Protein 8ZQE (pdb70)

Sequence (1131 aa):
CTLSAEDKAAVERSKMIDRNLREDGEKAAREVKLLLLGAGESGKNTIVKQMKTGIVETHFTFKDLHFKMFDVGAQRSERKKWIHCFEGVTAIIFCVALSDYDLMNRMHESMKLFDSICNNKWFTDTSIILFLNKKDLFEEKIKKSPLTICYPEYAGSNTYEEAAAYIQCQFEDLNKRKDTKEIYTHFTCSTDTKNVQFVFDAVTDVLIKNNLKDCGLFELDQLRQEAEQLKNQIRDARKACADATLSQITNNIDPVGRIQMRTRRTLRGHLAKIYAMHWGTDSRLLVSASQDGKLIIWDSYTTNKVHAIPLRSSWVMTCAYAPSGNYVACGGLDNICSIYNLKTREGNVRVSRELAGHTGYLSCCRFLDDNQIVTSSGDTTCALWDIETGQQTTTFTGHTGDVMSLSLAPDTRLFVSGACDASAKLWDVREGMCRQTFTGHESDINAICFFPNGNAFATGSDDATCRLFDLRADQELMTYSHDNIICGITSVSFSKSGRLLLAGYDDFNCNVWDALKADRAGVLAGHDNRVSCLGVTDDGMAVATGSWDSFLKIWNASIAQARKLVEQLKMEANIDRIKVSKAAADLMAYCEAHAKEDPLLTPVPASENPFREVQLVESGGGLVQPGGSRKLSCSASGFAFSSFGMHWVRQAPEKGLEWVAYISSGSGTIYYADTVKGRFTISRDDPKNTLFLQMTSLRSEDTAMYYCVRSIYYYGSSPFDFWGQGTTLTVSSSDIVMTQATSSVPVTPGESVSISCRSSKSLLHSNGNTYLYWFLQRPGQSPQLLIYRMSNLASGVPDRFSGSGSGTAFTLTISRLEAEDVGVYYCMQHLEYPLTFGAGTKLELFLPVFYTAVFLTGVLGNLVLMGALHFKPGSRRLIDIFIINLAASDFIFLVTLPLWVDKEASLGLWRTGSFLCKGSSYMISVNMHCSVLLLTCMSVDRYLAIVWPVVSRKFRRTDCAYVVCASIWFISCLLGLPTLLSRELTLIDDKPYCAEKKATPIKLIWSLVALIFTFFVPLLSIVTCYCCIARKLCAHYQQSGKHNKKLKKSIKIIFIVVAAFLVSWLPFNTFKFLAIVSGLRQSAILQLGMEVSGPLAFANSCVNPFIYYIFDSYIRRAIVHWVVPGALPQV

Foldseek 3Di:
DPDDPVVVVVVVVVVVVVVVVVVVVVVVVQAAEEEEAEQPPQCRVQVCVLQPVAWDWGWDDDPHHIYIYTYDDVPPDDCVVCVLVCQPHQEYEYEHELLQLPPVGSLVSSLVVLLPQQVDPRCQQHAYAYEHEDLVSNLVCLVVDPSCVSPVPDPDHSDSVVVVVVSVVSSQVSHPRCPSYHYNYDYYYHPDNCVVVSVVVVSVVSVVVVVCVVVVND/DVVVVVVVVVVVVVVLVVVQVVVDDDFLAVVLVVDDAPAADAWDFPDKQFDFDFFWQEKEAEQVRFWMWTAGLAQWIWIAGNVDNDTPAIDGDPDSAWRYKEAAHVRQWMWIWFAVQKIWIWGCDDPVNHIDTQQIAHDGPATKAAKYHLHPFWIWIFGQPQKIFIAGRVPGDSPAIQHDGDGGWAYKEAFPVSAKIKTFGQSQKIFIAGPVVNYGPAIAHDGPGGWQEKYAQNNRFKIWIWGQQQWIWIGGNVRHYTREIQHDPVGRGTWQYWEAALNRQWIWTFTQPQWIWIARRSHNDTNYIGDGHPGGFNYKYAHNNRPWIWTGGRHRIITIID/DCVVVVVVVVVVVVVVVPDDDDDPVVVVVVVVVVCVVCVVVDCPVPPDDPVPDPPDD/DAFAKDWADEDEAQDKTKIKTQDDDDQLLQWKKWKWWAAPPWDIFTAWIAHRPGDDTGGAPVAPPFQGWDDDRVRRMTITIGGRHAQVPFTFMKTFIAHDDPPDQGRADIHQTDGHGYPHVDKEKAWDDLEDEDDAQDKDKTKMFIDFFQQDPVGWRQKWKWFAFVSGDTHTAARTAFRGDPPDDPQWGWHDDGGMIMIMRHRHHPRRFGWMWMWGPRPPRIYIYGTYGYDD/DLLVVLVVLLVLLQVLLVLLLCLLVVDDDDNDQLVLLVNLLSVLLNLLSVLRVQQSVCVVVVNFHDDDFVSLLPNQLSNQLSLLLNLVSLLVSLVVVLCCQVVVDPCVVVGDNVVSVVSSVVSSVVSNVVSVVRNVQWTFDQDPNTTHRDGPPDDLVRLVVVLVCLCVRHVVSLVRNVVSLVVNLVVLVVVCVVPDPDSPVSVLVNVLSVVLNVLQCQQPVQLSVLSNVVSVCVNPPPPVSVVSNVVNVSSNSRSSSCVSVSCCPSHDPSVVSSVD/DDDDDPDPDD

Secondary structure (DSSP, 8-state):
----HHHHHHHHHHHHHHHHHHHHHHHHHHSEEEEEEESSSSSHHHHHHHH----EEEEEESSS-EEEEEE--S--S-GGGTGGGGTT-SEEEEEEESTTS----HHHHHHHHHHHHHT-SSSSSSEEEEEEE-HHHHHHHHHHS-STTT-SS----S-HHHHHHHHHHHHHHT-S-TTT--B---B--TT-TTHHHHHHHHHHHHHHHHHHHHTT--/-HHHHHHHHHHHHHHHHHHHHHH--S-HHHHHTSSPP-------EEEEEE---S-EEEEEE-TTSSEEEEEESSSEEEEEETTSS-EEEEEE-S-S-EEEEEE-TTSSEEEEEETTSEEEEEE-S-TTSS-EE---EE--SS-EEEEEESSSSEEEEEETTSEEEEEESTT----EEEE--SS-EEEEEE-TTSSEEEEEETTTEEEEEETTT-SEEEEE---SS-EEEEEE-TTSSEEEEEETTSEEEEEESSSSS--EEEE-TT--SPEEEEEE-SSS-EEEEEESSSSEEEEESSSSSEEEEPPP-SS-EEEEEE-TT-S-EEEEESSSEEEEE-/-HHHHHHHHHHHHHHHHTS----HHHHHHHHHHHHHHSTTT-TTTTT--TTT-SS--/----SSS---/-HHHHHHHHHHHHHHHHHHHHHHHHH--S---HHHHHHHHHHHHHHHHHHTHHHHHHHHHTTS---S-HHHHHHHHHHHHHHHHHHHHHHHHHHHHHHHHHHSTTTSSTT--HHHHHHHHHHHHHHHHHHHHHHHHH---EEETTEEE-------HHHHHHHHHHHIIIIIHHHHHHHHHHHHHHHHHHHHHHH-SSS-TTHHHHHHHHHHHHHHHHHHHHHHHHHHHHHHHHHH---HHHHHHHHHHTGGGGHHHHHHHHHHHHS-SHHHHHHH-/-EEEEE--EEE-TT-EEEEEEEEESS-GGGSEEEEEEE-SSS-EEEEEEE-TTS----B-GGGTTSS-EEEETTTTEEEEEEES--GGG-EEEEEEEE--STT--TT--B---EEEEE------EEES-SEE---TT---EEEEEESS--B-TTS-B-EEEEEE-TTS-EEEEESSSS-B-SSS-TT-EEEESSSEEEEE-SS--GGG-SEEEEEE-SSSS------EEE--

Structure (mmCIF, N/CA/C/O backbone):
data_8ZQE
#
_entry.id   8ZQE
#
_cell.length_a   1.00
_cell.length_b   1.00
_cell.length_c   1.00
_cell.angle_alpha   90.00
_cell.angle_beta   90.00
_cell.angle_gamma   90.00
#
_symmetry.space_group_name_H-M   'P 1'
#
loop_
_entity.id
_entity.type
_entity.pdbx_description
1 polymer 'Guanine nucleotide-binding protein G(i) subunit alpha-1'
2 polymer 'Guanine nucleotide-binding protein G(I)/G(S)/G(T) subunit beta-1'
3 polymer 'Guanine nucleotide-binding protein G(I)/G(S)/G(O) subunit gamma-2'
4 polymer scFv16
5 polymer GPR15
6 polymer 'Protein GPR15LG'
#
loop_
_atom_site.group_PDB
_atom_site.id
_atom_site.type_symbol
_atom_site.label_atom_id
_atom_site.label_alt_id
_atom_site.label_comp_id
_atom_site.label_asym_id
_atom_site.label_entity_id
_atom_site.label_seq_id
_atom_site.pdbx_PDB_ins_code
_atom_site.Cartn_x
_atom_site.Cartn_y
_atom_site.Cartn_z
_atom_site.occupancy
_atom_site.B_iso_or_equiv
_atom_site.auth_seq_id
_atom_site.auth_comp_id
_atom_site.auth_asym_id
_atom_site.auth_atom_id
_atom_site.pdbx_PDB_model_num
ATOM 1 N N . CYS A 1 3 ? 110.765 131.420 92.603 1.00 82.82 3 CYS A N 1
ATOM 2 C CA . CYS A 1 3 ? 110.620 129.970 92.595 1.00 82.82 3 CYS A CA 1
ATOM 3 C C . CYS A 1 3 ? 111.536 129.340 91.554 1.00 82.82 3 CYS A C 1
ATOM 4 O O . CYS A 1 3 ? 111.436 128.142 91.279 1.00 82.82 3 CYS A O 1
ATOM 7 N N . THR A 1 4 ? 112.413 130.167 90.975 1.00 77.84 4 THR A N 1
ATOM 8 C CA . THR A 1 4 ? 113.400 129.806 89.956 1.00 77.84 4 THR A CA 1
ATOM 9 C C . THR A 1 4 ? 112.848 128.822 88.928 1.00 77.84 4 THR A C 1
ATOM 10 O O . THR A 1 4 ? 113.575 127.955 88.429 1.00 77.84 4 THR A O 1
ATOM 14 N N . LEU A 1 5 ? 111.574 128.973 88.576 1.00 67.98 5 LEU A N 1
ATOM 15 C CA . LEU A 1 5 ? 110.915 128.107 87.614 1.00 67.98 5 LEU A CA 1
ATOM 16 C C . LEU A 1 5 ? 110.138 128.952 86.619 1.00 67.98 5 LEU A C 1
ATOM 17 O O . LEU A 1 5 ? 109.615 130.019 86.959 1.00 67.98 5 LEU A O 1
ATOM 22 N N . SER A 1 6 ? 110.070 128.469 85.383 1.00 60.35 6 SER A N 1
ATOM 23 C CA . SER A 1 6 ? 109.347 129.172 84.339 1.00 60.35 6 SER A CA 1
ATOM 24 C C . SER A 1 6 ? 107.858 128.854 84.425 1.00 60.35 6 SER A C 1
ATOM 25 O O . SER A 1 6 ? 107.411 128.038 85.233 1.00 60.35 6 SER A O 1
ATOM 28 N N . ALA A 1 7 ? 107.075 129.522 83.579 1.00 58.76 7 ALA A N 1
ATOM 29 C CA . ALA A 1 7 ? 105.639 129.272 83.537 1.00 58.76 7 ALA A CA 1
ATOM 30 C C . ALA A 1 7 ? 105.343 127.846 83.095 1.00 58.76 7 ALA A C 1
ATOM 31 O O . ALA A 1 7 ? 104.495 127.158 83.683 1.00 58.76 7 ALA A O 1
ATOM 33 N N . GLU A 1 8 ? 106.044 127.380 82.058 1.00 57.78 8 GLU A N 1
ATOM 34 C CA . GLU A 1 8 ? 105.815 126.035 81.546 1.00 57.78 8 GLU A CA 1
ATOM 35 C C . GLU A 1 8 ? 106.115 124.981 82.601 1.00 57.78 8 GLU A C 1
ATOM 36 O O . GLU A 1 8 ? 105.336 124.044 82.790 1.00 57.78 8 GLU A O 1
ATOM 42 N N . ASP A 1 9 ? 107.232 125.128 83.317 1.00 56.37 9 ASP A N 1
ATOM 43 C CA . ASP A 1 9 ? 107.596 124.106 84.289 1.00 56.37 9 ASP A CA 1
ATOM 44 C C . ASP A 1 9 ? 106.707 124.177 85.525 1.00 56.37 9 ASP A C 1
ATOM 45 O O . ASP A 1 9 ? 106.418 123.150 86.146 1.00 56.37 9 ASP A O 1
ATOM 50 N N . LYS A 1 10 ? 106.253 125.377 85.893 1.00 53.32 10 LYS A N 1
ATOM 51 C CA . LYS A 1 10 ? 105.305 125.493 86.997 1.00 53.32 10 LYS A CA 1
ATOM 52 C C . LYS A 1 10 ? 103.988 124.807 86.663 1.00 53.32 10 LYS A C 1
ATOM 53 O O . LYS A 1 10 ? 103.418 124.086 87.493 1.00 53.32 10 LYS A O 1
ATOM 59 N N . ALA A 1 11 ? 103.489 125.008 85.442 1.00 48.49 11 ALA A N 1
ATOM 60 C CA . ALA A 1 11 ? 102.265 124.321 85.051 1.00 48.49 11 ALA A CA 1
ATOM 61 C C . ALA A 1 11 ? 102.488 122.820 84.895 1.00 48.49 11 ALA A C 1
ATOM 62 O O . ALA A 1 11 ? 101.567 122.031 85.129 1.00 48.49 11 ALA A O 1
ATOM 64 N N . ALA A 1 12 ? 103.703 122.408 84.527 1.00 47.18 12 ALA A N 1
ATOM 65 C CA . ALA A 1 12 ? 104.027 120.985 84.522 1.00 47.18 12 ALA A CA 1
ATOM 66 C C . ALA A 1 12 ? 103.975 120.404 85.929 1.00 47.18 12 ALA A C 1
ATOM 67 O O . ALA A 1 12 ? 103.493 119.285 86.131 1.00 47.18 12 ALA A O 1
ATOM 69 N N . VAL A 1 13 ? 104.480 121.152 86.910 1.00 45.43 13 VAL A N 1
ATOM 70 C CA . VAL A 1 13 ? 104.404 120.717 88.302 1.00 45.43 13 VAL A CA 1
ATOM 71 C C . VAL A 1 13 ? 102.952 120.600 88.741 1.00 45.43 13 VAL A C 1
ATOM 72 O O . VAL A 1 13 ? 102.570 119.646 89.429 1.00 45.43 13 VAL A O 1
ATOM 76 N N . GLU A 1 14 ? 102.121 121.570 88.357 1.00 47.30 14 GLU A N 1
ATOM 77 C CA . GLU A 1 14 ? 100.699 121.494 88.690 1.00 47.30 14 GLU A CA 1
ATOM 78 C C . GLU A 1 14 ? 100.046 120.269 88.056 1.00 47.30 14 GLU A C 1
ATOM 79 O O . GLU A 1 14 ? 99.235 119.584 88.696 1.00 47.30 14 GLU A O 1
ATOM 85 N N . ARG A 1 15 ? 100.381 119.984 86.796 1.00 44.45 15 ARG A N 1
ATOM 86 C CA . ARG A 1 15 ? 99.855 118.797 86.128 1.00 44.45 15 ARG A CA 1
ATOM 87 C C . ARG A 1 15 ? 100.284 117.524 86.845 1.00 44.45 15 ARG A C 1
ATOM 88 O O . ARG A 1 15 ? 99.479 116.603 87.037 1.00 44.45 15 ARG A O 1
ATOM 96 N N . SER A 1 16 ? 101.553 117.455 87.249 1.00 45.78 16 SER A N 1
ATOM 97 C CA . SER A 1 16 ? 102.042 116.285 87.969 1.00 45.78 16 SER A CA 1
ATOM 98 C C . SER A 1 16 ? 101.344 116.133 89.315 1.00 45.78 16 SER A C 1
ATOM 99 O O . SER A 1 16 ? 101.073 115.014 89.754 1.00 45.78 16 SER A O 1
ATOM 102 N N . LYS A 1 17 ? 101.055 117.248 89.992 1.00 49.13 17 LYS A N 1
ATOM 103 C CA . LYS A 1 17 ? 100.334 117.164 91.261 1.00 49.13 17 LYS A CA 1
ATOM 104 C C . LYS A 1 17 ? 98.899 116.684 91.060 1.00 49.13 17 LYS A C 1
ATOM 105 O O . LYS A 1 17 ? 98.384 115.901 91.868 1.00 49.13 17 LYS A O 1
ATOM 111 N N . MET A 1 18 ? 98.238 117.141 89.992 1.00 52.24 18 MET A N 1
ATOM 112 C CA . MET A 1 18 ? 96.906 116.627 89.688 1.00 52.24 18 MET A CA 1
ATOM 113 C C . MET A 1 18 ? 96.952 115.130 89.416 1.00 52.24 18 MET A C 1
ATOM 114 O O . MET A 1 18 ? 96.091 114.368 89.883 1.00 52.24 18 MET A O 1
ATOM 119 N N . ILE A 1 19 ? 97.951 114.701 88.642 1.00 48.56 19 ILE A N 1
ATOM 120 C CA . ILE A 1 19 ? 98.118 113.285 88.338 1.00 48.56 19 ILE A CA 1
ATOM 121 C C . ILE A 1 19 ? 98.357 112.499 89.618 1.00 48.56 19 ILE A C 1
ATOM 122 O O . ILE A 1 19 ? 97.808 111.414 89.806 1.00 48.56 19 ILE A O 1
ATOM 127 N N . ASP A 1 20 ? 99.170 113.047 90.524 1.00 51.83 20 ASP A N 1
ATOM 128 C CA . ASP A 1 20 ? 99.425 112.380 91.794 1.00 51.83 20 ASP A CA 1
ATOM 129 C C . ASP A 1 20 ? 98.149 112.238 92.611 1.00 51.83 20 ASP A C 1
ATOM 130 O O . ASP A 1 20 ? 97.898 111.183 93.202 1.00 51.83 20 ASP A O 1
ATOM 135 N N . ARG A 1 21 ? 97.326 113.288 92.662 1.00 54.71 21 ARG A N 1
ATOM 136 C CA . ARG A 1 21 ? 96.100 113.210 93.453 1.00 54.71 21 ARG A CA 1
ATOM 137 C C . ARG A 1 21 ? 95.138 112.172 92.888 1.00 54.71 21 ARG A C 1
ATOM 138 O O . ARG A 1 21 ? 94.615 111.325 93.625 1.00 54.71 21 ARG A O 1
ATOM 146 N N . ASN A 1 22 ? 94.890 112.209 91.575 1.00 55.99 22 ASN A N 1
ATOM 147 C CA . ASN A 1 22 ? 93.951 111.235 91.023 1.00 55.99 22 ASN A CA 1
ATOM 148 C C . ASN A 1 22 ? 94.530 109.822 91.057 1.00 55.99 22 ASN A C 1
ATOM 149 O O . ASN A 1 22 ? 93.788 108.845 91.224 1.00 55.99 22 ASN A O 1
ATOM 154 N N . LEU A 1 23 ? 95.852 109.702 90.947 1.00 54.88 23 LEU A N 1
ATOM 155 C CA . LEU A 1 23 ? 96.523 108.415 91.054 1.00 54.88 23 LEU A CA 1
ATOM 156 C C . LEU A 1 23 ? 96.375 107.831 92.451 1.00 54.88 23 LEU A C 1
ATOM 157 O O . LEU A 1 23 ? 96.113 106.634 92.609 1.00 54.88 23 LEU A O 1
ATOM 162 N N . ARG A 1 24 ? 96.546 108.662 93.479 1.00 58.94 24 ARG A N 1
ATOM 163 C CA . ARG A 1 24 ? 96.343 108.199 94.846 1.00 58.94 24 ARG A CA 1
ATOM 164 C C . ARG A 1 24 ? 94.885 107.849 95.100 1.00 58.94 24 ARG A C 1
ATOM 165 O O . ARG A 1 24 ? 94.599 106.901 95.838 1.00 58.94 24 ARG A O 1
ATOM 173 N N . GLU A 1 25 ? 93.953 108.585 94.492 1.00 61.99 25 GLU A N 1
ATOM 174 C CA . GLU A 1 25 ? 92.542 108.224 94.606 1.00 61.99 25 GLU A CA 1
ATOM 175 C C . GLU A 1 25 ? 92.281 106.841 94.015 1.00 61.99 25 GLU A C 1
ATOM 176 O O . GLU A 1 25 ? 91.603 106.007 94.628 1.00 61.99 25 GLU A O 1
ATOM 182 N N . ASP A 1 26 ? 92.819 106.579 92.819 1.00 64.30 26 ASP A N 1
ATOM 183 C CA . ASP A 1 26 ? 92.653 105.261 92.210 1.00 64.30 26 ASP A CA 1
ATOM 184 C C . ASP A 1 26 ? 93.325 104.176 93.041 1.00 64.30 26 ASP A C 1
ATOM 185 O O . ASP A 1 26 ? 92.788 103.071 93.182 1.00 64.30 26 ASP A O 1
ATOM 190 N N . GLY A 1 27 ? 94.499 104.466 93.597 1.00 61.53 27 GLY A N 1
ATOM 191 C CA . GLY A 1 27 ? 95.163 103.489 94.444 1.00 61.53 27 GLY A CA 1
ATOM 192 C C . GLY A 1 27 ? 94.370 103.167 95.696 1.00 61.53 27 GLY A C 1
ATOM 193 O O . GLY A 1 27 ? 94.287 102.009 96.109 1.00 61.53 27 GLY A O 1
ATOM 194 N N . GLU A 1 28 ? 93.781 104.189 96.319 1.00 64.38 28 GLU A N 1
ATOM 195 C CA . GLU A 1 28 ? 92.947 103.957 97.493 1.00 64.38 28 GLU A CA 1
ATOM 196 C C . GLU A 1 28 ? 91.707 103.149 97.138 1.00 64.38 28 GLU A C 1
ATOM 197 O O . GLU A 1 28 ? 91.318 102.242 97.882 1.00 64.38 28 GLU A O 1
ATOM 203 N N . LYS A 1 29 ? 91.071 103.458 96.005 1.00 65.25 29 LYS A N 1
ATOM 204 C CA . LYS A 1 29 ? 89.892 102.691 95.615 1.00 65.25 29 LYS A CA 1
ATOM 205 C C . LYS A 1 29 ? 90.253 101.254 95.257 1.00 65.25 29 LYS A C 1
ATOM 206 O O . LYS A 1 29 ? 89.431 100.347 95.434 1.00 65.25 29 LYS A O 1
ATOM 212 N N . ALA A 1 30 ? 91.470 101.021 94.757 1.00 65.85 30 ALA A N 1
ATOM 213 C CA . ALA A 1 30 ? 91.901 99.664 94.450 1.00 65.85 30 ALA A CA 1
ATOM 214 C C . ALA A 1 30 ? 92.263 98.891 95.712 1.00 65.85 30 ALA A C 1
ATOM 215 O O . ALA A 1 30 ? 92.020 97.682 95.795 1.00 65.85 30 ALA A O 1
ATOM 217 N N . ALA A 1 31 ? 92.858 99.566 96.696 1.00 66.30 31 ALA A N 1
ATOM 218 C CA . ALA A 1 31 ? 93.176 98.902 97.954 1.00 66.30 31 ALA A CA 1
ATOM 219 C C . ALA A 1 31 ? 91.928 98.669 98.793 1.00 66.30 31 ALA A C 1
ATOM 220 O O . ALA A 1 31 ? 91.913 97.778 99.648 1.00 66.30 31 ALA A O 1
ATOM 222 N N . ARG A 1 32 ? 90.877 99.461 98.568 1.00 69.51 32 ARG A N 1
ATOM 223 C CA . ARG A 1 32 ? 89.646 99.284 99.329 1.00 69.51 32 ARG A CA 1
ATOM 224 C C . ARG A 1 32 ? 88.942 97.987 98.951 1.00 69.51 32 ARG A C 1
ATOM 225 O O . ARG A 1 32 ? 88.333 97.334 99.805 1.00 69.51 32 ARG A O 1
ATOM 233 N N . GLU A 1 33 ? 89.012 97.597 97.681 1.00 68.07 33 GLU A N 1
ATOM 234 C CA . GLU A 1 33 ? 88.357 96.377 97.241 1.00 68.07 33 GLU A CA 1
ATOM 235 C C . GLU A 1 33 ? 89.233 95.160 97.527 1.00 68.07 33 GLU A C 1
ATOM 236 O O . GLU A 1 33 ? 90.437 95.267 97.769 1.00 68.07 33 GLU A O 1
ATOM 242 N N . VAL A 1 34 ? 88.604 93.991 97.487 1.00 60.77 34 VAL A N 1
ATOM 243 C CA . VAL A 1 34 ? 89.240 92.726 97.834 1.00 60.77 34 VAL A CA 1
ATOM 244 C C . VAL A 1 34 ? 89.500 91.928 96.565 1.00 60.77 34 VAL A C 1
ATOM 245 O O . VAL A 1 34 ? 88.646 91.855 95.673 1.00 60.77 34 VAL A O 1
ATOM 249 N N . LYS A 1 35 ? 90.699 91.359 96.469 1.00 56.60 35 LYS A N 1
ATOM 250 C CA . LYS A 1 35 ? 91.114 90.583 95.311 1.00 56.60 35 LYS A CA 1
ATOM 251 C C . LYS A 1 35 ? 91.166 89.103 95.667 1.00 56.60 35 LYS A C 1
ATOM 252 O O . LYS A 1 35 ? 91.685 88.728 96.721 1.00 56.60 35 LYS A O 1
ATOM 258 N N . LEU A 1 36 ? 90.615 88.271 94.785 1.00 53.22 36 LEU A N 1
ATOM 259 C CA . LEU A 1 36 ? 90.619 86.828 94.965 1.00 53.22 36 LEU A CA 1
ATOM 260 C C . LEU A 1 36 ? 91.285 86.155 93.777 1.00 53.22 36 LEU A C 1
ATOM 261 O O . LEU A 1 36 ? 91.154 86.592 92.632 1.00 53.22 36 LEU A O 1
ATOM 266 N N . LEU A 1 37 ? 92.001 85.082 94.072 1.00 51.94 37 LEU A N 1
ATOM 267 C CA . LEU A 1 37 ? 92.687 84.280 93.070 1.00 51.94 37 LEU A CA 1
ATOM 268 C C . LEU A 1 37 ? 92.019 82.914 93.000 1.00 51.94 37 LEU A C 1
ATOM 269 O O . LEU A 1 37 ? 91.836 82.255 94.027 1.00 51.94 37 LEU A O 1
ATOM 274 N N . LEU A 1 38 ? 91.657 82.497 91.793 1.00 55.86 38 LEU A N 1
ATOM 275 C CA . LEU A 1 38 ? 90.972 81.232 91.560 1.00 55.86 38 LEU A CA 1
ATOM 276 C C . LEU A 1 38 ? 91.933 80.197 90.987 1.00 55.86 38 LEU A C 1
ATOM 277 O O . LEU A 1 38 ? 92.693 80.499 90.065 1.00 55.86 38 LEU A O 1
ATOM 282 N N . LEU A 1 39 ? 91.905 78.984 91.545 1.00 60.18 39 LEU A N 1
ATOM 283 C CA . LEU A 1 39 ? 92.721 77.873 91.046 1.00 60.18 39 LEU A CA 1
ATOM 284 C C . LEU A 1 39 ? 91.945 76.570 91.206 1.00 60.18 39 LEU A C 1
ATOM 285 O O . LEU A 1 39 ? 91.684 76.133 92.329 1.00 60.18 39 LEU A O 1
ATOM 290 N N . GLY A 1 40 ? 91.599 75.950 90.078 1.00 72.14 40 GLY A N 1
ATOM 291 C CA . GLY A 1 40 ? 91.163 74.576 90.041 1.00 72.14 40 GLY A CA 1
ATOM 292 C C . GLY A 1 40 ? 92.273 73.668 89.536 1.00 72.14 40 GLY A C 1
ATOM 293 O O . GLY A 1 40 ? 93.386 74.093 89.240 1.00 72.14 40 GLY A O 1
ATOM 294 N N . ALA A 1 41 ? 91.941 72.385 89.439 1.00 83.32 41 ALA A N 1
ATOM 295 C CA . ALA A 1 41 ? 92.855 71.376 88.913 1.00 83.32 41 ALA A CA 1
ATOM 296 C C . ALA A 1 41 ? 92.199 70.746 87.689 1.00 83.32 41 ALA A C 1
ATOM 297 O O . ALA A 1 41 ? 91.534 69.713 87.788 1.00 83.32 41 ALA A O 1
ATOM 299 N N . GLY A 1 42 ? 92.402 71.367 86.530 1.00 89.16 42 GLY A N 1
ATOM 300 C CA . GLY A 1 42 ? 91.779 70.889 85.314 1.00 89.16 42 GLY A CA 1
ATOM 301 C C . GLY A 1 42 ? 90.273 71.046 85.329 1.00 89.16 42 GLY A C 1
ATOM 302 O O . GLY A 1 42 ? 89.550 70.047 85.399 1.00 89.16 42 GLY A O 1
ATOM 303 N N . GLU A 1 43 ? 89.796 72.295 85.286 1.00 92.72 43 GLU A N 1
ATOM 304 C CA . GLU A 1 43 ? 88.376 72.659 85.300 1.00 92.72 43 GLU A CA 1
ATOM 305 C C . GLU A 1 43 ? 87.587 71.849 86.327 1.00 92.72 43 GLU A C 1
ATOM 306 O O . GLU A 1 43 ? 86.442 71.456 86.085 1.00 92.72 43 GLU A O 1
ATOM 312 N N . SER A 1 44 ? 88.181 71.639 87.501 1.00 86.64 44 SER A N 1
ATOM 313 C CA . SER A 1 44 ? 87.574 70.852 88.566 1.00 86.64 44 SER A CA 1
ATOM 314 C C . SER A 1 44 ? 86.510 71.620 89.346 1.00 86.64 44 SER A C 1
ATOM 315 O O . SER A 1 44 ? 86.149 71.198 90.450 1.00 86.64 44 SER A O 1
ATOM 318 N N . GLY A 1 45 ? 86.000 72.723 88.809 1.00 87.53 45 GLY A N 1
ATOM 319 C CA . GLY A 1 45 ? 84.988 73.487 89.510 1.00 87.53 45 GLY A CA 1
ATOM 320 C C . GLY A 1 45 ? 85.114 74.988 89.354 1.00 87.53 45 GLY A C 1
ATOM 321 O O . GLY A 1 45 ? 84.313 75.739 89.917 1.00 87.53 45 GLY A O 1
ATOM 322 N N . LYS A 1 46 ? 86.121 75.441 88.605 1.00 82.87 46 LYS A N 1
ATOM 323 C CA . LYS A 1 46 ? 86.299 76.874 88.394 1.00 82.87 46 LYS A CA 1
ATOM 324 C C . LYS A 1 46 ? 85.094 77.480 87.683 1.00 82.87 46 LYS A C 1
ATOM 325 O O . LYS A 1 46 ? 84.565 78.517 88.101 1.00 82.87 46 LYS A O 1
ATOM 331 N N . ASN A 1 47 ? 84.639 76.838 86.606 1.00 91.08 47 ASN A N 1
ATOM 332 C CA . ASN A 1 47 ? 83.517 77.376 85.844 1.00 91.08 47 ASN A CA 1
ATOM 333 C C . ASN A 1 47 ? 82.251 77.426 86.690 1.00 91.08 47 ASN A C 1
ATOM 334 O O . ASN A 1 47 ? 81.528 78.429 86.688 1.00 91.08 47 ASN A O 1
ATOM 339 N N . THR A 1 48 ? 81.978 76.359 87.443 1.00 88.29 48 THR A N 1
ATOM 340 C CA . THR A 1 48 ? 80.758 76.335 88.241 1.00 88.29 48 THR A CA 1
ATOM 341 C C . THR A 1 48 ? 80.849 77.267 89.443 1.00 88.29 48 THR A C 1
ATOM 342 O O . THR A 1 48 ? 79.826 77.806 89.876 1.00 88.29 48 THR A O 1
ATOM 346 N N . ILE A 1 49 ? 82.047 77.489 89.988 1.00 86.33 49 ILE A N 1
ATOM 347 C CA . ILE A 1 49 ? 82.144 78.411 91.114 1.00 86.33 49 ILE A CA 1
ATOM 348 C C . ILE A 1 49 ? 82.059 79.856 90.630 1.00 86.33 49 ILE A C 1
ATOM 349 O O . ILE A 1 49 ? 81.604 80.735 91.372 1.00 86.33 49 ILE A O 1
ATOM 354 N N . VAL A 1 50 ? 82.479 80.131 89.392 1.00 88.12 50 VAL A N 1
ATOM 355 C CA . VAL A 1 50 ? 82.240 81.452 88.820 1.00 88.12 50 VAL A CA 1
ATOM 356 C C . VAL A 1 50 ? 80.758 81.640 88.519 1.00 88.12 50 VAL A C 1
ATOM 357 O O . VAL A 1 50 ? 80.195 82.717 88.749 1.00 88.12 50 VAL A O 1
ATOM 361 N N . LYS A 1 51 ? 80.102 80.599 87.997 1.00 90.19 51 LYS A N 1
ATOM 362 C CA . LYS A 1 51 ? 78.674 80.694 87.705 1.00 90.19 51 LYS A CA 1
ATOM 363 C C . LYS A 1 51 ? 77.857 80.895 88.975 1.00 90.19 51 LYS A C 1
ATOM 364 O O . LYS A 1 51 ? 76.898 81.677 88.986 1.00 90.19 51 LYS A O 1
ATOM 366 N N . GLN A 1 52 ? 78.214 80.192 90.054 1.00 92.89 52 GLN A N 1
ATOM 367 C CA . GLN A 1 52 ? 77.483 80.339 91.309 1.00 92.89 52 GLN A CA 1
ATOM 368 C C . GLN A 1 52 ? 77.612 81.751 91.864 1.00 92.89 52 GLN A C 1
ATOM 369 O O . GLN A 1 52 ? 76.636 82.321 92.364 1.00 92.89 52 GLN A O 1
ATOM 375 N N . MET A 1 53 ? 78.805 82.336 91.778 1.00 85.92 53 MET A N 1
ATOM 376 C CA . MET A 1 53 ? 79.076 83.637 92.369 1.00 85.92 53 MET A CA 1
ATOM 377 C C . MET A 1 53 ? 79.039 84.763 91.343 1.00 85.92 53 MET A C 1
ATOM 378 O O . MET A 1 53 ? 79.397 85.899 91.675 1.00 85.92 53 MET A O 1
ATOM 383 N N . LYS A 1 54 ? 78.603 84.476 90.117 1.00 86.75 54 LYS A N 1
ATOM 384 C CA . LYS A 1 54 ? 78.511 85.464 89.045 1.00 86.75 54 LYS A CA 1
ATOM 385 C C . LYS A 1 54 ? 79.844 86.171 88.815 1.00 86.75 54 LYS A C 1
ATOM 386 O O . LYS A 1 54 ? 79.889 87.390 88.651 1.00 86.75 54 LYS A O 1
ATOM 388 N N . THR A 1 182 ? 92.300 82.857 76.264 1.00 68.08 182 THR A N 1
ATOM 389 C CA . THR A 1 182 ? 93.136 83.986 75.878 1.00 68.08 182 THR A CA 1
ATOM 390 C C . THR A 1 182 ? 93.422 84.888 77.072 1.00 68.08 182 THR A C 1
ATOM 391 O O . THR A 1 182 ? 92.598 85.723 77.440 1.00 68.08 182 THR A O 1
ATOM 395 N N . GLY A 1 183 ? 94.597 84.716 77.673 1.00 61.21 183 GLY A N 1
ATOM 396 C CA . GLY A 1 183 ? 94.969 85.504 78.828 1.00 61.21 183 GLY A CA 1
ATOM 397 C C . GLY A 1 183 ? 94.339 84.998 80.105 1.00 61.21 183 GLY A C 1
ATOM 398 O O . GLY A 1 183 ? 94.099 83.796 80.248 1.00 61.21 183 GLY A O 1
ATOM 399 N N . ILE A 1 184 ? 94.070 85.900 81.044 1.00 57.70 184 ILE A N 1
ATOM 400 C CA . ILE A 1 184 ? 93.405 85.544 82.291 1.00 57.70 184 ILE A CA 1
ATOM 401 C C . ILE A 1 184 ? 92.113 86.340 82.390 1.00 57.70 184 ILE A C 1
ATOM 402 O O . ILE A 1 184 ? 91.976 87.419 81.803 1.00 57.70 184 ILE A O 1
ATOM 407 N N . VAL A 1 185 ? 91.155 85.790 83.132 1.00 58.74 185 VAL A N 1
ATOM 408 C CA . VAL A 1 185 ? 89.799 86.320 83.205 1.00 58.74 185 VAL A CA 1
ATOM 409 C C . VAL A 1 185 ? 89.591 86.942 84.576 1.00 58.74 185 VAL A C 1
ATOM 410 O O . VAL A 1 185 ? 89.874 86.311 85.601 1.00 58.74 185 VAL A O 1
ATOM 414 N N . GLU A 1 186 ? 89.098 88.176 84.594 1.00 62.77 186 GLU A N 1
ATOM 415 C CA . GLU A 1 186 ? 88.769 88.874 85.828 1.00 62.77 186 GLU A CA 1
ATOM 416 C C . GLU A 1 186 ? 87.257 88.914 85.999 1.00 62.77 186 GLU A C 1
ATOM 417 O O . GLU A 1 186 ? 86.536 89.333 85.090 1.00 62.77 186 GLU A O 1
ATOM 423 N N . THR A 1 187 ? 86.785 88.474 87.162 1.00 63.65 187 THR A N 1
ATOM 424 C CA . THR A 1 187 ? 85.368 88.490 87.496 1.00 63.65 187 THR A CA 1
ATOM 425 C C . THR A 1 187 ? 85.146 89.445 88.659 1.00 63.65 187 THR A C 1
ATOM 426 O O . THR A 1 187 ? 85.795 89.318 89.702 1.00 63.65 187 THR A O 1
ATOM 430 N N . HIS A 1 188 ? 84.235 90.394 88.476 1.00 66.75 188 HIS A N 1
ATOM 431 C CA . HIS A 1 188 ? 83.929 91.402 89.481 1.00 66.75 188 HIS A CA 1
ATOM 432 C C . HIS A 1 188 ? 82.523 91.176 90.014 1.00 66.75 188 HIS A C 1
ATOM 433 O O . HIS A 1 188 ? 81.576 91.031 89.236 1.00 66.75 188 HIS A O 1
ATOM 440 N N . PHE A 1 189 ? 82.394 91.138 91.338 1.00 67.35 189 PHE A N 1
ATOM 441 C CA . PHE A 1 189 ? 81.095 90.990 91.973 1.00 67.35 189 PHE A CA 1
ATOM 442 C C . PHE A 1 189 ? 81.152 91.595 93.368 1.00 67.35 189 PHE A C 1
ATOM 443 O O . PHE A 1 189 ? 82.226 91.754 93.954 1.00 67.35 189 PHE A O 1
ATOM 451 N N . THR A 1 190 ? 79.977 91.932 93.892 1.00 66.86 190 THR A N 1
ATOM 452 C CA . THR A 1 190 ? 79.850 92.591 95.183 1.00 66.86 190 THR A CA 1
ATOM 453 C C . THR A 1 190 ? 78.908 91.795 96.072 1.00 66.86 190 THR A C 1
ATOM 454 O O . THR A 1 190 ? 77.886 91.283 95.605 1.00 66.86 190 THR A O 1
ATOM 458 N N . PHE A 1 191 ? 79.259 91.688 97.352 1.00 64.57 191 PHE A N 1
ATOM 459 C CA . PHE A 1 191 ? 78.421 91.011 98.335 1.00 64.57 191 PHE A CA 1
ATOM 460 C C . PHE A 1 191 ? 78.554 91.731 99.666 1.00 64.57 191 PHE A C 1
ATOM 461 O O . PHE A 1 191 ? 79.654 91.804 100.224 1.00 64.57 191 PHE A O 1
ATOM 469 N N . LYS A 1 192 ? 77.435 92.257 100.170 1.00 63.22 192 LYS A N 1
ATOM 470 C CA . LYS A 1 192 ? 77.384 92.943 101.460 1.00 63.22 192 LYS A CA 1
ATOM 471 C C . LYS A 1 192 ? 78.414 94.070 101.539 1.00 63.22 192 LYS A C 1
ATOM 472 O O . LYS A 1 192 ? 79.201 94.161 102.483 1.00 63.22 192 LYS A O 1
ATOM 478 N N . ASP A 1 193 ? 78.404 94.931 100.520 1.00 64.31 193 ASP A N 1
ATOM 479 C CA . ASP A 1 193 ? 79.273 96.105 100.448 1.00 64.31 193 ASP A CA 1
ATOM 480 C C . ASP A 1 193 ? 80.750 95.701 100.497 1.00 64.31 193 ASP A C 1
ATOM 481 O O . ASP A 1 193 ? 81.510 96.114 101.377 1.00 64.31 193 ASP A O 1
ATOM 483 N N . LEU A 1 194 ? 81.142 94.882 99.526 1.00 64.69 194 LEU A N 1
ATOM 484 C CA . LEU A 1 194 ? 82.526 94.443 99.399 1.00 64.69 194 LEU A CA 1
ATOM 485 C C . LEU A 1 194 ? 82.767 94.066 97.946 1.00 64.69 194 LEU A C 1
ATOM 486 O O . LEU A 1 194 ? 82.150 93.123 97.443 1.00 64.69 194 LEU A O 1
ATOM 491 N N . HIS A 1 195 ? 83.653 94.800 97.279 1.00 67.27 195 HIS A N 1
ATOM 492 C CA . HIS A 1 195 ? 83.918 94.598 95.860 1.00 67.27 195 HIS A CA 1
ATOM 493 C C . HIS A 1 195 ? 84.982 93.518 95.703 1.00 67.27 195 HIS A C 1
ATOM 494 O O . HIS A 1 195 ? 86.136 93.712 96.094 1.00 67.27 195 HIS A O 1
ATOM 501 N N . PHE A 1 196 ? 84.594 92.388 95.123 1.00 62.95 196 PHE A N 1
ATOM 502 C CA . PHE A 1 196 ? 85.485 91.264 94.894 1.00 62.95 196 PHE A CA 1
ATOM 503 C C . PHE A 1 196 ? 86.008 91.282 93.464 1.00 62.95 196 PHE A C 1
ATOM 504 O O . PHE A 1 196 ? 85.321 91.714 92.536 1.00 62.95 196 PHE A O 1
ATOM 512 N N . LYS A 1 197 ? 87.241 90.810 93.296 1.00 60.32 197 LYS A N 1
ATOM 513 C CA . LYS A 1 197 ? 87.867 90.667 91.986 1.00 60.32 197 LYS A CA 1
ATOM 514 C C . LYS A 1 197 ? 88.485 89.278 91.918 1.00 60.32 197 LYS A C 1
ATOM 515 O O . LYS A 1 197 ? 89.466 89.001 92.613 1.00 60.32 197 LYS A O 1
ATOM 521 N N . MET A 1 198 ? 87.912 88.410 91.090 1.00 60.97 198 MET A N 1
ATOM 522 C CA . MET A 1 198 ? 88.393 87.045 90.935 1.00 60.97 198 MET A CA 1
ATOM 523 C C . MET A 1 198 ? 89.242 86.955 89.676 1.00 60.97 198 MET A C 1
ATOM 524 O O . MET A 1 198 ? 88.739 87.161 88.568 1.00 60.97 198 MET A O 1
ATOM 529 N N . PHE A 1 199 ? 90.517 86.627 89.849 1.00 56.66 199 PHE A N 1
ATOM 530 C CA . PHE A 1 199 ? 91.450 86.499 88.737 1.00 56.66 199 PHE A CA 1
ATOM 531 C C . PHE A 1 199 ? 91.555 85.020 88.390 1.00 56.66 199 PHE A C 1
ATOM 532 O O . PHE A 1 199 ? 92.354 84.281 88.964 1.00 56.66 199 PHE A O 1
ATOM 540 N N . ASP A 1 200 ? 90.742 84.590 87.432 1.00 59.66 200 ASP A N 1
ATOM 541 C CA . ASP A 1 200 ? 90.698 83.187 87.034 1.00 59.66 200 ASP A CA 1
ATOM 542 C C . ASP A 1 200 ? 91.815 82.940 86.029 1.00 59.66 200 ASP A C 1
ATOM 543 O O . ASP A 1 200 ? 91.712 83.337 84.864 1.00 59.66 200 ASP A O 1
ATOM 548 N N . VAL A 1 201 ? 92.881 82.287 86.474 1.00 60.73 201 VAL A N 1
ATOM 549 C CA . VAL A 1 201 ? 93.937 81.840 85.586 1.00 60.73 201 VAL A CA 1
ATOM 550 C C . VAL A 1 201 ? 93.689 80.376 85.256 1.00 60.73 201 VAL A C 1
ATOM 551 O O . VAL A 1 201 ? 92.924 79.679 85.927 1.00 60.73 201 VAL A O 1
ATOM 555 N N . GLY A 1 202 ? 94.351 79.899 84.208 1.00 65.57 202 GLY A N 1
ATOM 556 C CA . GLY A 1 202 ? 94.141 78.547 83.732 1.00 65.57 202 GLY A CA 1
ATOM 557 C C . GLY A 1 202 ? 94.180 78.479 82.223 1.00 65.57 202 GLY A C 1
ATOM 558 O O . GLY A 1 202 ? 94.507 77.440 81.643 1.00 65.57 202 GLY A O 1
ATOM 559 N N . ALA A 1 203 ? 93.847 79.591 81.574 1.00 67.34 203 ALA A N 1
ATOM 560 C CA . ALA A 1 203 ? 94.031 79.735 80.140 1.00 67.34 203 ALA A CA 1
ATOM 561 C C . ALA A 1 203 ? 95.440 80.184 79.783 1.00 67.34 203 ALA A C 1
ATOM 562 O O . ALA A 1 203 ? 95.758 80.308 78.596 1.00 67.34 203 ALA A O 1
ATOM 564 N N . GLN A 1 204 ? 96.284 80.440 80.786 1.00 65.46 204 GLN A N 1
ATOM 565 C CA . GLN A 1 204 ? 97.660 80.841 80.521 1.00 65.46 204 GLN A CA 1
ATOM 566 C C . GLN A 1 204 ? 98.434 79.721 79.836 1.00 65.46 204 GLN A C 1
ATOM 567 O O . GLN A 1 204 ? 99.112 79.951 78.828 1.00 65.46 204 GLN A O 1
ATOM 573 N N . ARG A 1 205 ? 98.331 78.500 80.366 1.00 67.21 205 ARG A N 1
ATOM 574 C CA . ARG A 1 205 ? 98.996 77.327 79.797 1.00 67.21 205 ARG A CA 1
ATOM 575 C C . ARG A 1 205 ? 100.495 77.565 79.629 1.00 67.21 205 ARG A C 1
ATOM 576 O O . ARG A 1 205 ? 101.097 77.199 78.618 1.00 67.21 205 ARG A O 1
ATOM 578 N N . SER A 1 206 ? 101.104 78.191 80.634 1.00 64.77 206 SER A N 1
ATOM 579 C CA . SER A 1 206 ? 102.532 78.477 80.612 1.00 64.77 206 SER A CA 1
ATOM 580 C C . SER A 1 206 ? 103.156 78.141 81.959 1.00 64.77 206 SER A C 1
ATOM 581 O O . SER A 1 206 ? 102.508 77.519 82.808 1.00 64.77 206 SER A O 1
ATOM 584 N N . GLU A 1 207 ? 104.408 78.540 82.166 1.00 64.91 207 GLU A N 1
ATOM 585 C CA . GLU A 1 207 ? 105.081 78.261 83.429 1.00 64.91 207 GLU A CA 1
ATOM 586 C C . GLU A 1 207 ? 104.499 79.140 84.528 1.00 64.91 207 GLU A C 1
ATOM 587 O O . GLU A 1 207 ? 104.533 80.370 84.437 1.00 64.91 207 GLU A O 1
ATOM 589 N N . ARG A 1 208 ? 103.959 78.501 85.569 1.00 63.80 208 ARG A N 1
ATOM 590 C CA . ARG A 1 208 ? 103.369 79.243 86.674 1.00 63.80 208 ARG A CA 1
ATOM 591 C C . ARG A 1 208 ? 104.424 80.002 87.468 1.00 63.80 208 ARG A C 1
ATOM 592 O O . ARG A 1 208 ? 104.118 81.025 88.088 1.00 63.80 208 ARG A O 1
ATOM 600 N N . LYS A 1 209 ? 105.670 79.524 87.458 1.00 63.70 209 LYS A N 1
ATOM 601 C CA . LYS A 1 209 ? 106.720 80.153 88.250 1.00 63.70 209 LYS A CA 1
ATOM 602 C C . LYS A 1 209 ? 107.077 81.546 87.749 1.00 63.70 209 LYS A C 1
ATOM 603 O O . LYS A 1 209 ? 107.697 82.316 88.492 1.00 63.70 209 LYS A O 1
ATOM 609 N N . LYS A 1 210 ? 106.702 81.890 86.520 1.00 59.17 210 LYS A N 1
ATOM 610 C CA . LYS A 1 210 ? 107.092 83.160 85.924 1.00 59.17 210 LYS A CA 1
ATOM 611 C C . LYS A 1 210 ? 106.050 84.257 86.093 1.00 59.17 210 LYS A C 1
ATOM 612 O O . LYS A 1 210 ? 106.375 85.429 85.886 1.00 59.17 210 LYS A O 1
ATOM 618 N N . TRP A 1 211 ? 104.813 83.916 86.458 1.00 56.92 211 TRP A N 1
ATOM 619 C CA . TRP A 1 211 ? 103.789 84.925 86.678 1.00 56.92 211 TRP A CA 1
ATOM 620 C C . TRP A 1 211 ? 103.016 84.740 87.975 1.00 56.92 211 TRP A C 1
ATOM 621 O O . TRP A 1 211 ? 102.111 85.534 88.251 1.00 56.92 211 TRP A O 1
ATOM 632 N N . ILE A 1 212 ? 103.337 83.722 88.777 1.00 58.26 212 ILE A N 1
ATOM 633 C CA . ILE A 1 212 ? 102.633 83.536 90.037 1.00 58.26 212 ILE A CA 1
ATOM 634 C C . ILE A 1 212 ? 103.034 84.581 91.065 1.00 58.26 212 ILE A C 1
ATOM 635 O O . ILE A 1 212 ? 102.304 84.796 92.040 1.00 58.26 212 ILE A O 1
ATOM 640 N N . HIS A 1 213 ? 104.173 85.246 90.878 1.00 54.84 213 HIS A N 1
ATOM 641 C CA . HIS A 1 213 ? 104.535 86.353 91.750 1.00 54.84 213 HIS A CA 1
ATOM 642 C C . HIS A 1 213 ? 103.764 87.621 91.427 1.00 54.84 213 HIS A C 1
ATOM 643 O O . HIS A 1 213 ? 103.775 88.556 92.236 1.00 54.84 213 HIS A O 1
ATOM 650 N N . CYS A 1 214 ? 103.101 87.679 90.270 1.00 54.54 214 CYS A N 1
ATOM 651 C CA . CYS A 1 214 ? 102.246 88.820 89.963 1.00 54.54 214 CYS A CA 1
ATOM 652 C C . CYS A 1 214 ? 101.086 88.915 90.938 1.00 54.54 214 CYS A C 1
ATOM 653 O O . CYS A 1 214 ? 100.572 90.011 91.189 1.00 54.54 214 CYS A O 1
ATOM 656 N N . PHE A 1 215 ? 100.668 87.788 91.503 1.00 51.89 215 PHE A N 1
ATOM 657 C CA . PHE A 1 215 ? 99.523 87.738 92.395 1.00 51.89 215 PHE A CA 1
ATOM 658 C C . PHE A 1 215 ? 99.911 87.761 93.864 1.00 51.89 215 PHE A C 1
ATOM 659 O O . PHE A 1 215 ? 99.043 87.588 94.723 1.00 51.89 215 PHE A O 1
ATOM 667 N N . GLU A 1 216 ? 101.191 87.943 94.174 1.00 54.36 216 GLU A N 1
ATOM 668 C CA . GLU A 1 216 ? 101.586 88.135 95.561 1.00 54.36 216 GLU A CA 1
ATOM 669 C C . GLU A 1 216 ? 100.905 89.378 96.118 1.00 54.36 216 GLU A C 1
ATOM 670 O O . GLU A 1 216 ? 100.875 90.431 95.475 1.00 54.36 216 GLU A O 1
ATOM 676 N N . GLY A 1 217 ? 100.354 89.251 97.319 1.00 52.82 217 GLY A N 1
ATOM 677 C CA . GLY A 1 217 ? 99.567 90.314 97.901 1.00 52.82 217 GLY A CA 1
ATOM 678 C C . GLY A 1 217 ? 98.083 90.230 97.629 1.00 52.82 217 GLY A C 1
ATOM 679 O O . GLY A 1 217 ? 97.336 91.102 98.093 1.00 52.82 217 GLY A O 1
ATOM 680 N N . VAL A 1 218 ? 97.629 89.222 96.883 1.00 50.09 218 VAL A N 1
ATOM 681 C CA . VAL A 1 218 ? 96.199 88.992 96.756 1.00 50.09 218 VAL A CA 1
ATOM 682 C C . VAL A 1 218 ? 95.645 88.599 98.123 1.00 50.09 218 VAL A C 1
ATOM 683 O O . VAL A 1 218 ? 96.345 88.018 98.961 1.00 50.09 218 VAL A O 1
ATOM 687 N N . THR A 1 219 ? 94.384 88.956 98.368 1.00 49.86 219 THR A N 1
ATOM 688 C CA . THR A 1 219 ? 93.814 88.763 99.698 1.00 49.86 219 THR A CA 1
ATOM 689 C C . THR A 1 219 ? 93.662 87.284 100.030 1.00 49.86 219 THR A C 1
ATOM 690 O O . THR A 1 219 ? 94.027 86.844 101.126 1.00 49.86 219 THR A O 1
ATOM 694 N N . ALA A 1 220 ? 93.128 86.499 99.098 1.00 48.43 220 ALA A N 1
ATOM 695 C CA . ALA A 1 220 ? 92.879 85.092 99.358 1.00 48.43 220 ALA A CA 1
ATOM 696 C C . ALA A 1 220 ? 92.951 84.314 98.054 1.00 48.43 220 ALA A C 1
ATOM 697 O O . ALA A 1 220 ? 92.857 84.878 96.962 1.00 48.43 220 ALA A O 1
ATOM 699 N N . ILE A 1 221 ? 93.120 83.002 98.190 1.00 49.26 221 ILE A N 1
ATOM 700 C CA . ILE A 1 221 ? 93.182 82.084 97.061 1.00 49.26 221 ILE A CA 1
ATOM 701 C C . ILE A 1 221 ? 91.997 81.138 97.164 1.00 49.26 221 ILE A C 1
ATOM 702 O O . ILE A 1 221 ? 91.885 80.379 98.134 1.00 49.26 221 ILE A O 1
ATOM 707 N N . ILE A 1 222 ? 91.119 81.179 96.170 1.00 51.54 222 ILE A N 1
ATOM 708 C CA . ILE A 1 222 ? 90.002 80.246 96.086 1.00 51.54 222 ILE A CA 1
ATOM 709 C C . ILE A 1 222 ? 90.491 79.025 95.320 1.00 51.54 222 ILE A C 1
ATOM 710 O O . ILE A 1 222 ? 90.738 79.095 94.115 1.00 51.54 222 ILE A O 1
ATOM 715 N N . PHE A 1 223 ? 90.633 77.905 96.016 1.00 62.02 223 PHE A N 1
ATOM 716 C CA . PHE A 1 223 ? 91.103 76.667 95.415 1.00 62.02 223 PHE A CA 1
ATOM 717 C C . PHE A 1 223 ? 89.926 75.711 95.293 1.00 62.02 223 PHE A C 1
ATOM 718 O O . PHE A 1 223 ? 89.249 75.424 96.286 1.00 62.02 223 PHE A O 1
ATOM 726 N N . CYS A 1 224 ? 89.685 75.227 94.078 1.00 71.02 224 CYS A N 1
ATOM 727 C CA . CYS A 1 224 ? 88.528 74.393 93.778 1.00 71.02 224 CYS A CA 1
ATOM 728 C C . CYS A 1 224 ? 89.003 73.005 93.383 1.00 71.02 224 CYS A C 1
ATOM 729 O O . CYS A 1 224 ? 89.886 72.865 92.530 1.00 71.02 224 CYS A O 1
ATOM 732 N N . VAL A 1 225 ? 88.419 71.983 94.004 1.00 80.68 225 VAL A N 1
ATOM 733 C CA . VAL A 1 225 ? 88.675 70.594 93.655 1.00 80.68 225 VAL A CA 1
ATOM 734 C C . VAL A 1 225 ? 87.337 69.886 93.527 1.00 80.68 225 VAL A C 1
ATOM 735 O O . VAL A 1 225 ? 86.328 70.315 94.094 1.00 80.68 225 VAL A O 1
ATOM 739 N N . ALA A 1 226 ? 87.329 68.797 92.769 1.00 91.60 226 ALA A N 1
ATOM 740 C CA . ALA A 1 226 ? 86.121 68.012 92.560 1.00 91.60 226 ALA A CA 1
ATOM 741 C C . ALA A 1 226 ? 86.145 66.808 93.489 1.00 91.60 226 ALA A C 1
ATOM 742 O O . ALA A 1 226 ? 87.060 65.979 93.416 1.00 91.60 226 ALA A O 1
ATOM 744 N N . LEU A 1 227 ? 85.148 66.717 94.371 1.00 97.42 227 LEU A N 1
ATOM 745 C CA . LEU A 1 227 ? 85.069 65.578 95.278 1.00 97.42 227 LEU A CA 1
ATOM 746 C C . LEU A 1 227 ? 84.831 64.286 94.511 1.00 97.42 227 LEU A C 1
ATOM 747 O O . LEU A 1 227 ? 85.354 63.227 94.882 1.00 97.42 227 LEU A O 1
ATOM 752 N N . SER A 1 228 ? 84.049 64.352 93.435 1.00 103.05 228 SER A N 1
ATOM 753 C CA . SER A 1 228 ? 83.781 63.179 92.615 1.00 103.05 228 SER A CA 1
ATOM 754 C C . SER A 1 228 ? 84.914 62.945 91.626 1.00 103.05 228 SER A C 1
ATOM 755 O O . SER A 1 228 ? 84.680 62.807 90.421 1.00 103.05 228 SER A O 1
ATOM 758 N N . ASP A 1 229 ? 86.148 62.898 92.129 1.00 106.24 229 ASP A N 1
ATOM 759 C CA . ASP A 1 229 ? 87.302 62.613 91.285 1.00 106.24 229 ASP A CA 1
ATOM 760 C C . ASP A 1 229 ? 88.284 61.668 91.961 1.00 106.24 229 ASP A C 1
ATOM 761 O O . ASP A 1 229 ? 89.397 61.490 91.453 1.00 106.24 229 ASP A O 1
ATOM 766 N N . TYR A 1 230 ? 87.916 61.067 93.095 1.00 112.84 230 TYR A N 1
ATOM 767 C CA . TYR A 1 230 ? 88.791 60.091 93.736 1.00 112.84 230 TYR A CA 1
ATOM 768 C C . TYR A 1 230 ? 88.976 58.858 92.858 1.00 112.84 230 TYR A C 1
ATOM 769 O O . TYR A 1 230 ? 90.091 58.339 92.732 1.00 112.84 230 TYR A O 1
ATOM 778 N N . ASP A 1 231 ? 87.896 58.380 92.240 1.00 114.07 231 ASP A N 1
ATOM 779 C CA . ASP A 1 231 ? 87.991 57.224 91.355 1.00 114.07 231 ASP A CA 1
ATOM 780 C C . ASP A 1 231 ? 88.593 57.587 90.004 1.00 114.07 231 ASP A C 1
ATOM 781 O O . ASP A 1 231 ? 89.301 56.770 89.407 1.00 114.07 231 ASP A O 1
ATOM 786 N N . LEU A 1 232 ? 88.324 58.792 89.512 1.00 110.64 232 LEU A N 1
ATOM 787 C CA . LEU A 1 232 ? 88.826 59.219 88.214 1.00 110.64 232 LEU A CA 1
ATOM 788 C C . LEU A 1 232 ? 90.289 59.638 88.303 1.00 110.64 232 LEU A C 1
ATOM 789 O O . LEU A 1 232 ? 91.084 59.347 87.410 1.00 110.64 232 LEU A O 1
ATOM 794 N N . MET A 1 240 ? 97.519 59.748 86.114 1.00 109.36 240 MET A N 1
ATOM 795 C CA . MET A 1 240 ? 97.304 59.420 87.520 1.00 109.36 240 MET A CA 1
ATOM 796 C C . MET A 1 240 ? 95.915 59.852 87.980 1.00 109.36 240 MET A C 1
ATOM 797 O O . MET A 1 240 ? 95.092 60.286 87.175 1.00 109.36 240 MET A O 1
ATOM 799 N N . ASN A 1 241 ? 95.665 59.722 89.279 1.00 109.02 241 ASN A N 1
ATOM 800 C CA . ASN A 1 241 ? 94.380 60.118 89.838 1.00 109.02 241 ASN A CA 1
ATOM 801 C C . ASN A 1 241 ? 94.232 61.635 89.789 1.00 109.02 241 ASN A C 1
ATOM 802 O O . ASN A 1 241 ? 95.187 62.378 90.023 1.00 109.02 241 ASN A O 1
ATOM 807 N N . ARG A 1 242 ? 93.017 62.091 89.474 1.00 106.90 242 ARG A N 1
ATOM 808 C CA . ARG A 1 242 ? 92.757 63.528 89.431 1.00 106.90 242 ARG A CA 1
ATOM 809 C C . ARG A 1 242 ? 92.889 64.155 90.813 1.00 106.90 242 ARG A C 1
ATOM 810 O O . ARG A 1 242 ? 93.407 65.271 90.947 1.00 106.90 242 ARG A O 1
ATOM 818 N N . MET A 1 243 ? 92.421 63.458 91.850 1.00 103.07 243 MET A N 1
ATOM 819 C CA . MET A 1 243 ? 92.512 63.993 93.204 1.00 103.07 243 MET A CA 1
ATOM 820 C C . MET A 1 243 ? 93.962 64.151 93.641 1.00 103.07 243 MET A C 1
ATOM 821 O O . MET A 1 243 ? 94.307 65.111 94.340 1.00 103.07 243 MET A O 1
ATOM 826 N N . HIS A 1 244 ? 94.829 63.219 93.242 1.00 101.01 244 HIS A N 1
ATOM 827 C CA . HIS A 1 244 ? 96.239 63.340 93.597 1.00 101.01 244 HIS A CA 1
ATOM 828 C C . HIS A 1 244 ? 96.891 64.521 92.888 1.00 101.01 244 HIS A C 1
ATOM 829 O O . HIS A 1 244 ? 97.747 65.200 93.464 1.00 101.01 244 HIS A O 1
ATOM 836 N N . GLU A 1 245 ? 96.494 64.790 91.642 1.00 96.63 245 GLU A N 1
ATOM 837 C CA . GLU A 1 245 ? 96.984 65.985 90.962 1.00 96.63 245 GLU A CA 1
ATOM 838 C C . GLU A 1 245 ? 96.470 67.249 91.639 1.00 96.63 245 GLU A C 1
ATOM 839 O O . GLU A 1 245 ? 97.189 68.253 91.735 1.00 96.63 245 GLU A O 1
ATOM 845 N N . SER A 1 246 ? 95.224 67.216 92.119 1.00 91.41 246 SER A N 1
ATOM 846 C CA . SER A 1 246 ? 94.699 68.338 92.888 1.00 91.41 246 SER A CA 1
ATOM 847 C C . SER A 1 246 ? 95.516 68.563 94.151 1.00 91.41 246 SER A C 1
ATOM 848 O O . SER A 1 246 ? 95.813 69.706 94.515 1.00 91.41 246 SER A O 1
ATOM 851 N N . MET A 1 247 ? 95.887 67.479 94.837 1.00 90.23 247 MET A N 1
ATOM 852 C CA . MET A 1 247 ? 96.727 67.606 96.025 1.00 90.23 247 MET A CA 1
ATOM 853 C C . MET A 1 247 ? 98.106 68.147 95.678 1.00 90.23 247 MET A C 1
ATOM 854 O O . MET A 1 247 ? 98.679 68.930 96.441 1.00 90.23 247 MET A O 1
ATOM 859 N N . LYS A 1 248 ? 98.669 67.719 94.546 1.00 87.31 248 LYS A N 1
ATOM 860 C CA . LYS A 1 248 ? 99.960 68.255 94.123 1.00 87.31 248 LYS A CA 1
ATOM 861 C C . LYS A 1 248 ? 99.877 69.757 93.884 1.00 87.31 248 LYS A C 1
ATOM 862 O O . LYS A 1 248 ? 100.746 70.517 94.329 1.00 87.31 248 LYS A O 1
ATOM 868 N N . LEU A 1 249 ? 98.824 70.204 93.195 1.00 77.70 249 LEU A N 1
ATOM 869 C CA . LEU A 1 249 ? 98.645 71.633 92.964 1.00 77.70 249 LEU A CA 1
ATOM 870 C C . LEU A 1 249 ? 98.441 72.385 94.274 1.00 77.70 249 LEU A C 1
ATOM 871 O O . LEU A 1 249 ? 98.980 73.483 94.461 1.00 77.70 249 LEU A O 1
ATOM 876 N N . PHE A 1 250 ? 97.660 71.809 95.192 1.00 72.62 250 PHE A N 1
ATOM 877 C CA . PHE A 1 250 ? 97.424 72.457 96.478 1.00 72.62 250 PHE A CA 1
ATOM 878 C C . PHE A 1 250 ? 98.716 72.577 97.277 1.00 72.62 250 PHE A C 1
ATOM 879 O O . PHE A 1 250 ? 98.981 73.613 97.889 1.00 72.62 250 PHE A O 1
ATOM 887 N N . ASP A 1 251 ? 99.531 71.520 97.281 1.00 76.83 251 ASP A N 1
ATOM 888 C CA . ASP A 1 251 ? 100.812 71.573 97.975 1.00 76.83 251 ASP A CA 1
ATOM 889 C C . ASP A 1 251 ? 101.729 72.612 97.347 1.00 76.83 251 ASP A C 1
ATOM 890 O O . ASP A 1 251 ? 102.455 73.320 98.055 1.00 76.83 251 ASP A O 1
ATOM 895 N N . SER A 1 252 ? 101.715 72.714 96.015 1.00 73.62 252 SER A N 1
ATOM 896 C CA . SER A 1 252 ? 102.543 73.711 95.344 1.00 73.62 252 SER A CA 1
ATOM 897 C C . SER A 1 252 ? 102.092 75.128 95.682 1.00 73.62 252 SER A C 1
ATOM 898 O O . SER A 1 252 ? 102.923 76.030 95.842 1.00 73.62 252 SER A O 1
ATOM 901 N N . ILE A 1 253 ? 100.782 75.345 95.791 1.00 68.93 253 ILE A N 1
ATOM 902 C CA . ILE A 1 253 ? 100.270 76.696 96.007 1.00 68.93 253 ILE A CA 1
ATOM 903 C C . ILE A 1 253 ? 100.420 77.114 97.466 1.00 68.93 253 ILE A C 1
ATOM 904 O O . ILE A 1 253 ? 100.941 78.196 97.761 1.00 68.93 253 ILE A O 1
ATOM 909 N N . CYS A 1 254 ? 99.961 76.275 98.399 1.00 72.18 254 CYS A N 1
ATOM 910 C CA . CYS A 1 254 ? 100.065 76.611 99.816 1.00 72.18 254 CYS A CA 1
ATOM 911 C C . CYS A 1 254 ? 101.516 76.804 100.229 1.00 72.18 254 CYS A C 1
ATOM 912 O O . CYS A 1 254 ? 101.871 77.811 100.852 1.00 72.18 254 CYS A O 1
ATOM 915 N N . ASN A 1 255 ? 102.370 75.847 99.886 1.00 75.70 255 ASN A N 1
ATOM 916 C CA . ASN A 1 255 ? 103.772 75.882 100.288 1.00 75.70 255 ASN A CA 1
ATOM 917 C C . ASN A 1 255 ? 104.618 76.634 99.266 1.00 75.70 255 ASN A C 1
ATOM 918 O O . ASN A 1 255 ? 105.638 76.145 98.779 1.00 75.70 255 ASN A O 1
ATOM 923 N N . ASN A 1 256 ? 104.186 77.846 98.938 1.00 68.35 256 ASN A N 1
ATOM 924 C CA . ASN A 1 256 ? 104.861 78.694 97.972 1.00 68.35 256 ASN A CA 1
ATOM 925 C C . ASN A 1 256 ? 105.616 79.803 98.689 1.00 68.35 256 ASN A C 1
ATOM 926 O O . ASN A 1 256 ? 105.305 80.166 99.827 1.00 68.35 256 ASN A O 1
ATOM 931 N N . LYS A 1 257 ? 106.628 80.336 98.004 1.00 63.92 257 LYS A N 1
ATOM 932 C CA . LYS A 1 257 ? 107.385 81.451 98.554 1.00 63.92 257 LYS A CA 1
ATOM 933 C C . LYS A 1 257 ? 106.537 82.712 98.644 1.00 63.92 257 LYS A C 1
ATOM 934 O O . LYS A 1 257 ? 106.718 83.517 99.563 1.00 63.92 257 LYS A O 1
ATOM 940 N N . TRP A 1 258 ? 105.604 82.895 97.709 1.00 60.60 258 TRP A N 1
ATOM 941 C CA . TRP A 1 258 ? 104.793 84.104 97.652 1.00 60.60 258 TRP A CA 1
ATOM 942 C C . TRP A 1 258 ? 103.541 84.013 98.513 1.00 60.60 258 TRP A C 1
ATOM 943 O O . TRP A 1 258 ? 103.201 84.974 99.212 1.00 60.60 258 TRP A O 1
ATOM 954 N N . PHE A 1 259 ? 102.843 82.880 98.477 1.00 61.37 259 PHE A N 1
ATOM 955 C CA . PHE A 1 259 ? 101.578 82.729 99.194 1.00 61.37 259 PHE A CA 1
ATOM 956 C C . PHE A 1 259 ? 101.807 82.156 100.594 1.00 61.37 259 PHE A C 1
ATOM 957 O O . PHE A 1 259 ? 101.255 81.129 100.983 1.00 61.37 259 PHE A O 1
ATOM 965 N N . THR A 1 260 ? 102.648 82.851 101.358 1.00 63.66 260 THR A N 1
ATOM 966 C CA . THR A 1 260 ? 102.843 82.508 102.760 1.00 63.66 260 THR A CA 1
ATOM 967 C C . THR A 1 260 ? 101.797 83.176 103.645 1.00 63.66 260 THR A C 1
ATOM 968 O O . THR A 1 260 ? 101.109 82.504 104.419 1.00 63.66 260 THR A O 1
ATOM 972 N N . ASP A 1 261 ? 101.659 84.498 103.530 1.00 64.87 261 ASP A N 1
ATOM 973 C CA . ASP A 1 261 ? 100.703 85.231 104.351 1.00 64.87 261 ASP A CA 1
ATOM 974 C C . ASP A 1 261 ? 99.269 85.049 103.875 1.00 64.87 261 ASP A C 1
ATOM 975 O O . ASP A 1 261 ? 98.344 85.059 104.693 1.00 64.87 261 ASP A O 1
ATOM 980 N N . THR A 1 262 ? 99.062 84.887 102.570 1.00 56.80 262 THR A N 1
ATOM 981 C CA . THR A 1 262 ? 97.713 84.843 102.019 1.00 56.80 262 THR A CA 1
ATOM 982 C C . THR A 1 262 ? 96.998 83.567 102.445 1.00 56.80 262 THR A C 1
ATOM 983 O O . THR A 1 262 ? 97.539 82.466 102.311 1.00 56.80 262 THR A O 1
ATOM 987 N N . SER A 1 263 ? 95.779 83.718 102.952 1.00 53.62 263 SER A N 1
ATOM 988 C CA . SER A 1 263 ? 94.957 82.570 103.299 1.00 53.62 263 SER A CA 1
ATOM 989 C C . SER A 1 263 ? 94.362 81.951 102.040 1.00 53.62 263 SER A C 1
ATOM 990 O O . SER A 1 263 ? 94.314 82.572 100.975 1.00 53.62 263 SER A O 1
ATOM 993 N N . ILE A 1 264 ? 93.905 80.709 102.170 1.00 48.92 264 ILE A N 1
ATOM 994 C CA . ILE A 1 264 ? 93.401 79.940 101.039 1.00 48.92 264 ILE A CA 1
ATOM 995 C C . ILE A 1 264 ? 91.993 79.460 101.359 1.00 48.92 264 ILE A C 1
ATOM 996 O O . ILE A 1 264 ? 91.766 78.830 102.395 1.00 48.92 264 ILE A O 1
ATOM 1001 N N . ILE A 1 265 ? 91.054 79.758 100.468 1.00 48.73 265 ILE A N 1
ATOM 1002 C CA . ILE A 1 265 ? 89.659 79.360 100.632 1.00 48.73 265 ILE A CA 1
ATOM 1003 C C . ILE A 1 265 ? 89.458 78.128 99.757 1.00 48.73 265 ILE A C 1
ATOM 1004 O O . ILE A 1 265 ? 89.125 78.221 98.576 1.00 48.73 265 ILE A O 1
ATOM 1009 N N . LEU A 1 266 ? 89.657 76.952 100.346 1.00 59.43 266 LEU A N 1
ATOM 1010 C CA . LEU A 1 266 ? 89.485 75.711 99.606 1.00 59.43 266 LEU A CA 1
ATOM 1011 C C . LEU A 1 266 ? 88.006 75.419 99.381 1.00 59.43 266 LEU A C 1
ATOM 1012 O O . LEU A 1 266 ? 87.169 75.646 100.259 1.00 59.43 266 LEU A O 1
ATOM 1017 N N . PHE A 1 267 ? 87.687 74.912 98.193 1.00 68.21 267 PHE A N 1
ATOM 1018 C CA . PHE A 1 267 ? 86.334 74.521 97.830 1.00 68.21 267 PHE A CA 1
ATOM 1019 C C . PHE A 1 267 ? 86.313 73.054 97.434 1.00 68.21 267 PHE A C 1
ATOM 1020 O O . PHE A 1 267 ? 87.220 72.574 96.748 1.00 68.21 267 PHE A O 1
ATOM 1028 N N . LEU A 1 268 ? 85.273 72.348 97.865 1.00 80.57 268 LEU A N 1
ATOM 1029 C CA . LEU A 1 268 ? 85.084 70.927 97.574 1.00 80.57 268 LEU A CA 1
ATOM 1030 C C . LEU A 1 268 ? 83.782 70.796 96.788 1.00 80.57 268 LEU A C 1
ATOM 1031 O O . LEU A 1 268 ? 82.706 70.633 97.368 1.00 80.57 268 LEU A O 1
ATOM 1036 N N . ASN A 1 269 ? 83.888 70.867 95.465 1.00 88.21 269 ASN A N 1
ATOM 1037 C CA . ASN A 1 269 ? 82.724 70.943 94.599 1.00 88.21 269 ASN A CA 1
ATOM 1038 C C . ASN A 1 269 ? 82.176 69.552 94.288 1.00 88.21 269 ASN A C 1
ATOM 1039 O O . ASN A 1 269 ? 82.827 68.527 94.509 1.00 88.21 269 ASN A O 1
ATOM 1044 N N . LYS A 1 270 ? 80.947 69.535 93.762 1.00 98.86 270 LYS A N 1
ATOM 1045 C CA . LYS A 1 270 ? 80.286 68.319 93.285 1.00 98.86 270 LYS A CA 1
ATOM 1046 C C . LYS A 1 270 ? 80.190 67.264 94.387 1.00 98.86 270 LYS A C 1
ATOM 1047 O O . LYS A 1 270 ? 80.647 66.129 94.238 1.00 98.86 270 LYS A O 1
ATOM 1053 N N . LYS A 1 271 ? 79.583 67.654 95.509 1.00 102.28 271 LYS A N 1
ATOM 1054 C CA . LYS A 1 271 ? 79.426 66.719 96.618 1.00 102.28 271 LYS A CA 1
ATOM 1055 C C . LYS A 1 271 ? 78.312 65.711 96.358 1.00 102.28 271 LYS A C 1
ATOM 1056 O O . LYS A 1 271 ? 78.349 64.604 96.901 1.00 102.28 271 LYS A O 1
ATOM 1062 N N . ASP A 1 272 ? 77.312 66.068 95.549 1.00 106.27 272 ASP A N 1
ATOM 1063 C CA . ASP A 1 272 ? 76.242 65.123 95.236 1.00 106.27 272 ASP A CA 1
ATOM 1064 C C . ASP A 1 272 ? 76.741 63.991 94.342 1.00 106.27 272 ASP A C 1
ATOM 1065 O O . ASP A 1 272 ? 76.401 62.819 94.557 1.00 106.27 272 ASP A O 1
ATOM 1067 N N . LEU A 1 273 ? 77.538 64.324 93.325 1.00 108.13 273 LEU A N 1
ATOM 1068 C CA . LEU A 1 273 ? 78.128 63.282 92.492 1.00 108.13 273 LEU A CA 1
ATOM 1069 C C . LEU A 1 273 ? 79.053 62.394 93.312 1.00 108.13 273 LEU A C 1
ATOM 1070 O O . LEU A 1 273 ? 79.168 61.191 93.048 1.00 108.13 273 LEU A O 1
ATOM 1075 N N . PHE A 1 274 ? 79.714 62.968 94.320 1.00 106.79 274 PHE A N 1
ATOM 1076 C CA . PHE A 1 274 ? 80.555 62.165 95.200 1.00 106.79 274 PHE A CA 1
ATOM 1077 C C . PHE A 1 274 ? 79.697 61.272 96.094 1.00 106.79 274 PHE A C 1
ATOM 1078 O O . PHE A 1 274 ? 80.083 60.139 96.397 1.00 106.79 274 PHE A O 1
ATOM 1086 N N . GLU A 1 275 ? 78.521 61.767 96.520 1.00 109.25 275 GLU A N 1
ATOM 1087 C CA . GLU A 1 275 ? 77.540 60.903 97.180 1.00 109.25 275 GLU A CA 1
ATOM 1088 C C . GLU A 1 275 ? 77.240 59.681 96.326 1.00 109.25 275 GLU A C 1
ATOM 1089 O O . GLU A 1 275 ? 77.303 58.540 96.800 1.00 109.25 275 GLU A O 1
ATOM 1095 N N . GLU A 1 276 ? 76.889 59.918 95.059 1.00 111.93 276 GLU A N 1
ATOM 1096 C CA . GLU A 1 276 ? 76.528 58.821 94.171 1.00 111.93 276 GLU A CA 1
ATOM 1097 C C . GLU A 1 276 ? 77.697 57.867 93.966 1.00 111.93 276 GLU A C 1
ATOM 1098 O O . GLU A 1 276 ? 77.519 56.644 94.002 1.00 111.93 276 GLU A O 1
ATOM 1104 N N . LYS A 1 277 ? 78.901 58.405 93.759 1.00 110.78 277 LYS A N 1
ATOM 1105 C CA . LYS A 1 277 ? 80.058 57.548 93.526 1.00 110.78 277 LYS A CA 1
ATOM 1106 C C . LYS A 1 277 ? 80.382 56.703 94.752 1.00 110.78 277 LYS A C 1
ATOM 1107 O O . LYS A 1 277 ? 80.721 55.522 94.625 1.00 110.78 277 LYS A O 1
ATOM 1113 N N . ILE A 1 278 ? 80.297 57.293 95.947 1.00 111.93 278 ILE A N 1
ATOM 1114 C CA . ILE A 1 278 ? 80.539 56.530 97.168 1.00 111.93 278 ILE A CA 1
ATOM 1115 C C . ILE A 1 278 ? 79.480 55.451 97.343 1.00 111.93 278 ILE A C 1
ATOM 1116 O O . ILE A 1 278 ? 79.792 54.313 97.715 1.00 111.93 278 ILE A O 1
ATOM 1121 N N . LYS A 1 279 ? 78.217 55.784 97.073 1.00 113.64 279 LYS A N 1
ATOM 1122 C CA . LYS A 1 279 ? 77.167 54.771 97.121 1.00 113.64 279 LYS A CA 1
ATOM 1123 C C . LYS A 1 279 ? 77.372 53.684 96.076 1.00 113.64 279 LYS A C 1
ATOM 1124 O O . LYS A 1 279 ? 76.867 52.569 96.251 1.00 113.64 279 LYS A O 1
ATOM 1126 N N . LYS A 1 280 ? 78.099 53.976 94.997 1.00 115.67 280 LYS A N 1
ATOM 1127 C CA . LYS A 1 280 ? 78.357 53.009 93.937 1.00 115.67 280 LYS A CA 1
ATOM 1128 C C . LYS A 1 280 ? 79.733 52.363 94.031 1.00 115.67 280 LYS A C 1
ATOM 1129 O O . LYS A 1 280 ? 79.858 51.157 93.803 1.00 115.67 280 LYS A O 1
ATOM 1131 N N . SER A 1 281 ? 80.770 53.128 94.355 1.00 116.60 281 SER A N 1
ATOM 1132 C CA . SER A 1 281 ? 82.130 52.612 94.376 1.00 116.60 281 SER A CA 1
ATOM 1133 C C . SER A 1 281 ? 82.823 52.980 95.680 1.00 116.60 281 SER A C 1
ATOM 1134 O O . SER A 1 281 ? 82.577 54.052 96.240 1.00 116.60 281 SER A O 1
ATOM 1137 N N . PRO A 1 282 ? 83.697 52.108 96.183 1.00 115.89 282 PRO A N 1
ATOM 1138 C CA . PRO A 1 282 ? 84.426 52.425 97.414 1.00 115.89 282 PRO A CA 1
ATOM 1139 C C . PRO A 1 282 ? 85.474 53.503 97.188 1.00 115.89 282 PRO A C 1
ATOM 1140 O O . PRO A 1 282 ? 85.974 53.698 96.079 1.00 115.89 282 PRO A O 1
ATOM 1144 N N . LEU A 1 283 ? 85.803 54.209 98.269 1.00 114.44 283 LEU A N 1
ATOM 1145 C CA . LEU A 1 283 ? 86.821 55.248 98.244 1.00 114.44 283 LEU A CA 1
ATOM 1146 C C . LEU A 1 283 ? 88.232 54.702 98.427 1.00 114.44 283 LEU A C 1
ATOM 1147 O O . LEU A 1 283 ? 89.200 55.422 98.157 1.00 114.44 283 LEU A O 1
ATOM 1152 N N . THR A 1 284 ? 88.372 53.442 98.849 1.00 117.02 284 THR A N 1
ATOM 1153 C CA . THR A 1 284 ? 89.689 52.890 99.143 1.00 117.02 284 THR A CA 1
ATOM 1154 C C . THR A 1 284 ? 90.589 52.822 97.916 1.00 117.02 284 THR A C 1
ATOM 1155 O O . THR A 1 284 ? 91.812 52.738 98.065 1.00 117.02 284 THR A O 1
ATOM 1159 N N . ILE A 1 285 ? 90.017 52.848 96.710 1.00 116.48 285 ILE A N 1
ATOM 1160 C CA . ILE A 1 285 ? 90.838 52.780 95.504 1.00 116.48 285 ILE A CA 1
ATOM 1161 C C . ILE A 1 285 ? 91.716 54.020 95.380 1.00 116.48 285 ILE A C 1
ATOM 1162 O O . ILE A 1 285 ? 92.873 53.938 94.949 1.00 116.48 285 ILE A O 1
ATOM 1167 N N . CYS A 1 286 ? 91.184 55.186 95.752 1.00 114.13 286 CYS A N 1
ATOM 1168 C CA . CYS A 1 286 ? 91.980 56.409 95.693 1.00 114.13 286 CYS A CA 1
ATOM 1169 C C . CYS A 1 286 ? 92.996 56.464 96.827 1.00 114.13 286 CYS A C 1
ATOM 1170 O O . CYS A 1 286 ? 94.151 56.849 96.614 1.00 114.13 286 CYS A O 1
ATOM 1173 N N . TYR A 1 287 ? 92.585 56.086 98.037 1.00 112.96 287 TYR A N 1
ATOM 1174 C CA . TYR A 1 287 ? 93.455 56.138 99.207 1.00 112.96 287 TYR A CA 1
ATOM 1175 C C . TYR A 1 287 ? 93.770 54.721 99.666 1.00 112.96 287 TYR A C 1
ATOM 1176 O O . TYR A 1 287 ? 92.925 54.073 100.300 1.00 112.96 287 TYR A O 1
ATOM 1185 N N . PRO A 1 288 ? 94.960 54.190 99.366 1.00 114.59 288 PRO A N 1
ATOM 1186 C CA . PRO A 1 288 ? 95.302 52.850 99.874 1.00 114.59 288 PRO A CA 1
ATOM 1187 C C . PRO A 1 288 ? 95.303 52.768 101.392 1.00 114.59 288 PRO A C 1
ATOM 1188 O O . PRO A 1 288 ? 94.920 51.735 101.954 1.00 114.59 288 PRO A O 1
ATOM 1192 N N . GLU A 1 289 ? 95.720 53.836 102.073 1.00 112.23 289 GLU A N 1
ATOM 1193 C CA . GLU A 1 289 ? 95.758 53.867 103.533 1.00 112.23 289 GLU A CA 1
ATOM 1194 C C . GLU A 1 289 ? 94.529 54.626 104.028 1.00 112.23 289 GLU A C 1
ATOM 1195 O O . GLU A 1 289 ? 94.580 55.811 104.357 1.00 112.23 289 GLU A O 1
ATOM 1197 N N . TYR A 1 290 ? 93.403 53.918 104.079 1.00 113.93 290 TYR A N 1
ATOM 1198 C CA . TYR A 1 290 ? 92.138 54.482 104.529 1.00 113.93 290 TYR A CA 1
ATOM 1199 C C . TYR A 1 290 ? 91.541 53.574 105.592 1.00 113.93 290 TYR A C 1
ATOM 1200 O O . TYR A 1 290 ? 91.449 52.358 105.394 1.00 113.93 290 TYR A O 1
ATOM 1209 N N . ALA A 1 291 ? 91.136 54.165 106.715 1.00 113.96 291 ALA A N 1
ATOM 1210 C CA . ALA A 1 291 ? 90.535 53.427 107.818 1.00 113.96 291 ALA A CA 1
ATOM 1211 C C . ALA A 1 291 ? 89.028 53.638 107.913 1.00 113.96 291 ALA A C 1
ATOM 1212 O O . ALA A 1 291 ? 88.411 53.197 108.888 1.00 113.96 291 ALA A O 1
ATOM 1214 N N . GLY A 1 292 ? 88.424 54.296 106.929 1.00 114.26 292 GLY A N 1
ATOM 1215 C CA . GLY A 1 292 ? 87.008 54.593 106.947 1.00 114.26 292 GLY A CA 1
ATOM 1216 C C . GLY A 1 292 ? 86.171 53.515 106.293 1.00 114.26 292 GLY A C 1
ATOM 1217 O O . GLY A 1 292 ? 86.591 52.364 106.141 1.00 114.26 292 GLY A O 1
ATOM 1218 N N . SER A 1 293 ? 84.965 53.901 105.896 1.00 113.33 293 SER A N 1
ATOM 1219 C CA . SER A 1 293 ? 84.003 52.966 105.325 1.00 113.33 293 SER A CA 1
ATOM 1220 C C . SER A 1 293 ? 83.127 53.725 104.332 1.00 113.33 293 SER A C 1
ATOM 1221 O O . SER A 1 293 ? 83.483 54.817 103.878 1.00 113.33 293 SER A O 1
ATOM 1224 N N . ASN A 1 294 ? 81.974 53.142 103.998 1.00 114.07 294 ASN A N 1
ATOM 1225 C CA . ASN A 1 294 ? 81.081 53.684 102.983 1.00 114.07 294 ASN A CA 1
ATOM 1226 C C . ASN A 1 294 ? 80.396 54.979 103.410 1.00 114.07 294 ASN A C 1
ATOM 1227 O O . ASN A 1 294 ? 79.739 55.612 102.579 1.00 114.07 294 ASN A O 1
ATOM 1232 N N . THR A 1 295 ? 80.520 55.380 104.673 1.00 112.00 295 THR A N 1
ATOM 1233 C CA . THR A 1 295 ? 79.822 56.562 105.160 1.00 112.00 295 THR A CA 1
ATOM 1234 C C . THR A 1 295 ? 80.344 57.832 104.497 1.00 112.00 295 THR A C 1
ATOM 1235 O O . THR A 1 295 ? 81.551 58.009 104.308 1.00 112.00 295 THR A O 1
ATOM 1237 N N . TYR A 1 296 ? 79.415 58.726 104.137 1.00 109.14 296 TYR A N 1
ATOM 1238 C CA . TYR A 1 296 ? 79.784 59.998 103.521 1.00 109.14 296 TYR A CA 1
ATOM 1239 C C . TYR A 1 296 ? 80.539 60.909 104.479 1.00 109.14 296 TYR A C 1
ATOM 1240 O O . TYR A 1 296 ? 81.551 61.513 104.105 1.00 109.14 296 TYR A O 1
ATOM 1249 N N . GLU A 1 297 ? 80.044 61.050 105.710 1.00 108.85 297 GLU A N 1
ATOM 1250 C CA . GLU A 1 297 ? 80.592 62.059 106.611 1.00 108.85 297 GLU A CA 1
ATOM 1251 C C . GLU A 1 297 ? 82.074 61.821 106.866 1.00 108.85 297 GLU A C 1
ATOM 1252 O O . GLU A 1 297 ? 82.892 62.742 106.750 1.00 108.85 297 GLU A O 1
ATOM 1254 N N . GLU A 1 298 ? 82.442 60.581 107.184 1.00 109.72 298 GLU A N 1
ATOM 1255 C CA . GLU A 1 298 ? 83.835 60.279 107.493 1.00 109.72 298 GLU A CA 1
ATOM 1256 C C . GLU A 1 298 ? 84.721 60.394 106.257 1.00 109.72 298 GLU A C 1
ATOM 1257 O O . GLU A 1 298 ? 85.866 60.846 106.356 1.00 109.72 298 GLU A O 1
ATOM 1263 N N . ALA A 1 299 ? 84.211 60.015 105.085 1.00 105.70 299 ALA A N 1
ATOM 1264 C CA . ALA A 1 299 ? 85.004 60.127 103.865 1.00 105.70 299 ALA A CA 1
ATOM 1265 C C . ALA A 1 299 ? 85.271 61.587 103.514 1.00 105.70 299 ALA A C 1
ATOM 1266 O O . ALA A 1 299 ? 86.401 61.964 103.172 1.00 105.70 299 ALA A O 1
ATOM 1268 N N . ALA A 1 300 ? 84.237 62.423 103.592 1.00 102.38 300 ALA A N 1
ATOM 1269 C CA . ALA A 1 300 ? 84.407 63.846 103.328 1.00 102.38 300 ALA A CA 1
ATOM 1270 C C . ALA A 1 300 ? 85.343 64.482 104.345 1.00 102.38 300 ALA A C 1
ATOM 1271 O O . ALA A 1 300 ? 86.199 65.302 103.986 1.00 102.38 300 ALA A O 1
ATOM 1273 N N . ALA A 1 301 ? 85.201 64.108 105.620 1.00 100.26 301 ALA A N 1
ATOM 1274 C CA . ALA A 1 301 ? 86.097 64.627 106.646 1.00 100.26 301 ALA A CA 1
ATOM 1275 C C . ALA A 1 301 ? 87.535 64.206 106.383 1.00 100.26 301 ALA A C 1
ATOM 1276 O O . ALA A 1 301 ? 88.465 64.994 106.577 1.00 100.26 301 ALA A O 1
ATOM 1278 N N . TYR A 1 302 ? 87.739 62.965 105.938 1.00 100.41 302 TYR A N 1
ATOM 1279 C CA . TYR A 1 302 ? 89.087 62.495 105.646 1.00 100.41 302 TYR A CA 1
ATOM 1280 C C . TYR A 1 302 ? 89.695 63.250 104.473 1.00 100.41 302 TYR A C 1
ATOM 1281 O O . TYR A 1 302 ? 90.873 63.619 104.513 1.00 100.41 302 TYR A O 1
ATOM 1290 N N . ILE A 1 303 ? 88.914 63.485 103.415 1.00 96.91 303 ILE A N 1
ATOM 1291 C CA . ILE A 1 303 ? 89.427 64.247 102.278 1.00 96.91 303 ILE A CA 1
ATOM 1292 C C . ILE A 1 303 ? 89.785 65.665 102.707 1.00 96.91 303 ILE A C 1
ATOM 1293 O O . ILE A 1 303 ? 90.854 66.192 102.361 1.00 96.91 303 ILE A O 1
ATOM 1298 N N . GLN A 1 304 ? 88.905 66.298 103.486 1.00 88.59 304 GLN A N 1
ATOM 1299 C CA . GLN A 1 304 ? 89.183 67.637 103.992 1.00 88.59 304 GLN A CA 1
ATOM 1300 C C . GLN A 1 304 ? 90.464 67.656 104.817 1.00 88.59 304 GLN A C 1
ATOM 1301 O O . GLN A 1 304 ? 91.311 68.540 104.646 1.00 88.59 304 GLN A O 1
ATOM 1307 N N . CYS A 1 305 ? 90.620 66.680 105.717 1.00 92.56 305 CYS A N 1
ATOM 1308 C CA . CYS A 1 305 ? 91.802 66.626 106.574 1.00 92.56 305 CYS A CA 1
ATOM 1309 C C . CYS A 1 305 ? 93.070 66.410 105.758 1.00 92.56 305 CYS A C 1
ATOM 1310 O O . CYS A 1 305 ? 94.112 67.004 106.053 1.00 92.56 305 CYS A O 1
ATOM 1313 N N . GLN A 1 306 ? 93.003 65.552 104.738 1.00 93.14 306 GLN A N 1
ATOM 1314 C CA . GLN A 1 306 ? 94.135 65.397 103.832 1.00 93.14 306 GLN A CA 1
ATOM 1315 C C . GLN A 1 306 ? 94.479 66.719 103.164 1.00 93.14 306 GLN A C 1
ATOM 1316 O O . GLN A 1 306 ? 95.654 67.012 102.918 1.00 93.14 306 GLN A O 1
ATOM 1322 N N . PHE A 1 307 ? 93.465 67.529 102.860 1.00 85.50 307 PHE A N 1
ATOM 1323 C CA . PHE A 1 307 ? 93.741 68.817 102.231 1.00 85.50 307 PHE A CA 1
ATOM 1324 C C . PHE A 1 307 ? 94.385 69.799 103.206 1.00 85.50 307 PHE A C 1
ATOM 1325 O O . PHE A 1 307 ? 95.314 70.524 102.831 1.00 85.50 307 PHE A O 1
ATOM 1333 N N . GLU A 1 308 ? 93.919 69.846 104.461 1.00 85.27 308 GLU A N 1
ATOM 1334 C CA . GLU A 1 308 ? 94.601 70.723 105.415 1.00 85.27 308 GLU A CA 1
ATOM 1335 C C . GLU A 1 308 ? 96.019 70.245 105.710 1.00 85.27 308 GLU A C 1
ATOM 1336 O O . GLU A 1 308 ? 96.912 71.070 105.927 1.00 85.27 308 GLU A O 1
ATOM 1342 N N . ASP A 1 309 ? 96.245 68.930 105.732 1.00 86.49 309 ASP A N 1
ATOM 1343 C CA . ASP A 1 309 ? 97.569 68.411 106.054 1.00 86.49 309 ASP A CA 1
ATOM 1344 C C . ASP A 1 309 ? 98.615 68.798 105.018 1.00 86.49 309 ASP A C 1
ATOM 1345 O O . ASP A 1 309 ? 99.812 68.747 105.316 1.00 86.49 309 ASP A O 1
ATOM 1350 N N . LEU A 1 310 ? 98.194 69.179 103.811 1.00 81.63 310 LEU A N 1
ATOM 1351 C CA . LEU A 1 310 ? 99.133 69.613 102.786 1.00 81.63 310 LEU A CA 1
ATOM 1352 C C . LEU A 1 310 ? 99.812 7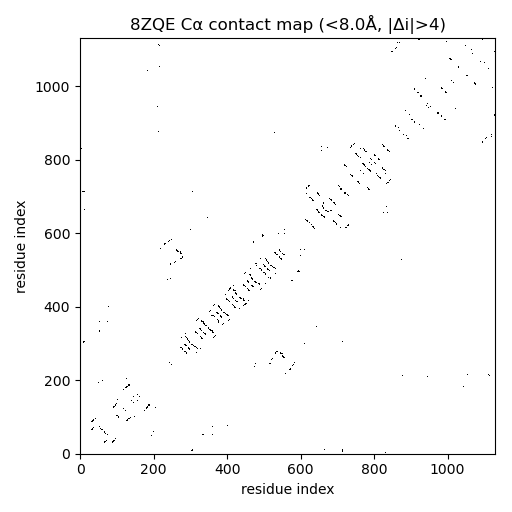0.932 103.130 1.00 81.63 310 LEU A C 1
ATOM 1353 O O . LEU A 1 310 ? 100.831 71.262 102.514 1.00 81.63 310 LEU A O 1
ATOM 1358 N N . ASN A 1 311 ? 99.281 71.683 104.090 1.00 77.45 311 ASN A N 1
ATOM 1359 C CA . ASN A 1 311 ? 99.877 72.951 104.485 1.00 77.45 311 ASN A CA 1
ATOM 1360 C C . ASN A 1 311 ? 101.028 72.707 105.451 1.00 77.45 311 ASN A C 1
ATOM 1361 O O . ASN A 1 311 ? 100.862 72.036 106.475 1.00 77.45 311 ASN A O 1
ATOM 1366 N N . LYS A 1 312 ? 102.198 73.255 105.124 1.00 77.20 312 LYS A N 1
ATOM 1367 C CA . LYS A 1 312 ? 103.350 73.193 106.012 1.00 77.20 312 LYS A CA 1
ATOM 1368 C C . LYS A 1 312 ? 103.429 74.380 106.961 1.00 77.20 312 LYS A C 1
ATOM 1369 O O . LYS A 1 312 ? 104.282 74.383 107.856 1.00 77.20 312 LYS A O 1
ATOM 1375 N N . ARG A 1 313 ? 102.567 75.382 106.790 1.00 75.50 313 ARG A N 1
ATOM 1376 C CA . ARG A 1 313 ? 102.545 76.578 107.633 1.00 75.50 313 ARG A CA 1
ATOM 1377 C C . ARG A 1 313 ? 101.106 76.785 108.101 1.00 75.50 313 ARG A C 1
ATOM 1378 O O . ARG A 1 313 ? 100.330 77.488 107.452 1.00 75.50 313 ARG A O 1
ATOM 1386 N N . LYS A 1 314 ? 100.758 76.170 109.229 1.00 75.42 314 LYS A N 1
ATOM 1387 C CA . LYS A 1 314 ? 99.408 76.261 109.770 1.00 75.42 314 LYS A CA 1
ATOM 1388 C C . LYS A 1 314 ? 99.209 77.475 110.667 1.00 75.42 314 LYS A C 1
ATOM 1389 O O . LYS A 1 314 ? 98.098 77.677 111.169 1.00 75.42 314 LYS A O 1
ATOM 1395 N N . ASP A 1 315 ? 100.243 78.283 110.879 1.00 74.02 315 ASP A N 1
ATOM 1396 C CA . ASP A 1 315 ? 100.147 79.484 111.698 1.00 74.02 315 ASP A CA 1
ATOM 1397 C C . ASP A 1 315 ? 100.145 80.768 110.887 1.00 74.02 315 ASP A C 1
ATOM 1398 O O . ASP A 1 315 ? 99.385 81.687 111.197 1.00 74.02 315 ASP A O 1
ATOM 1403 N N . THR A 1 316 ? 100.983 80.856 109.851 1.00 70.25 316 THR A N 1
ATOM 1404 C CA . THR A 1 316 ? 101.009 82.057 109.023 1.00 70.25 316 THR A CA 1
ATOM 1405 C C . THR A 1 316 ? 99.745 82.169 108.177 1.00 70.25 316 THR A C 1
ATOM 1406 O O . THR A 1 316 ? 99.200 83.265 108.005 1.00 70.25 316 THR A O 1
ATOM 1410 N N . LYS A 1 317 ? 99.261 81.046 107.651 1.00 65.22 317 LYS A N 1
ATOM 1411 C CA . LYS A 1 317 ? 98.060 81.013 106.832 1.00 65.22 317 LYS A CA 1
ATOM 1412 C C . LYS A 1 317 ? 97.132 79.918 107.336 1.00 65.22 317 LYS A C 1
ATOM 1413 O O . LYS A 1 317 ? 97.576 78.930 107.929 1.00 65.22 317 LYS A O 1
ATOM 1419 N N . GLU A 1 318 ? 95.837 80.104 107.103 1.00 60.95 318 GLU A N 1
ATOM 1420 C CA . GLU A 1 318 ? 94.832 79.119 107.468 1.00 60.95 318 GLU A CA 1
ATOM 1421 C C . GLU A 1 318 ? 93.890 78.882 106.294 1.00 60.95 318 GLU A C 1
ATOM 1422 O O . GLU A 1 318 ? 93.611 79.781 105.497 1.00 60.95 318 GLU A O 1
ATOM 1428 N N . ILE A 1 319 ? 93.406 77.646 106.194 1.00 54.61 319 ILE A N 1
ATOM 1429 C CA . ILE A 1 319 ? 92.600 77.191 105.068 1.00 54.61 319 ILE A CA 1
ATOM 1430 C C . ILE A 1 319 ? 91.138 77.179 105.489 1.00 54.61 319 ILE A C 1
ATOM 1431 O O . ILE A 1 319 ? 90.784 76.560 106.498 1.00 54.61 319 ILE A O 1
ATOM 1436 N N . TYR A 1 320 ? 90.295 77.860 104.714 1.00 54.64 320 TYR A N 1
ATOM 1437 C CA . TYR A 1 320 ? 88.857 77.911 104.973 1.00 54.64 320 TYR A CA 1
ATOM 1438 C C . TYR A 1 320 ? 88.171 76.908 104.051 1.00 54.64 320 TYR A C 1
ATOM 1439 O O . TYR A 1 320 ? 87.658 77.248 102.986 1.00 54.64 320 TYR A O 1
ATOM 1448 N N . THR A 1 321 ? 88.164 75.647 104.473 1.00 64.73 321 THR A N 1
ATOM 1449 C CA . THR A 1 321 ? 87.538 74.606 103.672 1.00 64.73 321 THR A CA 1
ATOM 1450 C C . THR A 1 321 ? 86.021 74.749 103.687 1.00 64.73 321 THR A C 1
ATOM 1451 O O . THR A 1 321 ? 85.431 75.279 104.630 1.00 64.73 321 THR A O 1
ATOM 1455 N N . HIS A 1 322 ? 85.391 74.266 102.618 1.00 73.71 322 HIS A N 1
ATOM 1456 C CA . HIS A 1 322 ? 83.945 74.343 102.482 1.00 73.71 322 HIS A CA 1
ATOM 1457 C C . HIS A 1 322 ? 83.473 73.234 101.556 1.00 73.71 322 HIS A C 1
ATOM 1458 O O . HIS A 1 322 ? 84.164 72.862 100.604 1.00 73.71 322 HIS A O 1
ATOM 1465 N N . PHE A 1 323 ? 82.285 72.711 101.843 1.00 84.29 323 PHE A N 1
ATOM 1466 C CA . PHE A 1 323 ? 81.656 71.675 101.038 1.00 84.29 323 PHE A CA 1
ATOM 1467 C C . PHE A 1 323 ? 80.477 72.292 100.299 1.00 84.29 323 PHE A C 1
ATOM 1468 O O . PHE A 1 323 ? 79.580 72.863 100.926 1.00 84.29 323 PHE A O 1
ATOM 1476 N N . THR A 1 324 ? 80.481 72.178 98.974 1.00 91.46 324 THR A N 1
ATOM 1477 C CA . THR A 1 324 ? 79.445 72.796 98.161 1.00 91.46 324 THR A CA 1
ATOM 1478 C C . THR A 1 324 ? 79.254 71.982 96.890 1.00 91.46 324 THR A C 1
ATOM 1479 O O . THR A 1 324 ? 80.048 71.095 96.564 1.00 91.46 324 THR A O 1
ATOM 1483 N N . CYS A 1 325 ? 78.177 72.293 96.174 1.00 101.17 325 CYS A N 1
ATOM 1484 C CA . CYS A 1 325 ? 77.869 71.648 94.906 1.00 101.17 325 CYS A CA 1
ATOM 1485 C C . CYS A 1 325 ? 77.179 72.669 94.010 1.00 101.17 325 CYS A C 1
ATOM 1486 O O . CYS A 1 325 ? 77.167 73.869 94.300 1.00 101.17 325 CYS A O 1
ATOM 1489 N N . SER A 1 326 ? 76.604 72.189 92.912 1.00 101.71 326 SER A N 1
ATOM 1490 C CA . SER A 1 326 ? 75.889 73.067 92.000 1.00 101.71 326 SER A CA 1
ATOM 1491 C C . SER A 1 326 ? 74.590 73.554 92.633 1.00 101.71 326 SER A C 1
ATOM 1492 O O . SER A 1 326 ? 74.028 72.910 93.522 1.00 101.71 326 SER A O 1
ATOM 1495 N N . THR A 1 327 ? 74.120 74.711 92.160 1.00 100.09 327 THR A N 1
ATOM 1496 C CA . THR A 1 327 ? 72.890 75.336 92.653 1.00 100.09 327 THR A CA 1
ATOM 1497 C C . THR A 1 327 ? 72.935 75.546 94.165 1.00 100.09 327 THR A C 1
ATOM 1498 O O . THR A 1 327 ? 71.937 75.362 94.865 1.00 100.09 327 THR A O 1
ATOM 1502 N N . ASP A 1 328 ? 74.101 75.935 94.671 1.00 94.36 328 ASP A N 1
ATOM 1503 C CA . ASP A 1 328 ? 74.301 76.213 96.089 1.00 94.36 328 ASP A CA 1
ATOM 1504 C C . ASP A 1 328 ? 74.579 77.704 96.244 1.00 94.36 328 ASP A C 1
ATOM 1505 O O . ASP A 1 328 ? 75.609 78.200 95.775 1.00 94.36 328 ASP A O 1
ATOM 1510 N N . THR A 1 329 ? 73.664 78.413 96.899 1.00 89.56 329 THR A N 1
ATOM 1511 C CA . THR A 1 329 ? 73.779 79.853 97.081 1.00 89.56 329 THR A CA 1
ATOM 1512 C C . THR A 1 329 ? 74.561 80.236 98.332 1.00 89.56 329 THR A C 1
ATOM 1513 O O . THR A 1 329 ? 74.780 81.429 98.566 1.00 89.56 329 THR A O 1
ATOM 1517 N N . LYS A 1 330 ? 75.061 79.255 99.076 1.00 82.40 330 LYS A N 1
ATOM 1518 C CA . LYS A 1 330 ? 75.758 79.599 100.339 1.00 82.40 330 LYS A CA 1
ATOM 1519 C C . LYS A 1 330 ? 77.246 79.784 100.058 1.00 82.40 330 LYS A C 1
ATOM 1520 O O . LYS A 1 330 ? 77.959 80.260 100.959 1.00 82.40 330 LYS A O 1
ATOM 1526 N N . ASN A 1 331 ? 77.695 79.455 98.849 1.00 79.58 331 ASN A N 1
ATOM 1527 C CA . ASN A 1 331 ? 79.158 79.480 98.583 1.00 79.58 331 ASN A CA 1
ATOM 1528 C C . ASN A 1 331 ? 79.691 80.920 98.539 1.00 79.58 331 ASN A C 1
ATOM 1529 O O . ASN A 1 331 ? 80.791 81.154 99.079 1.00 79.58 331 ASN A O 1
ATOM 1534 N N . VAL A 1 332 ? 78.946 81.854 97.951 1.00 73.35 332 VAL A N 1
ATOM 1535 C CA . VAL A 1 332 ? 79.411 83.272 97.958 1.00 73.35 332 VAL A CA 1
ATOM 1536 C C . VAL A 1 332 ? 79.470 83.759 99.408 1.00 73.35 332 VAL A C 1
ATOM 1537 O O . VAL A 1 332 ? 80.363 84.548 99.716 1.00 73.35 332 VAL A O 1
ATOM 1541 N N . GLN A 1 333 ? 78.544 83.309 100.255 1.00 68.97 333 GLN A N 1
ATOM 1542 C CA . GLN A 1 333 ? 78.526 83.747 101.673 1.00 68.97 333 GLN A CA 1
ATOM 1543 C C . GLN A 1 333 ? 79.766 83.192 102.356 1.00 68.97 333 GLN A C 1
ATOM 1544 O O . GLN A 1 333 ? 80.392 83.912 103.129 1.00 68.97 333 GLN A O 1
ATOM 1550 N N . PHE A 1 334 ? 80.083 81.937 102.077 1.00 66.12 334 PHE A N 1
ATOM 1551 C CA . PHE A 1 334 ? 81.319 81.388 102.660 1.00 66.12 334 PHE A CA 1
ATOM 1552 C C . PHE A 1 334 ? 82.460 82.295 102.222 1.00 66.12 334 PHE A C 1
ATOM 1553 O O . PHE A 1 334 ? 83.208 82.731 103.086 1.00 66.12 334 PHE A O 1
ATOM 1561 N N . VAL A 1 335 ? 82.551 82.591 100.926 1.00 63.39 335 VAL A N 1
ATOM 1562 C CA . VAL A 1 335 ? 83.724 83.393 100.486 1.00 63.39 335 VAL A CA 1
ATOM 1563 C C . VAL A 1 335 ? 83.718 84.685 101.300 1.00 63.39 335 VAL A C 1
ATOM 1564 O O . VAL A 1 335 ? 84.730 84.969 101.898 1.00 63.39 335 VAL A O 1
ATOM 1568 N N . PHE A 1 336 ? 82.595 85.388 101.385 1.00 61.99 336 PHE A N 1
ATOM 1569 C CA . PHE A 1 336 ? 82.566 86.700 102.085 1.00 61.99 336 PHE A CA 1
ATOM 1570 C C . PHE A 1 336 ? 83.023 86.552 103.532 1.00 61.99 336 PHE A C 1
ATOM 1571 O O . PHE A 1 336 ? 83.853 87.329 103.945 1.00 61.99 336 PHE A O 1
ATOM 1579 N N . ASP A 1 337 ? 82.483 85.592 104.276 1.00 62.73 337 ASP A N 1
ATOM 1580 C CA . ASP A 1 337 ? 82.828 85.418 105.711 1.00 62.73 337 ASP A CA 1
ATOM 1581 C C . ASP A 1 337 ? 84.318 85.124 105.834 1.00 62.73 337 ASP A C 1
ATOM 1582 O O . ASP A 1 337 ? 85.016 85.744 106.679 1.00 62.73 337 ASP A O 1
ATOM 1587 N N . ALA A 1 338 ? 84.797 84.227 104.995 1.00 57.88 338 ALA A N 1
ATOM 1588 C CA . ALA A 1 338 ? 86.211 83.837 105.093 1.00 57.88 338 ALA A CA 1
ATOM 1589 C C . ALA A 1 338 ? 87.076 85.053 104.801 1.00 57.88 338 ALA A C 1
ATOM 1590 O O . ALA A 1 338 ? 88.057 85.252 105.526 1.00 57.88 338 ALA A O 1
ATOM 1592 N N . VAL A 1 339 ? 86.722 85.848 103.788 1.00 54.05 339 VAL A N 1
ATOM 1593 C CA . VAL A 1 339 ? 87.602 86.997 103.421 1.00 54.05 339 VAL A CA 1
ATOM 1594 C C . VAL A 1 339 ? 87.495 88.069 104.515 1.00 54.05 339 VAL A C 1
ATOM 1595 O O . VAL A 1 339 ? 88.509 88.746 104.759 1.00 54.05 339 VAL A O 1
ATOM 1599 N N . THR A 1 340 ? 86.335 88.196 105.172 1.00 54.05 340 THR A N 1
ATOM 1600 C CA . THR A 1 340 ? 86.243 89.176 106.282 1.00 54.05 340 THR A CA 1
ATOM 1601 C C . THR A 1 340 ? 87.218 88.725 107.364 1.00 54.05 340 THR A C 1
ATOM 1602 O O . THR A 1 340 ? 88.023 89.557 107.817 1.00 54.05 340 THR A O 1
ATOM 1606 N N . ASP A 1 341 ? 87.214 87.435 107.695 1.00 55.97 341 ASP A N 1
ATOM 1607 C CA . ASP A 1 341 ? 88.226 86.989 108.680 1.00 55.97 341 ASP A CA 1
ATOM 1608 C C . ASP A 1 341 ? 89.609 87.340 108.140 1.00 55.97 341 ASP A C 1
ATOM 1609 O O . ASP A 1 341 ? 90.386 87.916 108.903 1.00 55.97 341 ASP A O 1
ATOM 1614 N N . VAL A 1 342 ? 89.893 87.072 106.869 1.00 51.32 342 VAL A N 1
ATOM 1615 C CA . VAL A 1 342 ? 91.277 87.303 106.361 1.00 51.32 342 VAL A CA 1
ATOM 1616 C C . VAL A 1 342 ? 91.620 88.780 106.556 1.00 51.32 342 VAL A C 1
ATOM 1617 O O . VAL A 1 342 ? 92.648 89.040 107.162 1.00 51.32 342 VAL A O 1
ATOM 1621 N N . LEU A 1 343 ? 90.743 89.686 106.127 1.00 49.86 343 LEU A N 1
ATOM 1622 C CA . LEU A 1 343 ? 90.998 91.145 106.244 1.00 49.86 343 LEU A CA 1
ATOM 1623 C C . LEU A 1 343 ? 91.231 91.512 107.714 1.00 49.86 343 LEU A C 1
ATOM 1624 O O . LEU A 1 343 ? 92.245 92.168 107.973 1.00 49.86 343 LEU A O 1
ATOM 1629 N N . ILE A 1 344 ? 90.371 91.092 108.647 1.00 51.55 344 ILE A N 1
ATOM 1630 C CA . ILE A 1 344 ? 90.546 91.535 110.064 1.00 51.55 344 ILE A CA 1
ATOM 1631 C C . ILE A 1 344 ? 91.889 90.997 110.559 1.00 51.55 344 ILE A C 1
ATOM 1632 O O . ILE A 1 344 ? 92.630 91.763 111.168 1.00 51.55 344 ILE A O 1
ATOM 1637 N N . LYS A 1 345 ? 92.220 89.753 110.245 1.00 50.80 345 LYS A N 1
ATOM 1638 C CA . LYS A 1 345 ? 93.468 89.173 110.781 1.00 50.80 345 LYS A CA 1
ATOM 1639 C C . LYS A 1 345 ? 94.655 89.929 110.184 1.00 50.80 345 LYS A C 1
ATOM 1640 O O . LYS A 1 345 ? 95.610 90.172 110.912 1.00 50.80 345 LYS A O 1
ATOM 1646 N N . ASN A 1 346 ? 94.575 90.323 108.918 1.00 51.13 346 ASN A N 1
ATOM 1647 C CA . ASN A 1 346 ? 95.671 91.063 108.244 1.00 51.13 346 ASN A CA 1
ATOM 1648 C C . ASN A 1 346 ? 95.845 92.412 108.932 1.00 51.13 346 ASN A C 1
ATOM 1649 O O . ASN A 1 346 ? 96.990 92.784 109.257 1.00 51.13 346 ASN A O 1
ATOM 1654 N N . ASN A 1 347 ? 94.742 93.104 109.187 1.00 50.44 347 ASN A N 1
ATOM 1655 C CA . ASN A 1 347 ? 94.813 94.410 109.878 1.00 50.44 347 ASN A CA 1
ATOM 1656 C C . ASN A 1 347 ? 95.449 94.200 111.253 1.00 50.44 347 ASN A C 1
ATOM 1657 O O . ASN A 1 347 ? 96.296 95.014 111.625 1.00 50.44 347 ASN A O 1
ATOM 1662 N N . LEU A 1 348 ? 95.079 93.135 111.967 1.00 52.10 348 LEU A N 1
ATOM 1663 C CA . LEU A 1 348 ? 95.608 92.895 113.335 1.00 52.10 348 LEU A CA 1
ATOM 1664 C C . LEU A 1 348 ? 97.105 92.567 113.276 1.00 52.10 348 LEU A C 1
ATOM 1665 O O . LEU A 1 348 ? 97.818 92.951 114.206 1.00 52.10 348 LEU A O 1
ATOM 1670 N N . LYS A 1 349 ? 97.563 91.869 112.243 1.00 55.91 349 LYS A N 1
ATOM 1671 C CA . LYS A 1 349 ? 99.005 91.549 112.106 1.00 55.91 349 LYS A CA 1
ATOM 1672 C C . LYS A 1 349 ? 99.770 92.821 111.745 1.00 55.91 349 LYS A C 1
ATOM 1673 O O . LYS A 1 349 ? 100.947 92.916 112.134 1.00 55.91 349 LYS A O 1
ATOM 1679 N N . ASP A 1 350 ? 99.144 93.739 111.003 1.00 53.70 350 ASP A N 1
ATOM 1680 C CA . ASP A 1 350 ? 99.800 95.037 110.692 1.00 53.70 350 ASP A CA 1
ATOM 1681 C C . ASP A 1 350 ? 99.934 95.845 111.983 1.00 53.70 350 ASP A C 1
ATOM 1682 O O . ASP A 1 350 ? 100.932 96.559 112.112 1.00 53.70 350 ASP A O 1
ATOM 1684 N N . CYS A 1 351 ? 98.962 95.746 112.886 1.00 52.15 351 CYS A N 1
ATOM 1685 C CA . CYS A 1 351 ? 99.037 96.409 114.182 1.00 52.15 351 CYS A CA 1
ATOM 1686 C C . CYS A 1 351 ? 99.964 95.706 115.161 1.00 52.15 351 CYS A C 1
ATOM 1687 O O . CYS A 1 351 ? 100.214 96.244 116.244 1.00 52.15 351 CYS A O 1
ATOM 1690 N N . GLY A 1 352 ? 100.476 94.529 114.815 1.00 55.03 352 GLY A N 1
ATOM 1691 C CA . GLY A 1 352 ? 101.251 93.755 115.761 1.00 55.03 352 GLY A CA 1
ATOM 1692 C C . GLY A 1 352 ? 100.429 93.084 116.833 1.00 55.03 352 GLY A C 1
ATOM 1693 O O . GLY A 1 352 ? 100.973 92.727 117.883 1.00 55.03 352 GLY A O 1
ATOM 1694 N N . LEU A 1 353 ? 99.129 92.901 116.604 1.00 53.86 353 LEU A N 1
ATOM 1695 C CA . LEU A 1 353 ? 98.231 92.289 117.572 1.00 53.86 353 LEU A CA 1
ATOM 1696 C C . LEU A 1 353 ? 97.882 90.848 117.218 1.00 53.86 353 LEU A C 1
ATOM 1697 O O . LEU A 1 353 ? 96.932 90.295 117.779 1.00 53.86 353 LEU A O 1
ATOM 1702 N N . PHE A 1 354 ? 98.621 90.236 116.300 1.00 57.90 354 PHE A N 1
ATOM 1703 C CA . PHE A 1 354 ? 98.298 88.885 115.857 1.00 57.90 354 PHE A CA 1
ATOM 1704 C C . PHE A 1 354 ? 99.518 88.193 115.262 1.00 57.90 354 PHE A C 1
ATOM 1705 O O . PHE A 1 354 ? 100.641 88.682 115.384 1.00 57.90 354 PHE A O 1
ATOM 1713 N N . GLU B 2 3 ? 112.130 58.366 59.925 1.00 150.44 3 GLU B N 1
ATOM 1714 C CA . GLU B 2 3 ? 111.926 57.782 61.245 1.00 150.44 3 GLU B CA 1
ATOM 1715 C C . GLU B 2 3 ? 112.472 58.720 62.323 1.00 150.44 3 GLU B C 1
ATOM 1716 O O . GLU B 2 3 ? 113.452 59.429 62.100 1.00 150.44 3 GLU B O 1
ATOM 1722 N N . LEU B 2 4 ? 111.820 58.725 63.488 1.00 150.36 4 LEU B N 1
ATOM 1723 C CA . LEU B 2 4 ? 112.134 59.711 64.517 1.00 150.36 4 LEU B CA 1
ATOM 1724 C C . LEU B 2 4 ? 113.524 59.491 65.106 1.00 150.36 4 LEU B C 1
ATOM 1725 O O . LEU B 2 4 ? 114.287 60.447 65.291 1.00 150.36 4 LEU B O 1
ATOM 1730 N N . ASP B 2 5 ? 113.865 58.238 65.420 1.00 151.67 5 ASP B N 1
ATOM 1731 C CA . ASP B 2 5 ? 115.144 57.962 66.070 1.00 151.67 5 ASP B CA 1
ATOM 1732 C C . ASP B 2 5 ? 116.320 58.267 65.150 1.00 151.67 5 ASP B C 1
ATOM 1733 O O . ASP B 2 5 ? 117.329 58.835 65.590 1.00 151.67 5 ASP B O 1
ATOM 1738 N N . GLN B 2 6 ? 116.217 57.888 63.873 1.00 149.88 6 GLN B N 1
ATOM 1739 C CA . GLN B 2 6 ? 117.300 58.169 62.938 1.00 149.88 6 GLN B CA 1
ATOM 1740 C C . GLN B 2 6 ? 117.436 59.659 62.655 1.00 149.88 6 GLN B C 1
ATOM 1741 O O . GLN B 2 6 ? 118.523 60.108 62.280 1.00 149.88 6 GLN B O 1
ATOM 1747 N N . LEU B 2 7 ? 116.359 60.428 62.816 1.00 148.61 7 LEU B N 1
ATOM 1748 C CA . LEU B 2 7 ? 116.472 61.880 62.719 1.00 148.61 7 LEU B CA 1
ATOM 1749 C C . LEU B 2 7 ? 117.134 62.466 63.960 1.00 148.61 7 LEU B C 1
ATOM 1750 O O . LEU B 2 7 ? 118.006 63.335 63.855 1.00 148.61 7 LEU B O 1
ATOM 1755 N N . ARG B 2 8 ? 116.746 61.992 65.147 1.00 148.14 8 ARG B N 1
ATOM 1756 C CA . ARG B 2 8 ? 117.256 62.594 66.374 1.00 148.14 8 ARG B CA 1
ATOM 1757 C C . ARG B 2 8 ? 118.717 62.236 66.622 1.00 148.14 8 ARG B C 1
ATOM 1758 O O . ARG B 2 8 ? 119.453 63.039 67.207 1.00 148.14 8 ARG B O 1
ATOM 1766 N N . GLN B 2 9 ? 119.162 61.051 66.187 1.00 145.98 9 GLN B N 1
ATOM 1767 C CA . GLN B 2 9 ? 120.570 60.709 66.363 1.00 145.98 9 GLN B CA 1
ATOM 1768 C C . GLN B 2 9 ? 121.466 61.632 65.545 1.00 145.98 9 GLN B C 1
ATOM 1769 O O . GLN B 2 9 ? 122.475 62.141 66.048 1.00 145.98 9 GLN B O 1
ATOM 1775 N N . GLU B 2 10 ? 121.104 61.890 64.288 1.00 142.67 10 GLU B N 1
ATOM 1776 C CA . GLU B 2 10 ? 121.902 62.817 63.498 1.00 142.67 10 GLU B CA 1
ATOM 1777 C C . GLU B 2 10 ? 121.688 64.257 63.948 1.00 142.67 10 GLU B C 1
ATOM 1778 O O . GLU B 2 10 ? 122.578 65.092 63.774 1.00 142.67 10 GLU B O 1
ATOM 1784 N N . ALA B 2 11 ? 120.543 64.558 64.567 1.00 140.61 11 ALA B N 1
ATOM 1785 C CA . ALA B 2 11 ? 120.351 65.881 65.155 1.00 140.61 11 ALA B CA 1
ATOM 1786 C C . ALA B 2 11 ? 121.329 66.120 66.301 1.00 140.61 11 ALA B C 1
ATOM 1787 O O . ALA B 2 11 ? 121.977 67.173 66.373 1.00 140.61 11 ALA B O 1
ATOM 1789 N N . GLU B 2 12 ? 121.454 65.152 67.211 1.00 139.16 12 GLU B N 1
ATOM 1790 C CA . GLU B 2 12 ? 122.405 65.321 68.308 1.00 139.16 12 GLU B CA 1
ATOM 1791 C C . GLU B 2 12 ? 123.844 65.258 67.809 1.00 139.16 12 GLU B C 1
ATOM 1792 O O . GLU B 2 12 ? 124.719 65.931 68.367 1.00 139.16 12 GLU B O 1
ATOM 1798 N N . GLN B 2 13 ? 124.108 64.488 66.750 1.00 136.59 13 GLN B N 1
ATOM 1799 C CA . GLN B 2 13 ? 125.431 64.524 66.133 1.00 136.59 13 GLN B CA 1
ATOM 1800 C C . GLN B 2 13 ? 125.740 65.908 65.571 1.00 136.59 13 GLN B C 1
ATOM 1801 O O . GLN B 2 13 ? 126.863 66.404 65.701 1.00 136.59 13 GLN B O 1
ATOM 1807 N N . LEU B 2 14 ? 124.750 66.546 64.943 1.00 130.47 14 LEU B N 1
ATOM 1808 C CA . LEU B 2 14 ? 124.938 67.893 64.413 1.00 130.47 14 LEU B CA 1
ATOM 1809 C C . LEU B 2 14 ? 125.140 68.907 65.534 1.00 130.47 14 LEU B C 1
ATOM 1810 O O . LEU B 2 14 ? 125.930 69.850 65.396 1.00 130.47 14 LEU B O 1
ATOM 1815 N N . LYS B 2 15 ? 124.425 68.736 66.647 1.00 128.42 15 LYS B N 1
ATOM 1816 C CA . LYS B 2 15 ? 124.644 69.599 67.805 1.00 128.42 15 LYS B CA 1
ATOM 1817 C C . LYS B 2 15 ? 126.058 69.433 68.350 1.00 128.42 15 LYS B C 1
ATOM 1818 O O . LYS B 2 15 ? 126.709 70.415 68.728 1.00 128.42 15 LYS B O 1
ATOM 1824 N N . ASN B 2 16 ? 126.549 68.192 68.399 1.00 126.58 16 ASN B N 1
ATOM 1825 C CA . ASN B 2 16 ? 127.932 67.956 68.805 1.00 126.58 16 ASN B CA 1
ATOM 1826 C C . ASN B 2 16 ? 128.907 68.604 67.830 1.00 126.58 16 ASN B C 1
ATOM 1827 O O . ASN B 2 16 ? 129.948 69.131 68.238 1.00 126.58 16 ASN B O 1
ATOM 1832 N N . GLN B 2 17 ? 128.593 68.561 66.533 1.00 122.23 17 GLN B N 1
ATOM 1833 C CA . GLN B 2 17 ? 129.435 69.218 65.539 1.00 122.23 17 GLN B CA 1
ATOM 1834 C C . GLN B 2 17 ? 129.488 70.723 65.770 1.00 122.23 17 GLN B C 1
ATOM 1835 O O . GLN B 2 17 ? 130.555 71.341 65.666 1.00 122.23 17 GLN B O 1
ATOM 1841 N N . ILE B 2 18 ? 128.343 71.331 66.087 1.00 117.70 18 ILE B N 1
ATOM 1842 C CA . ILE B 2 18 ? 128.314 72.762 66.379 1.00 117.70 18 ILE B CA 1
ATOM 1843 C C . ILE B 2 18 ? 129.122 73.072 67.634 1.00 117.70 18 ILE B C 1
ATOM 1844 O O . ILE B 2 18 ? 129.858 74.066 67.686 1.00 117.70 18 ILE B O 1
ATOM 1849 N N . ARG B 2 19 ? 128.987 72.241 68.669 1.00 118.57 19 ARG B N 1
ATOM 1850 C CA . ARG B 2 19 ? 129.753 72.460 69.893 1.00 118.57 19 ARG B CA 1
ATOM 1851 C C . ARG B 2 19 ? 131.250 72.350 69.624 1.00 118.57 19 ARG B C 1
ATOM 1852 O O . ARG B 2 19 ? 132.044 73.140 70.152 1.00 118.57 19 ARG B O 1
ATOM 1860 N N . ASP B 2 20 ? 131.656 71.378 68.803 1.00 117.59 20 ASP B N 1
ATOM 1861 C CA . ASP B 2 20 ? 133.063 71.245 68.439 1.00 117.59 20 ASP B CA 1
ATOM 1862 C C . ASP B 2 20 ? 133.548 72.452 67.647 1.00 117.59 20 ASP B C 1
ATOM 1863 O O . ASP B 2 20 ? 134.671 72.928 67.850 1.00 117.59 20 ASP B O 1
ATOM 1868 N N . ALA B 2 21 ? 132.719 72.953 66.726 1.00 109.68 21 ALA B N 1
ATOM 1869 C CA . ALA B 2 21 ? 133.097 74.136 65.959 1.00 109.68 21 ALA B CA 1
ATOM 1870 C C . ALA B 2 21 ? 133.268 75.346 66.868 1.00 109.68 21 ALA B C 1
ATOM 1871 O O . ALA B 2 21 ? 134.191 76.147 66.681 1.00 109.68 21 ALA B O 1
ATOM 1873 N N . ARG B 2 22 ? 132.380 75.500 67.851 1.00 101.09 22 ARG B N 1
ATOM 1874 C CA . ARG B 2 22 ? 132.522 76.583 68.818 1.00 101.09 22 ARG B CA 1
ATOM 1875 C C . ARG B 2 22 ? 133.798 76.429 69.636 1.00 101.09 22 ARG B C 1
ATOM 1876 O O . ARG B 2 22 ? 134.523 77.405 69.859 1.00 101.09 22 ARG B O 1
ATOM 1884 N N . LYS B 2 23 ? 134.084 75.209 70.097 1.00 105.26 23 LYS B N 1
ATOM 1885 C CA . LYS B 2 23 ? 135.261 74.984 70.931 1.00 105.26 23 LYS B CA 1
ATOM 1886 C C . LYS B 2 23 ? 136.549 75.252 70.159 1.00 105.26 23 LYS B C 1
ATOM 1887 O O . LYS B 2 23 ? 137.482 75.867 70.689 1.00 105.26 23 LYS B O 1
ATOM 1893 N N . ALA B 2 24 ? 136.621 74.787 68.910 1.00 105.98 24 ALA B N 1
ATOM 1894 C CA . ALA B 2 24 ? 137.807 75.031 68.098 1.00 105.98 24 ALA B CA 1
ATOM 1895 C C . ALA B 2 24 ? 137.978 76.515 67.802 1.00 105.98 24 ALA B C 1
ATOM 1896 O O . ALA B 2 24 ? 139.103 77.028 67.798 1.00 105.98 24 ALA B O 1
ATOM 1898 N N . CYS B 2 25 ? 136.874 77.220 67.553 1.00 102.15 25 CYS B N 1
ATOM 1899 C CA . CYS B 2 25 ? 136.924 78.641 67.240 1.00 102.15 25 CYS B CA 1
ATOM 1900 C C . CYS B 2 25 ? 137.350 79.494 68.429 1.00 102.15 25 CYS B C 1
ATOM 1901 O O . CYS B 2 25 ? 137.761 80.643 68.228 1.00 102.15 25 CYS B O 1
ATOM 1904 N N . ALA B 2 26 ? 137.274 78.967 69.647 1.00 100.34 26 ALA B N 1
ATOM 1905 C CA . ALA B 2 26 ? 137.676 79.691 70.846 1.00 100.34 26 ALA B CA 1
ATOM 1906 C C . ALA B 2 26 ? 139.117 79.333 71.181 1.00 100.34 26 ALA B C 1
ATOM 1907 O O . ALA B 2 26 ? 139.438 78.156 71.378 1.00 100.34 26 ALA B O 1
ATOM 1909 N N . ASP B 2 27 ? 139.980 80.347 71.250 1.00 97.90 27 ASP B N 1
ATOM 1910 C CA . ASP B 2 27 ? 141.398 80.119 71.496 1.00 97.90 27 ASP B CA 1
ATOM 1911 C C . ASP B 2 27 ? 141.882 80.896 72.714 1.00 97.90 27 ASP B C 1
ATOM 1912 O O . ASP B 2 27 ? 142.748 80.421 73.456 1.00 97.90 27 ASP B O 1
ATOM 1917 N N . ALA B 2 28 ? 141.330 82.088 72.931 1.00 96.00 28 ALA B N 1
ATOM 1918 C CA . ALA B 2 28 ? 141.727 82.925 74.056 1.00 96.00 28 ALA B CA 1
ATOM 1919 C C . ALA B 2 28 ? 140.496 83.625 74.610 1.00 96.00 28 ALA B C 1
ATOM 1920 O O . ALA B 2 28 ? 139.794 84.321 73.873 1.00 96.00 28 ALA B O 1
ATOM 1922 N N . THR B 2 29 ? 140.249 83.449 75.904 1.00 90.99 29 THR B N 1
ATOM 1923 C CA . THR B 2 29 ? 139.079 84.046 76.526 1.00 90.99 29 THR B CA 1
ATOM 1924 C C . THR B 2 29 ? 139.218 85.564 76.595 1.00 90.99 29 THR B C 1
ATOM 1925 O O . THR B 2 29 ? 140.308 86.125 76.452 1.00 90.99 29 THR B O 1
ATOM 1929 N N . LEU B 2 30 ? 138.083 86.233 76.812 1.00 83.35 30 LEU B N 1
ATOM 1930 C CA . LEU B 2 30 ? 138.093 87.684 76.963 1.00 83.35 30 LEU B CA 1
ATOM 1931 C C . LEU B 2 30 ? 138.900 88.115 78.182 1.00 83.35 30 LEU B C 1
ATOM 1932 O O . LEU B 2 30 ? 139.490 89.200 78.180 1.00 83.35 30 LEU B O 1
ATOM 1937 N N . SER B 2 31 ? 138.948 87.273 79.220 1.00 87.24 31 SER B N 1
ATOM 1938 C CA . SER B 2 31 ? 139.692 87.613 80.430 1.00 87.24 31 SER B CA 1
ATOM 1939 C C . SER B 2 31 ? 141.185 87.733 80.153 1.00 87.24 31 SER B C 1
ATOM 1940 O O . SER B 2 31 ? 141.853 88.625 80.693 1.00 87.24 31 SER B O 1
ATOM 1943 N N . GLN B 2 32 ? 141.721 86.853 79.306 1.00 92.59 32 GLN B N 1
ATOM 1944 C CA . GLN B 2 32 ? 143.162 86.825 79.073 1.00 92.59 32 GLN B CA 1
ATOM 1945 C C . GLN B 2 32 ? 143.659 88.144 78.499 1.00 92.59 32 GLN B C 1
ATOM 1946 O O . GLN B 2 32 ? 144.707 88.652 78.913 1.00 92.59 32 GLN B O 1
ATOM 1952 N N . ILE B 2 33 ? 142.920 88.722 77.550 1.00 88.54 33 ILE B N 1
ATOM 1953 C CA . ILE B 2 33 ? 143.360 89.969 76.939 1.00 88.54 33 ILE B CA 1
ATOM 1954 C C . ILE B 2 33 ? 142.792 91.204 77.628 1.00 88.54 33 ILE B C 1
ATOM 1955 O O . ILE B 2 33 ? 143.325 92.306 77.437 1.00 88.54 33 ILE B O 1
ATOM 1960 N N . THR B 2 34 ? 141.726 91.061 78.421 1.00 86.71 34 THR B N 1
ATOM 1961 C CA . THR B 2 34 ? 141.272 92.183 79.233 1.00 86.71 34 THR B CA 1
ATOM 1962 C C . THR B 2 34 ? 142.063 92.320 80.525 1.00 86.71 34 THR B C 1
ATOM 1963 O O . THR B 2 34 ? 141.900 93.323 81.228 1.00 86.71 34 THR B O 1
ATOM 1967 N N . ASN B 2 35 ? 142.911 91.343 80.854 1.00 87.83 35 ASN B N 1
ATOM 1968 C CA . ASN B 2 35 ? 143.751 91.449 82.042 1.00 87.83 35 ASN B CA 1
ATOM 1969 C C . ASN B 2 35 ? 144.801 92.545 81.911 1.00 87.83 35 ASN B C 1
ATOM 1970 O O . ASN B 2 35 ? 145.314 93.021 82.929 1.00 87.83 35 ASN B O 1
ATOM 1975 N N . ASN B 2 36 ? 145.133 92.953 80.686 1.00 85.46 36 ASN B N 1
ATOM 1976 C CA . ASN B 2 36 ? 146.182 93.949 80.493 1.00 85.46 36 ASN B CA 1
ATOM 1977 C C . ASN B 2 36 ? 145.748 95.327 80.979 1.00 85.46 36 ASN B C 1
ATOM 1978 O O . ASN B 2 36 ? 146.564 96.082 81.523 1.00 85.46 36 ASN B O 1
ATOM 1980 N N . ILE B 2 37 ? 144.477 95.675 80.793 1.00 83.94 37 ILE B N 1
ATOM 1981 C CA . ILE B 2 37 ? 144.011 97.025 81.095 1.00 83.94 37 ILE B CA 1
ATOM 1982 C C . ILE B 2 37 ? 143.599 97.117 82.556 1.00 83.94 37 ILE B C 1
ATOM 1983 O O . ILE B 2 37 ? 143.185 96.132 83.178 1.00 83.94 37 ILE B O 1
ATOM 1988 N N . ASP B 2 38 ? 143.715 98.323 83.112 1.00 81.85 38 ASP B N 1
ATOM 1989 C CA . ASP B 2 38 ? 143.319 98.576 84.485 1.00 81.85 38 ASP B CA 1
ATOM 1990 C C . ASP B 2 38 ? 141.799 98.677 84.595 1.00 81.85 38 ASP B C 1
ATOM 1991 O O . ASP B 2 38 ? 141.129 99.123 83.659 1.00 81.85 38 ASP B O 1
ATOM 1996 N N . PRO B 2 39 ? 141.231 98.276 85.729 1.00 78.67 39 PRO B N 1
ATOM 1997 C CA . PRO B 2 39 ? 139.779 98.362 85.896 1.00 78.67 39 PRO B CA 1
ATOM 1998 C C . PRO B 2 39 ? 139.323 99.800 86.074 1.00 78.67 39 PRO B C 1
ATOM 1999 O O . PRO B 2 39 ? 140.114 100.712 86.326 1.00 78.67 39 PRO B O 1
ATOM 2003 N N . VAL B 2 40 ? 138.010 99.997 85.929 1.00 72.58 40 VAL B N 1
ATOM 2004 C CA . VAL B 2 40 ? 137.421 101.312 86.144 1.00 72.58 40 VAL B CA 1
ATOM 2005 C C . VAL B 2 40 ? 137.414 101.717 87.608 1.00 72.58 40 VAL B C 1
ATOM 2006 O O . VAL B 2 40 ? 137.176 102.889 87.916 1.00 72.58 40 VAL B O 1
ATOM 2010 N N . GLY B 2 41 ? 137.672 100.783 88.516 1.00 75.84 41 GLY B N 1
ATOM 2011 C CA . GLY B 2 41 ? 137.670 101.090 89.926 1.00 75.84 41 GLY B CA 1
ATOM 2012 C C . GLY B 2 41 ? 136.267 101.167 90.495 1.00 75.84 41 GLY B C 1
ATOM 2013 O O . GLY B 2 41 ? 135.269 100.864 89.835 1.00 75.84 41 GLY B O 1
ATOM 2014 N N . ARG B 2 42 ? 136.200 101.584 91.754 1.00 75.72 42 ARG B N 1
ATOM 2015 C CA . ARG B 2 42 ? 134.916 101.721 92.426 1.00 75.72 42 ARG B CA 1
ATOM 2016 C C . ARG B 2 42 ? 134.158 102.917 91.865 1.00 75.72 42 ARG B C 1
ATOM 2017 O O . ARG B 2 42 ? 134.713 104.012 91.726 1.00 75.72 42 ARG B O 1
ATOM 2025 N N . ILE B 2 43 ? 132.886 102.707 91.538 1.00 69.42 43 ILE B N 1
ATOM 2026 C CA . ILE B 2 43 ? 132.003 103.761 91.055 1.00 69.42 43 ILE B CA 1
ATOM 2027 C C . ILE B 2 43 ? 130.800 103.818 91.984 1.00 69.42 43 ILE B C 1
ATOM 2028 O O . ILE B 2 43 ? 130.043 102.848 92.085 1.00 69.42 43 ILE B O 1
ATOM 2033 N N . GLN B 2 44 ? 130.627 104.951 92.656 1.00 68.87 44 GLN B N 1
ATOM 2034 C CA . GLN B 2 44 ? 129.572 105.133 93.648 1.00 68.87 44 GLN B CA 1
ATOM 2035 C C . GLN B 2 44 ? 128.536 106.097 93.076 1.00 68.87 44 GLN B C 1
ATOM 2036 O O . GLN B 2 44 ? 128.603 107.307 93.297 1.00 68.87 44 GLN B O 1
ATOM 2042 N N . MET B 2 45 ? 127.576 105.550 92.339 1.00 60.41 45 MET B N 1
ATOM 2043 C CA . MET B 2 45 ? 126.459 106.344 91.858 1.00 60.41 45 MET B CA 1
ATOM 2044 C C . MET B 2 45 ? 125.488 106.623 92.998 1.00 60.41 45 MET B C 1
ATOM 2045 O O . MET B 2 45 ? 125.402 105.866 93.968 1.00 60.41 45 MET B O 1
ATOM 2050 N N . ARG B 2 46 ? 124.752 107.723 92.872 1.00 55.45 46 ARG B N 1
ATOM 2051 C CA . ARG B 2 46 ? 123.859 108.187 93.921 1.00 55.45 46 ARG B CA 1
ATOM 2052 C C . ARG B 2 46 ? 122.461 108.410 93.362 1.00 55.45 46 ARG B C 1
ATOM 2053 O O . ARG B 2 46 ? 122.286 108.639 92.164 1.00 55.45 46 ARG B O 1
ATOM 2061 N N . THR B 2 47 ? 121.471 108.348 94.246 1.00 49.40 47 THR B N 1
ATOM 2062 C CA . THR B 2 47 ? 120.081 108.519 93.842 1.00 49.40 47 THR B CA 1
ATOM 2063 C C . THR B 2 47 ? 119.796 109.980 93.528 1.00 49.40 47 THR B C 1
ATOM 2064 O O . THR B 2 47 ? 119.391 110.743 94.410 1.00 49.40 47 THR B O 1
ATOM 2068 N N . ARG B 2 48 ? 120.017 110.382 92.275 1.00 51.72 48 ARG B N 1
ATOM 2069 C CA . ARG B 2 48 ? 119.751 111.763 91.888 1.00 51.72 48 ARG B CA 1
ATOM 2070 C C . ARG B 2 48 ? 118.267 112.090 91.981 1.00 51.72 48 ARG B C 1
ATOM 2071 O O . ARG B 2 48 ? 117.892 113.161 92.469 1.00 51.72 48 ARG B O 1
ATOM 2079 N N . ARG B 2 49 ? 117.409 111.183 91.523 1.00 50.54 49 ARG B N 1
ATOM 2080 C CA . ARG B 2 49 ? 115.969 111.373 91.573 1.00 50.54 49 ARG B CA 1
ATOM 2081 C C . ARG B 2 49 ? 115.303 110.109 92.093 1.00 50.54 49 ARG B C 1
ATOM 2082 O O . ARG B 2 49 ? 115.822 109.002 91.938 1.00 50.54 49 ARG B O 1
ATOM 2090 N N . THR B 2 50 ? 114.140 110.290 92.715 1.00 46.93 50 THR B N 1
ATOM 2091 C CA . THR B 2 50 ? 113.319 109.185 93.206 1.00 46.93 50 THR B CA 1
ATOM 2092 C C . THR B 2 50 ? 111.901 109.411 92.693 1.00 46.93 50 THR B C 1
ATOM 2093 O O . THR B 2 50 ? 111.173 110.261 93.213 1.00 46.93 50 THR B O 1
ATOM 2097 N N . LEU B 2 51 ? 111.512 108.652 91.676 1.00 44.29 51 LEU B N 1
ATOM 2098 C CA . LEU B 2 51 ? 110.213 108.827 91.033 1.00 44.29 51 LEU B CA 1
ATOM 2099 C C . LEU B 2 51 ? 109.166 108.042 91.811 1.00 44.29 51 LEU B C 1
ATOM 2100 O O . LEU B 2 51 ? 108.919 106.863 91.554 1.00 44.29 51 LEU B O 1
ATOM 2105 N N . ARG B 2 52 ? 108.541 108.706 92.777 1.00 49.52 52 ARG B N 1
ATOM 2106 C CA . ARG B 2 52 ? 107.448 108.120 93.529 1.00 49.52 52 ARG B CA 1
ATOM 2107 C C . ARG B 2 52 ? 106.109 108.546 92.932 1.00 49.52 52 ARG B C 1
ATOM 2108 O O . ARG B 2 52 ? 105.990 109.582 92.277 1.00 49.52 52 ARG B O 1
ATOM 2116 N N . GLY B 2 53 ? 105.082 107.747 93.200 1.00 47.90 53 GLY B N 1
ATOM 2117 C CA . GLY B 2 53 ? 103.781 107.984 92.607 1.00 47.90 53 GLY B CA 1
ATOM 2118 C C . GLY B 2 53 ? 103.048 106.713 92.238 1.00 47.90 53 GLY B C 1
ATOM 2119 O O . GLY B 2 53 ? 101.819 106.707 92.158 1.00 47.90 53 GLY B O 1
ATOM 2120 N N . HIS B 2 54 ? 103.782 105.630 92.006 1.00 46.67 54 HIS B N 1
ATOM 2121 C CA . HIS B 2 54 ? 103.146 104.326 91.900 1.00 46.67 54 HIS B CA 1
ATOM 2122 C C . HIS B 2 54 ? 102.651 103.884 93.272 1.00 46.67 54 HIS B C 1
ATOM 2123 O O . HIS B 2 54 ? 103.139 104.340 94.309 1.00 46.67 54 HIS B O 1
ATOM 2130 N N . LEU B 2 55 ? 101.643 103.012 93.274 1.00 51.51 55 LEU B N 1
ATOM 2131 C CA . LEU B 2 55 ? 101.110 102.462 94.515 1.00 51.51 55 LEU B CA 1
ATOM 2132 C C . LEU B 2 55 ? 101.103 100.939 94.480 1.00 51.51 55 LEU B C 1
ATOM 2133 O O . LEU B 2 55 ? 100.299 100.300 95.163 1.00 51.51 55 LEU B O 1
ATOM 2138 N N . ALA B 2 56 ? 101.993 100.346 93.693 1.00 49.25 56 ALA B N 1
ATOM 2139 C CA . ALA B 2 56 ? 102.058 98.898 93.567 1.00 49.25 56 ALA B CA 1
ATOM 2140 C C . ALA B 2 56 ? 103.456 98.524 93.082 1.00 49.25 56 ALA B C 1
ATOM 2141 O O . ALA B 2 56 ? 104.384 99.338 93.142 1.00 49.25 56 ALA B O 1
ATOM 2143 N N . LYS B 2 57 ? 103.602 97.293 92.611 1.00 49.69 57 LYS B N 1
ATOM 2144 C CA . LYS B 2 57 ? 104.898 96.720 92.277 1.00 49.69 57 LYS B CA 1
ATOM 2145 C C . LYS B 2 57 ? 105.237 97.012 90.819 1.00 49.69 57 LYS B C 1
ATOM 2146 O O . LYS B 2 57 ? 104.465 96.674 89.916 1.00 49.69 57 LYS B O 1
ATOM 2152 N N . ILE B 2 58 ? 106.394 97.631 90.596 1.00 46.93 58 ILE B N 1
ATOM 2153 C CA . ILE B 2 58 ? 106.812 98.083 89.272 1.00 46.93 58 ILE B CA 1
ATOM 2154 C C . ILE B 2 58 ? 107.470 96.931 88.528 1.00 46.93 58 ILE B C 1
ATOM 2155 O O . ILE B 2 58 ? 108.379 96.277 89.054 1.00 46.93 58 ILE B O 1
ATOM 2160 N N . TYR B 2 59 ? 107.018 96.685 87.296 1.00 49.89 59 TYR B N 1
ATOM 2161 C CA . TYR B 2 59 ? 107.453 95.524 86.536 1.00 49.89 59 TYR B CA 1
ATOM 2162 C C . TYR B 2 59 ? 108.361 95.842 85.357 1.00 49.89 59 TYR B C 1
ATOM 2163 O O . TYR B 2 59 ? 109.096 94.953 84.918 1.00 49.89 59 TYR B O 1
ATOM 2172 N N . ALA B 2 60 ? 108.337 97.066 84.834 1.00 45.45 60 ALA B N 1
ATOM 2173 C CA . ALA B 2 60 ? 109.177 97.393 83.691 1.00 45.45 60 ALA B CA 1
ATOM 2174 C C . ALA B 2 60 ? 109.362 98.898 83.601 1.00 45.45 60 ALA B C 1
ATOM 2175 O O . ALA B 2 60 ? 108.599 99.675 84.177 1.00 45.45 60 ALA B O 1
ATOM 2177 N N . MET B 2 61 ? 110.398 99.295 82.864 1.00 45.06 61 MET B N 1
ATOM 2178 C CA . MET B 2 61 ? 110.604 100.685 82.487 1.00 45.06 61 MET B CA 1
ATOM 2179 C C . MET B 2 61 ? 111.325 100.717 81.150 1.00 45.06 61 MET B C 1
ATOM 2180 O O . MET B 2 61 ? 111.954 99.740 80.739 1.00 45.06 61 MET B O 1
ATOM 2185 N N . HIS B 2 62 ? 111.234 101.860 80.478 1.00 44.28 62 HIS B N 1
ATOM 2186 C CA . HIS B 2 62 ? 112.005 102.078 79.265 1.00 44.28 62 HIS B CA 1
ATOM 2187 C C . HIS B 2 62 ? 112.349 103.556 79.160 1.00 44.28 62 HIS B C 1
ATOM 2188 O O . HIS B 2 62 ? 111.506 104.416 79.424 1.00 44.28 62 HIS B O 1
ATOM 2195 N N . TRP B 2 63 ? 113.587 103.838 78.775 1.00 45.68 63 TRP B N 1
ATOM 2196 C CA . TRP B 2 63 ? 114.030 105.207 78.595 1.00 45.68 63 TRP B CA 1
ATOM 2197 C C . TRP B 2 63 ? 113.591 105.735 77.236 1.00 45.68 63 TRP B C 1
ATOM 2198 O O . TRP B 2 63 ? 113.228 104.980 76.331 1.00 45.68 63 TRP B O 1
ATOM 2209 N N . GLY B 2 64 ? 113.636 107.054 77.097 1.00 50.19 64 GLY B N 1
ATOM 2210 C CA . GLY B 2 64 ? 113.391 107.675 75.819 1.00 50.19 64 GLY B CA 1
ATOM 2211 C C . GLY B 2 64 ? 114.662 107.883 75.027 1.00 50.19 64 GLY B C 1
ATOM 2212 O O . GLY B 2 64 ? 115.767 107.838 75.562 1.00 50.19 64 GLY B O 1
ATOM 2213 N N . THR B 2 65 ? 114.498 108.112 73.724 1.00 53.84 65 THR B N 1
ATOM 2214 C CA . THR B 2 65 ? 115.651 108.434 72.894 1.00 53.84 65 THR B CA 1
ATOM 2215 C C . THR B 2 65 ? 116.149 109.851 73.134 1.00 53.84 65 THR B C 1
ATOM 2216 O O . THR B 2 65 ? 117.277 110.172 72.744 1.00 53.84 65 THR B O 1
ATOM 2220 N N . ASP B 2 66 ? 115.340 110.698 73.765 1.00 52.98 66 ASP B N 1
ATOM 2221 C CA . ASP B 2 66 ? 115.799 112.004 74.210 1.00 52.98 66 ASP B CA 1
ATOM 2222 C C . ASP B 2 66 ? 116.525 111.939 75.546 1.00 52.98 66 ASP B C 1
ATOM 2223 O O . ASP B 2 66 ? 117.042 112.966 76.000 1.00 52.98 66 ASP B O 1
ATOM 2228 N N . SER B 2 67 ? 116.551 110.768 76.182 1.00 51.62 67 SER B N 1
ATOM 2229 C CA . SER B 2 67 ? 117.262 110.529 77.436 1.00 51.62 67 SER B CA 1
ATOM 2230 C C . SER B 2 67 ? 116.704 111.351 78.592 1.00 51.62 67 SER B C 1
ATOM 2231 O O . SER B 2 67 ? 117.386 111.549 79.600 1.00 51.62 67 SER B O 1
ATOM 2234 N N . ARG B 2 68 ? 115.469 111.836 78.473 1.00 47.81 68 ARG B N 1
ATOM 2235 C CA . ARG B 2 68 ? 114.870 112.620 79.543 1.00 47.81 68 ARG B CA 1
ATOM 2236 C C . ARG B 2 68 ? 113.528 112.040 79.961 1.00 47.81 68 ARG B C 1
ATOM 2237 O O . ARG B 2 68 ? 113.143 112.128 81.130 1.00 47.81 68 ARG B O 1
ATOM 2245 N N . LEU B 2 69 ? 112.809 111.447 79.014 1.00 44.50 69 LEU B N 1
ATOM 2246 C CA . LEU B 2 69 ? 111.515 110.842 79.279 1.00 44.50 69 LEU B CA 1
ATOM 2247 C C . LEU B 2 69 ? 111.677 109.340 79.459 1.00 44.50 69 LEU B C 1
ATOM 2248 O O . LEU B 2 69 ? 112.475 108.703 78.765 1.00 44.50 69 LEU B O 1
ATOM 2253 N N . LEU B 2 70 ? 110.924 108.777 80.400 1.00 43.24 70 LEU B N 1
ATOM 2254 C CA . LEU B 2 70 ? 110.867 107.333 80.562 1.00 43.24 70 LEU B CA 1
ATOM 2255 C C . LEU B 2 70 ? 109.468 106.941 81.007 1.00 43.24 70 LEU B C 1
ATOM 2256 O O . LEU B 2 70 ? 108.744 107.739 81.604 1.00 43.24 70 LEU B O 1
ATOM 2261 N N . VAL B 2 71 ? 109.101 105.700 80.709 1.00 43.15 71 VAL B N 1
ATOM 2262 C CA . VAL B 2 71 ? 107.787 105.162 81.030 1.00 43.15 71 VAL B CA 1
ATOM 2263 C C . VAL B 2 71 ? 107.968 103.950 81.931 1.00 43.15 71 VAL B C 1
ATOM 2264 O O . VAL B 2 71 ? 108.916 103.178 81.764 1.00 43.15 71 VAL B O 1
ATOM 2268 N N . SER B 2 72 ? 107.078 103.802 82.906 1.00 44.07 72 SER B N 1
ATOM 2269 C CA . SER B 2 72 ? 107.126 102.693 83.844 1.00 44.07 72 SER B CA 1
ATOM 2270 C C . SER B 2 72 ? 105.756 102.045 83.947 1.00 44.07 72 SER B C 1
ATOM 2271 O O . SER B 2 72 ? 104.725 102.722 83.898 1.00 44.07 72 SER B O 1
ATOM 2274 N N . ALA B 2 73 ? 105.756 100.723 84.087 1.00 46.52 73 ALA B N 1
ATOM 2275 C CA . ALA B 2 73 ? 104.541 99.939 84.262 1.00 46.52 73 ALA B CA 1
ATOM 2276 C C . ALA B 2 73 ? 104.590 99.256 85.620 1.00 46.52 73 ALA B C 1
ATOM 2277 O O . ALA B 2 73 ? 105.605 98.652 85.976 1.00 46.52 73 ALA B O 1
ATOM 2279 N N . SER B 2 74 ? 103.499 99.351 86.372 1.00 48.24 74 SER B N 1
ATOM 2280 C CA . SER B 2 74 ? 103.431 98.800 87.715 1.00 48.24 74 SER B CA 1
ATOM 2281 C C . SER B 2 74 ? 102.287 97.803 87.824 1.00 48.24 74 SER B C 1
ATOM 2282 O O . SER B 2 74 ? 101.497 97.622 86.896 1.00 48.24 74 SER B O 1
ATOM 2285 N N . GLN B 2 75 ? 102.208 97.154 88.989 1.00 55.58 75 GLN B N 1
ATOM 2286 C CA . GLN B 2 75 ? 101.185 96.140 89.214 1.00 55.58 75 GLN B CA 1
ATOM 2287 C C . GLN B 2 75 ? 99.785 96.733 89.095 1.00 55.58 75 GLN B C 1
ATOM 2288 O O . GLN B 2 75 ? 98.896 96.122 88.495 1.00 55.58 75 GLN B O 1
ATOM 2294 N N . ASP B 2 76 ? 99.568 97.918 89.658 1.00 52.36 76 ASP B N 1
ATOM 2295 C CA . ASP B 2 76 ? 98.318 98.618 89.412 1.00 52.36 76 ASP B CA 1
ATOM 2296 C C . ASP B 2 76 ? 98.227 99.008 87.940 1.00 52.36 76 ASP B C 1
ATOM 2297 O O . ASP B 2 76 ? 99.237 99.239 87.272 1.00 52.36 76 ASP B O 1
ATOM 2302 N N . GLY B 2 77 ? 97.002 99.078 87.434 1.00 52.10 77 GLY B N 1
ATOM 2303 C CA . GLY B 2 77 ? 96.817 99.323 86.019 1.00 52.10 77 GLY B CA 1
ATOM 2304 C C . GLY B 2 77 ? 97.131 100.780 85.771 1.00 52.10 77 GLY B C 1
ATOM 2305 O O . GLY B 2 77 ? 96.226 101.615 85.693 1.00 52.10 77 GLY B O 1
ATOM 2306 N N . LYS B 2 78 ? 98.419 101.096 85.648 1.00 49.24 78 LYS B N 1
ATOM 2307 C CA . LYS B 2 78 ? 98.862 102.469 85.474 1.00 49.24 78 LYS B CA 1
ATOM 2308 C C . LYS B 2 78 ? 100.156 102.432 84.681 1.00 49.24 78 LYS B C 1
ATOM 2309 O O . LYS B 2 78 ? 101.029 101.598 84.938 1.00 49.24 78 LYS B O 1
ATOM 2315 N N . LEU B 2 79 ? 100.274 103.347 83.723 1.00 45.24 79 LEU B N 1
ATOM 2316 C CA . LEU B 2 79 ? 101.467 103.483 82.895 1.00 45.24 79 LEU B CA 1
ATOM 2317 C C . LEU B 2 79 ? 101.879 104.946 82.938 1.00 45.24 79 LEU B C 1
ATOM 2318 O O . LEU B 2 79 ? 101.241 105.793 82.301 1.00 45.24 79 LEU B O 1
ATOM 2323 N N . ILE B 2 80 ? 102.934 105.250 83.687 1.00 42.14 80 ILE B N 1
ATOM 2324 C CA . ILE B 2 80 ? 103.344 106.620 83.967 1.00 42.14 80 ILE B CA 1
ATOM 2325 C C . ILE B 2 80 ? 104.554 106.969 83.118 1.00 42.14 80 ILE B C 1
ATOM 2326 O O . ILE B 2 80 ? 105.504 106.184 83.020 1.00 42.14 80 ILE B O 1
ATOM 2331 N N . ILE B 2 81 ? 104.520 108.149 82.508 1.00 40.36 81 ILE B N 1
ATOM 2332 C CA . ILE B 2 81 ? 105.646 108.698 81.764 1.00 40.36 81 ILE B CA 1
ATOM 2333 C C . ILE B 2 81 ? 106.227 109.831 82.592 1.00 40.36 81 ILE B C 1
ATOM 2334 O O . ILE B 2 81 ? 105.520 110.777 82.959 1.00 40.36 81 ILE B O 1
ATOM 2339 N N . TRP B 2 82 ? 107.513 109.733 82.889 1.00 42.30 82 TRP B N 1
ATOM 2340 C CA . TRP B 2 82 ? 108.178 110.640 83.806 1.00 42.30 82 TRP B CA 1
ATOM 2341 C C . TRP B 2 82 ? 108.976 111.680 83.029 1.00 42.30 82 TRP B C 1
ATOM 2342 O O . TRP B 2 82 ? 109.155 111.588 81.815 1.00 42.30 82 TRP B O 1
ATOM 2353 N N . ASP B 2 83 ? 109.465 112.682 83.750 1.00 45.88 83 ASP B N 1
ATOM 2354 C CA . ASP B 2 83 ? 110.473 113.602 83.240 1.00 45.88 83 ASP B CA 1
ATOM 2355 C C . ASP B 2 83 ? 111.674 113.500 84.169 1.00 45.88 83 ASP B C 1
ATOM 2356 O O . ASP B 2 83 ? 111.643 114.022 85.285 1.00 45.88 83 ASP B O 1
ATOM 2361 N N . SER B 2 84 ? 112.730 112.825 83.705 1.00 46.98 84 SER B N 1
ATOM 2362 C CA . SER B 2 84 ? 113.834 112.468 84.589 1.00 46.98 84 SER B CA 1
ATOM 2363 C C . SER B 2 84 ? 114.580 113.687 85.112 1.00 46.98 84 SER B C 1
ATOM 2364 O O . SER B 2 84 ? 115.094 113.660 86.236 1.00 46.98 84 SER B O 1
ATOM 2367 N N . TYR B 2 85 ? 114.658 114.760 84.323 1.00 49.81 85 TYR B N 1
ATOM 2368 C CA . TYR B 2 85 ? 115.330 115.970 84.783 1.00 49.81 85 TYR B CA 1
ATOM 2369 C C . TYR B 2 85 ? 114.595 116.631 85.937 1.00 49.81 85 TYR B C 1
ATOM 2370 O O . TYR B 2 85 ? 115.153 117.526 86.580 1.00 49.81 85 TYR B O 1
ATOM 2379 N N . THR B 2 86 ? 113.362 116.209 86.205 1.00 47.22 86 THR B N 1
ATOM 2380 C CA . THR B 2 86 ? 112.546 116.670 87.318 1.00 47.22 86 THR B CA 1
ATOM 2381 C C . THR B 2 86 ? 111.909 115.450 87.965 1.00 47.22 86 THR B C 1
ATOM 2382 O O . THR B 2 86 ? 112.375 114.325 87.760 1.00 47.22 86 THR B O 1
ATOM 2386 N N . THR B 2 87 ? 110.892 115.652 88.793 1.00 50.45 87 THR B N 1
ATOM 2387 C CA . THR B 2 87 ? 110.091 114.547 89.295 1.00 50.45 87 THR B CA 1
ATOM 2388 C C . THR B 2 87 ? 108.697 114.533 88.670 1.00 50.45 87 THR B C 1
ATOM 2389 O O . THR B 2 87 ? 107.849 113.727 89.067 1.00 50.45 87 THR B O 1
ATOM 2393 N N . ASN B 2 88 ? 108.455 115.383 87.674 1.00 46.46 88 ASN B N 1
ATOM 2394 C CA . ASN B 2 88 ? 107.124 115.539 87.107 1.00 46.46 88 ASN B CA 1
ATOM 2395 C C . ASN B 2 88 ? 106.665 114.272 86.395 1.00 46.46 88 ASN B C 1
ATOM 2396 O O . ASN B 2 88 ? 107.470 113.484 85.893 1.00 46.46 88 ASN B O 1
ATOM 2401 N N . LYS B 2 89 ? 105.349 114.086 86.360 1.00 45.80 89 LYS B N 1
ATOM 2402 C CA . LYS B 2 89 ? 104.708 112.989 85.644 1.00 45.80 89 LYS B CA 1
ATOM 2403 C C . LYS B 2 89 ? 104.045 113.566 84.401 1.00 45.80 89 LYS B C 1
ATOM 2404 O O . LYS B 2 89 ? 103.002 114.220 84.495 1.00 45.80 89 LYS B O 1
ATOM 2410 N N . VAL B 2 90 ? 104.654 113.330 83.239 1.00 40.94 90 VAL B N 1
ATOM 2411 C CA . VAL B 2 90 ? 104.092 113.847 81.995 1.00 40.94 90 VAL B CA 1
ATOM 2412 C C . VAL B 2 90 ? 102.745 113.198 81.706 1.00 40.94 90 VAL B C 1
ATOM 2413 O O . VAL B 2 90 ? 101.777 113.877 81.341 1.00 40.94 90 VAL B O 1
ATOM 2417 N N . HIS B 2 91 ? 102.654 111.880 81.867 1.00 41.78 91 HIS B N 1
ATOM 2418 C CA . HIS B 2 91 ? 101.432 111.143 81.591 1.00 41.78 91 HIS B CA 1
ATOM 2419 C C . HIS B 2 91 ? 101.241 110.057 82.640 1.00 41.78 91 HIS B C 1
ATOM 2420 O O . HIS B 2 91 ? 102.206 109.565 83.227 1.00 41.78 91 HIS B O 1
ATOM 2427 N N . ALA B 2 92 ? 99.980 109.692 82.866 1.00 40.65 92 ALA B N 1
ATOM 2428 C CA . ALA B 2 92 ? 99.640 108.570 83.740 1.00 40.65 92 ALA B CA 1
ATOM 2429 C C . ALA B 2 92 ? 98.346 107.975 83.197 1.00 40.65 92 ALA B C 1
ATOM 2430 O O . ALA B 2 92 ? 97.265 108.524 83.430 1.00 40.65 92 ALA B O 1
ATOM 2432 N N . ILE B 2 93 ? 98.462 106.861 82.483 1.00 44.67 93 ILE B N 1
ATOM 2433 C CA . ILE B 2 93 ? 97.342 106.329 81.714 1.00 44.67 93 ILE B CA 1
ATOM 2434 C C . ILE B 2 93 ? 96.918 104.964 82.241 1.00 44.67 93 ILE B C 1
ATOM 2435 O O . ILE B 2 93 ? 97.770 104.104 82.512 1.00 44.67 93 ILE B O 1
ATOM 2440 N N . PRO B 2 94 ? 95.624 104.730 82.422 1.00 49.67 94 PRO B N 1
ATOM 2441 C CA . PRO B 2 94 ? 95.168 103.431 82.925 1.00 49.67 94 PRO B CA 1
ATOM 2442 C C . PRO B 2 94 ? 95.269 102.353 81.861 1.00 49.67 94 PRO B C 1
ATOM 2443 O O . PRO B 2 94 ? 95.357 102.619 80.661 1.00 49.67 94 PRO B O 1
ATOM 2447 N N . LEU B 2 95 ? 95.255 101.108 82.327 1.00 50.66 95 LEU B N 1
ATOM 2448 C CA . LEU B 2 95 ? 95.352 99.938 81.472 1.00 50.66 95 LEU B CA 1
ATOM 2449 C C . LEU B 2 95 ? 94.074 99.115 81.566 1.00 50.66 95 LEU B C 1
ATOM 2450 O O . LEU B 2 95 ? 93.427 99.065 82.616 1.00 50.66 95 LEU B O 1
ATOM 2455 N N . ARG B 2 96 ? 93.708 98.477 80.452 1.00 60.26 96 ARG B N 1
ATOM 2456 C CA . ARG B 2 96 ? 92.581 97.551 80.477 1.00 60.26 96 ARG B CA 1
ATOM 2457 C C . ARG B 2 96 ? 92.858 96.381 81.410 1.00 60.26 96 ARG B C 1
ATOM 2458 O O . ARG B 2 96 ? 91.978 95.962 82.172 1.00 60.26 96 ARG B O 1
ATOM 2466 N N . SER B 2 97 ? 94.072 95.840 81.365 1.00 56.50 97 SER B N 1
ATOM 2467 C CA . SER B 2 97 ? 94.493 94.758 82.244 1.00 56.50 97 SER B CA 1
ATOM 2468 C C . SER B 2 97 ? 95.603 95.274 83.144 1.00 56.50 97 SER B C 1
ATOM 2469 O O . SER B 2 97 ? 96.630 95.758 82.652 1.00 56.50 97 SER B O 1
ATOM 2472 N N . SER B 2 98 ? 95.399 95.173 84.457 1.00 52.59 98 SER B N 1
ATOM 2473 C CA . SER B 2 98 ? 96.413 95.626 85.401 1.00 52.59 98 SER B CA 1
ATOM 2474 C C . SER B 2 98 ? 97.611 94.693 85.453 1.00 52.59 98 SER B C 1
ATOM 2475 O O . SER B 2 98 ? 98.658 95.074 85.984 1.00 52.59 98 SER B O 1
ATOM 2478 N N . TRP B 2 99 ? 97.486 93.485 84.907 1.00 52.85 99 TRP B N 1
ATOM 2479 C CA . TRP B 2 99 ? 98.566 92.502 84.931 1.00 52.85 99 TRP B CA 1
ATOM 2480 C C . TRP B 2 99 ? 99.493 92.775 83.753 1.00 52.85 99 TRP B C 1
ATOM 2481 O O . TRP B 2 99 ? 99.489 92.084 82.731 1.00 52.85 99 TRP B O 1
ATOM 2492 N N . VAL B 2 100 ? 100.303 93.817 83.910 1.00 51.72 100 VAL B N 1
ATOM 2493 C CA . VAL B 2 100 ? 101.259 94.247 82.897 1.00 51.72 100 VAL B CA 1
ATOM 2494 C C . VAL B 2 100 ? 102.649 93.821 83.346 1.00 51.72 100 VAL B C 1
ATOM 2495 O O . VAL B 2 100 ? 103.027 94.028 84.504 1.00 51.72 100 VAL B O 1
ATOM 2499 N N . MET B 2 101 ? 103.396 93.202 82.438 1.00 53.77 101 MET B N 1
ATOM 2500 C CA . MET B 2 101 ? 104.735 92.717 82.736 1.00 53.77 101 MET B CA 1
ATOM 2501 C C . MET B 2 101 ? 105.816 93.411 81.926 1.00 53.77 101 MET B C 1
ATOM 2502 O O . MET B 2 101 ? 106.997 93.092 82.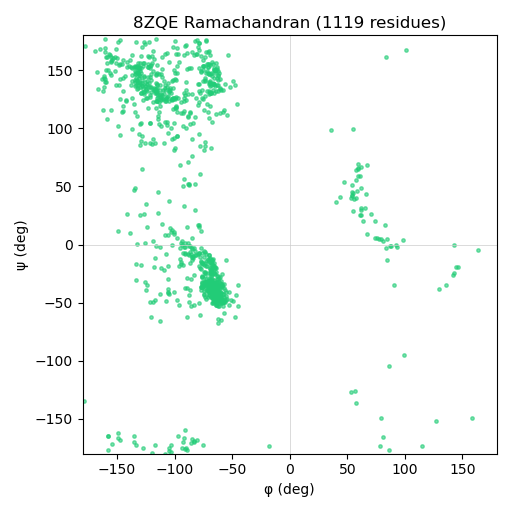102 1.00 53.77 101 MET B O 1
ATOM 2507 N N . THR B 2 102 ? 105.458 94.342 81.045 1.00 51.46 102 THR B N 1
ATOM 2508 C CA . THR B 2 102 ? 106.446 95.004 80.213 1.00 51.46 102 THR B CA 1
ATOM 2509 C C . THR B 2 102 ? 105.931 96.356 79.752 1.00 51.46 102 THR B C 1
ATOM 2510 O O . THR B 2 102 ? 104.732 96.640 79.799 1.00 51.46 102 THR B O 1
ATOM 2514 N N . CYS B 2 103 ? 106.866 97.184 79.295 1.00 46.80 103 CYS B N 1
ATOM 2515 C CA . CYS B 2 103 ? 106.535 98.437 78.641 1.00 46.80 103 CYS B CA 1
ATOM 2516 C C . CYS B 2 103 ? 107.704 98.828 77.752 1.00 46.80 103 CYS B C 1
ATOM 2517 O O . CYS B 2 103 ? 108.856 98.529 78.071 1.00 46.80 103 CYS B O 1
ATOM 2520 N N . ALA B 2 104 ? 107.396 99.483 76.638 1.00 45.83 104 ALA B N 1
ATOM 2521 C CA . ALA B 2 104 ? 108.410 99.986 75.727 1.00 45.83 104 ALA B CA 1
ATOM 2522 C C . ALA B 2 104 ? 108.022 101.388 75.288 1.00 45.83 104 ALA B C 1
ATOM 2523 O O . ALA B 2 104 ? 106.839 101.700 75.137 1.00 45.83 104 ALA B O 1
ATOM 2525 N N . TYR B 2 105 ? 109.029 102.227 75.076 1.00 46.49 105 TYR B N 1
ATOM 2526 C CA . TYR B 2 105 ? 108.830 103.609 74.670 1.00 46.49 105 TYR B CA 1
ATOM 2527 C C . TYR B 2 105 ? 109.387 103.747 73.260 1.00 46.49 105 TYR B C 1
ATOM 2528 O O . TYR B 2 105 ? 110.563 103.451 73.028 1.00 46.49 105 TYR B O 1
ATOM 2537 N N . ALA B 2 106 ? 108.547 104.183 72.325 1.00 47.26 106 ALA B N 1
ATOM 2538 C CA . ALA B 2 106 ? 108.941 104.196 70.924 1.00 47.26 106 ALA B CA 1
ATOM 2539 C C . ALA B 2 106 ? 110.130 105.133 70.712 1.00 47.26 106 ALA B C 1
ATOM 2540 O O . ALA B 2 106 ? 110.257 106.151 71.397 1.00 47.26 106 ALA B O 1
ATOM 2542 N N . PRO B 2 107 ? 111.027 104.797 69.782 1.00 50.43 107 PRO B N 1
ATOM 2543 C CA . PRO B 2 107 ? 112.200 105.657 69.558 1.00 50.43 107 PRO B CA 1
ATOM 2544 C C . PRO B 2 107 ? 111.838 107.074 69.160 1.00 50.43 107 PRO B C 1
ATOM 2545 O O . PRO B 2 107 ? 112.549 108.015 69.535 1.00 50.43 107 PRO B O 1
ATOM 2549 N N . SER B 2 108 ? 110.752 107.257 68.412 1.00 50.36 108 SER B N 1
ATOM 2550 C CA . SER B 2 108 ? 110.292 108.596 68.073 1.00 50.36 108 SER B CA 1
ATOM 2551 C C . SER B 2 108 ? 109.611 109.291 69.242 1.00 50.36 108 SER B C 1
ATOM 2552 O O . SER B 2 108 ? 109.451 110.515 69.211 1.00 50.36 108 SER B O 1
ATOM 2555 N N . GLY B 2 109 ? 109.213 108.542 70.269 1.00 49.41 109 GLY B N 1
ATOM 2556 C CA . GLY B 2 109 ? 108.504 109.097 71.399 1.00 49.41 109 GLY B CA 1
ATOM 2557 C C . GLY B 2 109 ? 107.014 109.253 71.202 1.00 49.41 109 GLY B C 1
ATOM 2558 O O . GLY B 2 109 ? 106.323 109.673 72.139 1.00 49.41 109 GLY B O 1
ATOM 2559 N N . ASN B 2 110 ? 106.493 108.931 70.019 1.00 49.83 110 ASN B N 1
ATOM 2560 C CA . ASN B 2 110 ? 105.073 109.092 69.751 1.00 49.83 110 ASN B CA 1
ATOM 2561 C C . ASN B 2 110 ? 104.222 107.988 70.362 1.00 49.83 110 ASN B C 1
ATOM 2562 O O . ASN B 2 110 ? 103.015 108.186 70.544 1.00 49.83 110 ASN B O 1
ATOM 2567 N N . TYR B 2 111 ? 104.810 106.838 70.682 1.00 49.46 111 TYR B N 1
ATOM 2568 C CA . TYR B 2 111 ? 104.044 105.690 71.139 1.00 49.46 111 TYR B CA 1
ATOM 2569 C C . TYR B 2 111 ? 104.710 105.059 72.352 1.00 49.46 111 TYR B C 1
ATOM 2570 O O . TYR B 2 111 ? 105.922 105.167 72.544 1.00 49.46 111 TYR B O 1
ATOM 2579 N N . VAL B 2 112 ? 103.896 104.399 73.169 1.00 47.20 112 VAL B N 1
ATOM 2580 C CA . VAL B 2 112 ? 104.369 103.594 74.287 1.00 47.20 112 VAL B CA 1
ATOM 2581 C C . VAL B 2 112 ? 103.559 102.304 74.312 1.00 47.20 112 VAL B C 1
ATOM 2582 O O . VAL B 2 112 ? 102.342 102.319 74.101 1.00 47.20 112 VAL B O 1
ATOM 2586 N N . ALA B 2 113 ? 104.238 101.186 74.544 1.00 48.70 113 ALA B N 1
ATOM 2587 C CA . ALA B 2 113 ? 103.598 99.881 74.564 1.00 48.70 113 ALA B CA 1
ATOM 2588 C C . ALA B 2 113 ? 103.584 99.309 75.976 1.00 48.70 113 ALA B C 1
ATOM 2589 O O . ALA B 2 113 ? 104.327 99.748 76.856 1.00 48.70 113 ALA B O 1
ATOM 2591 N N . CYS B 2 114 ? 102.711 98.328 76.178 1.00 54.68 114 CYS B N 1
ATOM 2592 C CA . CYS B 2 114 ? 102.648 97.591 77.432 1.00 54.68 114 CYS B CA 1
ATOM 2593 C C . CYS B 2 114 ? 101.971 96.256 77.169 1.00 54.68 114 CYS B C 1
ATOM 2594 O O . CYS B 2 114 ? 101.210 96.103 76.209 1.00 54.68 114 CYS B O 1
ATOM 2597 N N . GLY B 2 115 ? 102.258 95.290 78.034 1.00 54.50 115 GLY B N 1
ATOM 2598 C CA . GLY B 2 115 ? 101.676 93.968 77.894 1.00 54.50 115 GLY B CA 1
ATOM 2599 C C . GLY B 2 115 ? 101.942 93.141 79.130 1.00 54.50 115 GLY B C 1
ATOM 2600 O O . GLY B 2 115 ? 102.770 93.493 79.974 1.00 54.50 115 GLY B O 1
ATOM 2601 N N . GLY B 2 116 ? 101.225 92.026 79.221 1.00 54.96 116 GLY B N 1
ATOM 2602 C CA . GLY B 2 116 ? 101.354 91.155 80.370 1.00 54.96 116 GLY B CA 1
ATOM 2603 C C . GLY B 2 116 ? 100.498 89.910 80.310 1.00 54.96 116 GLY B C 1
ATOM 2604 O O . GLY B 2 116 ? 100.441 89.236 79.278 1.00 54.96 116 GLY B O 1
ATOM 2605 N N . LEU B 2 117 ? 99.822 89.595 81.416 1.00 57.09 117 LEU B N 1
ATOM 2606 C CA . LEU B 2 117 ? 99.055 88.360 81.523 1.00 57.09 117 LEU B CA 1
ATOM 2607 C C . LEU B 2 117 ? 97.844 88.322 80.603 1.00 57.09 117 LEU B C 1
ATOM 2608 O O . LEU B 2 117 ? 97.270 87.244 80.416 1.00 57.09 117 LEU B O 1
ATOM 2613 N N . ASP B 2 118 ? 97.442 89.451 80.031 1.00 59.45 118 ASP B N 1
ATOM 2614 C CA . ASP B 2 118 ? 96.316 89.480 79.109 1.00 59.45 118 ASP B CA 1
ATOM 2615 C C . ASP B 2 118 ? 96.672 88.949 77.727 1.00 59.45 118 ASP B C 1
ATOM 2616 O O . ASP B 2 118 ? 95.789 88.877 76.868 1.00 59.45 118 ASP B O 1
ATOM 2621 N N . ASN B 2 119 ? 97.941 88.595 77.498 1.00 58.53 119 ASN B N 1
ATOM 2622 C CA . ASN B 2 119 ? 98.411 88.064 76.220 1.00 58.53 119 ASN B CA 1
ATOM 2623 C C . ASN B 2 119 ? 98.238 89.073 75.090 1.00 58.53 119 ASN B C 1
ATOM 2624 O O . ASN B 2 119 ? 98.132 88.698 73.920 1.00 58.53 119 ASN B O 1
ATOM 2629 N N . ILE B 2 120 ? 98.217 90.359 75.428 1.00 55.98 120 ILE B N 1
ATOM 2630 C CA . ILE B 2 120 ? 97.945 91.424 74.472 1.00 55.98 120 ILE B CA 1
ATOM 2631 C C . ILE B 2 120 ? 98.984 92.518 74.651 1.00 55.98 120 ILE B C 1
ATOM 2632 O O . ILE B 2 120 ? 99.287 92.913 75.783 1.00 55.98 120 ILE B O 1
ATOM 2637 N N . CYS B 2 121 ? 99.538 92.998 73.540 1.00 54.99 121 CYS B N 1
ATOM 2638 C CA . CYS B 2 121 ? 100.411 94.164 73.532 1.00 54.99 121 CYS B CA 1
ATOM 2639 C C . CYS B 2 121 ? 99.589 95.374 73.115 1.00 54.99 121 CYS B C 1
ATOM 2640 O O . CYS B 2 121 ? 99.073 95.419 71.994 1.00 54.99 121 CYS B O 1
ATOM 2643 N N . SER B 2 122 ? 99.467 96.346 74.011 1.00 57.11 122 SER B N 1
ATOM 2644 C CA . SER B 2 122 ? 98.669 97.538 73.766 1.00 57.11 122 SER B CA 1
ATOM 2645 C C . SER B 2 122 ? 99.597 98.694 73.416 1.00 57.11 122 SER B C 1
ATOM 2646 O O . SER B 2 122 ? 100.506 99.021 74.186 1.00 57.11 122 SER B O 1
ATOM 2649 N N . ILE B 2 123 ? 99.361 99.309 72.263 1.00 54.30 123 ILE B N 1
ATOM 2650 C CA . ILE B 2 123 ? 100.131 100.458 71.804 1.00 54.30 123 ILE B CA 1
ATOM 2651 C C . ILE B 2 123 ? 99.339 101.716 72.118 1.00 54.30 123 ILE B C 1
ATOM 2652 O O . ILE B 2 123 ? 98.165 101.829 71.746 1.00 54.30 123 ILE B O 1
ATOM 2657 N N . TYR B 2 124 ? 99.973 102.660 72.805 1.00 50.30 124 TYR B N 1
ATOM 2658 C CA . TYR B 2 124 ? 99.331 103.899 73.218 1.00 50.30 124 TYR B CA 1
ATOM 2659 C C . TYR B 2 124 ? 99.928 105.063 72.441 1.00 50.30 124 TYR B C 1
ATOM 2660 O O . TYR B 2 124 ? 101.152 105.221 72.395 1.00 50.30 124 TYR B O 1
ATOM 2669 N N . ASN B 2 125 ? 99.065 105.871 71.835 1.00 51.96 125 ASN B N 1
ATOM 2670 C CA . ASN B 2 125 ? 99.488 107.035 71.064 1.00 51.96 125 ASN B CA 1
ATOM 2671 C C . ASN B 2 125 ? 99.589 108.228 72.006 1.00 51.96 125 ASN B C 1
ATOM 2672 O O . ASN B 2 125 ? 98.571 108.733 72.492 1.00 51.96 125 ASN B O 1
ATOM 2677 N N . LEU B 2 126 ? 100.816 108.677 72.267 1.00 48.10 126 LEU B N 1
ATOM 2678 C CA . LEU B 2 126 ? 101.027 109.761 73.219 1.00 48.10 126 LEU B CA 1
ATOM 2679 C C . LEU B 2 126 ? 100.679 111.120 72.627 1.00 48.10 126 LEU B C 1
ATOM 2680 O O . LEU B 2 126 ? 100.111 111.972 73.317 1.00 48.10 126 LEU B O 1
ATOM 2685 N N . LYS B 2 127 ? 101.008 111.338 71.357 1.00 51.37 127 LYS B N 1
ATOM 2686 C CA . LYS B 2 127 ? 100.870 112.646 70.727 1.00 51.37 127 LYS B CA 1
ATOM 2687 C C . LYS B 2 127 ? 99.616 112.624 69.859 1.00 51.37 127 LYS B C 1
ATOM 2688 O O . LYS B 2 127 ? 99.657 112.268 68.679 1.00 51.37 127 LYS B O 1
ATOM 2694 N N . THR B 2 128 ? 98.492 113.010 70.455 1.00 53.99 128 THR B N 1
ATOM 2695 C CA . THR B 2 128 ? 97.213 113.074 69.768 1.00 53.99 128 THR B CA 1
ATOM 2696 C C . THR B 2 128 ? 96.605 114.455 69.960 1.00 53.99 128 THR B C 1
ATOM 2697 O O . THR B 2 128 ? 96.885 115.149 70.940 1.00 53.99 128 THR B O 1
ATOM 2701 N N . ARG B 2 129 ? 95.765 114.850 69.002 1.00 58.80 129 ARG B N 1
ATOM 2702 C CA . ARG B 2 129 ? 95.062 116.122 69.103 1.00 58.80 129 ARG B CA 1
ATOM 2703 C C . ARG B 2 129 ? 94.007 116.110 70.201 1.00 58.80 129 ARG B C 1
ATOM 2704 O O . ARG B 2 129 ? 93.592 117.179 70.658 1.00 58.80 129 ARG B O 1
ATOM 2712 N N . GLU B 2 130 ? 93.565 114.925 70.627 1.00 57.32 130 GLU B N 1
ATOM 2713 C CA . GLU B 2 130 ? 92.607 114.813 71.720 1.00 57.32 130 GLU B CA 1
ATOM 2714 C C . GLU B 2 130 ? 93.186 115.277 73.050 1.00 57.32 130 GLU B C 1
ATOM 2715 O O . GLU B 2 130 ? 92.424 115.591 73.967 1.00 57.32 130 GLU B O 1
ATOM 2721 N N . GLY B 2 131 ? 94.507 115.312 73.177 1.00 53.11 131 GLY B N 1
ATOM 2722 C CA . GLY B 2 131 ? 95.174 115.726 74.399 1.00 53.11 131 GLY B CA 1
ATOM 2723 C C . GLY B 2 131 ? 95.462 114.606 75.369 1.00 53.11 131 GLY B C 1
ATOM 2724 O O . GLY B 2 131 ? 96.480 114.631 76.063 1.00 53.11 131 GLY B O 1
ATOM 2725 N N . ASN B 2 132 ? 94.574 113.619 75.438 1.00 53.99 132 ASN B N 1
ATOM 2726 C CA . ASN B 2 132 ? 94.779 112.460 76.295 1.00 53.99 132 ASN B CA 1
ATOM 2727 C C . ASN B 2 132 ? 95.615 111.425 75.542 1.00 53.99 132 ASN B C 1
ATOM 2728 O O . ASN B 2 132 ? 96.155 111.689 74.466 1.00 53.99 132 ASN B O 1
ATOM 2733 N N . VAL B 2 133 ? 95.733 110.230 76.108 1.00 49.64 133 VAL B N 1
ATOM 2734 C CA . VAL B 2 133 ? 96.447 109.127 75.479 1.00 49.64 133 VAL B CA 1
ATOM 2735 C C . VAL B 2 133 ? 95.444 108.021 75.193 1.00 49.64 133 VAL B C 1
ATOM 2736 O O . VAL B 2 133 ? 94.766 107.535 76.106 1.00 49.64 133 VAL B O 1
ATOM 2740 N N . ARG B 2 134 ? 95.353 107.624 73.929 1.00 55.43 134 ARG B N 1
ATOM 2741 C CA . ARG B 2 134 ? 94.416 106.608 73.484 1.00 55.43 134 ARG B CA 1
ATOM 2742 C C . ARG B 2 134 ? 95.174 105.371 73.028 1.00 55.43 134 ARG B C 1
ATOM 2743 O O . ARG B 2 134 ? 96.190 105.476 72.335 1.00 55.43 134 ARG B O 1
ATOM 2751 N N . VAL B 2 135 ? 94.677 104.200 73.420 1.00 56.42 135 VAL B N 1
ATOM 2752 C CA . VAL B 2 135 ? 95.257 102.952 72.946 1.00 56.42 135 VAL B CA 1
ATOM 2753 C C . VAL B 2 135 ? 95.029 102.839 71.445 1.00 56.42 135 VAL B C 1
ATOM 2754 O O . VAL B 2 135 ? 93.916 103.046 70.947 1.00 56.42 135 VAL B O 1
ATOM 2758 N N . SER B 2 136 ? 96.095 102.537 70.712 1.00 60.03 136 SER B N 1
ATOM 2759 C CA . SER B 2 136 ? 96.064 102.477 69.252 1.00 60.03 136 SER B CA 1
ATOM 2760 C C . SER B 2 136 ? 96.474 101.075 68.821 1.00 60.03 136 SER B C 1
ATOM 2761 O O . SER B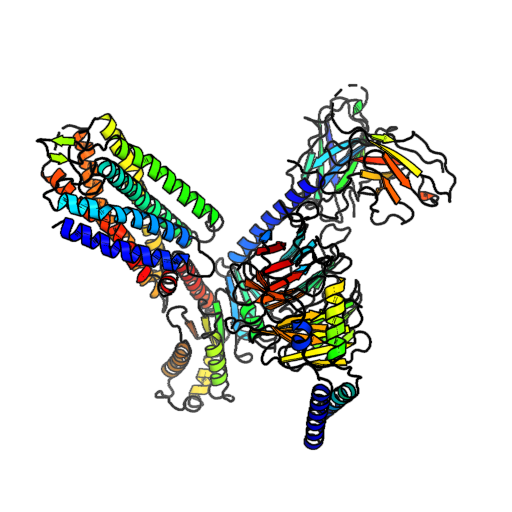 2 136 ? 97.658 100.731 68.858 1.00 60.03 136 SER B O 1
ATOM 2764 N N . ARG B 2 137 ? 95.493 100.271 68.405 1.00 65.31 137 ARG B N 1
ATOM 2765 C CA . ARG B 2 137 ? 95.725 98.929 67.877 1.00 65.31 137 ARG B CA 1
ATOM 2766 C C . ARG B 2 137 ? 96.439 98.042 68.902 1.00 65.31 137 ARG B C 1
ATOM 2767 O O . ARG B 2 137 ? 97.590 97.635 68.731 1.00 65.31 137 ARG B O 1
ATOM 2775 N N . GLU B 2 138 ? 95.726 97.774 69.996 1.00 63.12 138 GLU B N 1
ATOM 2776 C CA . GLU B 2 138 ? 96.159 96.729 70.915 1.00 63.12 138 GLU B CA 1
ATOM 2777 C C . GLU B 2 138 ? 96.256 95.403 70.171 1.00 63.12 138 GLU B C 1
ATOM 2778 O O . GLU B 2 138 ? 95.346 95.026 69.426 1.00 63.12 138 GLU B O 1
ATOM 2784 N N . LEU B 2 139 ? 97.363 94.698 70.370 1.00 57.84 139 LEU B N 1
ATOM 2785 C CA . LEU B 2 139 ? 97.738 93.573 69.525 1.00 57.84 139 LEU B CA 1
ATOM 2786 C C . LEU B 2 139 ? 97.413 92.256 70.217 1.00 57.84 139 LEU B C 1
ATOM 2787 O O . LEU B 2 139 ? 97.855 92.016 71.347 1.00 57.84 139 LEU B O 1
ATOM 2792 N N . ALA B 2 140 ? 96.655 91.404 69.532 1.00 57.33 140 ALA B N 1
ATOM 2793 C CA . ALA B 2 140 ? 96.262 90.104 70.050 1.00 57.33 140 ALA B CA 1
ATOM 2794 C C . ALA B 2 140 ? 96.709 89.015 69.088 1.00 57.33 140 ALA B C 1
ATOM 2795 O O . ALA B 2 140 ? 96.831 89.241 67.880 1.00 57.33 140 ALA B O 1
ATOM 2797 N N . GLY B 2 141 ? 96.943 87.823 69.632 1.00 60.32 141 GLY B N 1
ATOM 2798 C CA . GLY B 2 141 ? 97.418 86.710 68.839 1.00 60.32 141 GLY B CA 1
ATOM 2799 C C . GLY B 2 141 ? 98.385 85.811 69.580 1.00 60.32 141 GLY B C 1
ATOM 2800 O O . GLY B 2 141 ? 98.595 84.659 69.188 1.00 60.32 141 GLY B O 1
ATOM 2801 N N . HIS B 2 142 ? 98.986 86.322 70.651 1.00 57.58 142 HIS B N 1
ATOM 2802 C CA . HIS B 2 142 ? 99.843 85.506 71.496 1.00 57.58 142 HIS B CA 1
ATOM 2803 C C . HIS B 2 142 ? 98.992 84.661 72.435 1.00 57.58 142 HIS B C 1
ATOM 2804 O O . HIS B 2 142 ? 98.002 85.138 72.994 1.00 57.58 142 HIS B O 1
ATOM 2811 N N . THR B 2 143 ? 99.378 83.399 72.601 1.00 57.06 143 THR B N 1
ATOM 2812 C CA . THR B 2 143 ? 98.640 82.477 73.453 1.00 57.06 143 THR B CA 1
ATOM 2813 C C . THR B 2 143 ? 99.172 82.421 74.879 1.00 57.06 143 THR B C 1
ATOM 2814 O O . THR B 2 143 ? 98.630 81.674 75.699 1.00 57.06 143 THR B O 1
ATOM 2818 N N . GLY B 2 144 ? 100.218 83.190 75.195 1.00 56.84 144 GLY B N 1
ATOM 2819 C CA . GLY B 2 144 ? 100.758 83.228 76.534 1.00 56.84 144 GLY B CA 1
ATOM 2820 C C . GLY B 2 144 ? 100.998 84.659 76.980 1.00 56.84 144 GLY B C 1
ATOM 2821 O O . GLY B 2 144 ? 100.837 85.607 76.209 1.00 56.84 144 GLY B O 1
ATOM 2822 N N . TYR B 2 145 ? 101.381 84.797 78.247 1.00 58.56 145 TYR B N 1
ATOM 2823 C CA . TYR B 2 145 ? 101.658 86.115 78.803 1.00 58.56 145 TYR B CA 1
ATOM 2824 C C . TYR B 2 145 ? 102.775 86.788 78.022 1.00 58.56 145 TYR B C 1
ATOM 2825 O O . TYR B 2 145 ? 103.813 86.179 77.748 1.00 58.56 145 TYR B O 1
ATOM 2834 N N . LEU B 2 146 ? 102.560 88.049 77.665 1.00 54.94 146 LEU B N 1
ATOM 2835 C CA . LEU B 2 146 ? 103.491 88.779 76.818 1.00 54.94 146 LEU B CA 1
ATOM 2836 C C . LEU B 2 146 ? 104.494 89.528 77.684 1.00 54.94 146 LEU B C 1
ATOM 2837 O O . LEU B 2 146 ? 104.112 90.229 78.624 1.00 54.94 146 LEU B O 1
ATOM 2842 N N . SER B 2 147 ? 105.776 89.373 77.364 1.00 55.12 147 SER B N 1
ATOM 2843 C CA . SER B 2 147 ? 106.857 89.971 78.134 1.00 55.12 147 SER B CA 1
ATOM 2844 C C . SER B 2 147 ? 107.867 90.614 77.197 1.00 55.12 147 SER B C 1
ATOM 2845 O O . SER B 2 147 ? 108.228 90.029 76.172 1.00 55.12 147 SER B O 1
ATOM 2848 N N . CYS B 2 148 ? 108.322 91.815 77.554 1.00 55.85 148 CYS B N 1
ATOM 2849 C CA . CYS B 2 148 ? 109.412 92.518 76.876 1.00 55.85 148 CYS B CA 1
ATOM 2850 C C . CYS B 2 148 ? 109.099 92.756 75.394 1.00 55.85 148 CYS B C 1
ATOM 2851 O O . CYS B 2 148 ? 109.746 92.226 74.493 1.00 55.85 148 CYS B O 1
ATOM 2854 N N . CYS B 2 149 ? 108.071 93.568 75.169 1.00 52.11 149 CYS B N 1
ATOM 2855 C CA . CYS B 2 149 ? 107.836 94.124 73.845 1.00 52.11 149 CYS B CA 1
ATOM 2856 C C . CYS B 2 149 ? 108.807 95.271 73.580 1.00 52.11 149 CYS B C 1
ATOM 2857 O O . CYS B 2 149 ? 109.231 95.974 74.500 1.00 52.11 149 CYS B O 1
ATOM 2860 N N . ARG B 2 150 ? 109.163 95.451 72.311 1.00 49.58 150 ARG B N 1
ATOM 2861 C CA . ARG B 2 150 ? 110.108 96.486 71.916 1.00 49.58 150 ARG B CA 1
ATOM 2862 C C . ARG B 2 150 ? 109.726 97.048 70.557 1.00 49.58 150 ARG B C 1
ATOM 2863 O O . ARG B 2 150 ? 109.479 96.295 69.612 1.00 49.58 150 ARG B O 1
ATOM 2871 N N . PHE B 2 151 ? 109.695 98.376 70.459 1.00 49.57 151 PHE B N 1
ATOM 2872 C CA . PHE B 2 151 ? 109.354 99.056 69.214 1.00 49.57 151 PHE B CA 1
ATOM 2873 C C . PHE B 2 151 ? 110.520 98.959 68.242 1.00 49.57 151 PHE B C 1
ATOM 2874 O O . PHE B 2 151 ? 111.597 99.507 68.498 1.00 49.57 151 PHE B O 1
ATOM 2882 N N . LEU B 2 152 ? 110.308 98.268 67.122 1.00 57.68 152 LEU B N 1
ATOM 2883 C CA . LEU B 2 152 ? 111.295 98.288 66.051 1.00 57.68 152 LEU B CA 1
ATOM 2884 C C . LEU B 2 152 ? 111.321 99.657 65.383 1.00 57.68 152 LEU B C 1
ATOM 2885 O O . LEU B 2 152 ? 112.392 100.206 65.101 1.00 57.68 152 LEU B O 1
ATOM 2890 N N . ASP B 2 153 ? 110.146 100.224 65.129 1.00 61.08 153 ASP B N 1
ATOM 2891 C CA . ASP B 2 153 ? 109.989 101.601 64.676 1.00 61.08 153 ASP B CA 1
ATOM 2892 C C . ASP B 2 153 ? 108.569 102.040 65.022 1.00 61.08 153 ASP B C 1
ATOM 2893 O O . ASP B 2 153 ? 107.883 101.395 65.822 1.00 61.08 153 ASP B O 1
ATOM 2898 N N . ASP B 2 154 ? 108.125 103.143 64.420 1.00 61.90 154 ASP B N 1
ATOM 2899 C CA . ASP B 2 154 ? 106.781 103.643 64.688 1.00 61.90 154 ASP B CA 1
ATOM 2900 C C . ASP B 2 154 ? 105.691 102.694 64.206 1.00 61.90 154 ASP B C 1
ATOM 2901 O O . ASP B 2 154 ? 104.554 102.792 64.675 1.00 61.90 154 ASP B O 1
ATOM 2906 N N . ASN B 2 155 ? 106.008 101.782 63.284 1.00 66.04 155 ASN B N 1
ATOM 2907 C CA . ASN B 2 155 ? 105.002 100.904 62.707 1.00 66.04 155 ASN B CA 1
ATOM 2908 C C . ASN B 2 155 ? 105.230 99.424 62.982 1.00 66.04 155 ASN B C 1
ATOM 2909 O O . ASN B 2 155 ? 104.284 98.642 62.856 1.00 66.04 155 ASN B O 1
ATOM 2914 N N . GLN B 2 156 ? 106.442 99.018 63.342 1.00 60.28 156 GLN B N 1
ATOM 2915 C CA . GLN B 2 156 ? 106.741 97.625 63.640 1.00 60.28 156 GLN B CA 1
ATOM 2916 C C . GLN B 2 156 ? 107.173 97.504 65.092 1.00 60.28 156 GLN B C 1
ATOM 2917 O O . GLN B 2 156 ? 108.039 98.256 65.551 1.00 60.28 156 GLN B O 1
ATOM 2923 N N . ILE B 2 157 ? 106.561 96.569 65.808 1.00 56.56 157 ILE B N 1
ATOM 2924 C CA . ILE B 2 157 ? 106.929 96.250 67.181 1.00 56.56 157 ILE B CA 1
ATOM 2925 C C . ILE B 2 157 ? 107.144 94.748 67.274 1.00 56.56 157 ILE B C 1
ATOM 2926 O O . ILE B 2 157 ? 106.377 93.968 66.699 1.00 56.56 157 ILE B O 1
ATOM 2931 N N . VAL B 2 158 ? 108.201 94.345 67.966 1.00 54.35 158 VAL B N 1
ATOM 2932 C CA . VAL B 2 158 ? 108.486 92.939 68.214 1.00 54.35 158 VAL B CA 1
ATOM 2933 C C . VAL B 2 158 ? 108.099 92.617 69.650 1.00 54.35 158 VAL B C 1
ATOM 2934 O O . VAL B 2 158 ? 108.455 93.351 70.582 1.00 54.35 158 VAL B O 1
ATOM 2938 N N . THR B 2 159 ? 107.331 91.548 69.825 1.00 57.70 159 THR B N 1
ATOM 2939 C CA . THR B 2 159 ? 106.804 91.172 71.128 1.00 57.70 159 THR B CA 1
ATOM 2940 C C . THR B 2 159 ? 107.223 89.751 71.462 1.00 57.70 159 THR B C 1
ATOM 2941 O O . THR B 2 159 ? 107.244 88.876 70.593 1.00 57.70 159 THR B O 1
ATOM 2945 N N . SER B 2 160 ? 107.555 89.532 72.727 1.00 56.60 160 SER B N 1
ATOM 2946 C CA . SER B 2 160 ? 107.846 88.212 73.256 1.00 56.60 160 SER B CA 1
ATOM 2947 C C . SER B 2 160 ? 106.742 87.790 74.213 1.00 56.60 160 SER B C 1
ATOM 2948 O O . SER B 2 160 ? 106.183 88.612 74.943 1.00 56.60 160 SER B O 1
ATOM 2951 N N . SER B 2 161 ? 106.429 86.498 74.203 1.00 58.73 161 SER B N 1
ATOM 2952 C CA . SER B 2 161 ? 105.348 85.976 75.021 1.00 58.73 161 SER B CA 1
ATOM 2953 C C . SER B 2 161 ? 105.781 84.671 75.670 1.00 58.73 161 SER B C 1
ATOM 2954 O O . SER B 2 161 ? 106.757 84.040 75.257 1.00 58.73 161 SER B O 1
ATOM 2957 N N . GLY B 2 162 ? 105.037 84.277 76.696 1.00 59.41 162 GLY B N 1
ATOM 2958 C CA . GLY B 2 162 ? 105.303 83.037 77.394 1.00 59.41 162 GLY B CA 1
ATOM 2959 C C . GLY B 2 162 ? 104.721 81.824 76.700 1.00 59.41 162 GLY B C 1
ATOM 2960 O O . GLY B 2 162 ? 104.360 80.840 77.351 1.00 59.41 162 GLY B O 1
ATOM 2961 N N . ASP B 2 163 ? 104.617 81.885 75.374 1.00 59.71 163 ASP B N 1
ATOM 2962 C CA . ASP B 2 163 ? 104.166 80.763 74.563 1.00 59.71 163 ASP B CA 1
ATOM 2963 C C . ASP B 2 163 ? 105.285 80.260 73.659 1.00 59.71 163 ASP B C 1
ATOM 2964 O O . ASP B 2 163 ? 105.027 79.708 72.586 1.00 59.71 163 ASP B O 1
ATOM 2969 N N . THR B 2 164 ? 106.531 80.462 74.085 1.00 62.17 164 THR B N 1
ATOM 2970 C CA . THR B 2 164 ? 107.731 80.009 73.384 1.00 62.17 164 THR B CA 1
ATOM 2971 C C . THR B 2 164 ? 107.863 80.611 71.990 1.00 62.17 164 THR B C 1
ATOM 2972 O O . THR B 2 164 ? 108.510 80.026 71.118 1.00 62.17 164 THR B O 1
ATOM 2976 N N . THR B 2 165 ? 107.261 81.777 71.751 1.00 60.94 165 THR B N 1
ATOM 2977 C CA . THR B 2 165 ? 107.320 82.416 70.445 1.00 60.94 165 THR B CA 1
ATOM 2978 C C . THR B 2 165 ? 107.564 83.909 70.608 1.00 60.94 165 THR B C 1
ATOM 2979 O O . THR B 2 165 ? 107.194 84.513 71.618 1.00 60.94 165 THR B O 1
ATOM 2983 N N . CYS B 2 166 ? 108.196 84.495 69.594 1.00 62.43 166 CYS B N 1
ATOM 2984 C CA . CYS B 2 166 ? 108.316 85.938 69.453 1.00 62.43 166 CYS B CA 1
ATOM 2985 C C . CYS B 2 166 ? 107.643 86.357 68.154 1.00 62.43 166 CYS B C 1
ATOM 2986 O O . CYS B 2 166 ? 107.616 85.600 67.181 1.00 62.43 166 CYS B O 1
ATOM 2989 N N . ALA B 2 167 ? 107.095 87.568 68.141 1.00 59.25 167 ALA B N 1
ATOM 2990 C CA . ALA B 2 167 ? 106.293 88.033 67.022 1.00 59.25 167 ALA B CA 1
ATOM 2991 C C . ALA B 2 167 ? 106.734 89.421 66.586 1.00 59.25 167 ALA B C 1
ATOM 2992 O O . ALA B 2 167 ? 107.180 90.231 67.400 1.00 59.25 167 ALA B O 1
ATOM 2994 N N . LEU B 2 168 ? 106.600 89.682 65.289 1.00 60.94 168 LEU B N 1
ATOM 2995 C CA . LEU B 2 168 ? 106.790 91.007 64.717 1.00 60.94 168 LEU B CA 1
ATOM 2996 C C . LEU B 2 168 ? 105.461 91.470 64.140 1.00 60.94 168 LEU B C 1
ATOM 2997 O O . LEU B 2 168 ? 104.804 90.719 63.412 1.00 60.94 168 LEU B O 1
ATOM 3002 N N . TRP B 2 169 ? 105.063 92.696 64.470 1.00 59.93 169 TRP B N 1
ATOM 3003 C CA . TRP B 2 169 ? 103.734 93.190 64.152 1.00 59.93 169 TRP B CA 1
ATOM 3004 C C . TRP B 2 169 ? 103.801 94.397 63.227 1.00 59.93 169 TRP B C 1
ATOM 3005 O O . TRP B 2 169 ? 104.830 95.071 63.115 1.00 59.93 169 TRP B O 1
ATOM 3016 N N . ASP B 2 170 ? 102.680 94.656 62.561 1.00 67.45 170 ASP B N 1
ATOM 3017 C CA . ASP B 2 170 ? 102.431 95.910 61.864 1.00 67.45 170 ASP B CA 1
ATOM 3018 C C . ASP B 2 170 ? 101.283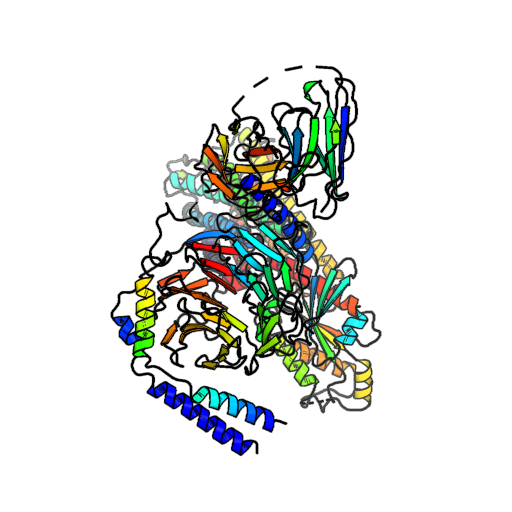 96.618 62.570 1.00 67.45 170 ASP B C 1
ATOM 3019 O O . ASP B 2 170 ? 100.217 96.028 62.767 1.00 67.45 170 ASP B O 1
ATOM 3024 N N . ILE B 2 171 ? 101.501 97.878 62.947 1.00 67.40 171 ILE B N 1
ATOM 3025 C CA . ILE B 2 171 ? 100.560 98.553 63.835 1.00 67.40 171 ILE B CA 1
ATOM 3026 C C . ILE B 2 171 ? 99.220 98.792 63.146 1.00 67.40 171 ILE B C 1
ATOM 3027 O O . ILE B 2 171 ? 98.162 98.544 63.735 1.00 67.40 171 ILE B O 1
ATOM 3032 N N . GLU B 2 172 ? 99.235 99.275 61.898 1.00 71.17 172 GLU B N 1
ATOM 3033 C CA . GLU B 2 172 ? 97.979 99.624 61.233 1.00 71.17 172 GLU B CA 1
ATOM 3034 C C . GLU B 2 172 ? 97.061 98.417 61.124 1.00 71.17 172 GLU B C 1
ATOM 3035 O O . GLU B 2 172 ? 95.864 98.500 61.428 1.00 71.17 172 GLU B O 1
ATOM 3041 N N . THR B 2 173 ? 97.601 97.283 60.692 1.00 69.00 173 THR B N 1
ATOM 3042 C CA . THR B 2 173 ? 96.873 96.020 60.629 1.00 69.00 173 THR B CA 1
ATOM 3043 C C . THR B 2 173 ? 97.583 95.066 61.583 1.00 69.00 173 THR B C 1
ATOM 3044 O O . THR B 2 173 ? 98.481 94.327 61.173 1.00 69.00 173 THR B O 1
ATOM 3048 N N . GLY B 2 174 ? 97.190 95.097 62.856 1.00 67.87 174 GLY B N 1
ATOM 3049 C CA . GLY B 2 174 ? 97.852 94.278 63.850 1.00 67.87 174 GLY B CA 1
ATOM 3050 C C . GLY B 2 174 ? 97.724 92.858 63.348 1.00 67.87 174 GLY B C 1
ATOM 3051 O O . GLY B 2 174 ? 96.614 92.352 63.163 1.00 67.87 174 GLY B O 1
ATOM 3052 N N . GLN B 2 175 ? 98.846 92.206 63.019 1.00 67.61 175 GLN B N 1
ATOM 3053 C CA . GLN B 2 175 ? 98.713 90.865 62.378 1.00 67.61 175 GLN B CA 1
ATOM 3054 C C . GLN B 2 175 ? 99.874 89.917 62.700 1.00 67.61 175 GLN B C 1
ATOM 3055 O O . GLN B 2 175 ? 99.945 88.866 62.033 1.00 67.61 175 GLN B O 1
ATOM 3061 N N . GLN B 2 176 ? 100.744 90.247 63.658 1.00 66.71 176 GLN B N 1
ATOM 3062 C CA . GLN B 2 176 ? 101.816 89.284 64.030 1.00 66.71 176 GLN B CA 1
ATOM 3063 C C . GLN B 2 176 ? 102.457 88.777 62.733 1.00 66.71 176 GLN B C 1
ATOM 3064 O O . GLN B 2 176 ? 102.515 87.546 62.541 1.00 66.71 176 GLN B O 1
ATOM 3070 N N . THR B 2 177 ? 102.909 89.692 61.871 1.00 65.33 177 THR B N 1
ATOM 3071 C CA . THR B 2 177 ? 103.473 89.309 60.547 1.00 65.33 177 THR B CA 1
ATOM 3072 C C . THR B 2 177 ? 104.500 88.173 60.610 1.00 65.33 177 THR B C 1
ATOM 3073 O O . THR B 2 177 ? 104.243 87.122 59.991 1.00 65.33 177 THR B O 1
ATOM 3077 N N . THR B 2 178 ? 105.619 88.378 61.309 1.00 63.69 178 THR B N 1
ATOM 3078 C CA . THR B 2 178 ? 106.647 87.351 61.390 1.00 63.69 178 THR B CA 1
ATOM 3079 C C . THR B 2 178 ? 106.602 86.734 62.777 1.00 63.69 178 THR B C 1
ATOM 3080 O O . THR B 2 178 ? 106.666 87.455 63.778 1.00 63.69 178 THR B O 1
ATOM 3084 N N . THR B 2 179 ? 106.497 85.411 62.835 1.00 65.24 179 THR B N 1
ATOM 3085 C CA . THR B 2 179 ? 106.457 84.676 64.092 1.00 65.24 179 THR B CA 1
ATOM 3086 C C . THR B 2 179 ? 107.747 83.887 64.247 1.00 65.24 179 THR B C 1
ATOM 3087 O O . THR B 2 179 ? 108.113 83.105 63.365 1.00 65.24 179 THR B O 1
ATOM 3091 N N . PHE B 2 180 ? 108.432 84.094 65.369 1.00 64.15 180 PHE B N 1
ATOM 3092 C CA . PHE B 2 180 ? 109.720 83.464 65.639 1.00 64.15 180 PHE B CA 1
ATOM 3093 C C . PHE B 2 180 ? 109.497 82.283 66.577 1.00 64.15 180 PHE B C 1
ATOM 3094 O O . PHE B 2 180 ? 109.277 82.467 67.777 1.00 64.15 180 PHE B O 1
ATOM 3102 N N . THR B 2 181 ? 109.561 81.076 66.023 1.00 66.01 181 THR B N 1
ATOM 3103 C CA . THR B 2 181 ? 109.282 79.848 66.750 1.00 66.01 181 THR B CA 1
ATOM 3104 C C . THR B 2 181 ? 110.547 79.000 66.815 1.00 66.01 181 THR B C 1
ATOM 3105 O O . THR B 2 181 ? 111.355 78.993 65.880 1.00 66.01 181 THR B O 1
ATOM 3109 N N . GLY B 2 182 ? 110.716 78.285 67.926 1.00 67.45 182 GLY B N 1
ATOM 3110 C CA . GLY B 2 182 ? 111.872 77.429 68.100 1.00 67.45 182 GLY B CA 1
ATOM 3111 C C . GLY B 2 182 ? 112.355 77.337 69.534 1.00 67.45 182 GLY B C 1
ATOM 3112 O O . GLY B 2 182 ? 113.072 76.399 69.889 1.00 67.45 182 GLY B O 1
ATOM 3113 N N . HIS B 2 183 ? 111.973 78.302 70.362 1.00 64.49 183 HIS B N 1
ATOM 3114 C CA . HIS B 2 183 ? 112.231 78.194 71.789 1.00 64.49 183 HIS B CA 1
ATOM 3115 C C . HIS B 2 183 ? 111.359 77.108 72.408 1.00 64.49 183 HIS B C 1
ATOM 3116 O O . HIS B 2 183 ? 110.228 76.869 71.981 1.00 64.49 183 HIS B O 1
ATOM 3123 N N . THR B 2 184 ? 111.908 76.434 73.417 1.00 65.47 184 THR B N 1
ATOM 3124 C CA . THR B 2 184 ? 111.186 75.362 74.092 1.00 65.47 184 THR B CA 1
ATOM 3125 C C . THR B 2 184 ? 110.392 75.867 75.288 1.00 65.47 184 THR B C 1
ATOM 3126 O O . THR B 2 184 ? 109.284 75.383 75.544 1.00 65.47 184 THR B O 1
ATOM 3130 N N . GLY B 2 185 ? 110.933 76.834 76.029 1.00 63.56 185 GLY B N 1
ATOM 3131 C CA . GLY B 2 185 ? 110.262 77.418 77.165 1.00 63.56 185 GLY B CA 1
ATOM 3132 C C . GLY B 2 185 ? 109.791 78.838 76.887 1.00 63.56 185 GLY B C 1
ATOM 3133 O O . GLY B 2 185 ? 109.976 79.394 75.808 1.00 63.56 185 GLY B O 1
ATOM 3134 N N . ASP B 2 186 ? 109.168 79.420 77.907 1.00 61.76 186 ASP B N 1
ATOM 3135 C CA . ASP B 2 186 ? 108.644 80.772 77.789 1.00 61.76 186 ASP B CA 1
ATOM 3136 C C . ASP B 2 186 ? 109.775 81.770 77.584 1.00 61.76 186 ASP B C 1
ATOM 3137 O O . ASP B 2 186 ? 110.809 81.709 78.251 1.00 61.76 186 ASP B O 1
ATOM 3142 N N . VAL B 2 187 ? 109.568 82.701 76.656 1.00 58.08 187 VAL B N 1
ATOM 3143 C CA . VAL B 2 187 ? 110.572 83.693 76.299 1.00 58.08 187 VAL B CA 1
ATOM 3144 C C . VAL B 2 187 ? 110.342 84.924 77.160 1.00 58.08 187 VAL B C 1
ATOM 3145 O O . VAL B 2 187 ? 109.245 85.497 77.157 1.00 58.08 187 VAL B O 1
ATOM 3149 N N . MET B 2 188 ? 111.371 85.334 77.899 1.00 60.85 188 MET B N 1
ATOM 3150 C CA . MET B 2 188 ? 111.223 86.353 78.932 1.00 60.85 188 MET B CA 1
ATOM 3151 C C . MET B 2 188 ? 111.587 87.753 78.455 1.00 60.85 188 MET B C 1
ATOM 3152 O O . MET B 2 188 ? 110.797 88.685 78.624 1.00 60.85 188 MET B O 1
ATOM 3157 N N . SER B 2 189 ? 112.766 87.929 77.864 1.00 56.68 189 SER B N 1
ATOM 3158 C CA . SER B 2 189 ? 113.211 89.248 77.446 1.00 56.68 189 SER B CA 1
ATOM 3159 C C . SER B 2 189 ? 113.810 89.180 76.052 1.00 56.68 189 SER B C 1
ATOM 3160 O O . SER B 2 189 ? 114.317 88.141 75.624 1.00 56.68 189 SER B O 1
ATOM 3163 N N . LEU B 2 190 ? 113.742 90.307 75.343 1.00 55.66 190 LEU B N 1
ATOM 3164 C CA . LEU B 2 190 ? 114.379 90.457 74.045 1.00 55.66 190 LEU B CA 1
ATOM 3165 C C . LEU B 2 190 ? 115.035 91.826 73.966 1.00 55.66 190 LEU B C 1
ATOM 3166 O O . LEU B 2 190 ? 114.612 92.775 74.629 1.00 55.66 190 LEU B O 1
ATOM 3171 N N . SER B 2 191 ? 116.079 91.922 73.146 1.00 57.84 191 SER B N 1
ATOM 3172 C CA . SER B 2 191 ? 116.778 93.176 72.927 1.00 57.84 191 SER B CA 1
ATOM 3173 C C . SER B 2 191 ? 116.986 93.375 71.435 1.00 57.84 191 SER B C 1
ATOM 3174 O O . SER B 2 191 ? 117.147 92.412 70.684 1.00 57.84 191 SER B O 1
ATOM 3177 N N . LEU B 2 192 ? 116.983 94.637 71.015 1.00 59.91 192 LEU B N 1
ATOM 3178 C CA . LEU B 2 192 ? 117.130 95.007 69.615 1.00 59.91 192 LEU B CA 1
ATOM 3179 C C . LEU B 2 192 ? 118.532 95.547 69.375 1.00 59.91 192 LEU B C 1
ATOM 3180 O O . LEU B 2 192 ? 119.018 96.384 70.141 1.00 59.91 192 LEU B O 1
ATOM 3185 N N . ALA B 2 193 ? 119.174 95.061 68.317 1.00 64.30 193 ALA B N 1
ATOM 3186 C CA . ALA B 2 193 ? 120.498 95.544 67.975 1.00 64.30 193 ALA B CA 1
ATOM 3187 C C . ALA B 2 193 ? 120.420 96.990 67.491 1.00 64.30 193 ALA B C 1
ATOM 3188 O O . ALA B 2 193 ? 119.423 97.402 66.894 1.00 64.30 193 ALA B O 1
ATOM 3190 N N . PRO B 2 194 ? 121.458 97.788 67.756 1.00 65.82 194 PRO B N 1
ATOM 3191 C CA . PRO B 2 194 ? 121.426 99.197 67.331 1.00 65.82 194 PRO B CA 1
ATOM 3192 C C . PRO B 2 194 ? 121.270 99.382 65.831 1.00 65.82 194 PRO B C 1
ATOM 3193 O O . PRO B 2 194 ? 120.666 100.372 65.402 1.00 65.82 194 PRO B O 1
ATOM 3197 N N . ASP B 2 195 ? 121.793 98.462 65.017 1.00 69.82 195 ASP B N 1
ATOM 3198 C CA . ASP B 2 195 ? 121.639 98.582 63.572 1.00 69.82 195 ASP B CA 1
ATOM 3199 C C . ASP B 2 195 ? 120.209 98.334 63.111 1.00 69.82 195 ASP B C 1
ATOM 3200 O O . ASP B 2 195 ? 119.910 98.561 61.934 1.00 69.82 195 ASP B O 1
ATOM 3205 N N . THR B 2 196 ? 119.333 97.861 64.004 1.00 69.72 196 THR B N 1
ATOM 3206 C CA . THR B 2 196 ? 117.907 97.692 63.721 1.00 69.72 196 THR B CA 1
ATOM 3207 C C . THR B 2 196 ? 117.706 96.686 62.584 1.00 69.72 196 THR B C 1
ATOM 3208 O O . THR B 2 196 ? 116.989 96.930 61.612 1.00 69.72 196 THR B O 1
ATOM 3212 N N . ARG B 2 197 ? 118.384 95.545 62.700 1.00 72.00 197 ARG B N 1
ATOM 3213 C CA . ARG B 2 197 ? 118.255 94.485 61.709 1.00 72.00 197 ARG B CA 1
ATOM 3214 C C . ARG B 2 197 ? 118.063 93.131 62.379 1.00 72.00 197 ARG B C 1
ATOM 3215 O O . ARG B 2 197 ? 117.386 92.253 61.836 1.00 72.00 197 ARG B O 1
ATOM 3223 N N . LEU B 2 198 ? 118.635 92.966 63.571 1.00 65.04 198 LEU B N 1
ATOM 3224 C CA . LEU B 2 198 ? 118.624 91.705 64.297 1.00 65.04 198 LEU B CA 1
ATOM 3225 C C . LEU B 2 198 ? 118.179 91.953 65.730 1.00 65.04 198 LEU B C 1
ATOM 3226 O O . LEU B 2 198 ? 118.360 93.047 66.270 1.00 65.04 198 LEU B O 1
ATOM 3231 N N . PHE B 2 199 ? 117.592 90.929 66.346 1.00 60.63 199 PHE B N 1
ATOM 3232 C CA . PHE B 2 199 ? 117.216 91.011 67.750 1.00 60.63 199 PHE B CA 1
ATOM 3233 C C . PHE B 2 199 ? 117.354 89.635 68.385 1.00 60.63 199 PHE B C 1
ATOM 3234 O O . PHE B 2 199 ? 117.058 88.619 67.753 1.00 60.63 199 PHE B O 1
ATOM 3242 N N . VAL B 2 200 ? 117.810 89.616 69.634 1.00 57.83 200 VAL B N 1
ATOM 3243 C CA . VAL B 2 200 ? 118.051 88.386 70.379 1.00 57.83 200 VAL B CA 1
ATOM 3244 C C . VAL B 2 200 ? 117.029 88.302 71.503 1.00 57.83 200 VAL B C 1
ATOM 3245 O O . VAL B 2 200 ? 116.611 89.326 72.051 1.00 57.83 200 VAL B O 1
ATOM 3249 N N . SER B 2 201 ? 116.612 87.082 71.830 1.00 58.03 201 SER B N 1
ATOM 3250 C CA . SER B 2 201 ? 115.612 86.847 72.860 1.00 58.03 201 SER B CA 1
ATOM 3251 C C . SER B 2 201 ? 116.067 85.724 73.778 1.00 58.03 201 SER B C 1
ATOM 3252 O O . SER B 2 201 ? 116.584 84.704 73.318 1.00 58.03 201 SER B O 1
ATOM 3255 N N . GLY B 2 202 ? 115.869 85.919 75.077 1.00 59.81 202 GLY B N 1
ATOM 3256 C CA . GLY B 2 202 ? 116.190 84.912 76.074 1.00 59.81 202 GLY B CA 1
ATOM 3257 C C . GLY B 2 202 ? 114.915 84.270 76.597 1.00 59.81 202 GLY B C 1
ATOM 3258 O O . GLY B 2 202 ? 113.918 84.951 76.833 1.00 59.81 202 GLY B O 1
ATOM 3259 N N . ALA B 2 203 ? 114.964 82.955 76.776 1.00 60.39 203 ALA B N 1
ATOM 3260 C CA . ALA B 2 203 ? 113.778 82.183 77.112 1.00 60.39 203 ALA B CA 1
ATOM 3261 C C . ALA B 2 203 ? 114.039 81.314 78.332 1.00 60.39 203 ALA B C 1
ATOM 3262 O O . ALA B 2 203 ? 115.172 81.173 78.802 1.00 60.39 203 ALA B O 1
ATOM 3264 N N . CYS B 2 204 ? 112.959 80.721 78.841 1.00 62.60 204 CYS B N 1
ATOM 3265 C CA . CYS B 2 204 ? 113.031 79.844 80.002 1.00 62.60 204 CYS B CA 1
ATOM 3266 C C . CYS B 2 204 ? 113.656 78.494 79.688 1.00 62.60 204 CYS B C 1
ATOM 3267 O O . CYS B 2 204 ? 113.879 77.705 80.612 1.00 62.60 204 CYS B O 1
ATOM 3270 N N . ASP B 2 205 ? 113.937 78.201 78.420 1.00 65.19 205 ASP B N 1
ATOM 3271 C CA . ASP B 2 205 ? 114.622 76.972 78.046 1.00 65.19 205 ASP B CA 1
ATOM 3272 C C . ASP B 2 205 ? 116.126 77.044 78.273 1.00 65.19 205 ASP B C 1
ATOM 3273 O O . ASP B 2 205 ? 116.859 76.201 77.739 1.00 65.19 205 ASP B O 1
ATOM 3278 N N . ALA B 2 206 ? 116.588 78.030 79.047 1.00 63.43 206 ALA B N 1
ATOM 3279 C CA . ALA B 2 206 ? 118.009 78.223 79.335 1.00 63.43 206 ALA B CA 1
ATOM 3280 C C . ALA B 2 206 ? 118.818 78.390 78.054 1.00 63.43 206 ALA B C 1
ATOM 3281 O O . ALA B 2 206 ? 119.924 77.863 77.922 1.00 63.43 206 ALA B O 1
ATOM 3283 N N . SER B 2 207 ? 118.259 79.130 77.098 1.00 62.68 207 SER B N 1
ATOM 3284 C CA . SER B 2 207 ? 118.930 79.366 75.830 1.00 62.68 207 SER B CA 1
ATOM 3285 C C . SER B 2 207 ? 118.478 80.703 75.266 1.00 62.68 207 SER B C 1
ATOM 3286 O O . SER B 2 207 ? 117.347 81.140 75.493 1.00 62.68 207 SER B O 1
ATOM 3289 N N . ALA B 2 208 ? 119.377 81.348 74.528 1.00 62.46 208 ALA B N 1
ATOM 3290 C CA . ALA B 2 208 ? 119.098 82.606 73.854 1.00 62.46 208 ALA B CA 1
ATOM 3291 C C . ALA B 2 208 ? 119.341 82.426 72.365 1.00 62.46 208 ALA B C 1
ATOM 3292 O O . ALA B 2 208 ? 120.346 81.828 71.966 1.00 62.46 208 ALA B O 1
ATOM 3294 N N . LYS B 2 209 ? 118.425 82.934 71.548 1.00 65.10 209 LYS B N 1
ATOM 3295 C CA . LYS B 2 209 ? 118.507 82.792 70.103 1.00 65.10 209 LYS B CA 1
ATOM 3296 C C . LYS B 2 209 ? 118.554 84.159 69.439 1.00 65.10 209 LYS B C 1
ATOM 3297 O O . LYS B 2 209 ? 117.789 85.060 69.790 1.00 65.10 209 LYS B O 1
ATOM 3303 N N . LEU B 2 210 ? 119.457 84.301 68.473 1.00 67.74 210 LEU B N 1
ATOM 3304 C CA . LEU B 2 210 ? 119.524 85.505 67.661 1.00 67.74 210 LEU B CA 1
ATOM 3305 C C . LEU B 2 210 ? 118.605 85.360 66.455 1.00 67.74 210 LEU B C 1
ATOM 3306 O O . LEU B 2 210 ? 118.665 84.357 65.736 1.00 67.74 210 LEU B O 1
ATOM 3311 N N . TRP B 2 211 ? 117.758 86.358 66.237 1.00 65.35 211 TRP B N 1
ATOM 3312 C CA . TRP B 2 211 ? 116.717 86.289 65.224 1.00 65.35 211 TRP B CA 1
ATOM 3313 C C . TRP B 2 211 ? 116.981 87.294 64.113 1.00 65.35 211 TRP B C 1
ATOM 3314 O O . TRP B 2 211 ? 117.520 88.380 64.346 1.00 65.35 211 TRP B O 1
ATOM 3325 N N . ASP B 2 212 ? 116.596 86.915 62.899 1.00 72.29 212 ASP B N 1
ATOM 3326 C CA . ASP B 2 212 ? 116.635 87.799 61.744 1.00 72.29 212 ASP B CA 1
ATOM 3327 C C . ASP B 2 212 ? 115.242 88.380 61.536 1.00 72.29 212 ASP B C 1
ATOM 3328 O O . ASP B 2 212 ? 114.302 87.644 61.218 1.00 72.29 212 ASP B O 1
ATOM 3333 N N . VAL B 2 213 ? 115.112 89.691 61.727 1.00 69.01 213 VAL B N 1
ATOM 3334 C CA . VAL B 2 213 ? 113.800 90.329 61.674 1.00 69.01 213 VAL B CA 1
ATOM 3335 C C . VAL B 2 213 ? 113.207 90.223 60.274 1.00 69.01 213 VAL B C 1
ATOM 3336 O O . VAL B 2 213 ? 112.031 89.880 60.104 1.00 69.01 213 VAL B O 1
ATOM 3340 N N . ARG B 2 214 ? 114.010 90.518 59.250 1.00 73.58 214 ARG B N 1
ATOM 3341 C CA . ARG B 2 214 ? 113.499 90.485 57.883 1.00 73.58 214 ARG B CA 1
ATOM 3342 C C . ARG B 2 214 ? 113.287 89.056 57.400 1.00 73.58 214 ARG B C 1
ATOM 3343 O O . ARG B 2 214 ? 112.254 88.747 56.793 1.00 73.58 214 ARG B O 1
ATOM 3351 N N . GLU B 2 215 ? 114.252 88.171 57.653 1.00 74.90 215 GLU B N 1
ATOM 3352 C CA . GLU B 2 215 ? 114.143 86.798 57.177 1.00 74.90 215 GLU B CA 1
ATOM 3353 C C . GLU B 2 215 ? 113.176 85.969 58.012 1.00 74.90 215 GLU B C 1
ATOM 3354 O O . GLU B 2 215 ? 112.470 85.114 57.465 1.00 74.90 215 GLU B O 1
ATOM 3356 N N . GLY B 2 216 ? 113.125 86.203 59.320 1.00 76.41 216 GLY B N 1
ATOM 3357 C CA . GLY B 2 216 ? 112.278 85.418 60.195 1.00 76.41 216 GLY B CA 1
ATOM 3358 C C . GLY B 2 216 ? 112.881 84.122 60.683 1.00 76.41 216 GLY B C 1
ATOM 3359 O O . GLY B 2 216 ? 112.191 83.354 61.360 1.00 76.41 216 GLY B O 1
ATOM 3360 N N . MET B 2 217 ? 114.144 83.858 60.369 1.00 83.25 217 MET B N 1
ATOM 3361 C CA . MET B 2 217 ? 114.811 82.625 60.756 1.00 83.25 217 MET B CA 1
ATOM 3362 C C . MET B 2 217 ? 115.647 82.841 62.012 1.00 83.25 217 MET B C 1
ATOM 3363 O O . MET B 2 217 ? 116.094 83.954 62.299 1.00 83.25 217 MET B O 1
ATOM 3368 N N . CYS B 2 218 ? 115.852 81.761 62.761 1.00 81.27 218 CYS B N 1
ATOM 3369 C CA . CYS B 2 218 ? 116.722 81.783 63.935 1.00 81.27 218 CYS B CA 1
ATOM 3370 C C . CYS B 2 218 ? 118.164 81.709 63.455 1.00 81.27 218 CYS B C 1
ATOM 3371 O O . CYS B 2 218 ? 118.693 80.623 63.202 1.00 81.27 218 CYS B O 1
ATOM 3374 N N . ARG B 2 219 ? 118.803 82.872 63.317 1.00 80.01 219 ARG B N 1
ATOM 3375 C CA . ARG B 2 219 ? 120.158 82.910 62.777 1.00 80.01 219 ARG B CA 1
ATOM 3376 C C . ARG B 2 219 ? 121.148 82.204 63.694 1.00 80.01 219 ARG B C 1
ATOM 3377 O O . ARG B 2 219 ? 121.983 81.421 63.225 1.00 80.01 219 ARG B O 1
ATOM 3385 N N . GLN B 2 220 ? 121.073 82.459 64.997 1.00 77.93 220 GLN B N 1
ATOM 3386 C CA . GLN B 2 220 ? 122.024 81.902 65.947 1.00 77.93 220 GLN B CA 1
ATOM 3387 C C . GLN B 2 220 ? 121.300 81.504 67.224 1.00 77.93 220 GLN B C 1
ATOM 3388 O O . GLN B 2 220 ? 120.218 82.009 67.532 1.00 77.93 220 GLN B O 1
ATOM 3394 N N . THR B 2 221 ? 121.912 80.581 67.962 1.00 74.96 221 THR B N 1
ATOM 3395 C CA . THR B 2 221 ? 121.408 80.146 69.255 1.00 74.96 221 THR B CA 1
ATOM 3396 C C . THR B 2 221 ? 122.563 80.086 70.242 1.00 74.96 221 THR B C 1
ATOM 3397 O O . THR B 2 221 ? 123.703 79.792 69.874 1.00 74.96 221 THR B O 1
ATOM 3401 N N . PHE B 2 222 ? 122.263 80.394 71.502 1.00 68.91 222 PHE B N 1
ATOM 3402 C CA . PHE B 2 222 ? 123.279 80.467 72.542 1.00 68.91 222 PHE B CA 1
ATOM 3403 C C . PHE B 2 222 ? 122.791 79.741 73.786 1.00 68.91 222 PHE B C 1
ATOM 3404 O O . PHE B 2 222 ? 121.610 79.820 74.135 1.00 68.91 222 PHE B O 1
ATOM 3412 N N . THR B 2 223 ? 123.707 79.041 74.448 1.00 66.01 223 THR B N 1
ATOM 3413 C CA . THR B 2 223 ? 123.390 78.341 75.686 1.00 66.01 223 THR B CA 1
ATOM 3414 C C . THR B 2 223 ? 124.452 78.619 76.740 1.00 66.01 223 THR B C 1
ATOM 3415 O O . THR B 2 223 ? 125.333 79.460 76.538 1.00 66.01 223 THR B O 1
ATOM 3419 N N . GLY B 2 224 ? 124.376 77.917 77.866 1.00 65.71 224 GLY B N 1
ATOM 3420 C CA . GLY B 2 224 ? 125.335 78.097 78.936 1.00 65.71 224 GLY B CA 1
ATOM 3421 C C . GLY B 2 224 ? 124.662 78.314 80.274 1.00 65.71 224 GLY B C 1
ATOM 3422 O O . GLY B 2 224 ? 125.133 77.819 81.303 1.00 65.71 224 GLY B O 1
ATOM 3423 N N . HIS B 2 225 ? 123.558 79.050 80.273 1.00 61.33 225 HIS B N 1
ATOM 3424 C CA . HIS B 2 225 ? 122.769 79.203 81.484 1.00 61.33 225 HIS B CA 1
ATOM 3425 C C . HIS B 2 225 ? 122.071 77.891 81.820 1.00 61.33 225 HIS B C 1
ATOM 3426 O O . HIS B 2 225 ? 121.693 77.118 80.937 1.00 61.33 225 HIS B O 1
ATOM 3433 N N . GLU B 2 226 ? 121.913 77.635 83.118 1.00 65.20 226 GLU B N 1
ATOM 3434 C CA . GLU B 2 226 ? 121.247 76.429 83.593 1.00 65.20 226 GLU B CA 1
ATOM 3435 C C . GLU B 2 226 ? 119.904 76.726 84.250 1.00 65.20 226 GLU B C 1
ATOM 3436 O O . GLU B 2 226 ? 119.369 75.879 84.972 1.00 65.20 226 GLU B O 1
ATOM 3442 N N . SER B 2 227 ? 119.342 77.907 84.008 1.00 63.50 227 SER B N 1
ATOM 3443 C CA . SER B 2 227 ? 118.050 78.269 84.570 1.00 63.50 227 SER B CA 1
ATOM 3444 C C . SER B 2 227 ? 117.346 79.209 83.600 1.00 63.50 227 SER B C 1
ATOM 3445 O O . SER B 2 227 ? 117.752 79.356 82.443 1.00 63.50 227 SER B O 1
ATOM 3448 N N . ASP B 2 228 ? 116.285 79.851 84.077 1.00 61.47 228 ASP B N 1
ATOM 3449 C CA . ASP B 2 228 ? 115.464 80.707 83.233 1.00 61.47 228 ASP B CA 1
ATOM 3450 C C . ASP B 2 228 ? 116.178 82.028 82.978 1.00 61.47 228 ASP B C 1
ATOM 3451 O O . ASP B 2 228 ? 116.556 82.724 83.925 1.00 61.47 228 ASP B O 1
ATOM 3456 N N . ILE B 2 229 ? 116.340 82.385 81.707 1.00 58.20 229 ILE B N 1
ATOM 3457 C CA . ILE B 2 229 ? 116.989 83.641 81.335 1.00 58.20 229 ILE B CA 1
ATOM 3458 C C . ILE B 2 229 ? 115.954 84.757 81.428 1.00 58.20 229 ILE B C 1
ATOM 3459 O O . ILE B 2 229 ? 115.041 84.840 80.605 1.00 58.20 229 ILE B O 1
ATOM 3464 N N . ASN B 2 230 ? 116.106 85.628 82.427 1.00 57.37 230 ASN B N 1
ATOM 3465 C CA . ASN B 2 230 ? 115.127 86.673 82.689 1.00 57.37 230 ASN B CA 1
ATOM 3466 C C . ASN B 2 230 ? 115.465 88.008 82.042 1.00 57.37 230 ASN B C 1
ATOM 3467 O O . ASN B 2 230 ? 114.603 88.893 82.011 1.00 57.37 230 ASN B O 1
ATOM 3472 N N . ALA B 2 231 ? 116.680 88.183 81.534 1.00 52.55 231 ALA B N 1
ATOM 3473 C CA . ALA B 2 231 ? 117.086 89.472 80.998 1.00 52.55 231 ALA B CA 1
ATOM 3474 C C . ALA B 2 231 ? 118.049 89.274 79.841 1.00 52.55 231 ALA B C 1
ATOM 3475 O O . ALA B 2 231 ? 118.738 88.255 79.753 1.00 52.55 231 ALA B O 1
ATOM 3477 N N . ILE B 2 232 ? 118.091 90.269 78.955 1.00 52.84 232 ILE B N 1
ATOM 3478 C CA . ILE B 2 232 ? 118.988 90.252 77.808 1.00 52.84 232 ILE B CA 1
ATOM 3479 C C . ILE B 2 232 ? 119.158 91.687 77.333 1.00 52.84 232 ILE B C 1
ATOM 3480 O O . ILE B 2 232 ? 118.262 92.519 77.497 1.00 52.84 232 ILE B O 1
ATOM 3485 N N . CYS B 2 233 ? 120.326 91.983 76.765 1.00 57.48 233 CYS B N 1
ATOM 3486 C CA . CYS B 2 233 ? 120.630 93.338 76.322 1.00 57.48 233 CYS B CA 1
ATOM 3487 C C . CYS B 2 233 ? 121.802 93.297 75.354 1.00 57.48 233 CYS B C 1
ATOM 3488 O O . CYS B 2 233 ? 122.817 92.660 75.641 1.00 57.48 233 CYS B O 1
ATOM 3491 N N . PHE B 2 234 ? 121.659 93.978 74.219 1.00 59.63 234 PHE B N 1
ATOM 3492 C CA . PHE B 2 234 ? 122.735 94.059 73.240 1.00 59.63 234 PHE B CA 1
ATOM 3493 C C . PHE B 2 234 ? 123.860 94.971 73.711 1.00 59.63 234 PHE B C 1
ATOM 3494 O O . PHE B 2 234 ? 123.642 95.961 74.416 1.00 59.63 234 PHE B O 1
ATOM 3502 N N . PHE B 2 235 ? 125.079 94.626 73.304 1.00 64.71 235 PHE B N 1
ATOM 3503 C CA . PHE B 2 235 ? 126.196 95.544 73.421 1.00 64.71 235 PHE B CA 1
ATOM 3504 C C . PHE B 2 235 ? 125.963 96.742 72.501 1.00 64.71 235 PHE B C 1
ATOM 3505 O O . PHE B 2 235 ? 125.305 96.618 71.467 1.00 64.71 235 PHE B O 1
ATOM 3513 N N . PRO B 2 236 ? 126.479 97.919 72.866 1.00 65.29 236 PRO B N 1
ATOM 3514 C CA . PRO B 2 236 ? 126.196 99.116 72.056 1.00 65.29 236 PRO B CA 1
ATOM 3515 C C . PRO B 2 236 ? 126.650 99.017 70.607 1.00 65.29 236 PRO B C 1
ATOM 3516 O O . PRO B 2 236 ? 126.081 99.704 69.752 1.00 65.29 236 PRO B O 1
ATOM 3520 N N . ASN B 2 237 ? 127.656 98.200 70.297 1.00 68.34 237 ASN B N 1
ATOM 3521 C CA . ASN B 2 237 ? 128.093 98.080 68.912 1.00 68.34 237 ASN B CA 1
ATOM 3522 C C . ASN B 2 237 ? 127.260 97.088 68.113 1.00 68.34 237 ASN B C 1
ATOM 3523 O O . ASN B 2 237 ? 127.387 97.049 66.885 1.00 68.34 237 ASN B O 1
ATOM 3528 N N . GLY B 2 238 ? 126.418 96.293 68.771 1.00 67.54 238 GLY B N 1
ATOM 3529 C CA . GLY B 2 238 ? 125.537 95.369 68.093 1.00 67.54 238 GLY B CA 1
ATOM 3530 C C . GLY B 2 238 ? 126.118 94.007 67.782 1.00 67.54 238 GLY B C 1
ATOM 3531 O O . GLY B 2 238 ? 125.406 93.166 67.219 1.00 67.54 238 GLY B O 1
ATOM 3532 N N . ASN B 2 239 ? 127.380 93.758 68.124 1.00 70.39 239 ASN B N 1
ATOM 3533 C CA . ASN B 2 239 ? 128.024 92.480 67.854 1.00 70.39 239 ASN B CA 1
ATOM 3534 C C . ASN B 2 239 ? 128.128 91.598 69.091 1.00 70.39 239 ASN B C 1
ATOM 3535 O O . ASN B 2 239 ? 128.822 90.578 69.054 1.00 70.39 239 ASN B O 1
ATOM 3540 N N . ALA B 2 240 ? 127.462 91.967 70.182 1.00 63.56 240 ALA B N 1
ATOM 3541 C CA . ALA B 2 240 ? 127.510 91.183 71.406 1.00 63.56 240 ALA B CA 1
ATOM 3542 C C . ALA B 2 240 ? 126.274 91.492 72.234 1.00 63.56 240 ALA B C 1
ATOM 3543 O O . ALA B 2 240 ? 125.580 92.484 72.000 1.00 63.56 240 ALA B O 1
ATOM 3545 N N . PHE B 2 241 ? 126.000 90.620 73.201 1.00 61.12 241 PHE B N 1
ATOM 3546 C CA . PHE B 2 241 ? 124.873 90.830 74.097 1.00 61.12 241 PHE B CA 1
ATOM 3547 C C . PHE B 2 241 ? 125.131 90.102 75.407 1.00 61.12 241 PHE B C 1
ATOM 3548 O O . PHE B 2 241 ? 125.918 89.153 75.470 1.00 61.12 241 PHE B O 1
ATOM 3556 N N . ALA B 2 242 ? 124.450 90.560 76.451 1.00 56.09 242 ALA B N 1
ATOM 3557 C CA . ALA B 2 242 ? 124.592 90.014 77.790 1.00 56.09 242 ALA B CA 1
ATOM 3558 C C . ALA B 2 242 ? 123.246 89.510 78.288 1.00 56.09 242 ALA B C 1
ATOM 3559 O O . ALA B 2 242 ? 122.202 90.104 78.008 1.00 56.09 242 ALA B O 1
ATOM 3561 N N . THR B 2 243 ? 123.281 88.413 79.035 1.00 58.47 243 THR B N 1
ATOM 3562 C CA . THR B 2 243 ? 122.081 87.773 79.546 1.00 58.47 243 THR B CA 1
ATOM 3563 C C . THR B 2 243 ? 122.105 87.748 81.067 1.00 58.47 243 THR B C 1
ATOM 3564 O O . THR B 2 243 ? 123.166 87.813 81.691 1.00 58.47 243 THR B O 1
ATOM 3568 N N . GLY B 2 244 ? 120.916 87.658 81.655 1.00 59.87 244 GLY B N 1
ATOM 3569 C CA . GLY B 2 244 ? 120.778 87.498 83.088 1.00 59.87 244 GLY B CA 1
ATOM 3570 C C . GLY B 2 244 ? 119.720 86.462 83.402 1.00 59.87 244 GLY B C 1
ATOM 3571 O O . GLY B 2 244 ? 118.588 86.569 82.922 1.00 59.87 244 GLY B O 1
ATOM 3572 N N . SER B 2 245 ? 120.065 85.458 84.203 1.00 61.10 245 SER B N 1
ATOM 3573 C CA . SER B 2 245 ? 119.180 84.329 84.433 1.00 61.10 245 SER B CA 1
ATOM 3574 C C . SER B 2 245 ? 118.973 84.116 85.926 1.00 61.10 245 SER B C 1
ATOM 3575 O O . SER B 2 245 ? 119.599 84.766 86.765 1.00 61.10 245 SER B O 1
ATOM 3578 N N . ASP B 2 246 ? 118.073 83.181 86.246 1.00 62.04 246 ASP B N 1
ATOM 3579 C CA . ASP B 2 246 ? 117.714 82.913 87.634 1.00 62.04 246 ASP B CA 1
ATOM 3580 C C . ASP B 2 246 ? 118.847 82.270 88.422 1.00 62.04 246 ASP B C 1
ATOM 3581 O O . ASP B 2 246 ? 118.795 82.258 89.654 1.00 62.04 246 ASP B O 1
ATOM 3586 N N . ASP B 2 247 ? 119.868 81.746 87.746 1.00 64.47 247 ASP B N 1
ATOM 3587 C CA . ASP B 2 247 ? 120.987 81.094 88.411 1.00 64.47 247 ASP B CA 1
ATOM 3588 C C . ASP B 2 247 ? 122.003 82.087 88.964 1.00 64.47 247 ASP B C 1
ATOM 3589 O O . ASP B 2 247 ? 123.139 81.694 89.254 1.00 64.47 247 ASP B O 1
ATOM 3594 N N . ALA B 2 248 ? 121.613 83.356 89.092 1.00 65.04 248 ALA B N 1
ATOM 3595 C CA . ALA B 2 248 ? 122.437 84.396 89.706 1.00 65.04 248 ALA B CA 1
ATOM 3596 C C . ALA B 2 248 ? 123.742 84.624 88.951 1.00 65.04 248 ALA B C 1
ATOM 3597 O O . ALA B 2 248 ? 124.753 85.004 89.545 1.00 65.04 248 ALA B O 1
ATOM 3599 N N . THR B 2 249 ? 123.743 84.399 87.640 1.00 63.32 249 THR B N 1
ATOM 3600 C CA . THR B 2 249 ? 124.919 84.654 86.824 1.00 63.32 249 THR B CA 1
ATOM 3601 C C . THR B 2 249 ? 124.540 85.437 85.574 1.00 63.32 249 THR B C 1
ATOM 3602 O O . THR B 2 249 ? 123.485 85.205 84.977 1.00 63.32 249 THR B O 1
ATOM 3606 N N . CYS B 2 250 ? 125.401 86.380 85.205 1.00 62.83 250 CYS B N 1
ATOM 3607 C CA . CYS B 2 250 ? 125.299 87.108 83.950 1.00 62.83 250 CYS B CA 1
ATOM 3608 C C . CYS B 2 250 ? 126.411 86.647 83.022 1.00 62.83 250 CYS B C 1
ATOM 3609 O O . CYS B 2 250 ? 127.555 86.474 83.451 1.00 62.83 250 CYS B O 1
ATOM 3612 N N . ARG B 2 251 ? 126.075 86.446 81.755 1.00 62.18 251 ARG B N 1
ATOM 3613 C CA . ARG B 2 251 ? 127.036 85.976 80.773 1.00 62.18 251 ARG B CA 1
ATOM 3614 C C . ARG B 2 251 ? 127.047 86.919 79.581 1.00 62.18 251 ARG B C 1
ATOM 3615 O O . ARG B 2 251 ? 126.007 87.464 79.201 1.00 62.18 251 ARG B O 1
ATOM 3623 N N . LEU B 2 252 ? 128.227 87.112 79.001 1.00 63.32 252 LEU B N 1
ATOM 3624 C CA . LEU B 2 252 ? 128.410 87.980 77.845 1.00 63.32 252 LEU B CA 1
ATOM 3625 C C . LEU B 2 252 ? 128.670 87.107 76.626 1.00 63.32 252 LEU B C 1
ATOM 3626 O O . LEU B 2 252 ? 129.761 86.544 76.480 1.00 63.32 252 LEU B O 1
ATOM 3631 N N . PHE B 2 253 ? 127.671 86.991 75.758 1.00 63.95 253 PHE B N 1
ATOM 3632 C CA . PHE B 2 253 ? 127.832 86.280 74.503 1.00 63.95 253 PHE B CA 1
ATOM 3633 C C . PHE B 2 253 ? 128.273 87.257 73.417 1.00 63.95 253 PHE B C 1
ATOM 3634 O O . PHE B 2 253 ? 128.527 88.436 73.671 1.00 63.95 253 PHE B O 1
ATOM 3642 N N . ASP B 2 254 ? 128.374 86.761 72.189 1.00 74.29 254 ASP B N 1
ATOM 3643 C CA . ASP B 2 254 ? 128.687 87.621 71.058 1.00 74.29 254 ASP B CA 1
ATOM 3644 C C . ASP B 2 254 ? 128.142 86.970 69.795 1.00 74.29 254 ASP B C 1
ATOM 3645 O O . ASP B 2 254 ? 127.925 85.758 69.746 1.00 74.29 254 ASP B O 1
ATOM 3650 N N . LEU B 2 255 ? 127.920 87.798 68.775 1.00 73.26 255 LEU B N 1
ATOM 3651 C CA . LEU B 2 255 ? 127.282 87.338 67.548 1.00 73.26 255 LEU B CA 1
ATOM 3652 C C . LEU B 2 255 ? 128.278 86.805 66.527 1.00 73.26 255 LEU B C 1
ATOM 3653 O O . LEU B 2 255 ? 127.978 85.835 65.821 1.00 73.26 255 LEU B O 1
ATOM 3658 N N . ARG B 2 256 ? 129.454 87.429 66.422 1.00 83.04 256 ARG B N 1
ATOM 3659 C CA . ARG B 2 256 ? 130.433 86.997 65.431 1.00 83.04 256 ARG B CA 1
ATOM 3660 C C . ARG B 2 256 ? 130.935 85.588 65.724 1.00 83.04 256 ARG B C 1
ATOM 3661 O O . ARG B 2 256 ? 131.069 84.766 64.810 1.00 83.04 256 ARG B O 1
ATOM 3669 N N . ALA B 2 257 ? 131.224 85.291 66.987 1.00 83.50 257 ALA B N 1
ATOM 3670 C CA . ALA B 2 257 ? 131.417 83.920 67.425 1.00 83.50 257 ALA B CA 1
ATOM 3671 C C . ALA B 2 257 ? 130.082 83.394 67.948 1.00 83.50 257 ALA B C 1
ATOM 3672 O O . ALA B 2 257 ? 129.055 84.073 67.871 1.00 83.50 257 ALA B O 1
ATOM 3674 N N . ASP B 2 258 ? 130.071 82.176 68.487 1.00 90.19 258 ASP B N 1
ATOM 3675 C CA . ASP B 2 258 ? 128.844 81.576 68.997 1.00 90.19 258 ASP B CA 1
ATOM 3676 C C . ASP B 2 258 ? 128.958 81.157 70.457 1.00 90.19 258 ASP B C 1
ATOM 3677 O O . ASP B 2 258 ? 128.112 80.403 70.948 1.00 90.19 258 ASP B O 1
ATOM 3682 N N . GLN B 2 259 ? 129.979 81.627 71.169 1.00 82.14 259 GLN B N 1
ATOM 3683 C CA . GLN B 2 259 ? 130.199 81.220 72.550 1.00 82.14 259 GLN B CA 1
ATOM 3684 C C . GLN B 2 259 ? 130.284 82.443 73.450 1.00 82.14 259 GLN B C 1
ATOM 3685 O O . GLN B 2 259 ? 130.310 83.588 72.992 1.00 82.14 259 GLN B O 1
ATOM 3691 N N . GLU B 2 260 ? 130.322 82.179 74.754 1.00 73.30 260 GLU B N 1
ATOM 3692 C CA . GLU B 2 260 ? 130.343 83.215 75.773 1.00 73.30 260 GLU B CA 1
ATOM 3693 C C . GLU B 2 260 ? 131.749 83.780 75.954 1.00 73.30 260 GLU B C 1
ATOM 3694 O O . GLU B 2 260 ? 132.745 83.192 75.519 1.00 73.30 260 GLU B O 1
ATOM 3700 N N . LEU B 2 261 ? 131.819 84.938 76.608 1.00 71.98 261 LEU B N 1
ATOM 3701 C CA . LEU B 2 261 ? 133.086 85.594 76.910 1.00 71.98 261 LEU B CA 1
ATOM 3702 C C . LEU B 2 261 ? 133.321 85.743 78.405 1.00 71.98 261 LEU B C 1
ATOM 3703 O O . LEU B 2 261 ? 134.397 85.389 78.899 1.00 71.98 261 LEU B O 1
ATOM 3708 N N . MET B 2 262 ? 132.340 86.261 79.140 1.00 71.04 262 MET B N 1
ATOM 3709 C CA . MET B 2 262 ? 132.391 86.394 80.589 1.00 71.04 262 MET B CA 1
ATOM 3710 C C . MET B 2 262 ? 131.239 85.663 81.254 1.00 71.04 262 MET B C 1
ATOM 3711 O O . MET B 2 262 ? 130.226 85.335 80.631 1.00 71.04 262 MET B O 1
ATOM 3716 N N . THR B 2 263 ? 131.428 85.410 82.547 1.00 66.07 263 THR B N 1
ATOM 3717 C CA . THR B 2 263 ? 130.410 84.850 83.429 1.00 66.07 263 THR B CA 1
ATOM 3718 C C . THR B 2 263 ? 130.384 85.764 84.651 1.00 66.07 263 THR B C 1
ATOM 3719 O O . THR B 2 263 ? 131.056 85.498 85.652 1.00 66.07 263 THR B O 1
ATOM 3723 N N . TYR B 2 264 ? 129.613 86.848 84.563 1.00 64.67 264 TYR B N 1
ATOM 3724 C CA . TYR B 2 264 ? 129.555 87.849 85.628 1.00 64.67 264 TYR B CA 1
ATOM 3725 C C . TYR B 2 264 ? 128.757 87.271 86.790 1.00 64.67 264 TYR B C 1
ATOM 3726 O O . TYR B 2 264 ? 127.553 87.491 86.941 1.00 64.67 264 TYR B O 1
ATOM 3735 N N . SER B 2 265 ? 129.453 86.516 87.633 1.00 67.92 265 SER B N 1
ATOM 3736 C CA . SER B 2 265 ? 128.849 85.872 88.786 1.00 67.92 265 SER B CA 1
ATOM 3737 C C . SER B 2 265 ? 129.714 86.100 90.016 1.00 67.92 265 SER B C 1
ATOM 3738 O O . SER B 2 265 ? 130.929 86.290 89.914 1.00 67.92 265 SER B O 1
ATOM 3741 N N . HIS B 2 266 ? 129.070 86.082 91.177 1.00 76.02 266 HIS B N 1
ATOM 3742 C CA . HIS B 2 266 ? 129.752 86.184 92.457 1.00 76.02 266 HIS B CA 1
ATOM 3743 C C . HIS B 2 266 ? 129.217 85.106 93.383 1.00 76.02 266 HIS B C 1
ATOM 3744 O O . HIS B 2 266 ? 128.018 84.809 93.375 1.00 76.02 266 HIS B O 1
ATOM 3751 N N . ASP B 2 267 ? 130.113 84.516 94.177 1.00 80.30 267 ASP B N 1
ATOM 3752 C CA . ASP B 2 267 ? 129.705 83.454 95.089 1.00 80.30 267 ASP B CA 1
ATOM 3753 C C . ASP B 2 267 ? 128.715 83.978 96.121 1.00 80.30 267 ASP B C 1
ATOM 3754 O O . ASP B 2 267 ? 127.750 83.292 96.477 1.00 80.30 267 ASP B O 1
ATOM 3759 N N . ASN B 2 268 ? 128.926 85.206 96.601 1.00 79.67 268 ASN B N 1
ATOM 3760 C CA . ASN B 2 268 ? 128.028 85.807 97.581 1.00 79.67 268 ASN B CA 1
ATOM 3761 C C . ASN B 2 268 ? 126.657 86.139 97.009 1.00 79.67 268 ASN B C 1
ATOM 3762 O O . ASN B 2 268 ? 125.748 86.460 97.781 1.00 79.67 268 ASN B O 1
ATOM 3764 N N . ILE B 2 269 ? 126.484 86.080 95.691 1.00 74.07 269 ILE B N 1
ATOM 3765 C CA . ILE B 2 269 ? 125.211 86.379 95.048 1.00 74.07 269 ILE B CA 1
ATOM 3766 C C . ILE B 2 269 ? 124.537 85.064 94.686 1.00 74.07 269 ILE B C 1
ATOM 3767 O O . ILE B 2 269 ? 125.059 84.295 93.870 1.00 74.07 269 ILE B O 1
ATOM 3772 N N . ILE B 2 270 ? 123.376 84.806 95.288 1.00 74.82 270 ILE B N 1
ATOM 3773 C CA . ILE B 2 270 ? 122.600 83.604 95.017 1.00 74.82 270 ILE B CA 1
ATOM 3774 C C . ILE B 2 270 ? 121.221 83.915 94.460 1.00 74.82 270 ILE B C 1
ATOM 3775 O O . ILE B 2 270 ? 120.432 82.990 94.240 1.00 74.82 270 ILE B O 1
ATOM 3780 N N . CYS B 2 271 ? 120.905 85.184 94.226 1.00 69.68 271 CYS B N 1
ATOM 3781 C CA . CYS B 2 271 ? 119.609 85.590 93.699 1.00 69.68 271 CYS B CA 1
ATOM 3782 C C . CYS B 2 271 ? 119.725 85.906 92.213 1.00 69.68 271 CYS B C 1
ATOM 3783 O O . CYS B 2 271 ? 120.708 86.507 91.769 1.00 69.68 271 CYS B O 1
ATOM 3786 N N . GLY B 2 272 ? 118.709 85.509 91.451 1.00 60.98 272 GLY B N 1
ATOM 3787 C CA . GLY B 2 272 ? 118.764 85.656 90.014 1.00 60.98 272 GLY B CA 1
ATOM 3788 C C . GLY B 2 272 ? 118.651 87.097 89.558 1.00 60.98 272 GLY B C 1
ATOM 3789 O O . GLY B 2 272 ? 118.277 87.999 90.306 1.00 60.98 272 GLY B O 1
ATOM 3790 N N . ILE B 2 273 ? 118.993 87.308 88.295 1.00 56.22 273 ILE B N 1
ATOM 3791 C CA . ILE B 2 273 ? 118.951 88.623 87.668 1.00 56.22 273 ILE B CA 1
ATOM 3792 C C . ILE B 2 273 ? 117.578 88.831 87.051 1.00 56.22 273 ILE B C 1
ATOM 3793 O O . ILE B 2 273 ? 116.999 87.908 86.469 1.00 56.22 273 ILE B O 1
ATOM 3798 N N . THR B 2 274 ? 117.051 90.044 87.179 1.00 51.97 274 THR B N 1
ATOM 3799 C CA . THR B 2 274 ? 115.775 90.403 86.577 1.00 51.97 274 THR B CA 1
ATOM 3800 C C . THR B 2 274 ? 115.919 91.292 85.353 1.00 51.97 274 THR B C 1
ATOM 3801 O O . THR B 2 274 ? 115.172 91.126 84.386 1.00 51.97 274 THR B O 1
ATOM 3805 N N . SER B 2 275 ? 116.863 92.229 85.364 1.00 50.42 275 SER B N 1
ATOM 3806 C CA . SER B 2 275 ? 117.078 93.116 84.232 1.00 50.42 275 SER B CA 1
ATOM 3807 C C . SER B 2 275 ? 118.563 93.402 84.098 1.00 50.42 275 SER B C 1
ATOM 3808 O O . SER B 2 275 ? 119.272 93.531 85.099 1.00 50.42 275 SER B O 1
ATOM 3811 N N . VAL B 2 276 ? 119.029 93.496 82.856 1.00 50.93 276 VAL B N 1
ATOM 3812 C CA . VAL B 2 276 ? 120.425 93.784 82.552 1.00 50.93 276 VAL B CA 1
ATOM 3813 C C . VAL B 2 276 ? 120.475 94.954 81.580 1.00 50.93 276 VAL B C 1
ATOM 3814 O O . VAL B 2 276 ? 119.626 95.070 80.688 1.00 50.93 276 VAL B O 1
ATOM 3818 N N . SER B 2 277 ? 121.452 95.836 81.771 1.00 53.73 277 SER B N 1
ATOM 3819 C CA . SER B 2 277 ? 121.622 96.986 80.897 1.00 53.73 277 SER B CA 1
ATOM 3820 C C . SER B 2 277 ? 123.107 97.271 80.737 1.00 53.73 277 SER B C 1
ATOM 3821 O O . SER B 2 277 ? 123.930 96.869 81.562 1.00 53.73 277 SER B O 1
ATOM 3824 N N . PHE B 2 278 ? 123.438 97.975 79.659 1.00 58.44 278 PHE B N 1
ATOM 3825 C CA . PHE B 2 278 ? 124.813 98.313 79.331 1.00 58.44 278 PHE B CA 1
ATOM 3826 C C . PHE B 2 278 ? 125.013 99.822 79.394 1.00 58.44 278 PHE B C 1
ATOM 3827 O O . PHE B 2 278 ? 124.071 100.597 79.230 1.00 58.44 278 PHE B O 1
ATOM 3835 N N . SER B 2 279 ? 126.257 100.227 79.636 1.00 65.32 279 SER B N 1
ATOM 3836 C CA . SER B 2 279 ? 126.608 101.634 79.587 1.00 65.32 279 SER B CA 1
ATOM 3837 C C . SER B 2 279 ? 126.784 102.082 78.137 1.00 65.32 279 SER B C 1
ATOM 3838 O O . SER B 2 279 ? 126.741 101.278 77.203 1.00 65.32 279 SER B O 1
ATOM 3841 N N . LYS B 2 280 ? 126.977 103.389 77.954 1.00 67.55 280 LYS B N 1
ATOM 3842 C CA . LYS B 2 280 ? 127.109 103.928 76.605 1.00 67.55 280 LYS B CA 1
ATOM 3843 C C . LYS B 2 280 ? 128.325 103.354 75.894 1.00 67.55 280 LYS B C 1
ATOM 3844 O O . LYS B 2 280 ? 128.244 102.966 74.722 1.00 67.55 280 LYS B O 1
ATOM 3850 N N . SER B 2 281 ? 129.462 103.287 76.584 1.00 69.65 281 SER B N 1
ATOM 3851 C CA . SER B 2 281 ? 130.662 102.704 76.002 1.00 69.65 281 SER B CA 1
ATOM 3852 C C . SER B 2 281 ? 130.672 101.185 76.072 1.00 69.65 281 SER B C 1
ATOM 3853 O O . SER B 2 281 ? 131.544 100.560 75.459 1.00 69.65 281 SER B O 1
ATOM 3856 N N . GLY B 2 282 ? 129.729 100.582 76.790 1.00 68.23 282 GLY B N 1
ATOM 3857 C CA . GLY B 2 282 ? 129.709 99.149 76.973 1.00 68.23 282 GLY B CA 1
ATOM 3858 C C . GLY B 2 282 ? 130.644 98.630 78.038 1.00 68.23 282 GLY B C 1
ATOM 3859 O O . GLY B 2 282 ? 130.726 97.410 78.221 1.00 68.23 282 GLY B O 1
ATOM 3860 N N . ARG B 2 283 ? 131.354 99.510 78.746 1.00 68.21 283 ARG B N 1
ATOM 3861 C CA . ARG B 2 283 ? 132.277 99.066 79.785 1.00 68.21 283 ARG B CA 1
ATOM 3862 C C . ARG B 2 283 ? 131.547 98.639 81.050 1.00 68.21 283 ARG B C 1
ATOM 3863 O O . ARG B 2 283 ? 131.966 97.687 81.717 1.00 68.21 283 ARG B O 1
ATOM 3871 N N . LEU B 2 284 ? 130.461 99.320 81.395 1.00 63.26 284 LEU B N 1
ATOM 3872 C CA . LEU B 2 284 ? 129.712 99.026 82.609 1.00 63.26 284 LEU B CA 1
ATOM 3873 C C . LEU B 2 284 ? 128.488 98.188 82.269 1.00 63.26 284 LEU B C 1
ATOM 3874 O O . LEU B 2 284 ? 127.677 98.577 81.421 1.00 63.26 284 LEU B O 1
ATOM 3879 N N . LEU B 2 285 ? 128.360 97.041 82.929 1.00 56.85 285 LEU B N 1
ATOM 3880 C CA . LEU B 2 285 ? 127.225 96.139 82.753 1.00 56.85 285 LEU B CA 1
ATOM 3881 C C . LEU B 2 285 ? 126.331 96.274 83.982 1.00 56.85 285 LEU B C 1
ATOM 3882 O O . LEU B 2 285 ? 126.565 95.641 85.013 1.00 56.85 285 LEU B O 1
ATOM 3887 N N . LEU B 2 286 ? 125.311 97.115 83.871 1.00 52.90 286 LEU B N 1
ATOM 3888 C CA . LEU B 2 286 ? 124.302 97.201 84.915 1.00 52.90 286 LEU B CA 1
ATOM 3889 C C . LEU B 2 286 ? 123.455 95.935 84.912 1.00 52.90 286 LEU B C 1
ATOM 3890 O O . LEU B 2 286 ? 123.103 95.409 83.854 1.00 52.90 286 LEU B O 1
ATOM 3895 N N . ALA B 2 287 ? 123.127 95.439 86.103 1.00 51.56 287 ALA B N 1
ATOM 3896 C CA . ALA B 2 287 ? 122.363 94.201 86.231 1.00 51.56 287 ALA B CA 1
ATOM 3897 C C . ALA B 2 287 ? 121.450 94.303 87.444 1.00 51.56 287 ALA B C 1
ATOM 3898 O O . ALA B 2 287 ? 121.930 94.355 88.580 1.00 51.56 287 ALA B O 1
ATOM 3900 N N . GLY B 2 288 ? 120.143 94.324 87.204 1.00 53.17 288 GLY B N 1
ATOM 3901 C CA . GLY B 2 288 ? 119.180 94.344 88.286 1.00 53.17 288 GLY B CA 1
ATOM 3902 C C . GLY B 2 288 ? 118.984 92.970 88.885 1.00 53.17 288 GLY B C 1
ATOM 3903 O O . GLY B 2 288 ? 118.610 92.026 88.184 1.00 53.17 288 GLY B O 1
ATOM 3904 N N . TYR B 2 289 ? 119.225 92.842 90.185 1.00 55.35 289 TYR B N 1
ATOM 3905 C CA . TYR B 2 289 ? 119.235 91.551 90.850 1.00 55.35 289 TYR B CA 1
ATOM 3906 C C . TYR B 2 289 ? 118.016 91.391 91.749 1.00 55.35 289 TYR B C 1
ATOM 3907 O O . TYR B 2 289 ? 117.326 92.356 92.086 1.00 55.35 289 TYR B O 1
ATOM 3916 N N . ASP B 2 290 ? 117.760 90.140 92.130 1.00 58.41 290 ASP B N 1
ATOM 3917 C CA . ASP B 2 290 ? 116.636 89.768 92.978 1.00 58.41 290 ASP B CA 1
ATOM 3918 C C . ASP B 2 290 ? 116.914 90.055 94.451 1.00 58.41 290 ASP B C 1
ATOM 3919 O O . ASP B 2 290 ? 115.995 89.987 95.273 1.00 58.41 290 ASP B O 1
ATOM 3924 N N . ASP B 2 291 ? 118.147 90.427 94.802 1.00 60.32 291 ASP B N 1
ATOM 3925 C CA . ASP B 2 291 ? 118.535 90.642 96.191 1.00 60.32 291 ASP B CA 1
ATOM 3926 C C . ASP B 2 291 ? 118.364 92.089 96.630 1.00 60.32 291 ASP B C 1
ATOM 3927 O O . ASP B 2 291 ? 119.168 92.589 97.432 1.00 60.32 291 ASP B O 1
ATOM 3932 N N . PHE B 2 292 ? 117.362 92.785 96.093 1.00 56.25 292 PHE B N 1
ATOM 3933 C CA . PHE B 2 292 ? 116.916 94.120 96.502 1.00 56.25 292 PHE B CA 1
ATOM 3934 C C . PHE B 2 292 ? 117.844 95.231 96.030 1.00 56.25 292 PHE B C 1
ATOM 3935 O O . PHE B 2 292 ? 117.630 96.390 96.408 1.00 56.25 292 PHE B O 1
ATOM 3943 N N . ASN B 2 293 ? 118.864 94.933 95.227 1.00 55.59 293 ASN B N 1
ATOM 3944 C CA . ASN B 2 293 ? 119.748 95.980 94.739 1.00 55.59 293 ASN B CA 1
ATOM 3945 C C . ASN B 2 293 ? 120.366 95.558 93.414 1.00 55.59 293 ASN B C 1
ATOM 3946 O O . ASN B 2 293 ? 120.393 94.377 93.062 1.00 55.59 293 ASN B O 1
ATOM 3951 N N . CYS B 2 294 ? 120.859 96.550 92.683 1.00 54.25 294 CYS B N 1
ATOM 3952 C CA . CYS B 2 294 ? 121.487 96.354 91.389 1.00 54.25 294 CYS B CA 1
ATOM 3953 C C . CYS B 2 294 ? 123.004 96.362 91.534 1.00 54.25 294 CYS B C 1
ATOM 3954 O O . CYS B 2 294 ? 123.559 97.057 92.387 1.00 54.25 294 CYS B O 1
ATOM 3957 N N . ASN B 2 295 ? 123.668 95.580 90.691 1.00 58.34 295 ASN B N 1
ATOM 3958 C CA . ASN B 2 295 ? 125.116 95.439 90.723 1.00 58.34 295 ASN B CA 1
ATOM 3959 C C . ASN B 2 295 ? 125.716 95.973 89.432 1.00 58.34 295 ASN B C 1
ATOM 3960 O O . ASN B 2 295 ? 125.171 95.755 88.345 1.00 58.34 295 ASN B O 1
ATOM 3965 N N . VAL B 2 296 ? 126.837 96.674 89.555 1.00 58.89 296 VAL B N 1
ATOM 3966 C CA . VAL B 2 296 ? 127.548 97.241 88.416 1.00 58.89 296 VAL B CA 1
ATOM 3967 C C . VAL B 2 296 ? 128.749 96.358 88.120 1.00 58.89 296 VAL B C 1
ATOM 3968 O O . VAL B 2 296 ? 129.574 96.102 89.005 1.00 58.89 296 VAL B O 1
ATOM 3972 N N . TRP B 2 297 ? 128.850 95.888 86.880 1.00 61.38 297 TRP B N 1
ATOM 3973 C CA . TRP B 2 297 ? 129.925 95.004 86.455 1.00 61.38 297 TRP B CA 1
ATOM 3974 C C . TRP B 2 297 ? 130.739 95.678 85.361 1.00 61.38 297 TRP B C 1
ATOM 3975 O O . TRP B 2 297 ? 130.174 96.229 84.411 1.00 61.38 297 TRP B O 1
ATOM 3986 N N . ASP B 2 298 ? 132.060 95.635 85.496 1.00 67.10 298 ASP B N 1
ATOM 3987 C CA . ASP B 2 298 ? 132.948 96.017 84.405 1.00 67.10 298 ASP B CA 1
ATOM 3988 C C . ASP B 2 298 ? 132.848 94.955 83.318 1.00 67.10 298 ASP B C 1
ATOM 3989 O O . ASP B 2 298 ? 133.324 93.830 83.500 1.00 67.10 298 ASP B O 1
ATOM 3994 N N . ALA B 2 299 ? 132.223 95.302 82.192 1.00 66.15 299 ALA B N 1
ATOM 3995 C CA . ALA B 2 299 ? 131.900 94.295 81.187 1.00 66.15 299 ALA B CA 1
ATOM 3996 C C . ALA B 2 299 ? 133.153 93.650 80.605 1.00 66.15 299 ALA B C 1
ATOM 3997 O O . ALA B 2 299 ? 133.187 92.431 80.398 1.00 66.15 299 ALA B O 1
ATOM 3999 N N . LEU B 2 300 ? 134.186 94.445 80.319 1.00 73.23 300 LEU B N 1
ATOM 4000 C CA . LEU B 2 300 ? 135.421 93.867 79.793 1.00 73.23 300 LEU B CA 1
ATOM 4001 C C . LEU B 2 300 ? 136.067 92.934 80.804 1.00 73.23 300 LEU B C 1
ATOM 4002 O O . LEU B 2 300 ? 136.548 91.853 80.447 1.00 73.23 300 LEU B O 1
ATOM 4007 N N . LYS B 2 301 ? 136.097 93.336 82.067 1.00 72.67 301 LYS B N 1
ATOM 4008 C CA . LYS B 2 301 ? 136.608 92.499 83.138 1.00 72.67 301 LYS B CA 1
ATOM 4009 C C . LYS B 2 301 ? 135.487 91.581 83.623 1.00 72.67 301 LYS B C 1
ATOM 4010 O O . LYS B 2 301 ? 134.451 91.431 82.973 1.00 72.67 301 LYS B O 1
ATOM 4016 N N . ALA B 2 302 ? 135.697 90.932 84.765 1.00 70.30 302 ALA B N 1
ATOM 4017 C CA . ALA B 2 302 ? 134.680 90.074 85.359 1.00 70.30 302 ALA B CA 1
ATOM 4018 C C . ALA B 2 302 ? 134.469 90.415 86.828 1.00 70.30 302 ALA B C 1
ATOM 4019 O O . ALA B 2 302 ? 134.041 89.564 87.612 1.00 70.30 302 ALA B O 1
ATOM 4021 N N . ASP B 2 303 ? 134.760 91.653 87.214 1.00 68.92 303 ASP B N 1
ATOM 4022 C CA . ASP B 2 303 ? 134.673 92.088 88.601 1.00 68.92 303 ASP B CA 1
ATOM 4023 C C . ASP B 2 303 ? 133.436 92.955 88.805 1.00 68.92 303 ASP B C 1
ATOM 4024 O O . ASP B 2 303 ? 132.638 93.176 87.890 1.00 68.92 303 ASP B O 1
ATOM 4029 N N . ARG B 2 304 ? 133.284 93.448 90.027 1.00 64.94 304 ARG B N 1
ATOM 4030 C CA . ARG B 2 304 ? 132.140 94.257 90.435 1.00 64.94 304 ARG B CA 1
ATOM 4031 C C . ARG B 2 304 ? 132.645 95.662 90.746 1.00 64.94 304 ARG B C 1
ATOM 4032 O O . ARG B 2 304 ? 133.247 95.896 91.798 1.00 64.94 304 ARG B O 1
ATOM 4040 N N . ALA B 2 305 ? 132.405 96.595 89.823 1.00 66.08 305 ALA B N 1
ATOM 4041 C CA . ALA B 2 305 ? 132.858 97.967 90.026 1.00 66.08 305 ALA B CA 1
ATOM 4042 C C . ALA B 2 305 ? 132.111 98.637 91.174 1.00 66.08 305 ALA B C 1
ATOM 4043 O O . ALA B 2 305 ? 132.703 99.403 91.942 1.00 66.08 305 ALA B O 1
ATOM 4045 N N . GLY B 2 306 ? 130.814 98.367 91.307 1.00 62.45 306 GLY B N 1
ATOM 4046 C CA . GLY B 2 306 ? 130.054 98.958 92.391 1.00 62.45 306 GLY B CA 1
ATOM 4047 C C . GLY B 2 306 ? 128.731 98.256 92.594 1.00 62.45 306 GLY B C 1
ATOM 4048 O O . GLY B 2 306 ? 128.251 97.516 91.734 1.00 62.45 306 GLY B O 1
ATOM 4049 N N . VAL B 2 307 ? 128.075 98.559 93.721 1.00 58.56 307 VAL B N 1
ATOM 4050 C CA . VAL B 2 307 ? 126.724 97.980 93.989 1.00 58.56 307 VAL B CA 1
ATOM 4051 C C . VAL B 2 307 ? 125.694 99.114 93.999 1.00 58.56 307 VAL B C 1
ATOM 4052 O O . VAL B 2 307 ? 125.725 99.924 94.945 1.00 58.56 307 VAL B O 1
ATOM 4056 N N . LEU B 2 308 ? 124.807 99.194 93.004 1.00 52.47 308 LEU B N 1
ATOM 4057 C CA . LEU B 2 308 ? 123.762 100.251 93.087 1.00 52.47 308 LEU B CA 1
ATOM 4058 C C . LEU B 2 308 ? 123.077 100.139 94.454 1.00 52.47 308 LEU B C 1
ATOM 4059 O O . LEU B 2 308 ? 122.747 99.001 94.849 1.00 52.47 308 LEU B O 1
ATOM 4064 N N . ALA B 2 309 ? 122.860 101.265 95.140 1.00 53.36 309 ALA B N 1
ATOM 4065 C CA . ALA B 2 309 ? 122.302 101.226 96.517 1.00 53.36 309 ALA B CA 1
ATOM 4066 C C . ALA B 2 309 ? 121.056 100.337 96.578 1.00 53.36 309 ALA B C 1
ATOM 4067 O O . ALA B 2 309 ? 120.238 100.392 95.636 1.00 53.36 309 ALA B O 1
ATOM 4069 N N . GLY B 2 310 ? 120.914 99.565 97.660 1.00 50.69 310 GLY B N 1
ATOM 4070 C CA . GLY B 2 310 ? 119.772 98.641 97.802 1.00 50.69 310 GLY B CA 1
ATOM 4071 C C . GLY B 2 310 ? 118.435 99.355 97.860 1.00 50.69 310 GLY B C 1
ATOM 4072 O O . GLY B 2 310 ? 118.373 100.445 98.462 1.00 50.69 310 GLY B O 1
ATOM 4073 N N . HIS B 2 311 ? 117.401 98.764 97.256 1.00 50.66 311 HIS B N 1
ATOM 4074 C CA . HIS B 2 311 ? 116.036 99.350 97.315 1.00 50.66 311 HIS B CA 1
ATOM 4075 C C . HIS B 2 311 ? 115.243 98.666 98.428 1.00 50.66 311 HIS B C 1
ATOM 4076 O O . HIS B 2 311 ? 115.842 97.976 99.282 1.00 50.66 311 HIS B O 1
ATOM 4083 N N . ASP B 2 312 ? 113.920 98.846 98.411 1.00 56.86 312 ASP B N 1
ATOM 4084 C CA . ASP B 2 312 ? 113.058 98.189 99.425 1.00 56.86 312 ASP B CA 1
ATOM 4085 C C . ASP B 2 312 ? 112.649 96.807 98.910 1.00 56.86 312 ASP B C 1
ATOM 4086 O O . ASP B 2 312 ? 112.053 96.049 99.701 1.00 56.86 312 ASP B O 1
ATOM 4091 N N . ASN B 2 313 ? 112.958 96.486 97.648 1.00 52.83 313 ASN B N 1
ATOM 4092 C CA . ASN B 2 313 ? 112.489 95.213 97.122 1.00 52.83 313 ASN B CA 1
ATOM 4093 C C . ASN B 2 313 ? 113.331 94.863 95.902 1.00 52.83 313 ASN B C 1
ATOM 4094 O O . ASN B 2 313 ? 114.201 95.631 95.485 1.00 52.83 313 ASN B O 1
ATOM 4099 N N . ARG B 2 314 ? 113.070 93.689 95.327 1.00 50.64 314 ARG B N 1
ATOM 4100 C CA . ARG B 2 314 ? 113.877 93.207 94.212 1.00 50.64 314 ARG B CA 1
ATOM 4101 C C . ARG B 2 314 ? 113.764 94.145 93.019 1.00 50.64 314 ARG B C 1
ATOM 4102 O O . ARG B 2 314 ? 112.663 94.537 92.624 1.00 50.64 314 ARG B O 1
ATOM 4110 N N . VAL B 2 315 ? 114.910 94.497 92.441 1.00 48.72 315 VAL B N 1
ATOM 4111 C CA . VAL B 2 315 ? 114.928 95.359 91.266 1.00 48.72 315 VAL B CA 1
ATOM 4112 C C . VAL B 2 315 ? 114.390 94.566 90.081 1.00 48.72 315 VAL B C 1
ATOM 4113 O O . VAL B 2 315 ? 115.003 93.588 89.641 1.00 48.72 315 VAL B O 1
ATOM 4117 N N . SER B 2 316 ? 113.235 94.983 89.565 1.00 49.57 316 SER B N 1
ATOM 4118 C CA . SER B 2 316 ? 112.589 94.278 88.469 1.00 49.57 316 SER B CA 1
ATOM 4119 C C . SER B 2 316 ? 112.900 94.867 87.104 1.00 49.57 316 SER B C 1
ATOM 4120 O O . SER B 2 316 ? 112.705 94.185 86.092 1.00 49.57 316 SER B O 1
ATOM 4123 N N . CYS B 2 317 ? 113.374 96.107 87.050 1.00 48.76 317 CYS B N 1
ATOM 4124 C CA . CYS B 2 317 ? 113.534 96.810 85.792 1.00 48.76 317 CYS B CA 1
ATOM 4125 C C . CYS B 2 317 ? 114.715 97.762 85.890 1.00 48.76 317 CYS B C 1
ATOM 4126 O O . CYS B 2 317 ? 115.088 98.209 86.977 1.00 48.76 317 CYS B O 1
ATOM 4129 N N . LEU B 2 318 ? 115.297 98.068 84.734 1.00 45.45 318 LEU B N 1
ATOM 4130 C CA . LEU B 2 318 ? 116.577 98.757 84.673 1.00 45.45 318 LEU B CA 1
ATOM 4131 C C . LEU B 2 318 ? 116.765 99.324 83.275 1.00 45.45 318 LEU B C 1
ATOM 4132 O O . LEU B 2 318 ? 116.387 98.689 82.290 1.00 45.45 318 LEU B O 1
ATOM 4137 N N . GLY B 2 319 ? 117.350 100.515 83.198 1.00 46.25 319 GLY B N 1
ATOM 4138 C CA . GLY B 2 319 ? 117.560 101.162 81.918 1.00 46.25 319 GLY B CA 1
ATOM 4139 C C . GLY B 2 319 ? 118.668 102.183 81.991 1.00 46.25 319 GLY B C 1
ATOM 4140 O O . GLY B 2 319 ? 118.902 102.797 83.036 1.00 46.25 319 GLY B O 1
ATOM 4141 N N . VAL B 2 320 ? 119.353 102.366 80.866 1.00 49.03 320 VAL B N 1
ATOM 4142 C CA . VAL B 2 320 ? 120.439 103.330 80.729 1.00 49.03 320 VAL B CA 1
ATOM 4143 C C . VAL B 2 320 ? 120.112 104.233 79.551 1.00 49.03 320 VAL B C 1
ATOM 4144 O O . VAL B 2 320 ? 119.719 103.747 78.484 1.00 49.03 320 VAL B O 1
ATOM 4148 N N . THR B 2 321 ? 120.271 105.540 79.745 1.00 52.92 321 THR B N 1
ATOM 4149 C CA . THR B 2 321 ? 119.896 106.500 78.715 1.00 52.92 321 THR B CA 1
ATOM 4150 C C . THR B 2 321 ? 120.759 106.326 77.471 1.00 52.92 321 THR B C 1
ATOM 4151 O O . THR B 2 321 ? 121.878 105.812 77.529 1.00 52.92 321 THR B O 1
ATOM 4155 N N . ASP B 2 322 ? 120.218 106.761 76.329 1.00 58.94 322 ASP B N 1
ATOM 4156 C CA . ASP B 2 322 ? 120.935 106.607 75.068 1.00 58.94 322 ASP B CA 1
ATOM 4157 C C . ASP B 2 322 ? 122.213 107.432 75.039 1.00 58.94 322 ASP B C 1
ATOM 4158 O O . ASP B 2 322 ? 123.154 107.090 74.311 1.00 58.94 322 ASP B O 1
ATOM 4163 N N . ASP B 2 323 ? 122.276 108.511 75.811 1.00 59.05 323 ASP B N 1
ATOM 4164 C CA . ASP B 2 323 ? 123.522 109.241 75.990 1.00 59.05 323 ASP B CA 1
ATOM 4165 C C . ASP B 2 323 ? 124.324 108.735 77.180 1.00 59.05 323 ASP B C 1
ATOM 4166 O O . ASP B 2 323 ? 125.391 109.284 77.471 1.00 59.05 323 ASP B O 1
ATOM 4171 N N . GLY B 2 324 ? 123.829 107.711 77.873 1.00 59.29 324 GLY B N 1
ATOM 4172 C CA . GLY B 2 324 ? 124.539 107.127 78.993 1.00 59.29 324 GLY B CA 1
ATOM 4173 C C . GLY B 2 324 ? 124.672 108.017 80.203 1.00 59.29 324 GLY B C 1
ATOM 4174 O O . GLY B 2 324 ? 125.399 107.663 81.133 1.00 59.29 324 GLY B O 1
ATOM 4175 N N . MET B 2 325 ? 123.982 109.159 80.227 1.00 60.04 325 MET B N 1
ATOM 4176 C CA . MET B 2 325 ? 124.194 110.130 81.291 1.00 60.04 325 MET B CA 1
ATOM 4177 C C . MET B 2 325 ? 123.626 109.667 82.625 1.00 60.04 325 MET B C 1
ATOM 4178 O O . MET B 2 325 ? 124.031 110.191 83.667 1.00 60.04 325 MET B O 1
ATOM 4183 N N . ALA B 2 326 ? 122.717 108.700 82.625 1.00 51.78 326 ALA B N 1
ATOM 4184 C CA . ALA B 2 326 ? 122.116 108.246 83.870 1.00 51.78 326 ALA B CA 1
ATOM 4185 C C . ALA B 2 326 ? 121.623 106.820 83.707 1.00 51.78 326 ALA B C 1
ATOM 4186 O O . ALA B 2 326 ? 121.443 106.325 82.592 1.00 51.78 326 ALA B O 1
ATOM 4188 N N . VAL B 2 327 ? 121.412 106.164 84.844 1.00 47.37 327 VAL B N 1
ATOM 4189 C CA . VAL B 2 327 ? 120.826 104.832 84.902 1.00 47.37 327 VAL B CA 1
ATOM 4190 C C . VAL B 2 327 ? 119.625 104.878 85.837 1.00 47.37 327 VAL B C 1
ATOM 4191 O O . VAL B 2 327 ? 119.676 105.510 86.898 1.00 47.37 327 VAL B O 1
ATOM 4195 N N . ALA B 2 328 ? 118.533 104.241 85.427 1.00 42.19 328 ALA B N 1
ATOM 4196 C CA . ALA B 2 328 ? 117.300 104.233 86.197 1.00 42.19 328 ALA B CA 1
ATOM 4197 C C . ALA B 2 328 ? 116.904 102.805 86.534 1.00 42.19 328 ALA B C 1
ATOM 4198 O O . ALA B 2 328 ? 116.953 101.917 85.677 1.00 42.19 328 ALA B O 1
ATOM 4200 N N . THR B 2 329 ? 116.510 102.593 87.784 1.00 42.83 329 THR B N 1
ATOM 4201 C CA . THR B 2 329 ? 116.042 101.302 88.258 1.00 42.83 329 THR B CA 1
ATOM 4202 C C . THR B 2 329 ? 114.629 101.435 88.799 1.00 42.83 329 THR B C 1
ATOM 4203 O O . THR B 2 329 ? 114.210 102.511 89.234 1.00 42.83 329 THR B O 1
ATOM 4207 N N . GLY B 2 330 ? 113.893 100.331 88.757 1.00 44.59 330 GLY B N 1
ATOM 4208 C CA . GLY B 2 330 ? 112.594 100.257 89.387 1.00 44.59 330 GLY B CA 1
ATOM 4209 C C . GLY B 2 330 ? 112.386 98.894 90.003 1.00 44.59 330 GLY B C 1
ATOM 4210 O O . GLY B 2 330 ? 112.485 97.876 89.313 1.00 44.59 330 GLY B O 1
ATOM 4211 N N . SER B 2 331 ? 112.102 98.855 91.294 1.00 48.50 331 SER B N 1
ATOM 4212 C CA . SER B 2 331 ? 112.018 97.607 92.032 1.00 48.50 331 SER B CA 1
ATOM 4213 C C . SER B 2 331 ? 110.560 97.255 92.295 1.00 48.50 331 SER B C 1
ATOM 4214 O O . SER B 2 331 ? 109.636 97.928 91.836 1.00 48.50 331 SER B O 1
ATOM 4216 N N . TRP B 2 332 ? 110.364 96.174 93.050 1.00 50.85 332 TRP B N 1
ATOM 4217 C CA . TRP B 2 332 ? 109.021 95.715 93.372 1.00 50.85 332 TRP B CA 1
ATOM 4218 C C . TRP B 2 332 ? 108.325 96.614 94.378 1.00 50.85 332 TRP B C 1
ATOM 4219 O O . TRP B 2 332 ? 107.134 96.417 94.638 1.00 50.85 332 TRP B O 1
ATOM 4230 N N . ASP B 2 333 ? 109.032 97.580 94.955 1.00 51.82 333 ASP B N 1
ATOM 4231 C CA . ASP B 2 333 ? 108.382 98.686 95.642 1.00 51.82 333 ASP B CA 1
ATOM 4232 C C . ASP B 2 333 ? 107.817 99.629 94.580 1.00 51.82 333 ASP B C 1
ATOM 4233 O O . ASP B 2 333 ? 107.838 99.335 93.383 1.00 51.82 333 ASP B O 1
ATOM 4238 N N . SER B 2 334 ? 107.309 100.778 94.996 1.00 50.89 334 SER B N 1
ATOM 4239 C CA . SER B 2 334 ? 106.648 101.703 94.083 1.00 50.89 334 SER B CA 1
ATOM 4240 C C . SER B 2 334 ? 107.523 102.913 93.759 1.00 50.89 334 SER B C 1
ATOM 4241 O O . SER B 2 334 ? 107.027 104.032 93.621 1.00 50.89 334 SER B O 1
ATOM 4244 N N . PHE B 2 335 ? 108.830 102.704 93.623 1.00 47.15 335 PHE B N 1
ATOM 4245 C CA . PHE B 2 335 ? 109.765 103.796 93.393 1.00 47.15 335 PHE B CA 1
ATOM 4246 C C . PHE B 2 335 ? 110.689 103.485 92.227 1.00 47.15 335 PHE B C 1
ATOM 4247 O O . PHE B 2 335 ? 111.152 102.352 92.073 1.00 47.15 335 PHE B O 1
ATOM 4255 N N . LEU B 2 336 ? 110.953 104.503 91.411 1.00 44.40 336 LEU B N 1
ATOM 4256 C CA . LEU B 2 336 ? 112.018 104.471 90.421 1.00 44.40 336 LEU B CA 1
ATOM 4257 C C . LEU B 2 336 ? 113.126 105.413 90.865 1.00 44.40 336 LEU B C 1
ATOM 4258 O O . LEU B 2 336 ? 112.856 106.503 91.377 1.00 44.40 336 LEU B O 1
ATOM 4263 N N . LYS B 2 337 ? 114.372 104.996 90.665 1.00 44.62 337 LYS B N 1
ATOM 4264 C CA . LYS B 2 337 ? 115.526 105.768 91.100 1.00 44.62 337 LYS B CA 1
ATOM 4265 C C . LYS B 2 337 ? 116.464 105.984 89.925 1.00 44.62 337 LYS B C 1
ATOM 4266 O O . LYS B 2 337 ? 116.829 105.027 89.237 1.00 44.62 337 LYS B O 1
ATOM 4272 N N . ILE B 2 338 ? 116.859 107.236 89.702 1.00 45.12 338 ILE B N 1
ATOM 4273 C CA . ILE B 2 338 ? 117.850 107.581 88.689 1.00 45.12 338 ILE B CA 1
ATOM 4274 C C . ILE B 2 338 ? 119.191 107.772 89.376 1.00 45.12 338 ILE B C 1
ATOM 4275 O O . ILE B 2 338 ? 119.308 108.564 90.318 1.00 45.12 338 ILE B O 1
ATOM 4280 N N . TRP B 2 339 ? 120.205 107.056 88.902 1.00 48.61 339 TRP B N 1
ATOM 4281 C CA . TRP B 2 339 ? 121.537 107.092 89.481 1.00 48.61 339 TRP B CA 1
ATOM 4282 C C . TRP B 2 339 ? 122.503 107.671 88.461 1.00 48.61 339 TRP B C 1
ATOM 4283 O O . TRP B 2 339 ? 122.467 107.294 87.285 1.00 48.61 339 TRP B O 1
ATOM 4294 N N . ASN B 2 340 ? 123.357 108.582 88.907 1.00 59.28 340 ASN B N 1
ATOM 4295 C CA . ASN B 2 340 ? 124.324 109.210 88.021 1.00 59.28 340 ASN B CA 1
ATOM 4296 C C . ASN B 2 340 ? 125.664 109.362 88.728 1.00 59.28 340 ASN B C 1
ATOM 4297 O O . ASN B 2 340 ? 125.722 109.720 89.904 1.00 59.28 340 ASN B O 1
ATOM 4303 N N . ALA C 3 33 ? 102.642 64.537 63.337 1.00 146.46 7 ALA C N 1
ATOM 4304 C CA . ALA C 3 33 ? 103.363 63.835 64.392 1.00 146.46 7 ALA C CA 1
ATOM 4305 C C . ALA C 3 33 ? 104.645 64.575 64.761 1.00 146.46 7 ALA C C 1
ATOM 4306 O O . ALA C 3 33 ? 104.810 65.750 64.438 1.00 146.46 7 ALA C O 1
ATOM 4308 N N . SER C 3 34 ? 105.550 63.875 65.445 1.00 145.10 8 SER C N 1
ATOM 4309 C CA . SER C 3 34 ? 106.824 64.459 65.842 1.00 145.10 8 SER C CA 1
ATOM 4310 C C . SER C 3 34 ? 107.879 64.389 64.747 1.00 145.10 8 SER C C 1
ATOM 4311 O O . SER C 3 34 ? 108.940 65.007 64.890 1.00 145.10 8 SER C O 1
ATOM 4314 N N . ILE C 3 35 ? 107.618 63.656 63.662 1.00 143.74 9 ILE C N 1
ATOM 4315 C CA . ILE C 3 35 ? 108.590 63.561 62.577 1.00 143.74 9 ILE C CA 1
ATOM 4316 C C . ILE C 3 35 ? 108.797 64.922 61.923 1.00 143.74 9 ILE C C 1
ATOM 4317 O O . ILE C 3 35 ? 109.929 65.318 61.623 1.00 143.74 9 ILE C O 1
ATOM 4322 N N . ALA C 3 36 ? 107.706 65.659 61.694 1.00 142.90 10 ALA C N 1
ATOM 4323 C CA . ALA C 3 36 ? 107.820 66.968 61.057 1.00 142.90 10 ALA C CA 1
ATOM 4324 C C . ALA C 3 36 ? 108.595 67.948 61.931 1.00 142.90 10 ALA C C 1
ATOM 4325 O O . ALA C 3 36 ? 109.444 68.699 61.433 1.00 142.90 10 ALA C O 1
ATOM 4327 N N . GLN C 3 37 ? 108.318 67.959 63.238 1.00 141.75 11 GLN C N 1
ATOM 4328 C CA . GLN C 3 37 ? 109.036 68.872 64.121 1.00 141.75 11 GLN C CA 1
ATOM 4329 C C . GLN C 3 37 ? 110.499 68.467 64.254 1.00 141.75 11 GLN C C 1
ATOM 4330 O O . GLN C 3 37 ? 111.379 69.329 64.348 1.00 141.75 11 GLN C O 1
ATOM 4336 N N . ALA C 3 38 ? 110.783 67.161 64.240 1.00 140.14 12 ALA C N 1
ATOM 4337 C CA . ALA C 3 38 ? 112.172 66.714 64.239 1.00 140.14 12 ALA C CA 1
ATOM 4338 C C . ALA C 3 38 ? 112.893 67.170 62.979 1.00 140.14 12 ALA C C 1
ATOM 4339 O O . ALA C 3 38 ? 114.039 67.629 63.042 1.00 140.14 12 ALA C O 1
ATOM 4341 N N . ARG C 3 39 ? 112.232 67.061 61.825 1.00 138.40 13 ARG C N 1
ATOM 4342 C CA . ARG C 3 39 ? 112.837 67.508 60.574 1.00 138.40 13 ARG C CA 1
ATOM 4343 C C . ARG C 3 39 ? 113.091 69.011 60.588 1.00 138.40 13 ARG C C 1
ATOM 4344 O O . ARG C 3 39 ? 114.147 69.474 60.140 1.00 138.40 13 ARG C O 1
ATOM 4352 N N . LYS C 3 40 ? 112.132 69.792 61.090 1.00 137.19 14 LYS C N 1
ATOM 4353 C CA . LYS C 3 40 ? 112.321 71.239 61.128 1.00 137.19 14 LYS C CA 1
ATOM 4354 C C . LYS C 3 40 ? 113.435 71.624 62.098 1.00 137.19 14 LYS C C 1
ATOM 4355 O O . LYS C 3 40 ? 114.230 72.527 61.809 1.00 137.19 14 LYS C O 1
ATOM 4361 N N . LEU C 3 41 ? 113.526 70.935 63.240 1.00 133.68 15 LEU C N 1
ATOM 4362 C CA . LEU C 3 41 ? 114.623 71.187 64.168 1.00 133.68 15 LEU C CA 1
ATOM 4363 C C . LEU C 3 41 ? 115.962 70.841 63.533 1.00 133.68 15 LEU C C 1
ATOM 4364 O O . LEU C 3 41 ? 116.946 71.570 63.704 1.00 133.68 15 LEU C O 1
ATOM 4369 N N . VAL C 3 42 ? 116.016 69.733 62.793 1.00 132.59 16 VAL C N 1
ATOM 4370 C CA . VAL C 3 42 ? 117.254 69.331 62.134 1.00 132.59 16 VAL C CA 1
ATOM 4371 C C . VAL C 3 42 ? 117.662 70.364 61.091 1.00 132.59 16 VAL C C 1
ATOM 4372 O O . VAL C 3 42 ? 118.840 70.721 60.982 1.00 132.59 16 VAL C O 1
ATOM 4376 N N . GLU C 3 43 ? 116.700 70.856 60.308 1.00 128.67 17 GLU C N 1
ATOM 4377 C CA . GLU C 3 43 ? 117.017 71.859 59.294 1.00 128.67 17 GLU C CA 1
ATOM 4378 C C . GLU C 3 43 ? 117.491 73.163 59.922 1.00 128.67 17 GLU C C 1
ATOM 4379 O O . GLU C 3 43 ? 118.446 73.785 59.434 1.00 128.67 17 GLU C O 1
ATOM 4385 N N . GLN C 3 44 ? 116.835 73.602 61.003 1.00 123.90 18 GLN C N 1
ATOM 4386 C CA . GLN C 3 44 ? 117.282 74.808 61.692 1.00 123.90 18 GLN C CA 1
ATOM 4387 C C . GLN C 3 44 ? 118.685 74.626 62.254 1.00 123.90 18 GLN C C 1
ATOM 4388 O O . GLN C 3 44 ? 119.532 75.517 62.136 1.00 123.90 18 GLN C O 1
ATOM 4394 N N . LEU C 3 45 ? 118.956 73.464 62.849 1.00 123.71 19 LEU C N 1
ATOM 4395 C CA . LEU C 3 45 ? 120.273 73.210 63.419 1.00 123.71 19 LEU C CA 1
ATOM 4396 C C . LEU C 3 45 ? 121.336 73.148 62.324 1.00 123.71 19 LEU C C 1
ATOM 4397 O O . LEU C 3 45 ? 122.473 73.592 62.525 1.00 123.71 19 LEU C O 1
ATOM 4402 N N . LYS C 3 46 ? 120.973 72.615 61.156 1.00 120.56 20 LYS C N 1
ATOM 4403 C CA . LYS C 3 46 ? 121.904 72.545 60.033 1.00 120.56 20 LYS C CA 1
ATOM 4404 C C . LYS C 3 46 ? 122.237 73.935 59.507 1.00 120.56 20 LYS C C 1
ATOM 4405 O O . LYS C 3 46 ? 123.413 74.275 59.332 1.00 120.56 20 LYS C O 1
ATOM 4411 N N . MET C 3 47 ? 121.216 74.754 59.245 1.00 116.46 21 MET C N 1
ATOM 4412 C CA . MET C 3 47 ? 121.484 76.116 58.797 1.00 116.46 21 MET C CA 1
ATOM 4413 C C . MET C 3 47 ? 122.158 76.946 59.882 1.00 116.46 21 MET C C 1
ATOM 4414 O O . MET C 3 47 ? 122.748 77.987 59.576 1.00 116.46 21 MET C O 1
ATOM 4419 N N . GLU C 3 48 ? 122.077 76.510 61.140 1.00 107.13 22 GLU C N 1
ATOM 4420 C CA . GLU C 3 48 ? 122.869 77.110 62.204 1.00 107.13 22 GLU C CA 1
ATOM 4421 C C . GLU C 3 48 ? 124.330 76.685 62.136 1.00 107.13 22 GLU C C 1
ATOM 4422 O O . GLU C 3 48 ? 125.222 77.487 62.432 1.00 107.13 22 GLU C O 1
ATOM 4428 N N . ALA C 3 49 ? 124.592 75.431 61.753 1.00 111.86 23 ALA C N 1
ATOM 4429 C CA . ALA C 3 49 ? 125.948 74.895 61.814 1.00 111.86 23 ALA C CA 1
ATOM 4430 C C . ALA C 3 49 ? 126.893 75.606 60.854 1.00 111.86 23 ALA C C 1
ATOM 4431 O O . ALA C 3 49 ? 128.043 75.892 61.204 1.00 111.86 23 ALA C O 1
ATOM 4433 N N . ASN C 3 50 ? 126.431 75.901 59.640 1.00 111.37 24 ASN C N 1
ATOM 4434 C CA . ASN C 3 50 ? 127.310 76.334 58.563 1.00 111.37 24 ASN C CA 1
ATOM 4435 C C . ASN C 3 50 ? 127.597 77.833 58.574 1.00 111.37 24 ASN C C 1
ATOM 4436 O O . ASN C 3 50 ? 128.249 78.327 57.648 1.00 111.37 24 ASN C O 1
ATOM 4441 N N . ILE C 3 51 ? 127.131 78.566 59.587 1.00 105.47 25 ILE C N 1
ATOM 4442 C CA . ILE C 3 51 ? 127.409 79.999 59.633 1.00 105.47 25 ILE C CA 1
ATOM 4443 C C . ILE C 3 51 ? 128.900 80.233 59.854 1.00 105.47 25 ILE C C 1
ATOM 4444 O O . ILE C 3 51 ? 129.632 79.376 60.364 1.00 105.47 25 ILE C O 1
ATOM 4449 N N . ASP C 3 52 ? 129.357 81.417 59.457 1.00 106.68 26 ASP C N 1
ATOM 4450 C CA . ASP C 3 52 ? 130.761 81.771 59.588 1.00 106.68 26 ASP C CA 1
ATOM 4451 C C . ASP C 3 52 ? 131.047 82.153 61.036 1.00 106.68 26 ASP C C 1
ATOM 4452 O O . ASP C 3 52 ? 130.325 82.959 61.631 1.00 106.68 26 ASP C O 1
ATOM 4457 N N . ARG C 3 53 ? 132.102 81.571 61.599 1.00 100.71 27 ARG C N 1
ATOM 4458 C CA . ARG C 3 53 ? 132.545 81.871 62.952 1.00 100.71 27 ARG C CA 1
ATOM 4459 C C . ARG C 3 53 ? 133.952 82.443 62.894 1.00 100.71 27 ARG C C 1
ATOM 4460 O O . ARG C 3 53 ? 134.818 81.904 62.198 1.00 100.71 27 ARG C O 1
ATOM 4468 N N . ILE C 3 54 ? 134.174 83.531 63.621 1.00 95.37 28 ILE C N 1
ATOM 4469 C CA . ILE C 3 54 ? 135.454 84.225 63.624 1.00 95.37 28 ILE C CA 1
ATOM 4470 C C . ILE C 3 54 ? 136.099 84.025 64.987 1.00 95.37 28 ILE C C 1
ATOM 4471 O O . ILE C 3 54 ? 135.414 83.861 66.003 1.00 95.37 28 ILE C O 1
ATOM 4476 N N . LYS C 3 55 ? 137.432 84.035 65.003 1.00 96.66 29 LYS C N 1
ATOM 4477 C CA . LYS C 3 55 ? 138.176 83.725 66.216 1.00 96.66 29 LYS C CA 1
ATOM 4478 C C . LYS C 3 55 ? 137.768 84.648 67.355 1.00 96.66 29 LYS C C 1
ATOM 4479 O O . LYS C 3 55 ? 137.568 85.850 67.165 1.00 96.66 29 LYS C O 1
ATOM 4485 N N . VAL C 3 56 ? 137.632 84.064 68.549 1.00 94.49 30 VAL C N 1
ATOM 4486 C CA . VAL C 3 56 ? 137.199 84.822 69.717 1.00 94.49 30 VAL C CA 1
ATOM 4487 C C . VAL C 3 56 ? 138.191 85.927 70.049 1.00 94.49 30 VAL C C 1
ATOM 4488 O O . VAL C 3 56 ? 137.816 86.955 70.629 1.00 94.49 30 VAL C O 1
ATOM 4492 N N . SER C 3 57 ? 139.460 85.748 69.682 1.00 93.44 31 SER C N 1
ATOM 4493 C CA . SER C 3 57 ? 140.472 86.752 69.995 1.00 93.44 31 SER C CA 1
ATOM 4494 C C . SER C 3 57 ? 140.154 88.084 69.329 1.00 93.44 31 SER C C 1
ATOM 4495 O O . SER C 3 57 ? 140.191 89.138 69.976 1.00 93.44 31 SER C O 1
ATOM 4498 N N . LYS C 3 58 ? 139.810 88.063 68.041 1.00 93.00 32 LYS C N 1
ATOM 4499 C CA . LYS C 3 58 ? 139.579 89.321 67.341 1.00 93.00 32 LYS C CA 1
ATOM 4500 C C . LYS C 3 58 ? 138.230 89.939 67.695 1.00 93.00 32 LYS C C 1
ATOM 4501 O O . LYS C 3 58 ? 138.114 91.166 67.740 1.00 93.00 32 LYS C O 1
ATOM 4507 N N . ALA C 3 59 ? 137.210 89.123 67.966 1.00 88.64 33 ALA C N 1
ATOM 4508 C CA . ALA C 3 59 ? 135.949 89.669 68.462 1.00 88.64 33 ALA C CA 1
ATOM 4509 C C . ALA C 3 59 ? 136.146 90.346 69.813 1.00 88.64 33 ALA C C 1
ATOM 4510 O O . ALA C 3 59 ? 135.625 91.443 70.061 1.00 88.64 33 ALA C O 1
ATOM 4512 N N . ALA C 3 60 ? 136.907 89.706 70.701 1.00 86.47 34 ALA C N 1
ATOM 4513 C CA . ALA C 3 60 ? 137.200 90.303 71.998 1.00 86.47 34 ALA C CA 1
ATOM 4514 C C . ALA C 3 60 ? 138.020 91.579 71.844 1.00 86.47 34 ALA C C 1
ATOM 4515 O O . ALA C 3 60 ? 137.808 92.556 72.569 1.00 86.47 34 ALA C O 1
ATOM 4517 N N . ALA C 3 61 ? 138.959 91.590 70.894 1.00 86.33 35 ALA C N 1
ATOM 4518 C CA . ALA C 3 61 ? 139.726 92.802 70.628 1.00 86.33 35 ALA C CA 1
ATOM 4519 C C . ALA C 3 61 ? 138.834 93.914 70.093 1.00 86.33 35 ALA C C 1
ATOM 4520 O O . ALA C 3 61 ? 139.059 95.094 70.385 1.00 86.33 35 ALA C O 1
ATOM 4522 N N . ASP C 3 62 ? 137.823 93.563 69.299 1.00 86.51 36 ASP C N 1
ATOM 4523 C CA . ASP C 3 62 ? 136.892 94.572 68.802 1.00 86.51 36 ASP C CA 1
ATOM 4524 C C . ASP C 3 62 ? 136.038 95.140 69.931 1.00 86.51 36 ASP C C 1
ATOM 4525 O O . ASP C 3 62 ? 135.754 96.345 69.956 1.00 86.51 36 ASP C O 1
ATOM 4530 N N . LEU C 3 63 ? 135.613 94.288 70.865 1.00 81.77 37 LEU C N 1
ATOM 4531 C CA . LEU C 3 63 ? 134.933 94.795 72.056 1.00 81.77 37 LEU C CA 1
ATOM 4532 C C . LEU C 3 63 ? 135.842 95.726 72.851 1.00 81.77 37 LEU C C 1
ATOM 4533 O O . LEU C 3 63 ? 135.405 96.785 73.322 1.00 81.77 37 LEU C O 1
ATOM 4538 N N . MET C 3 64 ? 137.113 95.347 73.005 1.00 84.31 38 MET C N 1
ATOM 4539 C CA . MET C 3 64 ? 138.097 96.230 73.626 1.00 84.31 38 MET C CA 1
ATOM 4540 C C . MET C 3 64 ? 138.170 97.575 72.917 1.00 84.31 38 MET C C 1
ATOM 4541 O O . MET C 3 64 ? 138.184 98.626 73.567 1.00 84.31 38 MET C O 1
ATOM 4546 N N . ALA C 3 65 ? 138.254 97.556 71.587 1.00 80.20 39 ALA C N 1
ATOM 4547 C CA . ALA C 3 65 ? 138.395 98.792 70.825 1.00 80.20 39 ALA C CA 1
ATOM 4548 C C . ALA C 3 65 ? 137.167 99.679 70.982 1.00 80.20 39 ALA C C 1
ATOM 4549 O O . ALA C 3 65 ? 137.290 100.898 71.151 1.00 80.20 39 ALA C O 1
ATOM 4551 N N . TYR C 3 66 ? 135.974 99.084 70.934 1.00 73.54 40 TYR C N 1
ATOM 4552 C CA . TYR C 3 66 ? 134.758 99.869 71.123 1.00 73.54 40 TYR C CA 1
ATOM 4553 C C . TYR C 3 66 ? 134.705 100.469 72.520 1.00 73.54 40 TYR C C 1
ATOM 4554 O O . TYR C 3 66 ? 134.290 101.621 72.694 1.00 73.54 40 TYR C O 1
ATOM 4563 N N . CYS C 3 67 ? 135.112 99.701 73.534 1.00 79.39 41 CYS C N 1
ATOM 4564 C CA . CYS C 3 67 ? 135.069 100.215 74.899 1.00 79.39 41 CYS C CA 1
ATOM 4565 C C . CYS C 3 67 ? 136.077 101.340 75.106 1.00 79.39 41 CYS C C 1
ATOM 4566 O O . CYS C 3 67 ? 135.771 102.338 75.768 1.00 79.39 41 CYS C O 1
ATOM 4569 N N . GLU C 3 68 ? 137.283 101.202 74.551 1.00 80.70 42 GLU C N 1
ATOM 4570 C CA . GLU C 3 68 ? 138.298 102.231 74.732 1.00 80.70 42 GLU C CA 1
ATOM 4571 C C . GLU C 3 68 ? 138.065 103.449 73.851 1.00 80.70 42 GLU C C 1
ATOM 4572 O O . GLU C 3 68 ? 138.585 104.526 74.159 1.00 80.70 42 GLU C O 1
ATOM 4578 N N . ALA C 3 69 ? 137.301 103.306 72.766 1.00 79.03 43 ALA C N 1
ATOM 4579 C CA . ALA C 3 69 ? 137.029 104.452 71.906 1.00 79.03 43 ALA C CA 1
ATOM 4580 C C . ALA C 3 69 ? 135.994 105.381 72.531 1.00 79.03 43 ALA C C 1
ATOM 4581 O O . ALA C 3 69 ? 136.087 106.605 72.389 1.00 79.03 43 ALA C O 1
ATOM 4583 N N . HIS C 3 70 ? 135.005 104.821 73.223 1.00 77.34 44 HIS C N 1
ATOM 4584 C CA . HIS C 3 70 ? 133.923 105.597 73.814 1.00 77.34 44 HIS C CA 1
ATOM 4585 C C . HIS C 3 70 ? 134.092 105.798 75.313 1.00 77.34 44 HIS C C 1
ATOM 4586 O O . HIS C 3 70 ? 133.143 106.228 75.978 1.00 77.34 44 HIS C O 1
ATOM 4593 N N . ALA C 3 71 ? 135.270 105.494 75.860 1.00 77.17 45 ALA C N 1
ATOM 4594 C CA . ALA C 3 71 ? 135.484 105.664 77.294 1.00 77.17 45 ALA C CA 1
ATOM 4595 C C . ALA C 3 71 ? 135.378 107.128 77.701 1.00 77.17 45 ALA C C 1
ATOM 4596 O O . ALA C 3 71 ? 134.821 107.448 78.758 1.00 77.17 45 ALA C O 1
ATOM 4598 N N . LYS C 3 72 ? 135.919 108.031 76.881 1.00 80.36 46 LYS C N 1
ATOM 4599 C CA . LYS C 3 72 ? 135.818 109.457 77.179 1.00 80.36 46 LYS C CA 1
ATOM 4600 C C . LYS C 3 72 ? 134.374 109.938 77.117 1.00 80.36 46 LYS C C 1
ATOM 4601 O O . LYS C 3 72 ? 133.951 110.758 77.939 1.00 80.36 46 LYS C O 1
ATOM 4607 N N . GLU C 3 73 ? 133.603 109.440 76.152 1.00 80.39 47 GLU C N 1
ATOM 4608 C CA . GLU C 3 73 ? 132.222 109.867 75.974 1.00 80.39 47 GLU C CA 1
ATOM 4609 C C . GLU C 3 73 ? 131.250 109.141 76.892 1.00 80.39 47 GLU C C 1
ATOM 4610 O O . GLU C 3 73 ? 130.056 109.457 76.869 1.00 80.39 47 GLU C O 1
ATOM 4616 N N . ASP C 3 74 ? 131.720 108.184 77.690 1.00 73.78 48 ASP C N 1
ATOM 4617 C CA . ASP C 3 74 ? 130.853 107.484 78.628 1.00 73.78 48 ASP C CA 1
ATOM 4618 C C . ASP C 3 74 ? 130.772 108.272 79.927 1.00 73.78 48 ASP C C 1
ATOM 4619 O O . ASP C 3 74 ? 131.785 108.387 80.631 1.00 73.78 48 ASP C O 1
ATOM 4624 N N . PRO C 3 75 ? 129.614 108.823 80.285 1.00 68.81 49 PRO C N 1
ATOM 4625 C CA . PRO C 3 75 ? 129.503 109.643 81.498 1.00 68.81 49 PRO C CA 1
ATOM 4626 C C . PRO C 3 75 ? 129.165 108.883 82.772 1.00 68.81 49 PRO C C 1
ATOM 4627 O O . PRO C 3 75 ? 128.781 109.522 83.756 1.00 68.81 49 PRO C O 1
ATOM 4631 N N . LEU C 3 76 ? 129.287 107.559 82.791 1.00 66.95 50 LEU C N 1
ATOM 4632 C CA . LEU C 3 76 ? 129.078 106.782 84.009 1.00 66.95 50 LEU C CA 1
ATOM 4633 C C . LEU C 3 76 ? 130.368 106.268 84.624 1.00 66.95 50 LEU C C 1
ATOM 4634 O O . LEU C 3 76 ? 130.516 106.310 85.847 1.00 66.95 50 LEU C O 1
ATOM 4639 N N . LEU C 3 77 ? 131.307 105.775 83.816 1.00 73.08 51 LEU C N 1
ATOM 4640 C CA . LEU C 3 77 ? 132.592 105.364 84.370 1.00 73.08 51 LEU C CA 1
ATOM 4641 C C . LEU C 3 77 ? 133.480 106.567 84.677 1.00 73.08 51 LEU C C 1
ATOM 4642 O O . LEU C 3 77 ? 134.214 106.551 85.670 1.00 73.08 51 LEU C O 1
ATOM 4647 N N . THR C 3 78 ? 133.426 107.609 83.848 1.00 76.23 52 THR C N 1
ATOM 4648 C CA . THR C 3 78 ? 134.043 108.884 84.182 1.00 76.23 52 THR C CA 1
ATOM 4649 C C . THR C 3 78 ? 133.013 109.769 84.867 1.00 76.23 52 THR C C 1
ATOM 4650 O O . THR C 3 78 ? 132.014 110.138 84.233 1.00 76.23 52 THR C O 1
ATOM 4654 N N . PRO C 3 79 ? 133.196 110.125 86.142 1.00 79.26 53 PRO C N 1
ATOM 4655 C CA . PRO C 3 79 ? 132.217 110.992 86.809 1.00 79.26 53 PRO C CA 1
ATOM 4656 C C . PRO C 3 79 ? 132.094 112.339 86.116 1.00 79.26 53 PRO C C 1
ATOM 4657 O O . PRO C 3 79 ? 133.036 113.139 86.116 1.00 79.26 53 PRO C O 1
ATOM 4661 N N . VAL C 3 80 ? 130.935 112.592 85.523 1.00 79.77 54 VAL C N 1
ATOM 4662 C CA . VAL C 3 80 ? 130.729 113.833 84.767 1.00 79.77 54 VAL C CA 1
ATOM 4663 C C . VAL C 3 80 ? 130.666 115.008 85.734 1.00 79.77 54 VAL C C 1
ATOM 4664 O O . VAL C 3 80 ? 130.077 114.881 86.824 1.00 79.77 54 VAL C O 1
ATOM 4668 N N . PRO C 3 81 ? 131.290 116.143 85.418 1.00 80.18 55 PRO C N 1
ATOM 4669 C CA . PRO C 3 81 ? 131.180 117.312 86.300 1.00 80.18 55 PRO C CA 1
ATOM 4670 C C . PRO C 3 81 ? 129.741 117.790 86.411 1.00 80.18 55 PRO C C 1
ATOM 4671 O O . PRO C 3 81 ? 128.943 117.655 85.483 1.00 80.18 55 PRO C O 1
ATOM 4675 N N . ALA C 3 82 ? 129.417 118.357 87.575 1.00 75.95 56 ALA C N 1
ATOM 4676 C CA . ALA C 3 82 ? 128.064 118.832 87.835 1.00 75.95 56 ALA C CA 1
ATOM 4677 C C . ALA C 3 82 ? 127.657 119.995 86.939 1.00 75.95 56 ALA C C 1
ATOM 4678 O O . ALA C 3 82 ? 126.463 120.301 86.861 1.00 75.95 56 ALA C O 1
ATOM 4680 N N . SER C 3 83 ? 128.611 120.651 86.273 1.00 79.18 57 SER C N 1
ATOM 4681 C CA . SER C 3 83 ? 128.267 121.750 85.376 1.00 79.18 57 SER C CA 1
ATOM 4682 C C . SER C 3 83 ? 127.421 121.259 84.207 1.00 79.18 57 SER C C 1
ATOM 4683 O O . SER C 3 83 ? 126.345 121.802 83.932 1.00 79.18 57 SER C O 1
ATOM 4686 N N . GLU C 3 84 ? 127.889 120.224 83.511 1.00 77.93 58 GLU C N 1
ATOM 4687 C CA . GLU C 3 84 ? 127.149 119.636 82.405 1.00 77.93 58 GLU C CA 1
ATOM 4688 C C . GLU C 3 84 ? 126.301 118.446 82.830 1.00 77.93 58 GLU C C 1
ATOM 4689 O O . GLU C 3 84 ? 125.637 117.841 81.983 1.00 77.93 58 GLU C O 1
ATOM 4695 N N . ASN C 3 85 ? 126.310 118.097 84.109 1.00 69.53 59 ASN C N 1
ATOM 4696 C CA . ASN C 3 85 ? 125.389 117.089 84.616 1.00 69.53 59 ASN C CA 1
ATOM 4697 C C . ASN C 3 85 ? 123.975 117.657 84.612 1.00 69.53 59 ASN C C 1
ATOM 4698 O O . ASN C 3 85 ? 123.769 118.792 85.056 1.00 69.53 59 ASN C O 1
ATOM 4703 N N . PRO C 3 86 ? 122.985 116.926 84.103 1.00 58.64 60 PRO C N 1
ATOM 4704 C CA . PRO C 3 86 ? 121.594 117.407 84.129 1.00 58.64 60 PRO C CA 1
ATOM 4705 C C . PRO C 3 86 ? 120.763 116.916 85.307 1.00 58.64 60 PRO C C 1
ATOM 4706 O O . PRO C 3 86 ? 119.605 117.330 85.420 1.00 58.64 60 PRO C O 1
ATOM 4710 N N . PHE C 3 87 ? 121.311 116.067 86.173 1.00 57.30 61 PHE C N 1
ATOM 4711 C CA . PHE C 3 87 ? 120.535 115.431 87.228 1.00 57.30 61 PHE C CA 1
ATOM 4712 C C . PHE C 3 87 ? 120.913 115.889 88.628 1.00 57.30 61 PHE C C 1
ATOM 4713 O O . PHE C 3 87 ? 120.293 115.437 89.597 1.00 57.30 61 PHE C O 1
ATOM 4721 N N . ARG C 3 88 ? 121.903 116.765 88.772 1.00 67.71 62 ARG C N 1
ATOM 4722 C CA . ARG C 3 88 ? 122.252 117.275 90.088 1.00 67.71 62 ARG C CA 1
ATOM 4723 C C . ARG C 3 88 ? 121.222 118.300 90.549 1.00 67.71 62 ARG C C 1
ATOM 4724 O O . ARG C 3 88 ? 120.558 118.953 89.739 1.00 67.71 62 ARG C O 1
ATOM 4732 N N . GLU C 3 89 ? 121.089 118.431 91.864 1.00 73.89 63 GLU C N 1
ATOM 4733 C CA . GLU C 3 89 ? 120.142 119.373 92.446 1.00 73.89 63 GLU C CA 1
ATOM 4734 C C . GLU C 3 89 ? 120.860 120.576 93.047 1.00 73.89 63 GLU C C 1
ATOM 4735 O O . GLU C 3 89 ? 121.738 120.426 93.896 1.00 73.89 63 GLU C O 1
ATOM 4741 N N . VAL D 4 22 ? 88.651 118.476 67.019 1.00 57.31 2 VAL S N 1
ATOM 4742 C CA . VAL D 4 22 ? 88.961 119.427 68.080 1.00 57.31 2 VAL S CA 1
ATOM 4743 C C . VAL D 4 22 ? 88.239 120.741 67.824 1.00 57.31 2 VAL S C 1
ATOM 4744 O O . VAL D 4 22 ? 88.442 121.377 66.791 1.00 57.31 2 VAL S O 1
ATOM 4748 N N . GLN D 4 23 ? 87.393 121.145 68.768 1.00 61.76 3 GLN S N 1
ATOM 4749 C CA . GLN D 4 23 ? 86.620 122.370 68.646 1.00 61.76 3 GLN S CA 1
ATOM 4750 C C . GLN D 4 23 ? 86.700 123.166 69.939 1.00 61.76 3 GLN S C 1
ATOM 4751 O O . GLN D 4 23 ? 86.726 122.603 71.037 1.00 61.76 3 GLN S O 1
ATOM 4757 N N . LEU D 4 24 ? 86.742 124.487 69.795 1.00 59.01 4 LEU S N 1
ATOM 4758 C CA . LEU D 4 24 ? 86.738 125.408 70.927 1.00 59.01 4 LEU S CA 1
ATOM 4759 C C . LEU D 4 24 ? 85.763 126.547 70.659 1.00 59.01 4 LEU S C 1
ATOM 4760 O O . LEU D 4 24 ? 86.080 127.723 70.837 1.00 59.01 4 LEU S O 1
ATOM 4765 N N . VAL D 4 25 ? 84.555 126.198 70.209 1.00 66.65 5 VAL S N 1
ATOM 4766 C CA . VAL D 4 25 ? 83.569 127.216 69.869 1.00 66.65 5 VAL S CA 1
ATOM 4767 C C . VAL D 4 25 ? 83.209 128.022 71.110 1.00 66.65 5 VAL S C 1
ATOM 4768 O O . VAL D 4 25 ? 83.125 127.491 72.225 1.00 66.65 5 VAL S O 1
ATOM 4772 N N . GLU D 4 26 ? 83.025 129.326 70.921 1.00 70.92 6 GLU S N 1
ATOM 4773 C CA . GLU D 4 26 ? 82.736 130.246 72.009 1.00 70.92 6 GLU S CA 1
ATOM 4774 C C . GLU D 4 26 ? 81.435 130.987 71.740 1.00 70.92 6 GLU S C 1
ATOM 4775 O O . GLU D 4 26 ? 81.019 131.149 70.589 1.00 70.92 6 GLU S O 1
ATOM 4781 N N . SER D 4 27 ? 80.798 131.439 72.816 1.00 76.41 7 SER S N 1
ATOM 4782 C CA . SER D 4 27 ? 79.549 132.178 72.735 1.00 76.41 7 SER S CA 1
ATOM 4783 C C . SER D 4 27 ? 79.628 133.412 73.620 1.00 76.41 7 SER S C 1
ATOM 4784 O O . SER D 4 27 ? 80.364 133.442 74.610 1.00 76.41 7 SER S O 1
ATOM 4787 N N . GLY D 4 28 ? 78.857 134.430 73.253 1.00 81.95 8 GLY S N 1
ATOM 4788 C CA . GLY D 4 28 ? 78.838 135.674 73.996 1.00 81.95 8 GLY S CA 1
ATOM 4789 C C . GLY D 4 28 ? 79.093 136.883 73.122 1.00 81.95 8 GLY S C 1
ATOM 4790 O O . GLY D 4 28 ? 78.789 136.868 71.925 1.00 81.95 8 GLY S O 1
ATOM 4791 N N . GLY D 4 29 ? 79.651 137.938 73.705 1.00 84.39 9 GLY S N 1
ATOM 4792 C CA . GLY D 4 29 ? 79.948 139.132 72.945 1.00 84.39 9 GLY S CA 1
ATOM 4793 C C . GLY D 4 29 ? 78.730 140.017 72.747 1.00 84.39 9 GLY S C 1
ATOM 4794 O O . GLY D 4 29 ? 77.695 139.871 73.405 1.00 84.39 9 GLY S O 1
ATOM 4795 N N . GLY D 4 30 ? 78.869 140.955 71.817 1.00 86.90 10 GLY S N 1
ATOM 4796 C CA . GLY D 4 30 ? 77.826 141.911 71.516 1.00 86.90 10 GLY S CA 1
ATOM 4797 C C . GLY D 4 30 ? 78.082 143.262 72.160 1.00 86.90 10 GLY S C 1
ATOM 4798 O O . GLY D 4 30 ? 78.945 143.431 73.025 1.00 86.90 10 GLY S O 1
ATOM 4799 N N . LEU D 4 31 ? 77.303 144.247 71.715 1.00 89.77 11 LEU S N 1
ATOM 4800 C CA . LEU D 4 31 ? 77.461 145.608 72.205 1.00 89.77 11 LEU S CA 1
ATOM 4801 C C . LEU D 4 31 ? 77.037 145.698 73.666 1.00 89.77 11 LEU S C 1
ATOM 4802 O O . LEU D 4 31 ? 75.956 145.230 74.041 1.00 89.77 11 LEU S O 1
ATOM 4807 N N . VAL D 4 32 ? 77.890 146.300 74.489 1.00 91.29 12 VAL S N 1
ATOM 4808 C CA . VAL D 4 32 ? 77.656 146.437 75.920 1.00 91.29 12 VAL S CA 1
ATOM 4809 C C . VAL D 4 32 ? 77.843 147.898 76.300 1.00 91.29 12 VAL S C 1
ATOM 4810 O O . VAL D 4 32 ? 78.797 148.543 75.845 1.00 91.29 12 VAL S O 1
ATOM 4814 N N . GLN D 4 33 ? 76.939 148.421 77.123 1.00 91.95 13 GLN S N 1
ATOM 4815 C CA . GLN D 4 33 ? 77.111 149.761 77.653 1.00 91.95 13 GLN S CA 1
ATOM 4816 C C . GLN D 4 33 ? 78.344 149.803 78.554 1.00 91.95 13 GLN S C 1
ATOM 4817 O O . GLN D 4 33 ? 78.680 148.807 79.204 1.00 91.95 13 GLN S O 1
ATOM 4823 N N . PRO D 4 34 ? 79.050 150.933 78.600 1.00 92.46 14 PRO S N 1
ATOM 4824 C CA . PRO D 4 34 ? 80.231 151.024 79.465 1.00 92.46 14 PRO S CA 1
ATOM 4825 C C . PRO D 4 34 ? 79.863 150.802 80.925 1.00 92.46 14 PRO S C 1
ATOM 4826 O O . PRO D 4 34 ? 78.811 151.239 81.393 1.00 92.46 14 PRO S O 1
ATOM 4830 N N . GLY D 4 35 ? 80.745 150.111 81.640 1.00 89.73 15 GLY S N 1
ATOM 4831 C CA . GLY D 4 35 ? 80.471 149.721 83.005 1.00 89.73 15 GLY S CA 1
ATOM 4832 C C . GLY D 4 35 ? 79.573 148.513 83.153 1.00 89.73 15 GLY S C 1
ATOM 4833 O O . GLY D 4 35 ? 79.212 148.166 84.284 1.00 89.73 15 GLY S O 1
ATOM 4834 N N . GLY D 4 36 ? 79.203 147.861 82.053 1.00 89.15 16 GLY S N 1
ATOM 4835 C CA . GLY D 4 36 ? 78.310 146.724 82.089 1.00 89.15 16 GLY S CA 1
ATOM 4836 C C . GLY D 4 36 ? 79.031 145.430 82.411 1.00 89.15 16 GLY S C 1
ATOM 4837 O O . GLY D 4 36 ? 80.197 145.408 82.807 1.00 89.15 16 GLY S O 1
ATOM 4838 N N . SER D 4 37 ? 78.303 144.328 82.240 1.00 88.51 17 SER S N 1
ATOM 4839 C CA . SER D 4 37 ? 78.817 142.996 82.522 1.00 88.51 17 SER S CA 1
ATOM 4840 C C . SER D 4 37 ? 78.454 142.049 81.388 1.00 88.51 17 SER S C 1
ATOM 4841 O O . SER D 4 37 ? 77.344 142.104 80.853 1.00 88.51 17 SER S O 1
ATOM 4844 N N . ARG D 4 38 ? 79.397 141.180 81.030 1.00 84.46 18 ARG S N 1
ATOM 4845 C CA . ARG D 4 38 ? 79.186 140.174 79.999 1.00 84.46 18 ARG S CA 1
ATOM 4846 C C . ARG D 4 38 ? 79.708 138.836 80.497 1.00 84.46 18 ARG S C 1
ATOM 4847 O O . ARG D 4 38 ? 80.658 138.785 81.284 1.00 84.46 18 ARG S O 1
ATOM 4855 N N . LYS D 4 39 ? 79.077 137.756 80.045 1.00 81.29 19 LYS S N 1
ATOM 4856 C CA . LYS D 4 39 ? 79.368 136.402 80.509 1.00 81.29 19 LYS S CA 1
ATOM 4857 C C . LYS D 4 39 ? 79.785 135.572 79.299 1.00 81.29 19 LYS S C 1
ATOM 4858 O O . LYS D 4 39 ? 78.954 134.923 78.660 1.00 81.29 19 LYS S O 1
ATOM 4864 N N . LEU D 4 40 ? 81.076 135.602 78.980 1.00 76.37 20 LEU S N 1
ATOM 4865 C CA . LEU D 4 40 ? 81.586 134.833 77.855 1.00 76.37 20 LEU S CA 1
ATOM 4866 C C . LEU D 4 40 ? 81.581 133.343 78.169 1.00 76.37 20 LEU S C 1
ATOM 4867 O O . LEU D 4 40 ? 81.767 132.923 79.314 1.00 76.37 20 LEU S O 1
ATOM 4872 N N . SER D 4 41 ? 81.364 132.539 77.131 1.00 74.51 21 SER S N 1
ATOM 4873 C CA . SER D 4 41 ? 81.376 131.090 77.243 1.00 74.51 21 SER S CA 1
ATOM 4874 C C . SER D 4 41 ? 82.271 130.511 76.159 1.00 74.51 21 SER S C 1
ATOM 4875 O O . SER D 4 41 ? 82.401 131.076 75.072 1.00 74.51 21 SER S O 1
ATOM 4878 N N . CYS D 4 42 ? 82.893 129.377 76.471 1.00 67.83 22 CYS S N 1
ATOM 4879 C CA . CYS D 4 42 ? 83.762 128.663 75.536 1.00 67.83 22 CYS S CA 1
ATOM 4880 C C . CYS D 4 42 ? 83.442 127.177 75.646 1.00 67.83 22 CYS S C 1
ATOM 4881 O O . CYS D 4 42 ? 83.920 126.500 76.561 1.00 67.83 22 CYS S O 1
ATOM 4884 N N . SER D 4 43 ? 82.641 126.670 74.712 1.00 65.02 23 SER S N 1
ATOM 4885 C CA . SER D 4 43 ? 82.209 125.274 74.727 1.00 65.02 23 SER S CA 1
ATOM 4886 C C . SER D 4 43 ? 83.257 124.434 74.011 1.00 65.02 23 SER S C 1
ATOM 4887 O O . SER D 4 43 ? 83.333 124.429 72.780 1.00 65.02 23 SER S O 1
ATOM 4890 N N . ALA D 4 44 ? 84.070 123.721 74.783 1.00 60.87 24 ALA S N 1
ATOM 4891 C CA . ALA D 4 44 ? 85.065 122.831 74.209 1.00 60.87 24 ALA S CA 1
ATOM 4892 C C . ALA D 4 44 ? 84.404 121.576 73.655 1.00 60.87 24 ALA S C 1
ATOM 4893 O O . ALA D 4 44 ? 83.331 121.162 74.105 1.00 60.87 24 ALA S O 1
ATOM 4895 N N . SER D 4 45 ? 85.060 120.971 72.670 1.00 60.70 25 SER S N 1
ATOM 4896 C CA . SER D 4 45 ? 84.569 119.738 72.076 1.00 60.70 25 SER S CA 1
ATOM 4897 C C . SER D 4 45 ? 85.714 119.061 71.339 1.00 60.70 25 SER S C 1
ATOM 4898 O O . SER D 4 45 ? 86.559 119.723 70.734 1.00 60.70 25 SER S O 1
ATOM 4901 N N . GLY D 4 46 ? 85.730 117.733 71.400 1.00 56.39 26 GLY S N 1
ATOM 4902 C CA . GLY D 4 46 ? 86.699 116.962 70.654 1.00 56.39 26 GLY S CA 1
ATOM 4903 C C . GLY D 4 46 ? 88.061 116.822 71.290 1.00 56.39 26 GLY S C 1
ATOM 4904 O O . GLY D 4 46 ? 89.015 116.477 70.584 1.00 56.39 26 GLY S O 1
ATOM 4905 N N . PHE D 4 47 ? 88.195 117.089 72.587 1.00 54.91 27 PHE S N 1
ATOM 4906 C CA . PHE D 4 47 ? 89.452 116.844 73.282 1.00 54.91 27 PHE S CA 1
ATOM 4907 C C . PHE D 4 47 ? 89.185 116.779 74.779 1.00 54.91 27 PHE S C 1
ATOM 4908 O O . PHE D 4 47 ? 88.097 117.111 75.253 1.00 54.91 27 PHE S O 1
ATOM 4916 N N . ALA D 4 48 ? 90.199 116.331 75.518 1.00 55.15 28 ALA S N 1
ATOM 4917 C CA . ALA D 4 48 ? 90.126 116.197 76.971 1.00 55.15 28 ALA S CA 1
ATOM 4918 C C . ALA D 4 48 ? 90.287 117.579 77.591 1.00 55.15 28 ALA S C 1
ATOM 4919 O O . ALA D 4 48 ? 91.379 117.985 77.990 1.00 55.15 28 ALA S O 1
ATOM 4921 N N . PHE D 4 49 ? 89.171 118.308 77.679 1.00 56.30 29 PHE S N 1
ATOM 4922 C CA . PHE D 4 49 ? 89.207 119.691 78.143 1.00 56.30 29 PHE S CA 1
ATOM 4923 C C . PHE D 4 49 ? 89.709 119.800 79.578 1.00 56.30 29 PHE S C 1
ATOM 4924 O O . PHE D 4 49 ? 90.313 120.813 79.946 1.00 56.30 29 PHE S O 1
ATOM 4932 N N . SER D 4 50 ? 89.477 118.774 80.397 1.00 57.88 30 SER S N 1
ATOM 4933 C CA . SER D 4 50 ? 89.850 118.846 81.805 1.00 57.88 30 SER S CA 1
ATOM 4934 C C . SER D 4 50 ? 91.357 118.855 82.015 1.00 57.88 30 SER S C 1
ATOM 4935 O O . SER D 4 50 ? 91.819 119.332 83.056 1.00 57.88 30 SER S O 1
ATOM 4938 N N . SER D 4 51 ? 92.133 118.346 81.060 1.00 53.55 31 SER S N 1
ATOM 4939 C CA . SER D 4 51 ? 93.581 118.274 81.189 1.00 53.55 31 SER S CA 1
ATOM 4940 C C . SER D 4 51 ? 94.300 119.380 80.428 1.00 53.55 31 SER S C 1
ATOM 4941 O O . SER D 4 51 ? 95.526 119.328 80.293 1.00 53.55 31 SER S O 1
ATOM 4944 N N . PHE D 4 52 ? 93.573 120.377 79.936 1.00 51.15 32 PHE S N 1
ATOM 4945 C CA . PHE D 4 52 ? 94.147 121.462 79.152 1.00 51.15 32 PHE S CA 1
ATOM 4946 C C . PHE D 4 52 ? 94.050 122.769 79.922 1.00 51.15 32 PHE S C 1
ATOM 4947 O O . PHE D 4 52 ? 92.962 123.150 80.371 1.00 51.15 32 PHE S O 1
ATOM 4955 N N . GLY D 4 53 ? 95.181 123.452 80.074 1.00 48.98 33 GLY S N 1
ATOM 4956 C CA . GLY D 4 53 ? 95.142 124.819 80.553 1.00 48.98 33 GLY S CA 1
ATOM 4957 C C . GLY D 4 53 ? 94.447 125.713 79.543 1.00 48.98 33 GLY S C 1
ATOM 4958 O O . GLY D 4 53 ? 94.583 125.540 78.333 1.00 48.98 33 GLY S O 1
ATOM 4959 N N . MET D 4 54 ? 93.684 126.675 80.049 1.00 50.91 34 MET S N 1
ATOM 4960 C CA . MET D 4 54 ? 92.879 127.549 79.206 1.00 50.91 34 MET S CA 1
ATOM 4961 C C . MET D 4 54 ? 93.354 128.987 79.351 1.00 50.91 34 MET S C 1
ATOM 4962 O O . MET D 4 54 ? 93.571 129.465 80.469 1.00 50.91 34 MET S O 1
ATOM 4967 N N . HIS D 4 55 ? 93.517 129.664 78.222 1.00 47.77 35 HIS S N 1
ATOM 4968 C CA . HIS D 4 55 ? 93.881 131.069 78.181 1.00 47.77 35 HIS S CA 1
ATOM 4969 C C . HIS D 4 55 ? 92.776 131.861 77.500 1.00 47.77 35 HIS S C 1
ATOM 4970 O O . HIS D 4 55 ? 91.879 131.308 76.861 1.00 47.77 35 HIS S O 1
ATOM 4977 N N . TRP D 4 56 ? 92.849 133.180 77.653 1.00 57.88 36 TRP S N 1
ATOM 4978 C CA . TRP D 4 56 ? 92.036 134.111 76.883 1.00 57.88 36 TRP S CA 1
ATOM 4979 C C . TRP D 4 56 ? 92.967 135.137 76.260 1.00 57.88 36 TRP S C 1
ATOM 4980 O O . TRP D 4 56 ? 93.829 135.694 76.948 1.00 57.88 36 TRP S O 1
ATOM 4991 N N . VAL D 4 57 ? 92.809 135.368 74.962 1.00 59.18 37 VAL S N 1
ATOM 4992 C CA . VAL D 4 57 ? 93.625 136.320 74.220 1.00 59.18 37 VAL S CA 1
ATOM 4993 C C . VAL D 4 57 ? 92.693 137.191 73.395 1.00 59.18 37 VAL S C 1
ATOM 4994 O O . VAL D 4 57 ? 91.760 136.681 72.765 1.00 59.18 37 VAL S O 1
ATOM 4998 N N . ARG D 4 58 ? 92.933 138.498 73.405 1.00 67.49 38 ARG S N 1
ATOM 4999 C CA . ARG D 4 58 ? 92.088 139.439 72.693 1.00 67.49 38 ARG S CA 1
ATOM 5000 C C . ARG D 4 58 ? 92.928 140.312 71.771 1.00 67.49 38 ARG S C 1
ATOM 5001 O O . ARG D 4 58 ? 94.130 140.495 71.978 1.00 67.49 38 ARG S O 1
ATOM 5009 N N . GLN D 4 59 ? 92.275 140.844 70.744 1.00 75.53 39 GLN S N 1
ATOM 5010 C CA . GLN D 4 59 ? 92.893 141.809 69.848 1.00 75.53 39 GLN S CA 1
ATOM 5011 C C . GLN D 4 59 ? 91.904 142.931 69.575 1.00 75.53 39 GLN S C 1
ATOM 5012 O O . GLN D 4 59 ? 90.705 142.688 69.425 1.00 75.53 39 GLN S O 1
ATOM 5018 N N . ALA D 4 60 ? 92.413 144.157 69.518 1.00 80.23 40 ALA S N 1
ATOM 5019 C CA . ALA D 4 60 ? 91.582 145.283 69.142 1.00 80.23 40 ALA S CA 1
ATOM 5020 C C . ALA D 4 60 ? 91.160 145.142 67.683 1.00 80.23 40 ALA S C 1
ATOM 5021 O O . ALA D 4 60 ? 91.832 144.473 66.895 1.00 80.23 40 ALA S O 1
ATOM 5023 N N . PRO D 4 61 ? 90.034 145.752 67.298 1.00 83.18 41 PRO S N 1
ATOM 5024 C CA . PRO D 4 61 ? 89.557 145.617 65.911 1.00 83.18 41 PRO S CA 1
ATOM 5025 C C . PRO D 4 61 ? 90.575 146.026 64.854 1.00 83.18 41 PRO S C 1
ATOM 5026 O O . PRO D 4 61 ? 90.359 145.730 63.672 1.00 83.18 41 PRO S O 1
ATOM 5030 N N . GLU D 4 62 ? 91.664 146.698 65.230 1.00 83.64 42 GLU S N 1
ATOM 5031 C CA . GLU D 4 62 ? 92.737 147.015 64.297 1.00 83.64 42 GLU S CA 1
ATOM 5032 C C . GLU D 4 62 ? 94.134 146.720 64.825 1.00 83.64 42 GLU S C 1
ATOM 5033 O O . GLU D 4 62 ? 95.067 146.649 64.017 1.00 83.64 42 GLU S O 1
ATOM 5035 N N . LYS D 4 63 ? 94.313 146.545 66.131 1.00 79.80 43 LYS S N 1
ATOM 5036 C CA . LYS D 4 63 ? 95.636 146.394 66.719 1.00 79.80 43 LYS S CA 1
ATOM 5037 C C . LYS D 4 63 ? 96.011 144.915 66.808 1.00 79.80 43 LYS S C 1
ATOM 5038 O O . LYS D 4 63 ? 95.334 144.041 66.256 1.00 79.80 43 LYS S O 1
ATOM 5044 N N . GLY D 4 64 ? 97.105 144.621 67.510 1.00 74.42 44 GLY S N 1
ATOM 5045 C CA . GLY D 4 64 ? 97.603 143.270 67.642 1.00 74.42 44 GLY S CA 1
ATOM 5046 C C . GLY D 4 64 ? 97.003 142.537 68.828 1.00 74.42 44 GLY S C 1
ATOM 5047 O O . GLY D 4 64 ? 96.134 143.041 69.541 1.00 74.42 44 GLY S O 1
ATOM 5048 N N . LEU D 4 65 ? 97.489 141.316 69.032 1.00 69.15 45 LEU S N 1
ATOM 5049 C CA . LEU D 4 65 ? 96.970 140.461 70.090 1.00 69.15 45 LEU S CA 1
ATOM 5050 C C . LEU D 4 65 ? 97.389 140.979 71.463 1.00 69.15 45 LEU S C 1
ATOM 5051 O O . LEU D 4 65 ? 98.418 141.638 71.617 1.00 69.15 45 LEU S O 1
ATOM 5056 N N . GLU D 4 66 ? 96.571 140.666 72.469 1.00 65.53 46 GLU S N 1
ATOM 5057 C CA . GLU D 4 66 ? 96.842 141.030 73.854 1.00 65.53 46 GLU S CA 1
ATOM 5058 C C . GLU D 4 66 ? 96.285 139.950 74.768 1.00 65.53 46 GLU S C 1
ATOM 5059 O O . GLU D 4 66 ? 95.099 139.618 74.693 1.00 65.53 46 GLU S O 1
ATOM 5065 N N . TRP D 4 67 ? 97.145 139.407 75.624 1.00 56.56 47 TRP S N 1
ATOM 5066 C CA . TRP D 4 67 ? 96.749 138.352 76.544 1.00 56.56 47 TRP S CA 1
ATOM 5067 C C . TRP D 4 67 ? 95.786 138.888 77.601 1.00 56.56 47 TRP S C 1
ATOM 5068 O O . TRP D 4 67 ? 95.873 140.045 78.020 1.00 56.56 47 TRP S O 1
ATOM 5079 N N . VAL D 4 68 ? 94.857 138.032 78.030 1.00 56.91 48 VAL S N 1
ATOM 5080 C CA . VAL D 4 68 ? 93.792 138.419 78.956 1.00 56.91 48 VAL S CA 1
ATOM 5081 C C . VAL D 4 68 ? 93.949 137.731 80.308 1.00 56.91 48 VAL S C 1
ATOM 5082 O O . VAL D 4 68 ? 94.190 138.388 81.323 1.00 56.91 48 VAL S O 1
ATOM 5086 N N . ALA D 4 69 ? 93.814 136.411 80.345 1.00 52.92 49 ALA S N 1
ATOM 5087 C CA . ALA D 4 69 ? 93.782 135.683 81.609 1.00 52.92 49 ALA S CA 1
ATOM 5088 C C . ALA D 4 69 ? 94.261 134.257 81.362 1.00 52.92 49 ALA S C 1
ATOM 5089 O O . ALA D 4 69 ? 94.744 133.924 80.275 1.00 52.92 49 ALA S O 1
ATOM 5091 N N . TYR D 4 70 ? 94.120 133.412 82.381 1.00 48.34 50 TYR S N 1
ATOM 5092 C CA . TYR D 4 70 ? 94.588 132.035 82.326 1.00 48.34 50 TYR S CA 1
ATOM 5093 C C . TYR D 4 70 ? 93.995 131.256 83.488 1.00 48.34 50 TYR S C 1
ATOM 5094 O O . TYR D 4 70 ? 93.997 131.736 84.622 1.00 48.34 50 TYR S O 1
ATOM 5103 N N . ILE D 4 71 ? 93.486 130.063 83.195 1.00 48.95 51 ILE S N 1
ATOM 5104 C CA . ILE D 4 71 ? 93.068 129.111 84.215 1.00 48.95 51 ILE S CA 1
ATOM 5105 C C . ILE D 4 71 ? 93.717 127.769 83.900 1.00 48.95 51 ILE S C 1
ATOM 5106 O O . ILE D 4 71 ? 93.669 127.304 82.756 1.00 48.95 51 ILE S O 1
ATOM 5111 N N . SER D 4 72 ? 94.347 127.163 84.900 1.00 48.86 52 SER S N 1
ATOM 5112 C CA . SER D 4 72 ? 95.082 125.930 84.682 1.00 48.86 52 SER S CA 1
ATOM 5113 C C . SER D 4 72 ? 94.127 124.742 84.664 1.00 48.86 52 SER S C 1
ATOM 5114 O O . SER D 4 72 ? 92.918 124.874 84.883 1.00 48.86 52 SER S O 1
ATOM 5117 N N . SER D 4 73 ? 94.675 123.564 84.386 1.00 52.29 53 SER S N 1
ATOM 5118 C CA . SER D 4 73 ? 93.889 122.343 84.450 1.00 52.29 53 SER S CA 1
ATOM 5119 C C . SER D 4 73 ? 93.412 122.105 85.876 1.00 52.29 53 SER S C 1
ATOM 5120 O O . SER D 4 73 ? 94.160 122.295 86.839 1.00 52.29 53 SER S O 1
ATOM 5123 N N . GLY D 4 74 ? 92.151 121.703 86.009 1.00 53.62 54 GLY S N 1
ATOM 5124 C CA . GLY D 4 74 ? 91.568 121.478 87.317 1.00 53.62 54 GLY S CA 1
ATOM 5125 C C . GLY D 4 74 ? 91.609 122.707 88.199 1.00 53.62 54 GLY S C 1
ATOM 5126 O O . GLY D 4 74 ? 91.990 122.623 89.370 1.00 53.62 54 GLY S O 1
ATOM 5127 N N . SER D 4 75 ? 91.226 123.851 87.637 1.00 52.35 55 SER S N 1
ATOM 5128 C CA . SER D 4 75 ? 91.215 125.143 88.334 1.00 52.35 55 SER S CA 1
ATOM 5129 C C . SER D 4 75 ? 92.632 125.404 88.841 1.00 52.35 55 SER S C 1
ATOM 5130 O O . SER D 4 75 ? 93.595 125.167 88.093 1.00 52.35 55 SER S O 1
ATOM 5133 N N . GLY D 4 76 ? 92.814 125.869 90.063 1.00 51.79 56 GLY S N 1
ATOM 5134 C CA . GLY D 4 76 ? 94.154 126.138 90.585 1.00 51.79 56 GLY S CA 1
ATOM 5135 C C . GLY D 4 76 ? 94.635 127.542 90.211 1.00 51.79 56 GLY S C 1
ATOM 5136 O O . GLY D 4 76 ? 94.186 128.523 90.791 1.00 51.79 56 GLY S O 1
ATOM 5137 N N . THR D 4 77 ? 95.545 127.612 89.245 1.00 50.49 57 THR S N 1
ATOM 5138 C CA . THR D 4 77 ? 96.135 128.884 88.858 1.00 50.49 57 THR S CA 1
ATOM 5139 C C . THR D 4 77 ? 95.140 129.722 88.065 1.00 50.49 57 THR S C 1
ATOM 5140 O O . THR D 4 77 ? 94.562 129.253 87.078 1.00 50.49 57 THR S O 1
ATOM 5144 N N . ILE D 4 78 ? 94.940 130.967 88.499 1.00 51.55 58 ILE S N 1
ATOM 5145 C CA . ILE D 4 78 ? 93.931 131.850 87.918 1.00 51.55 58 ILE S CA 1
ATOM 5146 C C . ILE D 4 78 ? 94.606 133.146 87.468 1.00 51.55 58 ILE S C 1
ATOM 5147 O O . ILE D 4 78 ? 94.041 134.236 87.608 1.00 51.55 58 ILE S O 1
ATOM 5152 N N . TYR D 4 79 ? 95.845 133.047 86.981 1.00 51.75 59 TYR S N 1
ATOM 5153 C CA . TYR D 4 79 ? 96.604 134.225 86.561 1.00 51.75 59 TYR S CA 1
ATOM 5154 C C . TYR D 4 79 ? 95.783 135.149 85.667 1.00 51.75 59 TYR S C 1
ATOM 5155 O O . TYR D 4 79 ? 95.068 134.694 84.770 1.00 51.75 59 TYR S O 1
ATOM 5164 N N . TYR D 4 80 ? 95.891 136.447 85.925 1.00 58.62 60 TYR S N 1
ATOM 5165 C CA . TYR D 4 80 ? 95.287 137.495 85.110 1.00 58.62 60 TYR S CA 1
ATOM 5166 C C . TYR D 4 80 ? 96.377 138.406 84.555 1.00 58.62 60 TYR S C 1
ATOM 5167 O O . TYR D 4 80 ? 97.571 138.209 84.796 1.00 58.62 60 TYR S O 1
ATOM 5176 N N . ALA D 4 81 ? 95.951 139.416 83.808 1.00 60.61 61 ALA S N 1
ATOM 5177 C CA . ALA D 4 81 ? 96.831 140.460 83.309 1.00 60.61 61 ALA S CA 1
ATOM 5178 C C . ALA D 4 81 ? 96.732 141.692 84.197 1.00 60.61 61 ALA S C 1
ATOM 5179 O O . ALA D 4 81 ? 95.804 141.842 84.996 1.00 60.61 61 ALA S O 1
ATOM 5181 N N . ASP D 4 82 ? 97.718 142.582 84.053 1.00 67.35 62 ASP S N 1
ATOM 5182 C CA . ASP D 4 82 ? 97.748 143.790 84.871 1.00 67.35 62 ASP S CA 1
ATOM 5183 C C . ASP D 4 82 ? 96.546 144.682 84.589 1.00 67.35 62 ASP S C 1
ATOM 5184 O O . ASP D 4 82 ? 95.942 145.237 85.516 1.00 67.35 62 ASP S O 1
ATOM 5186 N N . THR D 4 83 ? 96.178 144.828 83.314 1.00 70.13 63 THR S N 1
ATOM 5187 C CA . THR D 4 83 ? 95.071 145.699 82.936 1.00 70.13 63 THR S CA 1
ATOM 5188 C C . THR D 4 83 ? 93.707 145.107 83.266 1.00 70.13 63 THR S C 1
ATOM 5189 O O . THR D 4 83 ? 92.696 145.792 83.079 1.00 70.13 63 THR S O 1
ATOM 5193 N N . VAL D 4 84 ? 93.649 143.860 83.733 1.00 68.83 64 VAL S N 1
ATOM 5194 C CA . VAL D 4 84 ? 92.387 143.199 84.031 1.00 68.83 64 VAL S CA 1
ATOM 5195 C C . VAL D 4 84 ? 92.325 142.662 85.452 1.00 68.83 64 VAL S C 1
ATOM 5196 O O . VAL D 4 84 ? 91.320 142.058 85.828 1.00 68.83 64 VAL S O 1
ATOM 5200 N N . LYS D 4 85 ? 93.368 142.859 86.256 1.00 70.86 65 LYS S N 1
ATOM 5201 C CA . LYS D 4 85 ? 93.390 142.319 87.609 1.00 70.86 65 LYS S CA 1
ATOM 5202 C C . LYS D 4 85 ? 92.260 142.910 88.440 1.00 70.86 65 LYS S C 1
ATOM 5203 O O . LYS D 4 85 ? 91.979 144.109 88.380 1.00 70.86 65 LYS S O 1
ATOM 5209 N N . GLY D 4 86 ? 91.605 142.051 89.222 1.00 74.64 66 GLY S N 1
ATOM 5210 C CA . GLY D 4 86 ? 90.439 142.438 89.981 1.00 74.64 66 GLY S CA 1
ATOM 5211 C C . GLY D 4 86 ? 89.146 142.379 89.204 1.00 74.64 66 GLY S C 1
ATOM 5212 O O . GLY D 4 86 ? 88.069 142.450 89.810 1.00 74.64 66 GLY S O 1
ATOM 5213 N N . ARG D 4 87 ? 89.218 142.259 87.880 1.00 75.73 67 ARG S N 1
ATOM 5214 C CA . ARG D 4 87 ? 88.044 142.067 87.044 1.00 75.73 67 ARG S CA 1
ATOM 5215 C C . ARG D 4 87 ? 88.255 140.849 86.156 1.00 75.73 67 ARG S C 1
ATOM 5216 O O . ARG D 4 87 ? 89.264 140.147 86.286 1.00 75.73 67 ARG S O 1
ATOM 5224 N N . PHE D 4 88 ? 87.311 140.600 85.254 1.00 73.82 68 PHE S N 1
ATOM 5225 C CA . PHE D 4 88 ? 87.409 139.531 84.264 1.00 73.82 68 PHE S CA 1
ATOM 5226 C C . PHE D 4 88 ? 87.691 138.182 84.926 1.00 73.82 68 PHE S C 1
ATOM 5227 O O . PHE D 4 88 ? 88.548 137.417 84.481 1.00 73.82 68 PHE S O 1
ATOM 5235 N N . THR D 4 89 ? 86.969 137.900 86.006 1.00 69.74 69 THR S N 1
ATOM 5236 C CA . THR D 4 89 ? 87.157 136.630 86.695 1.00 69.74 69 THR S CA 1
ATOM 5237 C C . THR D 4 89 ? 86.838 135.465 85.764 1.00 69.74 69 THR S C 1
ATOM 5238 O O . THR D 4 89 ? 85.848 135.484 85.025 1.00 69.74 69 THR S O 1
ATOM 5242 N N . ILE D 4 90 ? 87.710 134.461 85.775 1.00 61.58 70 ILE S N 1
ATOM 5243 C CA . ILE D 4 90 ? 87.665 133.363 84.820 1.00 61.58 70 ILE S CA 1
ATOM 5244 C C . ILE D 4 90 ? 87.432 132.061 85.571 1.00 61.58 70 ILE S C 1
ATOM 5245 O O . ILE D 4 90 ? 88.049 131.813 86.612 1.00 61.58 70 ILE S O 1
ATOM 5250 N N . SER D 4 91 ? 86.522 131.243 85.051 1.00 62.49 71 SER S N 1
ATOM 5251 C CA . SER D 4 91 ? 86.177 129.974 85.670 1.00 62.49 71 SER S CA 1
ATOM 5252 C C . SER D 4 91 ? 86.018 128.916 84.589 1.00 62.49 71 SER S C 1
ATOM 5253 O O . SER D 4 91 ? 85.800 129.222 83.415 1.00 62.49 71 SER S O 1
ATOM 5256 N N . ARG D 4 92 ? 86.138 127.657 85.002 1.00 57.14 72 ARG S N 1
ATOM 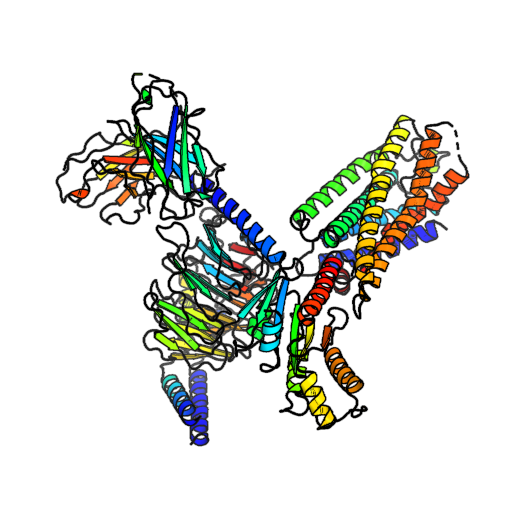5257 C CA . ARG D 4 92 ? 85.989 126.523 84.104 1.00 57.14 72 ARG S CA 1
ATOM 5258 C C . ARG D 4 92 ? 85.041 125.506 84.722 1.00 57.14 72 ARG S C 1
ATOM 5259 O O . ARG D 4 92 ? 84.917 125.410 85.946 1.00 57.14 72 ARG S O 1
ATOM 5267 N N . ASP D 4 93 ? 84.362 124.754 83.857 1.00 64.33 73 ASP S N 1
ATOM 5268 C CA . ASP D 4 93 ? 83.439 123.698 84.276 1.00 64.33 73 ASP S CA 1
ATOM 5269 C C . ASP D 4 93 ? 83.834 122.433 83.518 1.00 64.33 73 ASP S C 1
ATOM 5270 O O . ASP D 4 93 ? 83.384 122.205 82.393 1.00 64.33 73 ASP S O 1
ATOM 5275 N N . ASP D 4 94 ? 84.682 121.619 84.145 1.00 64.71 74 ASP S N 1
ATOM 5276 C CA . ASP D 4 94 ? 85.183 120.410 83.491 1.00 64.71 74 ASP S CA 1
ATOM 5277 C C . ASP D 4 94 ? 84.084 119.424 83.108 1.00 64.71 74 ASP S C 1
ATOM 5278 O O . ASP D 4 94 ? 84.133 118.894 81.984 1.00 64.71 74 ASP S O 1
ATOM 5283 N N . PRO D 4 95 ? 83.097 119.108 83.964 1.00 66.64 75 PRO S N 1
ATOM 5284 C CA . PRO D 4 95 ? 82.083 118.123 83.547 1.00 66.64 75 PRO S CA 1
ATOM 5285 C C . PRO D 4 95 ? 81.327 118.511 82.289 1.00 66.64 75 PRO S C 1
ATOM 5286 O O . PRO D 4 95 ? 80.999 117.637 81.478 1.00 66.64 75 PRO S O 1
ATOM 5290 N N . LYS D 4 96 ? 81.043 119.795 82.096 1.00 65.26 76 LYS S N 1
ATOM 5291 C CA . LYS D 4 96 ? 80.350 120.253 80.900 1.00 65.26 76 LYS S CA 1
ATOM 5292 C C . LYS D 4 96 ? 81.301 120.646 79.776 1.00 65.26 76 LYS S C 1
ATOM 5293 O O . LYS D 4 96 ? 80.835 121.015 78.693 1.00 65.26 76 LYS S O 1
ATOM 5295 N N . ASN D 4 97 ? 82.614 120.567 80.008 1.00 63.42 77 ASN S N 1
ATOM 5296 C CA . ASN D 4 97 ? 83.624 120.909 79.005 1.00 63.42 77 ASN S CA 1
ATOM 5297 C C . ASN D 4 97 ? 83.410 122.318 78.460 1.00 63.42 77 ASN S C 1
ATOM 5298 O O . ASN D 4 97 ? 83.483 122.560 77.253 1.00 63.42 77 ASN S O 1
ATOM 5303 N N . THR D 4 98 ? 83.140 123.260 79.359 1.00 64.50 78 THR S N 1
ATOM 5304 C CA . THR D 4 98 ? 82.880 124.640 78.984 1.00 64.50 78 THR S CA 1
ATOM 5305 C C . THR D 4 98 ? 83.749 125.575 79.811 1.00 64.50 78 THR S C 1
ATOM 5306 O O . THR D 4 98 ? 84.076 125.290 80.966 1.00 64.50 78 THR S O 1
ATOM 5310 N N . LEU D 4 99 ? 84.128 126.696 79.198 1.00 64.53 79 LEU S N 1
ATOM 5311 C CA . LEU D 4 99 ? 84.977 127.694 79.829 1.00 64.53 79 LEU S CA 1
ATOM 5312 C C . LEU D 4 99 ? 84.273 129.041 79.802 1.00 64.53 79 LEU S C 1
ATOM 5313 O O . LEU D 4 99 ? 83.666 129.410 78.792 1.00 64.53 79 LEU S O 1
ATOM 5318 N N . PHE D 4 100 ? 84.362 129.773 80.907 1.00 68.71 80 PHE S N 1
ATOM 5319 C CA . PHE D 4 100 ? 83.634 131.020 81.073 1.00 68.71 80 PHE S CA 1
ATOM 5320 C C . PHE D 4 100 ? 84.585 132.171 81.369 1.00 68.71 80 PHE S C 1
ATOM 5321 O O . PHE D 4 100 ? 85.737 131.973 81.764 1.00 68.71 80 PHE S O 1
ATOM 5329 N N . LEU D 4 101 ? 84.077 133.387 81.171 1.00 71.30 81 LEU S N 1
ATOM 5330 C CA . LEU D 4 101 ? 84.805 134.602 81.531 1.00 71.30 81 LEU S CA 1
ATOM 5331 C C . LEU D 4 101 ? 83.770 135.644 81.944 1.00 71.30 81 LEU S C 1
ATOM 5332 O O . LEU D 4 101 ? 83.227 136.350 81.089 1.00 71.30 81 LEU S O 1
ATOM 5337 N N . GLN D 4 102 ? 83.499 135.732 83.243 1.00 78.92 82 GLN S N 1
ATOM 5338 C CA . GLN D 4 102 ? 82.635 136.782 83.764 1.00 78.92 82 GLN S CA 1
ATOM 5339 C C . GLN D 4 102 ? 83.345 138.123 83.655 1.00 78.92 82 GLN S C 1
ATOM 5340 O O . GLN D 4 102 ? 84.494 138.264 84.082 1.00 78.92 82 GLN S O 1
ATOM 5346 N N . MET D 4 103 ? 82.660 139.107 83.086 1.00 83.65 83 MET S N 1
ATOM 5347 C CA . MET D 4 103 ? 83.241 140.411 82.811 1.00 83.65 83 MET S CA 1
ATOM 5348 C C . MET D 4 103 ? 82.573 141.457 83.692 1.00 83.65 83 MET S C 1
ATOM 5349 O O . MET D 4 103 ? 81.344 141.491 83.803 1.00 83.65 83 MET S O 1
ATOM 5354 N N . THR D 4 104 ? 83.383 142.302 84.326 1.00 83.43 84 THR S N 1
ATOM 5355 C CA . THR D 4 104 ? 82.886 143.318 85.245 1.00 83.43 84 THR S CA 1
ATOM 5356 C C . THR D 4 104 ? 83.480 144.671 84.888 1.00 83.43 84 THR S C 1
ATOM 5357 O O . THR D 4 104 ? 84.681 144.776 84.622 1.00 83.43 84 THR S O 1
ATOM 5361 N N . SER D 4 105 ? 82.632 145.702 84.891 1.00 83.97 85 SER S N 1
ATOM 5362 C CA . SER D 4 105 ? 83.045 147.089 84.662 1.00 83.97 85 SER S CA 1
ATOM 5363 C C . SER D 4 105 ? 83.755 147.240 83.315 1.00 83.97 85 SER S C 1
ATOM 5364 O O . SER D 4 105 ? 84.937 147.578 83.234 1.00 83.97 85 SER S O 1
ATOM 5367 N N . LEU D 4 106 ? 83.006 146.979 82.249 1.00 86.70 86 LEU S N 1
ATOM 5368 C CA . LEU D 4 106 ? 83.550 147.111 80.906 1.00 86.70 86 LEU S CA 1
ATOM 5369 C C . LEU D 4 106 ? 83.796 148.576 80.569 1.00 86.70 86 LEU S C 1
ATOM 5370 O O . LEU D 4 106 ? 82.967 149.444 80.849 1.00 86.70 86 LEU S O 1
ATOM 5375 N N . ARG D 4 107 ? 84.947 148.846 79.963 1.00 86.26 87 ARG S N 1
ATOM 5376 C CA . ARG D 4 107 ? 85.321 150.181 79.522 1.00 86.26 87 ARG S CA 1
ATOM 5377 C C . ARG D 4 107 ? 85.450 150.199 78.002 1.00 86.26 87 ARG S C 1
ATOM 5378 O O . ARG D 4 107 ? 85.309 149.174 77.330 1.00 86.26 87 ARG S O 1
ATOM 5386 N N . SER D 4 108 ? 85.723 151.386 77.460 1.00 88.90 88 SER S N 1
ATOM 5387 C CA . SER D 4 108 ? 85.924 151.529 76.025 1.00 88.90 88 SER S CA 1
ATOM 5388 C C . SER D 4 108 ? 87.221 150.889 75.546 1.00 88.90 88 SER S C 1
ATOM 5389 O O . SER D 4 108 ? 87.387 150.699 74.337 1.00 88.90 88 SER S O 1
ATOM 5392 N N . GLU D 4 109 ? 88.138 150.560 76.453 1.00 85.58 89 GLU S N 1
ATOM 5393 C CA . GLU D 4 109 ? 89.397 149.930 76.086 1.00 85.58 89 GLU S CA 1
ATOM 5394 C C . GLU D 4 109 ? 89.302 148.413 76.006 1.00 85.58 89 GLU S C 1
ATOM 5395 O O . GLU D 4 109 ? 90.274 147.770 75.598 1.00 85.58 89 GLU S O 1
ATOM 5397 N N . ASP D 4 110 ? 88.169 147.830 76.385 1.00 83.48 90 ASP S N 1
ATOM 5398 C CA . ASP D 4 110 ? 87.995 146.386 76.365 1.00 83.48 90 ASP S CA 1
ATOM 5399 C C . ASP D 4 110 ? 87.366 145.875 75.076 1.00 83.48 90 ASP S C 1
ATOM 5400 O O . ASP D 4 110 ? 87.112 144.673 74.964 1.00 83.48 90 ASP S O 1
ATOM 5405 N N . THR D 4 111 ? 87.109 146.751 74.105 1.00 84.82 91 THR S N 1
ATOM 5406 C CA . THR D 4 111 ? 86.536 146.336 72.826 1.00 84.82 91 THR S CA 1
ATOM 5407 C C . THR D 4 111 ? 87.563 145.495 72.082 1.00 84.82 91 THR S C 1
ATOM 5408 O O . THR D 4 111 ? 88.540 146.015 71.539 1.00 84.82 91 THR S O 1
ATOM 5412 N N . ALA D 4 112 ? 87.340 144.185 72.053 1.00 78.46 92 ALA S N 1
ATOM 5413 C CA . ALA D 4 112 ? 88.274 143.256 71.438 1.00 78.46 92 ALA S CA 1
ATOM 5414 C C . ALA D 4 112 ? 87.537 141.958 71.149 1.00 78.46 92 ALA S C 1
ATOM 5415 O O . ALA D 4 112 ? 86.439 141.719 71.659 1.00 78.46 92 ALA S O 1
ATOM 5417 N N . MET D 4 113 ? 88.151 141.115 70.321 1.00 75.48 93 MET S N 1
ATOM 5418 C CA . MET D 4 113 ? 87.563 139.837 69.938 1.00 75.48 93 MET S CA 1
ATOM 5419 C C . MET D 4 113 ? 88.343 138.752 70.673 1.00 75.48 93 MET S C 1
ATOM 5420 O O . MET D 4 113 ? 89.460 138.403 70.277 1.00 75.48 93 MET S O 1
ATOM 5425 N N . TYR D 4 114 ? 87.753 138.225 71.743 1.00 68.11 94 TYR S N 1
ATOM 5426 C CA . TYR D 4 114 ? 88.468 137.352 72.664 1.00 68.11 94 TYR S CA 1
ATOM 5427 C C . TYR D 4 114 ? 88.581 135.938 72.113 1.00 68.11 94 TYR S C 1
ATOM 5428 O O . TYR D 4 114 ? 87.624 135.393 71.556 1.00 68.11 94 TYR S O 1
ATOM 5437 N N . TYR D 4 115 ? 89.758 135.343 72.282 1.00 63.38 95 TYR S N 1
ATOM 5438 C CA . TYR D 4 115 ? 90.044 133.996 71.810 1.00 63.38 95 TYR S CA 1
ATOM 5439 C C . TYR D 4 115 ? 90.127 133.046 72.994 1.00 63.38 95 TYR S C 1
ATOM 5440 O O . TYR D 4 115 ? 90.794 133.343 73.991 1.00 63.38 95 TYR S O 1
ATOM 5449 N N . CYS D 4 116 ? 89.452 131.905 72.881 1.00 59.23 96 CYS S N 1
ATOM 5450 C CA . CYS D 4 116 ? 89.551 130.828 73.863 1.00 59.23 96 CYS S CA 1
ATOM 5451 C C . CYS D 4 116 ? 90.684 129.913 73.421 1.00 59.23 96 CYS S C 1
ATOM 5452 O O . CYS D 4 116 ? 90.509 129.074 72.535 1.00 59.23 96 CYS S O 1
ATOM 5455 N N . VAL D 4 117 ? 91.848 130.071 74.038 1.00 50.51 97 VAL S N 1
ATOM 5456 C CA . VAL D 4 117 ? 93.066 129.401 73.600 1.00 50.51 97 VAL S CA 1
ATOM 5457 C C . VAL D 4 117 ? 93.279 128.146 74.429 1.00 50.51 97 VAL S C 1
ATOM 5458 O O . VAL D 4 117 ? 93.309 128.200 75.664 1.00 50.51 97 VAL S O 1
ATOM 5462 N N . ARG D 4 118 ? 93.430 127.017 73.746 1.00 52.43 98 ARG S N 1
ATOM 5463 C CA . ARG D 4 118 ? 93.795 125.764 74.379 1.00 52.43 98 ARG S CA 1
ATOM 5464 C C . ARG D 4 118 ? 95.277 125.779 74.734 1.00 52.43 98 ARG S C 1
ATOM 5465 O O . ARG D 4 118 ? 96.083 126.439 74.076 1.00 52.43 98 ARG S O 1
ATOM 5473 N N . SER D 4 119 ? 95.630 125.055 75.791 1.00 50.05 99 SER S N 1
ATOM 5474 C CA . SER D 4 119 ? 97.026 124.985 76.199 1.00 50.05 99 SER S CA 1
ATOM 5475 C C . SER D 4 119 ? 97.238 123.778 77.097 1.00 50.05 99 SER S C 1
ATOM 5476 O O . SER D 4 119 ? 96.365 123.415 77.888 1.00 50.05 99 SER S O 1
ATOM 5479 N N . ILE D 4 120 ? 98.412 123.163 76.965 1.00 47.77 100 ILE S N 1
ATOM 5480 C CA . ILE D 4 120 ? 98.819 122.044 77.803 1.00 47.77 100 ILE S CA 1
ATOM 5481 C C . ILE D 4 120 ? 100.308 122.184 78.080 1.00 47.77 100 ILE S C 1
ATOM 5482 O O . ILE D 4 120 ? 101.072 122.668 77.239 1.00 47.77 100 ILE S O 1
ATOM 5487 N N . TYR D 4 121 ? 100.720 121.781 79.279 1.00 47.20 101 TYR S N 1
ATOM 5488 C CA . TYR D 4 121 ? 102.051 122.112 79.781 1.00 47.20 101 TYR S CA 1
ATOM 5489 C C . TYR D 4 121 ? 102.741 120.903 80.393 1.00 47.20 101 TYR S C 1
ATOM 5490 O O . TYR D 4 121 ? 103.276 120.968 81.499 1.00 47.20 101 TYR S O 1
ATOM 5499 N N . TYR D 4 122 ? 102.745 119.778 79.694 1.00 43.87 102 TYR S N 1
ATOM 5500 C CA . TYR D 4 122 ? 103.674 118.728 80.070 1.00 43.87 102 TYR S CA 1
ATOM 5501 C C . TYR D 4 122 ? 104.970 118.910 79.285 1.00 43.87 102 TYR S C 1
ATOM 5502 O O . TYR D 4 122 ? 105.061 119.748 78.386 1.00 43.87 102 TYR S O 1
ATOM 5511 N N . TYR D 4 123 ? 105.991 118.138 79.644 1.00 44.51 103 TYR S N 1
ATOM 5512 C CA . TYR D 4 123 ? 107.260 118.260 78.942 1.00 44.51 103 TYR S CA 1
ATOM 5513 C C . TYR D 4 123 ? 107.094 117.863 77.483 1.00 44.51 103 TYR S C 1
ATOM 5514 O O . TYR D 4 123 ? 106.509 116.822 77.171 1.00 44.51 103 TYR S O 1
ATOM 5523 N N . GLY D 4 124 ? 107.615 118.697 76.589 1.00 48.43 104 GLY S N 1
ATOM 5524 C CA . GLY D 4 124 ? 107.489 118.446 75.172 1.00 48.43 104 GLY S CA 1
ATOM 5525 C C . GLY D 4 124 ? 106.138 118.779 74.587 1.00 48.43 104 GLY S C 1
ATOM 5526 O O . GLY D 4 124 ? 105.914 118.523 73.400 1.00 48.43 104 GLY S O 1
ATOM 5527 N N . SER D 4 125 ? 105.231 119.343 75.379 1.00 49.67 105 SER S N 1
ATOM 5528 C CA . SER D 4 125 ? 103.914 119.703 74.884 1.00 49.67 105 SER S CA 1
ATOM 5529 C C . SER D 4 125 ? 104.010 120.927 73.980 1.00 49.67 105 SER S C 1
ATOM 5530 O O . SER D 4 125 ? 105.068 121.539 73.818 1.00 49.67 105 SER S O 1
ATOM 5533 N N . SER D 4 126 ? 102.879 121.291 73.383 1.00 54.87 106 SER S N 1
ATOM 5534 C CA . SER D 4 126 ? 102.788 122.450 72.501 1.00 54.87 106 SER S CA 1
ATOM 5535 C C . SER D 4 126 ? 101.679 123.351 73.019 1.00 54.87 106 SER S C 1
ATOM 5536 O O . SER D 4 126 ? 100.518 123.222 72.613 1.00 54.87 106 SER S O 1
ATOM 5539 N N . PRO D 4 127 ? 101.993 124.261 73.938 1.00 50.83 107 PRO S N 1
ATOM 5540 C CA . PRO D 4 127 ? 100.975 125.201 74.415 1.00 50.83 107 PRO S CA 1
ATOM 5541 C C . PRO D 4 127 ? 100.489 126.096 73.285 1.00 50.83 107 PRO S C 1
ATOM 5542 O O . PRO D 4 127 ? 101.202 126.340 72.312 1.00 50.83 107 PRO S O 1
ATOM 5546 N N . PHE D 4 128 ? 99.245 126.558 73.421 1.00 53.21 108 PHE S N 1
ATOM 5547 C CA . PHE D 4 128 ? 98.624 127.476 72.463 1.00 53.21 108 PHE S CA 1
ATOM 5548 C C . PHE D 4 128 ? 98.437 126.832 71.092 1.00 53.21 108 PHE S C 1
ATOM 5549 O O . PHE D 4 128 ? 98.501 127.513 70.063 1.00 53.21 108 PHE S O 1
ATOM 5557 N N . ASP D 4 129 ? 98.208 125.517 71.059 1.00 56.21 109 ASP S N 1
ATOM 5558 C CA . ASP D 4 129 ? 97.944 124.837 69.795 1.00 56.21 109 ASP S CA 1
ATOM 5559 C C . ASP D 4 129 ? 96.670 125.354 69.141 1.00 56.21 109 ASP S C 1
ATOM 5560 O O . ASP D 4 129 ? 96.704 125.940 68.055 1.00 56.21 109 ASP S O 1
ATOM 5565 N N . PHE D 4 130 ? 95.532 125.146 69.792 1.00 53.29 110 PHE S N 1
ATOM 5566 C CA . PHE D 4 130 ? 94.232 125.400 69.192 1.00 53.29 110 PHE S CA 1
ATOM 5567 C C . PHE D 4 130 ? 93.637 126.681 69.750 1.00 53.29 110 PHE S C 1
ATOM 5568 O O . PHE D 4 130 ? 93.604 126.880 70.968 1.00 53.29 110 PHE S O 1
ATOM 5576 N N . TRP D 4 131 ? 93.171 127.543 68.854 1.00 54.88 111 TRP S N 1
ATOM 5577 C CA . TRP D 4 131 ? 92.480 128.773 69.208 1.00 54.88 111 TRP S CA 1
ATOM 5578 C C . TRP D 4 131 ? 91.047 128.697 68.706 1.00 54.88 111 TRP S C 1
ATOM 5579 O O . TRP D 4 131 ? 90.797 128.241 67.588 1.00 54.88 111 TRP S O 1
ATOM 5590 N N . GLY D 4 132 ? 90.109 129.143 69.531 1.00 58.87 112 GLY S N 1
ATOM 5591 C CA . GLY D 4 132 ? 88.733 129.205 69.096 1.00 58.87 112 GLY S CA 1
ATOM 5592 C C . GLY D 4 132 ? 88.515 130.289 68.060 1.00 58.87 112 GLY S C 1
ATOM 5593 O O . GLY D 4 132 ? 89.360 131.154 67.829 1.00 58.87 112 GLY S O 1
ATOM 5594 N N . GLN D 4 133 ? 87.352 130.232 67.408 1.00 67.26 113 GLN S N 1
ATOM 5595 C CA . GLN D 4 133 ? 87.005 131.258 66.434 1.00 67.26 113 GLN S CA 1
ATOM 5596 C C . GLN D 4 133 ? 86.821 132.625 67.078 1.00 67.26 113 GLN S C 1
ATOM 5597 O O . GLN D 4 133 ? 86.985 133.644 66.399 1.00 67.26 113 GLN S O 1
ATOM 5603 N N . GLY D 4 134 ? 86.490 132.670 68.360 1.00 71.14 114 GLY S N 1
ATOM 5604 C CA . GLY D 4 134 ? 86.358 133.916 69.079 1.00 71.14 114 GLY S CA 1
ATOM 5605 C C . GLY D 4 134 ? 84.994 134.559 68.903 1.00 71.14 114 GLY S C 1
ATOM 5606 O O . GLY D 4 134 ? 84.235 134.255 67.984 1.00 71.14 114 GLY S O 1
ATOM 5607 N N . THR D 4 135 ? 84.681 135.469 69.823 1.00 77.47 115 THR S N 1
ATOM 5608 C CA . THR D 4 135 ? 83.457 136.257 69.780 1.00 77.47 115 THR S CA 1
ATOM 5609 C C . THR D 4 135 ? 83.817 137.732 69.838 1.00 77.47 115 THR S C 1
ATOM 5610 O O . THR D 4 135 ? 84.635 138.141 70.666 1.00 77.47 115 THR S O 1
ATOM 5614 N N . THR D 4 136 ? 83.211 138.525 68.959 1.00 83.77 116 THR S N 1
ATOM 5615 C CA . THR D 4 136 ? 83.468 139.958 68.955 1.00 83.77 116 THR S CA 1
ATOM 5616 C C . THR D 4 136 ? 82.793 140.627 70.144 1.00 83.77 116 THR S C 1
ATOM 5617 O O . THR D 4 136 ? 81.684 140.262 70.542 1.00 83.77 116 THR S O 1
ATOM 5621 N N . LEU D 4 137 ? 83.487 141.600 70.731 1.00 84.32 117 LEU S N 1
ATOM 5622 C CA . LEU D 4 137 ? 82.963 142.359 71.860 1.00 84.32 117 LEU S CA 1
ATOM 5623 C C . LEU D 4 137 ? 83.246 143.831 71.623 1.00 84.32 117 LEU S C 1
ATOM 5624 O O . LEU D 4 137 ? 84.407 144.225 71.485 1.00 84.32 117 LEU S O 1
ATOM 5629 N N . THR D 4 138 ? 82.192 144.638 71.578 1.00 90.77 118 THR S N 1
ATOM 5630 C CA . THR D 4 138 ? 82.316 146.076 71.401 1.00 90.77 118 THR S CA 1
ATOM 5631 C C . THR D 4 138 ? 81.617 146.784 72.550 1.00 90.77 118 THR S C 1
ATOM 5632 O O . THR D 4 138 ? 80.481 146.448 72.900 1.00 90.77 118 THR S O 1
ATOM 5636 N N . VAL D 4 139 ? 82.301 147.759 73.138 1.00 92.74 119 VAL S N 1
ATOM 5637 C CA . VAL D 4 139 ? 81.765 148.552 74.238 1.00 92.74 119 VAL S CA 1
ATOM 5638 C C . VAL D 4 139 ? 81.710 150.002 73.780 1.00 92.74 119 VAL S C 1
ATOM 5639 O O . VAL D 4 139 ? 82.735 150.572 73.387 1.00 92.74 119 VAL S O 1
ATOM 5643 N N . SER D 4 140 ? 80.519 150.592 73.828 1.00 98.14 120 SER S N 1
ATOM 5644 C CA . SER D 4 140 ? 80.350 151.970 73.390 1.00 98.14 120 SER S CA 1
ATOM 5645 C C . SER D 4 140 ? 81.084 152.922 74.325 1.00 98.14 120 SER S C 1
ATOM 5646 O O . SER D 4 140 ? 81.157 152.698 75.536 1.00 98.14 120 SER S O 1
ATOM 5649 N N . SER D 4 141 ? 81.635 153.987 73.753 1.00 99.74 121 SER S N 1
ATOM 5650 C CA . SER D 4 141 ? 82.389 154.972 74.521 1.00 99.74 121 SER S CA 1
ATOM 5651 C C . SER D 4 141 ? 81.490 155.718 75.501 1.00 99.74 121 SER S C 1
ATOM 5652 O O . SER D 4 141 ? 81.681 155.639 76.715 1.00 99.74 121 SER S O 1
ATOM 5654 N N . SER D 4 156 ? 108.665 146.664 83.875 1.00 83.72 124 SER S N 1
ATOM 5655 C CA . SER D 4 156 ? 107.946 145.663 84.653 1.00 83.72 124 SER S CA 1
ATOM 5656 C C . SER D 4 156 ? 107.928 144.321 83.928 1.00 83.72 124 SER S C 1
ATOM 5657 O O . SER D 4 156 ? 108.869 143.535 84.034 1.00 83.72 124 SER S O 1
ATOM 5659 N N . ASP D 4 157 ? 106.851 144.066 83.191 1.00 81.81 125 ASP S N 1
ATOM 5660 C CA . ASP D 4 157 ? 106.725 142.831 82.437 1.00 81.81 125 ASP S CA 1
ATOM 5661 C C . ASP D 4 157 ? 107.537 142.910 81.146 1.00 81.81 125 ASP S C 1
ATOM 5662 O O . ASP D 4 157 ? 107.996 143.977 80.728 1.00 81.81 125 ASP S O 1
ATOM 5667 N N . ILE D 4 158 ? 107.712 141.751 80.510 1.00 76.92 126 ILE S N 1
ATOM 5668 C CA . ILE D 4 158 ? 108.489 141.680 79.280 1.00 76.92 126 ILE S CA 1
ATOM 5669 C C . ILE D 4 158 ? 107.756 142.428 78.177 1.00 76.92 126 ILE S C 1
ATOM 5670 O O . ILE D 4 158 ? 106.546 142.252 77.984 1.00 76.92 126 ILE S O 1
ATOM 5675 N N . VAL D 4 159 ? 108.485 143.270 77.451 1.00 78.25 127 VAL S N 1
ATOM 5676 C CA . VAL D 4 159 ? 107.945 144.018 76.321 1.00 78.25 127 VAL S CA 1
ATOM 5677 C C . VAL D 4 159 ? 108.654 143.552 75.058 1.00 78.25 127 VAL S C 1
ATOM 5678 O O . VAL D 4 159 ? 109.886 143.443 75.033 1.00 78.25 127 VAL S O 1
ATOM 5682 N N . MET D 4 160 ? 107.875 143.243 74.024 1.00 78.87 128 MET S N 1
ATOM 5683 C CA . MET D 4 160 ? 108.408 142.725 72.773 1.00 78.87 128 MET S CA 1
ATOM 5684 C C . MET D 4 160 ? 107.805 143.487 71.604 1.00 78.87 128 MET S C 1
ATOM 5685 O O . MET D 4 160 ? 106.600 143.754 71.579 1.00 78.87 128 MET S O 1
ATOM 5690 N N . THR D 4 161 ? 108.649 143.830 70.634 1.00 83.53 129 THR S N 1
ATOM 5691 C CA . THR D 4 161 ? 108.231 144.547 69.441 1.00 83.53 129 THR S CA 1
ATOM 5692 C C . THR D 4 161 ? 108.781 143.847 68.208 1.00 83.53 129 THR S C 1
ATOM 5693 O O . THR D 4 161 ? 109.836 143.208 68.255 1.00 83.53 129 THR S O 1
ATOM 5697 N N . GLN D 4 162 ? 108.056 143.973 67.102 1.00 85.84 130 GLN S N 1
ATOM 5698 C CA . GLN D 4 162 ? 108.480 143.414 65.828 1.00 85.84 130 GLN S CA 1
ATOM 5699 C C . GLN D 4 162 ? 109.101 144.499 64.955 1.00 85.84 130 GLN S C 1
ATOM 5700 O O . GLN D 4 162 ? 109.124 145.681 65.305 1.00 85.84 130 GLN S O 1
ATOM 5706 N N . ALA D 4 163 ? 109.621 144.072 63.801 1.00 93.75 131 ALA S N 1
ATOM 5707 C CA . ALA D 4 163 ? 110.377 144.979 62.944 1.00 93.75 131 ALA S CA 1
ATOM 5708 C C . ALA D 4 163 ? 109.516 146.130 62.443 1.00 93.75 131 ALA S C 1
ATOM 5709 O O . ALA D 4 163 ? 109.941 147.291 62.471 1.00 93.75 131 ALA S O 1
ATOM 5711 N N . THR D 4 164 ? 108.301 145.835 61.990 1.00 97.00 132 THR S N 1
ATOM 5712 C CA . THR D 4 164 ? 107.424 146.859 61.436 1.00 97.00 132 THR S CA 1
ATOM 5713 C C . THR D 4 164 ? 105.986 146.366 61.520 1.00 97.00 132 THR S C 1
ATOM 5714 O O . THR D 4 164 ? 105.707 145.290 62.058 1.00 97.00 132 THR S O 1
ATOM 5716 N N . SER D 4 165 ? 105.067 147.171 60.993 1.00 99.57 133 SER S N 1
ATOM 5717 C CA . SER D 4 165 ? 103.661 146.803 60.936 1.00 99.57 133 SER S CA 1
ATOM 5718 C C . SER D 4 165 ? 103.277 146.127 59.627 1.00 99.57 133 SER S C 1
ATOM 5719 O O . SER D 4 165 ? 102.146 145.640 59.511 1.00 99.57 133 SER S O 1
ATOM 5722 N N . SER D 4 166 ? 104.179 146.082 58.650 1.00 101.08 134 SER S N 1
ATOM 5723 C CA . SER D 4 166 ? 103.897 145.454 57.369 1.00 101.08 134 SER S CA 1
ATOM 5724 C C . SER D 4 166 ? 105.212 145.143 56.675 1.00 101.08 134 SER S C 1
ATOM 5725 O O . SER D 4 166 ? 106.167 145.918 56.768 1.00 101.08 134 SER S O 1
ATOM 5728 N N . VAL D 4 167 ? 105.257 144.004 55.986 1.00 103.95 135 VAL S N 1
ATOM 5729 C CA . VAL D 4 167 ? 106.449 143.584 55.256 1.00 103.95 135 VAL S CA 1
ATOM 5730 C C . VAL D 4 167 ? 106.036 143.100 53.871 1.00 103.95 135 VAL S C 1
ATOM 5731 O O . VAL D 4 167 ? 105.339 142.081 53.754 1.00 103.95 135 VAL S O 1
ATOM 5735 N N . PRO D 4 168 ? 106.432 143.788 52.802 1.00 106.62 136 PRO S N 1
ATOM 5736 C CA . PRO D 4 168 ? 106.097 143.314 51.455 1.00 106.62 136 PRO S CA 1
ATOM 5737 C C . PRO D 4 168 ? 106.964 142.136 51.044 1.00 106.62 136 PRO S C 1
ATOM 5738 O O . PRO D 4 168 ? 108.164 142.089 51.329 1.00 106.62 136 PRO S O 1
ATOM 5742 N N . VAL D 4 169 ? 106.342 141.174 50.368 1.00 108.56 137 VAL S N 1
ATOM 5743 C CA . VAL D 4 169 ? 107.042 139.982 49.901 1.00 108.56 137 VAL S CA 1
ATOM 5744 C C . VAL D 4 169 ? 106.215 139.345 48.794 1.00 108.56 137 VAL S C 1
ATOM 5745 O O . VAL D 4 169 ? 104.983 139.306 48.863 1.00 108.56 137 VAL S O 1
ATOM 5749 N N . THR D 4 170 ? 106.903 138.860 47.760 1.00 109.82 138 THR S N 1
ATOM 5750 C CA . THR D 4 170 ? 106.247 138.192 46.650 1.00 109.82 138 THR S CA 1
ATOM 5751 C C . THR D 4 170 ? 106.050 136.706 46.960 1.00 109.82 138 THR S C 1
ATOM 5752 O O . THR D 4 170 ? 106.818 136.119 47.729 1.00 109.82 138 THR S O 1
ATOM 5756 N N . PRO D 4 171 ? 105.025 136.081 46.380 1.00 108.73 139 PRO S N 1
ATOM 5757 C CA . PRO D 4 171 ? 104.813 134.647 46.619 1.00 108.73 139 PRO S CA 1
ATOM 5758 C C . PRO D 4 171 ? 105.970 133.818 46.085 1.00 108.73 139 PRO S C 1
ATOM 5759 O O . PRO D 4 171 ? 106.638 134.189 45.118 1.00 108.73 139 PRO S O 1
ATOM 5763 N N . GLY D 4 172 ? 106.203 132.680 46.734 1.00 105.75 140 GLY S N 1
ATOM 5764 C CA . GLY D 4 172 ? 107.287 131.804 46.338 1.00 105.75 140 GLY S CA 1
ATOM 5765 C C . GLY D 4 172 ? 108.667 132.343 46.637 1.00 105.75 140 GLY S C 1
ATOM 5766 O O . GLY D 4 172 ? 109.630 131.972 45.959 1.00 105.75 140 GLY S O 1
ATOM 5767 N N . GLU D 4 173 ? 108.791 133.209 47.640 1.00 106.49 141 GLU S N 1
ATOM 5768 C CA . GLU D 4 173 ? 110.072 133.781 48.023 1.00 106.49 141 GLU S CA 1
ATOM 5769 C C . GLU D 4 173 ? 110.240 133.666 49.528 1.00 106.49 141 GLU S C 1
ATOM 5770 O O . GLU D 4 173 ? 109.263 133.654 50.280 1.00 106.49 141 GLU S O 1
ATOM 5772 N N . SER D 4 174 ? 111.494 133.583 49.964 1.00 103.65 142 SER S N 1
ATOM 5773 C CA . SER D 4 174 ? 111.815 133.441 51.376 1.00 103.65 142 SER S CA 1
ATOM 5774 C C . SER D 4 174 ? 112.001 134.815 52.008 1.00 103.65 142 SER S C 1
ATOM 5775 O O . SER D 4 174 ? 112.758 135.645 51.493 1.00 103.65 142 SER S O 1
ATOM 5778 N N . VAL D 4 175 ? 111.313 135.048 53.123 1.00 99.40 143 VAL S N 1
ATOM 5779 C CA . VAL D 4 175 ? 111.426 136.292 53.871 1.00 99.40 143 VAL S CA 1
ATOM 5780 C C . VAL D 4 175 ? 111.690 135.947 55.328 1.00 99.40 143 VAL S C 1
ATOM 5781 O O . VAL D 4 175 ? 111.299 134.880 55.815 1.00 99.40 143 VAL S O 1
ATOM 5785 N N . SER D 4 176 ? 112.372 136.851 56.024 1.00 95.29 144 SER S N 1
ATOM 5786 C CA . SER D 4 176 ? 112.707 136.682 57.432 1.00 95.29 144 SER S CA 1
ATOM 5787 C C . SER D 4 176 ? 111.919 137.700 58.246 1.00 95.29 144 SER S C 1
ATOM 5788 O O . SER D 4 176 ? 111.997 138.904 57.983 1.00 95.29 144 SER S O 1
ATOM 5791 N N . ILE D 4 177 ? 111.169 137.215 59.230 1.00 89.43 145 ILE S N 1
ATOM 5792 C CA . ILE D 4 177 ? 110.350 138.052 60.099 1.00 89.43 145 ILE S CA 1
ATOM 5793 C C . ILE D 4 177 ? 111.024 138.096 61.462 1.00 89.43 145 ILE S C 1
ATOM 5794 O O . ILE D 4 177 ? 111.299 137.050 62.060 1.00 89.43 145 ILE S O 1
ATOM 5799 N N . SER D 4 178 ? 111.284 139.303 61.954 1.00 86.96 146 SER S N 1
ATOM 5800 C CA . SER D 4 178 ? 112.071 139.501 63.161 1.00 86.96 146 SER S CA 1
ATOM 5801 C C . SER D 4 178 ? 111.226 140.127 64.263 1.00 86.96 146 SER S C 1
ATOM 5802 O O . SER D 4 178 ? 110.438 141.043 64.012 1.00 86.96 146 SER S O 1
ATOM 5805 N N . CYS D 4 179 ? 111.395 139.619 65.480 1.00 86.19 147 CYS S N 1
ATOM 5806 C CA . CYS D 4 179 ? 110.818 140.204 66.679 1.00 86.19 147 CYS S CA 1
ATOM 5807 C C . CYS D 4 179 ? 111.902 140.318 67.737 1.00 86.19 147 CYS S C 1
ATOM 5808 O O . CYS D 4 179 ? 112.721 139.406 67.900 1.00 86.19 147 CYS S O 1
ATOM 5811 N N . ARG D 4 180 ? 111.909 141.435 68.456 1.00 85.60 148 ARG S N 1
ATOM 5812 C CA . ARG D 4 180 ? 112.919 141.711 69.464 1.00 85.60 148 ARG S CA 1
ATOM 5813 C C . ARG D 4 180 ? 112.268 141.777 70.839 1.00 85.60 148 ARG S C 1
ATOM 5814 O O . ARG D 4 180 ? 111.115 142.197 70.977 1.00 85.60 148 ARG S O 1
ATOM 5822 N N . SER D 4 181 ? 113.018 141.354 71.854 1.00 81.70 149 SER S N 1
ATOM 5823 C CA . SER D 4 181 ? 112.538 141.328 73.226 1.00 81.70 149 SER S CA 1
ATOM 5824 C C . SER D 4 181 ? 113.469 142.141 74.112 1.00 81.70 149 SER S C 1
ATOM 5825 O O . SER D 4 181 ? 114.660 142.288 73.822 1.00 81.70 149 SER S O 1
ATOM 5828 N N . SER D 4 182 ? 112.911 142.670 75.202 1.00 80.23 150 SER S N 1
ATOM 5829 C CA . SER D 4 182 ? 113.708 143.443 76.149 1.00 80.23 150 SER S CA 1
ATOM 5830 C C . SER D 4 182 ? 114.527 142.526 77.050 1.00 80.23 150 SER S C 1
ATOM 5831 O O . SER D 4 182 ? 115.760 142.593 77.067 1.00 80.23 150 SER S O 1
ATOM 5834 N N . LYS D 4 183 ? 113.854 141.668 77.807 1.00 77.14 151 LYS S N 1
ATOM 5835 C CA . LYS D 4 183 ? 114.523 140.688 78.644 1.00 77.14 151 LYS S CA 1
ATOM 5836 C C . LYS D 4 183 ? 114.760 139.406 77.857 1.00 77.14 151 LYS S C 1
ATOM 5837 O O . LYS D 4 183 ? 114.008 139.072 76.937 1.00 77.14 151 LYS S O 1
ATOM 5843 N N . SER D 4 184 ? 115.819 138.690 78.220 1.00 74.37 152 SER S N 1
ATOM 5844 C CA . SER D 4 184 ? 116.142 137.441 77.547 1.00 74.37 152 SER S CA 1
ATOM 5845 C C . SER D 4 184 ? 115.094 136.384 77.867 1.00 74.37 152 SER S C 1
ATOM 5846 O O . SER D 4 184 ? 114.753 136.166 79.033 1.00 74.37 152 SER S O 1
ATOM 5849 N N . LEU D 4 185 ? 114.581 135.726 76.828 1.00 71.26 153 LEU S N 1
ATOM 5850 C CA . LEU D 4 185 ? 113.585 134.677 76.991 1.00 71.26 153 LEU S CA 1
ATOM 5851 C C . LEU D 4 185 ? 114.195 133.312 77.276 1.00 71.26 153 LEU S C 1
ATOM 5852 O O . LEU D 4 185 ? 113.461 132.386 77.633 1.00 71.26 153 LEU S O 1
ATOM 5857 N N . LEU D 4 186 ? 115.508 133.165 77.128 1.00 68.84 154 LEU S N 1
ATOM 5858 C CA . LEU D 4 186 ? 116.150 131.891 77.414 1.00 68.84 154 LEU S CA 1
ATOM 5859 C C . LEU D 4 186 ? 116.249 131.691 78.921 1.00 68.84 154 LEU S C 1
ATOM 5860 O O . LEU D 4 186 ? 116.789 132.539 79.638 1.00 68.84 154 LEU S O 1
ATOM 5865 N N . HIS D 4 187 ? 115.724 130.570 79.399 1.00 65.72 155 HIS S N 1
ATOM 5866 C CA . HIS D 4 187 ? 115.722 130.241 80.815 1.00 65.72 155 HIS S CA 1
ATOM 5867 C C . HIS D 4 187 ? 116.878 129.303 81.146 1.00 65.72 155 HIS S C 1
ATOM 5868 O O . HIS D 4 187 ? 117.548 128.759 80.264 1.00 65.72 155 HIS S O 1
ATOM 5875 N N . SER D 4 188 ? 117.107 129.121 82.448 1.00 67.60 156 SER S N 1
ATOM 5876 C CA . SER D 4 188 ? 118.204 128.271 82.901 1.00 67.60 156 SER S CA 1
ATOM 5877 C C . SER D 4 188 ? 118.033 126.830 82.440 1.00 67.60 156 SER S C 1
ATOM 5878 O O . SER D 4 188 ? 119.025 126.120 82.248 1.00 67.60 156 SER S O 1
ATOM 5881 N N . ASN D 4 189 ? 116.790 126.377 82.255 1.00 67.26 157 ASN S N 1
ATOM 5882 C CA . ASN D 4 189 ? 116.560 125.011 81.802 1.00 67.26 157 ASN S CA 1
ATOM 5883 C C . ASN D 4 189 ? 116.960 124.796 80.350 1.00 67.26 157 ASN S C 1
ATOM 5884 O O . ASN D 4 189 ? 117.040 123.642 79.913 1.00 67.26 157 ASN S O 1
ATOM 5889 N N . GLY D 4 190 ? 117.212 125.864 79.596 1.00 67.56 158 GLY S N 1
ATOM 5890 C CA . GLY D 4 190 ? 117.616 125.755 78.212 1.00 67.56 158 GLY S CA 1
ATOM 5891 C C . GLY D 4 190 ? 116.512 125.946 77.200 1.00 67.56 158 GLY S C 1
ATOM 5892 O O . GLY D 4 190 ? 116.767 125.802 75.998 1.00 67.56 158 GLY S O 1
ATOM 5893 N N . ASN D 4 191 ? 115.297 126.266 77.638 1.00 67.91 159 ASN S N 1
ATOM 5894 C CA . ASN D 4 191 ? 114.164 126.452 76.744 1.00 67.91 159 ASN S CA 1
ATOM 5895 C C . ASN D 4 191 ? 113.928 127.942 76.541 1.00 67.91 159 ASN S C 1
ATOM 5896 O O . ASN D 4 191 ? 113.764 128.687 77.512 1.00 67.91 159 ASN S O 1
ATOM 5901 N N . THR D 4 192 ? 113.912 128.371 75.282 1.00 69.48 160 THR S N 1
ATOM 5902 C CA . THR D 4 192 ? 113.620 129.759 74.933 1.00 69.48 160 THR S CA 1
ATOM 5903 C C . THR D 4 192 ? 112.123 129.860 74.663 1.00 69.48 160 THR S C 1
ATOM 5904 O O . THR D 4 192 ? 111.646 129.480 73.592 1.00 69.48 160 THR S O 1
ATOM 5908 N N . TYR D 4 193 ? 111.380 130.384 75.636 1.00 64.44 161 TYR S N 1
ATOM 5909 C CA . TYR D 4 193 ? 109.919 130.396 75.580 1.00 64.44 161 TYR S CA 1
ATOM 5910 C C . TYR D 4 193 ? 109.417 131.508 74.658 1.00 64.44 161 TYR S C 1
ATOM 5911 O O . TYR D 4 193 ? 108.690 132.418 75.054 1.00 64.44 161 TYR S O 1
ATOM 5920 N N . LEU D 4 194 ? 109.819 131.407 73.396 1.00 70.23 162 LEU S N 1
ATOM 5921 C CA . LEU D 4 194 ? 109.357 132.295 72.339 1.00 70.23 162 LEU S CA 1
ATOM 5922 C C . LEU D 4 194 ? 108.298 131.580 71.513 1.00 70.23 162 LEU S C 1
ATOM 5923 O O . LEU D 4 194 ? 108.478 130.417 71.142 1.00 70.23 162 LEU S O 1
ATOM 5928 N N . TYR D 4 195 ? 107.203 132.275 71.223 1.00 64.75 163 TYR S N 1
ATOM 5929 C CA . TYR D 4 195 ? 106.103 131.698 70.465 1.00 64.75 163 TYR S CA 1
ATOM 5930 C C . TYR D 4 195 ? 105.862 132.504 69.197 1.00 64.75 163 TYR S C 1
ATOM 5931 O O . TYR D 4 195 ? 106.058 133.723 69.176 1.00 64.75 163 TYR S O 1
ATOM 5940 N N . TRP D 4 196 ? 105.442 131.810 68.141 1.00 70.64 164 TRP S N 1
ATOM 5941 C CA . TRP D 4 196 ? 105.121 132.425 66.860 1.00 70.64 164 TRP S CA 1
ATOM 5942 C C . TRP D 4 196 ? 103.722 131.994 66.447 1.00 70.64 164 TRP S C 1
ATOM 5943 O O . TRP D 4 196 ? 103.402 130.804 66.485 1.00 70.64 164 TRP S O 1
ATOM 5954 N N . PHE D 4 197 ? 102.901 132.961 66.049 1.00 66.38 165 PHE S N 1
ATOM 5955 C CA . PHE D 4 197 ? 101.541 132.699 65.605 1.00 66.38 165 PHE S CA 1
ATOM 5956 C C . PHE D 4 197 ? 101.299 133.395 64.277 1.00 66.38 165 PHE S C 1
ATOM 5957 O O . PHE D 4 197 ? 101.813 134.489 64.030 1.00 66.38 165 PHE S O 1
ATOM 5965 N N . LEU D 4 198 ? 100.509 132.751 63.422 1.00 74.47 166 LEU S N 1
ATOM 5966 C CA . LEU D 4 198 ? 100.144 133.298 62.125 1.00 74.47 166 LEU S CA 1
ATOM 5967 C C . LEU D 4 198 ? 98.628 133.400 62.065 1.00 74.47 166 LEU S C 1
ATOM 5968 O O . LEU D 4 198 ? 97.928 132.412 62.314 1.00 74.47 166 LEU S O 1
ATOM 5973 N N . GLN D 4 199 ? 98.126 134.580 61.732 1.00 78.14 167 GLN S N 1
ATOM 5974 C CA . GLN D 4 199 ? 96.692 134.842 61.687 1.00 78.14 167 GLN S CA 1
ATOM 5975 C C . GLN D 4 199 ? 96.292 135.133 60.243 1.00 78.14 167 GLN S C 1
ATOM 5976 O O . GLN D 4 199 ? 96.611 136.195 59.702 1.00 78.14 167 GLN S O 1
ATOM 5982 N N . ARG D 4 200 ? 95.593 134.184 59.625 1.00 83.68 168 ARG S N 1
ATOM 5983 C CA . ARG D 4 200 ? 95.041 134.411 58.302 1.00 83.68 168 ARG S CA 1
ATOM 5984 C C . ARG D 4 200 ? 93.993 135.519 58.369 1.00 83.68 168 ARG S C 1
ATOM 5985 O O . ARG D 4 200 ? 93.331 135.695 59.396 1.00 83.68 168 ARG S O 1
ATOM 5993 N N . PRO D 4 201 ? 93.820 136.287 57.287 1.00 85.72 169 PRO S N 1
ATOM 5994 C CA . PRO D 4 201 ? 92.791 137.337 57.305 1.00 85.72 169 PRO S CA 1
ATOM 5995 C C . PRO D 4 201 ? 91.394 136.751 57.428 1.00 85.72 169 PRO S C 1
ATOM 5996 O O . PRO D 4 201 ? 90.905 136.082 56.512 1.00 85.72 169 PRO S O 1
ATOM 6000 N N . GLY D 4 202 ? 90.745 136.999 58.564 1.00 84.46 170 GLY S N 1
ATOM 6001 C CA . GLY D 4 202 ? 89.450 136.424 58.851 1.00 84.46 170 GLY S CA 1
ATOM 6002 C C . GLY D 4 202 ? 89.476 135.130 59.635 1.00 84.46 170 GLY S C 1
ATOM 6003 O O . GLY D 4 202 ? 88.406 134.601 59.956 1.00 84.46 170 GLY S O 1
ATOM 6004 N N . GLN D 4 203 ? 90.656 134.602 59.954 1.00 80.67 171 GLN S N 1
ATOM 6005 C CA . GLN D 4 203 ? 90.784 133.361 60.699 1.00 80.67 171 GLN S CA 1
ATOM 6006 C C . GLN D 4 203 ? 91.530 133.606 62.006 1.00 80.67 171 GLN S C 1
ATOM 6007 O O . GLN D 4 203 ? 92.206 134.622 62.180 1.00 80.67 171 GLN S O 1
ATOM 6013 N N . SER D 4 204 ? 91.386 132.660 62.927 1.00 71.32 172 SER S N 1
ATOM 6014 C CA . SER D 4 204 ? 92.035 132.734 64.224 1.00 71.32 172 SER S CA 1
ATOM 6015 C C . SER D 4 204 ? 93.521 132.406 64.103 1.00 71.32 172 SER S C 1
ATOM 6016 O O . SER D 4 204 ? 93.948 131.771 63.136 1.00 71.32 172 SER S O 1
ATOM 6019 N N . PRO D 4 205 ? 94.335 132.842 65.068 1.00 64.90 173 PRO S N 1
ATOM 6020 C CA . PRO D 4 205 ? 95.764 132.526 65.017 1.00 64.90 173 PRO S CA 1
ATOM 6021 C C . PRO D 4 205 ? 96.018 131.028 65.062 1.00 64.90 173 PRO S C 1
ATOM 6022 O O . PRO D 4 205 ? 95.277 130.264 65.682 1.00 64.90 173 PRO S O 1
ATOM 6026 N N . GLN D 4 206 ? 97.085 130.617 64.380 1.00 68.18 174 GLN S N 1
ATOM 6027 C CA . GLN D 4 206 ? 97.513 129.227 64.333 1.00 68.18 174 GLN S CA 1
ATOM 6028 C C . GLN D 4 206 ? 98.982 129.177 64.713 1.00 68.18 174 GLN S C 1
ATOM 6029 O O . GLN D 4 206 ? 99.807 129.854 64.092 1.00 68.18 174 GLN S O 1
ATOM 6035 N N . LEU D 4 207 ? 99.306 128.385 65.729 1.00 63.56 175 LEU S N 1
ATOM 6036 C CA . LEU D 4 207 ? 100.672 128.341 66.228 1.00 63.56 175 LEU S CA 1
ATOM 6037 C C . LEU D 4 207 ? 101.603 127.677 65.221 1.00 63.56 175 LEU S C 1
ATOM 6038 O O . LEU D 4 207 ? 101.253 126.675 64.591 1.00 63.56 175 LEU S O 1
ATOM 6043 N N . LEU D 4 208 ? 102.796 128.248 65.074 1.00 69.17 176 LEU S N 1
ATOM 6044 C CA . LEU D 4 208 ? 103.827 127.734 64.181 1.00 69.17 176 LEU S CA 1
ATOM 6045 C C . LEU D 4 208 ? 105.082 127.290 64.915 1.00 69.17 176 LEU S C 1
ATOM 6046 O O . LEU D 4 208 ? 105.596 126.203 64.647 1.00 69.17 176 LEU S O 1
ATOM 6051 N N . ILE D 4 209 ? 105.592 128.108 65.830 1.00 68.77 177 ILE S N 1
ATOM 6052 C CA . ILE D 4 209 ? 106.843 127.848 66.540 1.00 68.77 177 ILE S CA 1
ATOM 6053 C C . ILE D 4 209 ? 106.549 128.064 68.019 1.00 68.77 177 ILE S C 1
ATOM 6054 O O . ILE D 4 209 ? 106.602 129.196 68.505 1.00 68.77 177 ILE S O 1
ATOM 6059 N N . TYR D 4 210 ? 106.230 126.986 68.743 1.00 65.95 178 TYR S N 1
ATOM 6060 C CA . TYR D 4 210 ? 105.805 127.168 70.129 1.00 65.95 178 TYR S CA 1
ATOM 6061 C C . TYR D 4 210 ? 106.983 127.502 71.034 1.00 65.95 178 TYR S C 1
ATOM 6062 O O . TYR D 4 210 ? 106.841 128.281 71.981 1.00 65.95 178 TYR S O 1
ATOM 6071 N N . ARG D 4 211 ? 108.149 126.934 70.767 1.00 67.25 179 ARG S N 1
ATOM 6072 C CA . ARG D 4 211 ? 109.369 127.378 71.419 1.00 67.25 179 ARG S CA 1
ATOM 6073 C C . ARG D 4 211 ? 110.389 127.701 70.341 1.00 67.25 179 ARG S C 1
ATOM 6074 O O . ARG D 4 211 ? 110.425 127.046 69.296 1.00 67.25 179 ARG S O 1
ATOM 6082 N N . MET D 4 212 ? 111.200 128.723 70.602 1.00 75.35 180 MET S N 1
ATOM 6083 C CA . MET D 4 212 ? 112.120 129.257 69.606 1.00 75.35 180 MET S CA 1
ATOM 6084 C C . MET D 4 212 ? 112.863 128.130 68.907 1.00 75.35 180 MET S C 1
ATOM 6085 O O . MET D 4 212 ? 113.555 127.335 69.549 1.00 75.35 180 MET S O 1
ATOM 6090 N N . SER D 4 213 ? 112.698 128.065 67.584 1.00 74.83 181 SER S N 1
ATOM 6091 C CA . SER D 4 213 ? 113.253 127.001 66.749 1.00 74.83 181 SER S CA 1
ATOM 6092 C C . SER D 4 213 ? 112.702 125.633 67.157 1.00 74.83 181 SER S C 1
ATOM 6093 O O . SER D 4 213 ? 113.439 124.716 67.526 1.00 74.83 181 SER S O 1
ATOM 6096 N N . ASN D 4 214 ? 111.376 125.509 67.085 1.00 68.89 182 ASN S N 1
ATOM 6097 C CA . ASN D 4 214 ? 110.729 124.221 67.340 1.00 68.89 182 ASN S CA 1
ATOM 6098 C C . ASN D 4 214 ? 109.351 124.265 66.688 1.00 68.89 182 ASN S C 1
ATOM 6099 O O . ASN D 4 214 ? 108.456 124.961 67.179 1.00 68.89 182 ASN S O 1
ATOM 6104 N N . LEU D 4 215 ? 109.188 123.524 65.593 1.00 71.39 183 LEU S N 1
ATOM 6105 C CA . LEU D 4 215 ? 108.034 123.659 64.713 1.00 71.39 183 LEU S CA 1
ATOM 6106 C C . LEU D 4 215 ? 106.809 122.946 65.281 1.00 71.39 183 LEU S C 1
ATOM 6107 O O . LEU D 4 215 ? 106.917 121.966 66.020 1.00 71.39 183 LEU S O 1
ATOM 6112 N N . ALA D 4 216 ? 105.630 123.453 64.914 1.00 70.38 184 ALA S N 1
ATOM 6113 C CA . ALA D 4 216 ? 104.360 122.999 65.471 1.00 70.38 184 ALA S CA 1
ATOM 6114 C C . ALA D 4 216 ? 103.890 121.745 64.733 1.00 70.38 184 ALA S C 1
ATOM 6115 O O . ALA D 4 216 ? 104.627 121.126 63.963 1.00 70.38 184 ALA S O 1
ATOM 6117 N N . SER D 4 217 ? 102.651 121.341 64.999 1.00 73.22 185 SER S N 1
ATOM 6118 C CA . SER D 4 217 ? 102.017 120.213 64.330 1.00 73.22 185 SER S CA 1
ATOM 6119 C C . SER D 4 217 ? 100.906 120.671 63.400 1.00 73.22 185 SER S C 1
ATOM 6120 O O . SER D 4 217 ? 100.069 121.495 63.784 1.00 73.22 185 SER S O 1
ATOM 6123 N N . GLY D 4 218 ? 100.901 120.142 62.178 1.00 76.74 186 GLY S N 1
ATOM 6124 C CA . GLY D 4 218 ? 99.913 120.518 61.191 1.00 76.74 186 GLY S CA 1
ATOM 6125 C C . GLY D 4 218 ? 100.273 121.719 60.345 1.00 76.74 186 GLY S C 1
ATOM 6126 O O . GLY D 4 218 ? 99.492 122.087 59.461 1.00 76.74 186 GLY S O 1
ATOM 6127 N N . VAL D 4 219 ? 101.424 122.340 60.585 1.00 78.39 187 VAL S N 1
ATOM 6128 C CA . VAL D 4 219 ? 101.870 123.478 59.786 1.00 78.39 187 VAL S CA 1
ATOM 6129 C C . VAL D 4 219 ? 102.901 122.990 58.775 1.00 78.39 187 VAL S C 1
ATOM 6130 O O . VAL D 4 219 ? 103.610 122.008 59.041 1.00 78.39 187 VAL S O 1
ATOM 6134 N N . PRO D 4 220 ? 103.005 123.622 57.608 1.00 83.87 188 PRO S N 1
ATOM 6135 C CA . PRO D 4 220 ? 104.000 123.189 56.622 1.00 83.87 188 PRO S CA 1
ATOM 6136 C C . PRO D 4 220 ? 105.420 123.345 57.145 1.00 83.87 188 PRO S C 1
ATOM 6137 O O . PRO D 4 220 ? 105.711 124.209 57.974 1.00 83.87 188 PRO S O 1
ATOM 6141 N N . ASP D 4 221 ? 106.307 122.484 56.645 1.00 88.21 189 ASP S N 1
ATOM 6142 C CA . ASP D 4 221 ? 107.687 122.458 57.117 1.00 88.21 189 ASP S CA 1
ATOM 6143 C C . ASP D 4 221 ? 108.477 123.693 56.699 1.00 88.21 189 ASP S C 1
ATOM 6144 O O . ASP D 4 221 ? 109.571 123.919 57.226 1.00 88.21 189 ASP S O 1
ATOM 6149 N N . ARG D 4 222 ? 107.953 124.499 55.770 1.00 92.00 190 ARG S N 1
ATOM 6150 C CA . ARG D 4 222 ? 108.702 125.665 55.314 1.00 92.00 190 ARG S CA 1
ATOM 6151 C C . ARG D 4 222 ? 108.931 126.668 56.438 1.00 92.00 190 ARG S C 1
ATOM 6152 O O . ARG D 4 222 ? 109.969 127.341 56.464 1.00 92.00 190 ARG S O 1
ATOM 6160 N N . PHE D 4 223 ? 107.987 126.787 57.367 1.00 87.25 191 PHE S N 1
ATOM 6161 C CA . PHE D 4 223 ? 108.163 127.696 58.492 1.00 87.25 191 PHE S CA 1
ATOM 6162 C C . PHE D 4 223 ? 109.296 127.220 59.390 1.00 87.25 191 PHE S C 1
ATOM 6163 O O . PHE D 4 223 ? 109.448 126.024 59.649 1.00 87.25 191 PHE S O 1
ATOM 6171 N N . SER D 4 224 ? 110.103 128.167 59.862 1.00 86.73 192 SER S N 1
ATOM 6172 C CA . SER D 4 224 ? 111.198 127.854 60.765 1.00 86.73 192 SER S CA 1
ATOM 6173 C C . SER D 4 224 ? 111.462 129.057 61.656 1.00 86.73 192 SER S C 1
ATOM 6174 O O . SER D 4 224 ? 111.137 130.195 61.309 1.00 86.73 192 SER S O 1
ATOM 6177 N N . GLY D 4 225 ? 112.055 128.792 62.812 1.00 82.37 193 GLY S N 1
ATOM 6178 C CA . GLY D 4 225 ? 112.347 129.837 63.771 1.00 82.37 193 GLY S CA 1
ATOM 6179 C C . GLY D 4 225 ? 113.784 129.766 64.239 1.00 82.37 193 GLY S C 1
ATOM 6180 O O . GLY D 4 225 ? 114.430 128.721 64.178 1.00 82.37 193 GLY S O 1
ATOM 6181 N N . SER D 4 226 ? 114.282 130.910 64.702 1.00 81.64 194 SER S N 1
ATOM 6182 C CA . SER D 4 226 ? 115.640 130.999 65.217 1.00 81.64 194 SER S CA 1
ATOM 6183 C C . SER D 4 226 ? 115.737 132.222 66.116 1.00 81.64 194 SER S C 1
ATOM 6184 O O . SER D 4 226 ? 114.905 133.130 66.053 1.00 81.64 194 SER S O 1
ATOM 6187 N N . GLY D 4 227 ? 116.765 132.233 66.953 1.00 80.46 195 GLY S N 1
ATOM 6188 C CA . GLY D 4 227 ? 116.987 133.355 67.845 1.00 80.46 195 GLY S CA 1
ATOM 6189 C C . GLY D 4 227 ? 118.249 133.147 68.649 1.00 80.46 195 GLY S C 1
ATOM 6190 O O . GLY D 4 227 ? 118.851 132.068 68.640 1.00 80.46 195 GLY S O 1
ATOM 6191 N N . SER D 4 228 ? 118.643 134.208 69.351 1.00 83.19 196 SER S N 1
ATOM 6192 C CA . SER D 4 228 ? 119.831 134.190 70.188 1.00 83.19 196 SER S CA 1
ATOM 6193 C C . SER D 4 228 ? 119.544 134.409 71.665 1.00 83.19 196 SER S C 1
ATOM 6194 O O . SER D 4 228 ? 120.444 134.204 72.486 1.00 83.19 196 SER S O 1
ATOM 6197 N N . GLY D 4 229 ? 118.330 134.812 72.027 1.00 82.35 197 GLY S N 1
ATOM 6198 C CA . GLY D 4 229 ? 117.983 135.037 73.414 1.00 82.35 197 GLY S CA 1
ATOM 6199 C C . GLY D 4 229 ? 117.203 136.319 73.615 1.00 82.35 197 GLY S C 1
ATOM 6200 O O . GLY D 4 229 ? 116.317 136.388 74.470 1.00 82.35 197 GLY S O 1
ATOM 6201 N N . THR D 4 230 ? 117.518 137.333 72.826 1.00 83.61 198 THR S N 1
ATOM 6202 C CA . THR D 4 230 ? 116.779 138.590 72.849 1.00 83.61 198 THR S CA 1
ATOM 6203 C C . THR D 4 230 ? 116.244 138.981 71.482 1.00 83.61 198 THR S C 1
ATOM 6204 O O . THR D 4 230 ? 115.122 139.485 71.390 1.00 83.61 198 THR S O 1
ATOM 6208 N N . ALA D 4 231 ? 117.011 138.756 70.421 1.00 83.43 199 ALA S N 1
ATOM 6209 C CA . ALA D 4 231 ? 116.585 139.053 69.060 1.00 83.43 199 ALA S CA 1
ATOM 6210 C C . ALA D 4 231 ? 116.204 137.749 68.376 1.00 83.43 199 ALA S C 1
ATOM 6211 O O . ALA D 4 231 ? 117.006 136.811 68.329 1.00 83.43 199 ALA S O 1
ATOM 6213 N N . PHE D 4 232 ? 114.986 137.692 67.844 1.00 82.16 200 PHE S N 1
ATOM 6214 C CA . PHE D 4 232 ? 114.461 136.483 67.233 1.00 82.16 200 PHE S CA 1
ATOM 6215 C C . PHE D 4 232 ? 114.016 136.776 65.810 1.00 82.16 200 PHE S C 1
ATOM 6216 O O . PHE D 4 232 ? 113.369 137.793 65.548 1.00 82.16 200 PHE S O 1
ATOM 6224 N N . THR D 4 233 ? 114.363 135.875 64.892 1.00 85.90 201 THR S N 1
ATOM 6225 C CA . THR D 4 233 ? 113.985 135.990 63.493 1.00 85.90 201 THR S CA 1
ATOM 6226 C C . THR D 4 233 ? 113.339 134.693 63.031 1.00 85.90 201 THR S C 1
ATOM 6227 O O . THR D 4 233 ? 113.799 133.601 63.383 1.00 85.90 201 THR S O 1
ATOM 6231 N N . LEU D 4 234 ? 112.273 134.817 62.245 1.00 87.16 202 LEU S N 1
ATOM 6232 C CA . LEU D 4 234 ? 111.543 133.675 61.708 1.00 87.16 202 LEU S CA 1
ATOM 6233 C C . LEU D 4 234 ? 111.773 133.603 60.205 1.00 87.16 202 LEU S C 1
ATOM 6234 O O . LEU D 4 234 ? 111.534 134.582 59.491 1.00 87.16 202 LEU S O 1
ATOM 6239 N N . THR D 4 235 ? 112.224 132.448 59.730 1.00 92.71 203 THR S N 1
ATOM 6240 C CA . THR D 4 235 ? 112.365 132.203 58.302 1.00 92.71 203 THR S CA 1
ATOM 6241 C C . THR D 4 235 ? 111.176 131.399 57.793 1.00 92.71 203 THR S C 1
ATOM 6242 O O . THR D 4 235 ? 110.675 130.499 58.473 1.00 92.71 203 THR S O 1
ATOM 6246 N N . ILE D 4 236 ? 110.728 131.727 56.587 1.00 97.71 204 ILE S N 1
ATOM 6247 C CA . ILE D 4 236 ? 109.516 131.130 56.039 1.00 97.71 204 ILE S CA 1
ATOM 6248 C C . ILE D 4 236 ? 109.792 130.208 54.853 1.00 97.71 204 ILE S C 1
ATOM 6249 O O . ILE D 4 236 ? 108.941 129.359 54.546 1.00 97.71 204 ILE S O 1
ATOM 6254 N N . SER D 4 237 ? 110.946 130.334 54.192 1.00 101.80 205 SER S N 1
ATOM 6255 C CA . SER D 4 237 ? 111.424 129.352 53.217 1.00 101.80 205 SER S CA 1
ATOM 6256 C C . SER D 4 237 ? 110.438 129.178 52.055 1.00 101.80 205 SER S C 1
ATOM 6257 O O . SER D 4 237 ? 109.771 128.151 51.911 1.00 101.80 205 SER S O 1
ATOM 6260 N N . ARG D 4 238 ? 110.355 130.229 51.236 1.00 105.95 206 ARG S N 1
ATOM 6261 C CA . ARG D 4 238 ? 109.559 130.227 50.006 1.00 105.95 206 ARG S CA 1
ATOM 6262 C C . ARG D 4 238 ? 108.071 130.025 50.312 1.00 105.95 206 ARG S C 1
ATOM 6263 O O . ARG D 4 238 ? 107.457 129.008 49.985 1.00 105.95 206 ARG S O 1
ATOM 6271 N N . LEU D 4 239 ? 107.517 131.041 50.975 1.00 103.37 207 LEU S N 1
ATOM 6272 C CA . LEU D 4 239 ? 106.112 131.085 51.358 1.00 103.37 207 LEU S CA 1
ATOM 6273 C C . LEU D 4 239 ? 105.169 130.853 50.182 1.00 103.37 207 LEU S C 1
ATOM 6274 O O . LEU D 4 239 ? 105.567 130.977 49.019 1.00 103.37 207 LEU S O 1
ATOM 6279 N N . GLU D 4 240 ? 103.918 130.530 50.482 1.00 101.45 208 GLU S N 1
ATOM 6280 C CA . GLU D 4 240 ? 102.890 130.281 49.481 1.00 101.45 208 GLU S CA 1
ATOM 6281 C C . GLU D 4 240 ? 101.782 131.325 49.620 1.00 101.45 208 GLU S C 1
ATOM 6282 O O . GLU D 4 240 ? 101.901 132.293 50.376 1.00 101.45 208 GLU S O 1
ATOM 6288 N N . ALA D 4 241 ? 100.698 131.122 48.868 1.00 103.47 209 ALA S N 1
ATOM 6289 C CA . ALA D 4 241 ? 99.602 132.085 48.868 1.00 103.47 209 ALA S CA 1
ATOM 6290 C C . ALA D 4 241 ? 98.929 132.172 50.231 1.00 103.47 209 ALA S C 1
ATOM 6291 O O . ALA D 4 241 ? 98.583 133.265 50.692 1.00 103.47 209 ALA S O 1
ATOM 6293 N N . GLU D 4 242 ? 98.735 131.032 50.894 1.00 103.51 210 GLU S N 1
ATOM 6294 C CA . GLU D 4 242 ? 98.026 131.006 52.167 1.00 103.51 210 GLU S CA 1
ATOM 6295 C C . GLU D 4 242 ? 98.878 131.466 53.341 1.00 103.51 210 GLU S C 1
ATOM 6296 O O . GLU D 4 242 ? 98.337 131.679 54.430 1.00 103.51 210 GLU S O 1
ATOM 6302 N N . ASP D 4 243 ? 100.189 131.627 53.153 1.00 98.45 211 ASP S N 1
ATOM 6303 C CA . ASP D 4 243 ? 101.068 132.037 54.238 1.00 98.45 211 ASP S CA 1
ATOM 6304 C C . ASP D 4 243 ? 100.932 133.510 54.597 1.00 98.45 211 ASP S C 1
ATOM 6305 O O . ASP D 4 243 ? 101.478 133.931 55.622 1.00 98.45 211 ASP S O 1
ATOM 6310 N N . VAL D 4 244 ? 100.224 134.300 53.790 1.00 100.18 212 VAL S N 1
ATOM 6311 C CA . VAL D 4 244 ? 100.077 135.719 54.085 1.00 100.18 212 VAL S CA 1
ATOM 6312 C C . VAL D 4 244 ? 99.149 135.902 55.279 1.00 100.18 212 VAL S C 1
ATOM 6313 O O . VAL D 4 244 ? 98.233 135.104 55.520 1.00 100.18 212 VAL S O 1
ATOM 6317 N N . GLY D 4 245 ? 99.391 136.960 56.037 1.00 92.51 213 GLY S N 1
ATOM 6318 C CA . GLY D 4 245 ? 98.612 137.229 57.234 1.00 92.51 213 GLY S CA 1
ATOM 6319 C C . GLY D 4 245 ? 99.383 138.142 58.171 1.00 92.51 213 GLY S C 1
ATOM 6320 O O . GLY D 4 245 ? 100.177 138.974 57.733 1.00 92.51 213 GLY S O 1
ATOM 6321 N N . VAL D 4 246 ? 99.129 137.963 59.465 1.00 82.41 214 VAL S N 1
ATOM 6322 C CA . VAL D 4 246 ? 99.757 138.757 60.515 1.00 82.41 214 VAL S CA 1
ATOM 6323 C C . VAL D 4 246 ? 100.525 137.815 61.431 1.00 82.41 214 VAL S C 1
ATOM 6324 O O . VAL D 4 246 ? 99.985 136.796 61.874 1.00 82.41 214 VAL S O 1
ATOM 6328 N N . TYR D 4 247 ? 101.778 138.155 61.708 1.00 81.92 215 TYR S N 1
ATOM 6329 C CA . TYR D 4 247 ? 102.648 137.347 62.551 1.00 81.92 215 TYR S CA 1
ATOM 6330 C C . TYR D 4 247 ? 102.727 137.948 63.946 1.00 81.92 215 TYR S C 1
ATOM 6331 O O . TYR D 4 247 ? 102.767 139.172 64.106 1.00 81.92 215 TYR S O 1
ATOM 6340 N N . TYR D 4 248 ? 102.754 137.084 64.957 1.00 72.93 216 TYR S N 1
ATOM 6341 C CA . TYR D 4 248 ? 102.790 137.518 66.344 1.00 72.93 216 TYR S CA 1
ATOM 6342 C C . TYR D 4 248 ? 103.902 136.795 67.090 1.00 72.93 216 TYR S C 1
ATOM 6343 O O . TYR D 4 248 ? 104.112 135.596 66.895 1.00 72.93 216 TYR S O 1
ATOM 6352 N N . CYS D 4 249 ? 104.611 137.534 67.935 1.00 73.66 217 CYS S N 1
ATOM 6353 C CA . CYS D 4 249 ? 105.663 136.988 68.783 1.00 73.66 217 CYS S CA 1
ATOM 6354 C C . CYS D 4 249 ? 105.239 137.133 70.237 1.00 73.66 217 CYS S C 1
ATOM 6355 O O . CYS D 4 249 ? 104.955 138.243 70.697 1.00 73.66 217 CYS S O 1
ATOM 6358 N N . MET D 4 250 ? 105.201 136.014 70.955 1.00 64.53 218 MET S N 1
ATOM 6359 C CA . MET D 4 250 ? 104.734 135.969 72.332 1.00 64.53 218 MET S CA 1
ATOM 6360 C C . MET D 4 250 ? 105.783 135.297 73.200 1.00 64.53 218 MET S C 1
ATOM 6361 O O . MET D 4 250 ? 106.319 134.249 72.828 1.00 64.53 218 MET S O 1
ATOM 6366 N N . GLN D 4 251 ? 106.081 135.897 74.349 1.00 65.44 219 GLN S N 1
ATOM 6367 C CA . GLN D 4 251 ? 106.917 135.220 75.325 1.00 65.44 219 GLN S CA 1
ATOM 6368 C C . GLN D 4 251 ? 106.038 134.397 76.255 1.00 65.44 219 GLN S C 1
ATOM 6369 O O . GLN D 4 251 ? 104.820 134.573 76.316 1.00 65.44 219 GLN S O 1
ATOM 6375 N N . HIS D 4 252 ? 106.674 133.487 76.986 1.00 60.46 220 HIS S N 1
ATOM 6376 C CA . HIS D 4 252 ? 105.957 132.737 78.008 1.00 60.46 220 HIS S CA 1
ATOM 6377 C C . HIS D 4 252 ? 106.824 132.535 79.248 1.00 60.46 220 HIS S C 1
ATOM 6378 O O . HIS D 4 252 ? 106.618 131.563 79.985 1.00 60.46 220 HIS S O 1
ATOM 6385 N N . LEU D 4 253 ? 107.787 133.425 79.489 1.00 62.55 221 LEU S N 1
ATOM 6386 C CA . LEU D 4 253 ? 108.728 133.266 80.594 1.00 62.55 221 LEU S CA 1
ATOM 6387 C C . LEU D 4 253 ? 108.198 133.900 81.876 1.00 62.55 221 LEU S C 1
ATOM 6388 O O . LEU D 4 253 ? 107.970 133.207 82.872 1.00 62.55 221 LEU S O 1
ATOM 6393 N N . GLU D 4 254 ? 107.986 135.213 81.859 1.00 65.54 222 GLU S N 1
ATOM 6394 C CA . GLU D 4 254 ? 107.273 135.898 82.924 1.00 65.54 222 GLU S CA 1
ATOM 6395 C C . GLU D 4 254 ? 105.801 135.896 82.545 1.00 65.54 222 GLU S C 1
ATOM 6396 O O . GLU D 4 254 ? 105.457 136.202 81.399 1.00 65.54 222 GLU S O 1
ATOM 6402 N N . TYR D 4 255 ? 104.941 135.543 83.494 1.00 59.43 223 TYR S N 1
ATOM 6403 C CA . TYR D 4 255 ? 103.667 134.998 83.047 1.00 59.43 223 TYR S CA 1
ATOM 6404 C C . TYR D 4 255 ? 102.800 136.037 82.341 1.00 59.43 223 TYR S C 1
ATOM 6405 O O . TYR D 4 255 ? 102.020 135.660 81.458 1.00 59.43 223 TYR S O 1
ATOM 6414 N N . PRO D 4 256 ? 102.874 137.339 82.670 1.00 61.29 224 PRO S N 1
ATOM 6415 C CA . PRO D 4 256 ? 102.232 138.307 81.771 1.00 61.29 224 PRO S CA 1
ATOM 6416 C C . PRO D 4 256 ? 102.756 138.139 80.355 1.00 61.29 224 PRO S C 1
ATOM 6417 O O . PRO D 4 256 ? 103.920 138.435 80.067 1.00 61.29 224 PRO S O 1
ATOM 6421 N N . LEU D 4 257 ? 101.889 137.663 79.464 1.00 59.63 225 LEU S N 1
ATOM 6422 C CA . LEU D 4 257 ? 102.288 137.361 78.099 1.00 59.63 225 LEU S CA 1
ATOM 6423 C C . LEU D 4 257 ? 102.062 138.580 77.218 1.00 59.63 225 LEU S C 1
ATOM 6424 O O . LEU D 4 257 ? 100.956 139.130 77.175 1.00 59.63 225 LEU S O 1
ATOM 6429 N N . THR D 4 258 ? 103.108 139.002 76.520 1.00 64.45 226 THR S N 1
ATOM 6430 C CA . THR D 4 258 ? 103.062 140.192 75.686 1.00 64.45 226 THR S CA 1
ATOM 6431 C C . THR D 4 258 ? 103.242 139.793 74.230 1.00 64.45 226 THR S C 1
ATOM 6432 O O . THR D 4 258 ? 104.175 139.059 73.893 1.00 64.45 226 THR S O 1
ATOM 6436 N N . PHE D 4 259 ? 102.347 140.268 73.376 1.00 66.07 227 PHE S N 1
ATOM 6437 C CA . PHE D 4 259 ? 102.485 140.075 71.945 1.00 66.07 227 PHE S CA 1
ATOM 6438 C C . PHE D 4 259 ? 103.265 141.251 71.364 1.00 66.07 227 PHE S C 1
ATOM 6439 O O . PHE D 4 259 ? 103.748 142.124 72.088 1.00 66.07 227 PHE S O 1
ATOM 6447 N N . GLY D 4 260 ? 103.399 141.289 70.038 1.00 74.05 228 GLY S N 1
ATOM 6448 C CA . GLY D 4 260 ? 104.082 142.377 69.381 1.00 74.05 228 GLY S CA 1
ATOM 6449 C C . GLY D 4 260 ? 103.233 142.940 68.260 1.00 74.05 228 GLY S C 1
ATOM 6450 O O . GLY D 4 260 ? 102.282 142.315 67.794 1.00 74.05 228 GLY S O 1
ATOM 6451 N N . ALA D 4 261 ? 103.592 144.153 67.841 1.00 86.31 229 ALA S N 1
ATOM 6452 C CA . ALA D 4 261 ? 102.931 144.780 66.705 1.00 86.31 229 ALA S CA 1
ATOM 6453 C C . ALA D 4 261 ? 103.072 143.884 65.484 1.00 86.31 229 ALA S C 1
ATOM 6454 O O . ALA D 4 261 ? 104.184 143.683 64.983 1.00 86.31 229 ALA S O 1
ATOM 6456 N N . GLY D 4 262 ? 101.954 143.346 65.003 1.00 89.48 230 GLY S N 1
ATOM 6457 C CA . GLY D 4 262 ? 102.018 142.300 64.000 1.00 89.48 230 GLY S CA 1
ATOM 6458 C C . GLY D 4 262 ? 102.662 142.768 62.709 1.00 89.48 230 GLY S C 1
ATOM 6459 O O . GLY D 4 262 ? 102.507 143.916 62.285 1.00 89.48 230 GLY S O 1
ATOM 6460 N N . THR D 4 263 ? 103.396 141.853 62.079 1.00 91.37 231 THR S N 1
ATOM 6461 C CA . THR D 4 263 ? 104.050 142.097 60.796 1.00 91.37 231 THR S CA 1
ATOM 6462 C C . THR D 4 263 ? 103.151 141.528 59.704 1.00 91.37 231 THR S C 1
ATOM 6463 O O . THR D 4 263 ? 103.226 140.347 59.365 1.00 91.37 231 THR S O 1
ATOM 6467 N N . LYS D 4 264 ? 102.291 142.377 59.151 1.00 98.28 232 LYS S N 1
ATOM 6468 C CA . LYS D 4 264 ? 101.422 141.953 58.064 1.00 98.28 232 LYS S CA 1
ATOM 6469 C C . LYS D 4 264 ? 102.241 141.696 56.804 1.00 98.28 232 LYS S C 1
ATOM 6470 O O . LYS D 4 264 ? 103.166 142.447 56.482 1.00 98.28 232 LYS S O 1
ATOM 6476 N N . LEU D 4 265 ? 101.900 140.626 56.092 1.00 99.95 233 LEU S N 1
ATOM 6477 C CA . LEU D 4 265 ? 102.616 140.229 54.888 1.00 99.95 233 LEU S CA 1
ATOM 6478 C C . LEU D 4 265 ? 101.783 140.578 53.662 1.00 99.95 233 LEU S C 1
ATOM 6479 O O . LEU D 4 265 ? 100.632 140.147 53.544 1.00 99.95 233 LEU S O 1
ATOM 6484 N N . GLU D 4 266 ? 102.366 141.362 52.759 1.00 105.79 234 GLU S N 1
ATOM 6485 C CA . GLU D 4 266 ? 101.697 141.704 51.512 1.00 105.79 234 GLU S CA 1
ATOM 6486 C C . GLU D 4 266 ? 101.581 140.456 50.643 1.00 105.79 234 GLU S C 1
ATOM 6487 O O . GLU D 4 266 ? 102.525 139.667 50.539 1.00 105.79 234 GLU S O 1
ATOM 6493 N N . LEU D 4 267 ? 100.418 140.273 50.027 1.00 106.56 235 LEU S N 1
ATOM 6494 C CA . LEU D 4 267 ? 100.130 139.051 49.278 1.00 106.56 235 LEU S CA 1
ATOM 6495 C C . LEU D 4 267 ? 100.888 138.987 47.954 1.00 106.56 235 LEU S C 1
ATOM 6496 O O . LEU D 4 267 ? 100.929 139.953 47.192 1.00 106.56 235 LEU S O 1
ATOM 6501 N N . PHE E 5 168 ? 114.394 95.806 149.261 1.00 132.47 35 PHE R N 1
ATOM 6502 C CA . PHE E 5 168 ? 114.936 95.031 148.118 1.00 132.47 35 PHE R CA 1
ATOM 6503 C C . PHE E 5 168 ? 114.430 95.647 146.816 1.00 132.47 35 PHE R C 1
ATOM 6504 O O . PHE E 5 168 ? 114.574 95.041 145.749 1.00 132.47 35 PHE R O 1
ATOM 6512 N N . LEU E 5 169 ? 113.836 96.827 146.914 1.00 127.27 36 LEU R N 1
ATOM 6513 C CA . LEU E 5 169 ? 113.404 97.512 145.672 1.00 127.27 36 LEU R CA 1
ATOM 6514 C C . LEU E 5 169 ? 114.601 97.529 144.717 1.00 127.27 36 LEU R C 1
ATOM 6515 O O . LEU E 5 169 ? 114.409 97.162 143.543 1.00 127.27 36 LEU R O 1
ATOM 6520 N N . PRO E 5 170 ? 115.824 97.914 145.149 1.00 126.36 37 PRO R N 1
ATOM 6521 C CA . PRO E 5 170 ? 116.986 97.845 144.273 1.00 126.36 37 PRO R CA 1
ATOM 6522 C C . PRO E 5 170 ? 117.119 96.414 143.750 1.00 126.36 37 PRO R C 1
ATOM 6523 O O . PRO E 5 170 ? 117.404 96.247 142.585 1.00 126.36 37 PRO R O 1
ATOM 6527 N N . VAL E 5 171 ? 116.961 95.415 144.623 1.00 122.39 38 VAL R N 1
ATOM 6528 C CA . VAL E 5 171 ? 117.143 94.009 144.158 1.00 122.39 38 VAL R CA 1
ATOM 6529 C C . VAL E 5 171 ? 116.399 93.898 142.823 1.00 122.39 38 VAL R C 1
ATOM 6530 O O . VAL E 5 171 ? 116.897 93.189 141.928 1.00 122.39 38 VAL R O 1
ATOM 6534 N N . PHE E 5 172 ? 115.272 94.606 142.687 1.00 120.73 39 PHE R N 1
ATOM 6535 C CA . PHE E 5 172 ? 114.574 94.625 141.384 1.00 120.73 39 PHE R CA 1
ATOM 6536 C C . PHE E 5 172 ? 115.144 95.725 140.495 1.00 120.73 39 PHE R C 1
ATOM 6537 O O . PHE E 5 172 ? 115.255 95.467 139.295 1.00 120.73 39 PHE R O 1
ATOM 6545 N N . TYR E 5 173 ? 115.484 96.895 141.030 1.00 119.99 40 TYR R N 1
ATOM 6546 C CA . TYR E 5 173 ? 115.970 97.955 140.109 1.00 119.99 40 TYR R CA 1
ATOM 6547 C C . TYR E 5 173 ? 116.982 97.343 139.126 1.00 119.99 40 TYR R C 1
ATOM 6548 O O . TYR E 5 173 ? 116.778 97.477 137.907 1.00 119.99 40 TYR R O 1
ATOM 6557 N N . THR E 5 174 ? 118.015 96.661 139.630 1.00 119.30 41 THR R N 1
ATOM 6558 C CA . THR E 5 174 ? 119.067 96.096 138.743 1.00 119.30 41 THR R CA 1
ATOM 6559 C C . THR E 5 174 ? 118.448 94.966 137.910 1.00 119.30 41 THR R C 1
ATOM 6560 O O . THR E 5 174 ? 118.831 94.828 136.735 1.00 119.30 41 THR R O 1
ATOM 6564 N N . ALA E 5 175 ? 117.516 94.207 138.496 1.00 115.69 42 ALA R N 1
ATOM 6565 C CA . ALA E 5 175 ? 116.852 93.100 137.767 1.00 115.69 42 ALA R CA 1
ATOM 6566 C C . ALA E 5 175 ? 116.051 93.662 136.586 1.00 115.69 42 ALA R C 1
ATOM 6567 O O . ALA E 5 175 ? 116.262 93.188 135.453 1.00 115.69 42 ALA R O 1
ATOM 6569 N N . VAL E 5 176 ? 115.183 94.647 136.845 1.00 111.21 43 VAL R N 1
ATOM 6570 C CA . VAL E 5 176 ? 114.362 95.260 135.756 1.00 111.21 43 VAL R CA 1
ATOM 6571 C C . VAL E 5 176 ? 115.316 95.966 134.784 1.00 111.21 43 VAL R C 1
ATOM 6572 O O . VAL E 5 176 ? 115.027 95.971 133.570 1.00 111.21 43 VAL R O 1
ATOM 6576 N N . PHE E 5 177 ? 116.422 96.512 135.299 1.00 111.45 44 PHE R N 1
ATOM 6577 C CA . PHE E 5 177 ? 117.424 97.188 134.435 1.00 111.45 44 PHE R CA 1
ATOM 6578 C C . PHE E 5 177 ? 117.963 96.192 133.404 1.00 111.45 44 PHE R C 1
ATOM 6579 O O . PHE E 5 177 ? 117.951 96.518 132.205 1.00 111.45 44 PHE R O 1
ATOM 6587 N N . LEU E 5 178 ? 118.390 95.009 133.854 1.00 107.26 45 LEU R N 1
ATOM 6588 C CA . LEU E 5 178 ? 118.998 94.013 132.931 1.00 107.26 45 LEU R CA 1
ATOM 6589 C C . LEU E 5 178 ? 117.978 93.577 131.876 1.00 107.26 45 LEU R C 1
ATOM 6590 O O . LEU E 5 178 ? 118.184 93.903 130.692 1.00 107.26 45 LEU R O 1
ATOM 6595 N N . THR E 5 179 ? 116.928 92.859 132.287 1.00 105.32 46 THR R N 1
ATOM 6596 C CA . THR E 5 179 ? 115.954 92.344 131.330 1.00 105.32 46 THR R CA 1
ATOM 6597 C C . THR E 5 179 ? 115.529 93.416 130.332 1.00 105.32 46 THR R C 1
ATOM 6598 O O . THR E 5 179 ? 115.456 93.147 129.127 1.00 105.32 46 THR R O 1
ATOM 6602 N N . GLY E 5 180 ? 115.274 94.641 130.798 1.00 103.10 47 GLY R N 1
ATOM 6603 C CA . GLY E 5 180 ? 114.852 95.692 129.894 1.00 103.10 47 GLY R CA 1
ATOM 6604 C C . GLY E 5 180 ? 115.932 96.076 128.907 1.00 103.10 47 GLY R C 1
ATOM 6605 O O . GLY E 5 180 ? 115.659 96.240 127.718 1.00 103.10 47 GLY R O 1
ATOM 6606 N N . VAL E 5 181 ? 117.177 96.204 129.375 1.00 102.69 48 VAL R N 1
ATOM 6607 C CA . VAL E 5 181 ? 118.264 96.565 128.471 1.00 102.69 48 VAL R CA 1
ATOM 6608 C C . VAL E 5 181 ? 118.455 95.484 127.416 1.00 102.69 48 VAL R C 1
ATOM 6609 O O . VAL E 5 181 ? 118.529 95.777 126.218 1.00 102.69 48 VAL R O 1
ATOM 6613 N N . LEU E 5 182 ? 118.508 94.214 127.835 1.00 101.27 49 LEU R N 1
ATOM 6614 C CA . LEU E 5 182 ? 118.750 93.154 126.860 1.00 101.27 49 LEU R CA 1
ATOM 6615 C C . LEU E 5 182 ? 117.604 93.056 125.862 1.00 101.27 49 LEU R C 1
ATOM 6616 O O . LEU E 5 182 ? 117.828 92.987 124.645 1.00 101.27 49 LEU R O 1
ATOM 6621 N N . GLY E 5 183 ? 116.360 93.089 126.352 1.00 98.31 50 GLY R N 1
ATOM 6622 C CA . GLY E 5 183 ? 115.223 92.963 125.458 1.00 98.31 50 GLY R CA 1
ATOM 6623 C C . GLY E 5 183 ? 115.090 94.140 124.515 1.00 98.31 50 GLY R C 1
ATOM 6624 O O . GLY E 5 183 ? 114.825 93.966 123.324 1.00 98.31 50 GLY R O 1
ATOM 6625 N N . ASN E 5 184 ? 115.281 95.356 125.028 1.00 93.58 51 ASN R N 1
ATOM 6626 C CA . ASN E 5 184 ? 115.158 96.537 124.188 1.00 93.58 51 ASN R CA 1
ATOM 6627 C C . ASN E 5 184 ? 116.268 96.581 123.149 1.00 93.58 51 ASN R C 1
ATOM 6628 O O . ASN E 5 184 ? 116.025 96.934 121.988 1.00 93.58 51 ASN R O 1
ATOM 6633 N N . LEU E 5 185 ? 117.494 96.215 123.536 1.00 99.26 52 LEU R N 1
ATOM 6634 C CA . LEU E 5 185 ? 118.593 96.200 122.581 1.00 99.26 52 LEU R CA 1
ATOM 6635 C C . LEU E 5 185 ? 118.361 95.166 121.485 1.00 99.26 52 LEU R C 1
ATOM 6636 O O . LEU E 5 185 ? 118.560 95.461 120.299 1.00 99.26 52 LEU R O 1
ATOM 6641 N N . VAL E 5 186 ? 117.939 93.953 121.852 1.00 95.49 53 VAL R N 1
ATOM 6642 C CA . VAL E 5 186 ? 117.722 92.935 120.828 1.00 95.49 53 VAL R CA 1
ATOM 6643 C C . VAL E 5 186 ? 116.543 93.319 119.940 1.00 95.49 53 VAL R C 1
ATOM 6644 O O . VAL E 5 186 ? 116.564 93.077 118.727 1.00 95.49 53 VAL R O 1
ATOM 6648 N N . LEU E 5 187 ? 115.514 93.950 120.514 1.00 91.29 54 LEU R N 1
ATOM 6649 C CA . LEU E 5 187 ? 114.379 94.396 119.713 1.00 91.29 54 LEU R CA 1
ATOM 6650 C C . LEU E 5 187 ? 114.799 95.465 118.713 1.00 91.29 54 LEU R C 1
ATOM 6651 O O . LEU E 5 187 ? 114.434 95.406 117.532 1.00 91.29 54 LEU R O 1
ATOM 6656 N N . MET E 5 188 ? 115.577 96.453 119.169 1.00 95.06 55 MET R N 1
ATOM 6657 C CA . MET E 5 188 ? 116.034 97.506 118.266 1.00 95.06 55 MET R CA 1
ATOM 6658 C C . MET E 5 188 ? 116.926 96.942 117.170 1.00 95.06 55 MET R C 1
ATOM 6659 O O . MET E 5 188 ? 116.781 97.305 115.997 1.00 95.06 55 MET R O 1
ATOM 6664 N N . GLY E 5 189 ? 117.843 96.042 117.528 1.00 94.77 56 GLY R N 1
ATOM 6665 C CA . GLY E 5 189 ? 118.686 95.430 116.512 1.00 94.77 56 GLY R CA 1
ATOM 6666 C C . GLY E 5 189 ? 117.887 94.640 115.494 1.00 94.77 56 GLY R C 1
ATOM 6667 O O . GLY E 5 189 ? 118.104 94.772 114.285 1.00 94.77 56 GLY R O 1
ATOM 6668 N N . ALA E 5 190 ? 116.937 93.830 115.963 1.00 95.01 57 ALA R N 1
ATOM 6669 C CA . ALA E 5 190 ? 116.145 93.007 115.060 1.00 95.01 57 ALA R CA 1
ATOM 6670 C C . ALA E 5 190 ? 115.285 93.856 114.134 1.00 95.01 57 ALA R C 1
ATOM 6671 O O . ALA E 5 190 ? 115.163 93.551 112.943 1.00 95.01 57 ALA R O 1
ATOM 6673 N N . LEU E 5 191 ? 114.682 94.924 114.655 1.00 90.78 58 LEU R N 1
ATOM 6674 C CA . LEU E 5 191 ? 113.757 95.708 113.848 1.00 90.78 58 LEU R CA 1
ATOM 6675 C C . LEU E 5 191 ? 114.423 96.866 113.119 1.00 90.78 58 LEU R C 1
ATOM 6676 O O . LEU E 5 191 ? 113.742 97.572 112.366 1.00 90.78 58 LEU R O 1
ATOM 6681 N N . HIS E 5 192 ? 115.723 97.082 113.315 1.00 95.40 59 HIS R N 1
ATOM 6682 C CA . HIS E 5 192 ? 116.465 98.017 112.483 1.00 95.40 59 HIS R CA 1
ATOM 6683 C C . HIS E 5 192 ? 117.380 97.331 111.482 1.00 95.40 59 HIS R C 1
ATOM 6684 O O . HIS E 5 192 ? 117.786 97.968 110.506 1.00 95.40 59 HIS R O 1
ATOM 6691 N N . PHE E 5 193 ? 117.711 96.056 111.692 1.00 94.18 60 PHE R N 1
ATOM 6692 C CA . PHE E 5 193 ? 118.529 95.308 110.750 1.00 94.18 60 PHE R CA 1
ATOM 6693 C C . PHE E 5 193 ? 117.716 94.365 109.874 1.00 94.18 60 PHE R C 1
ATOM 6694 O O . PHE E 5 193 ? 118.300 93.678 109.028 1.00 94.18 60 PHE R O 1
ATOM 6702 N N . LYS E 5 194 ? 116.397 94.313 110.050 1.00 92.74 61 LYS R N 1
ATOM 6703 C CA . LYS E 5 194 ? 115.572 93.434 109.230 1.00 92.74 61 LYS R CA 1
ATOM 6704 C C . LYS E 5 194 ? 115.319 94.072 107.865 1.00 92.74 61 LYS R C 1
ATOM 6705 O O . LYS E 5 194 ? 114.747 95.161 107.785 1.00 92.74 61 LYS R O 1
ATOM 6711 N N . PRO E 5 195 ? 115.736 93.418 106.786 1.00 92.18 62 PRO R N 1
ATOM 6712 C CA . PRO E 5 195 ? 115.508 93.970 105.447 1.00 92.18 62 PRO R CA 1
ATOM 6713 C C . PRO E 5 195 ? 114.034 93.955 105.071 1.00 92.18 62 PRO R C 1
ATOM 6714 O O . PRO E 5 195 ? 113.241 93.152 105.562 1.00 92.18 62 PRO R O 1
ATOM 6718 N N . GLY E 5 196 ? 113.682 94.868 104.177 1.00 83.82 63 GLY R N 1
ATOM 6719 C CA . GLY E 5 196 ? 112.334 94.960 103.651 1.00 83.82 63 GLY R CA 1
ATOM 6720 C C . GLY E 5 196 ? 111.658 96.261 104.048 1.00 83.82 63 GLY R C 1
ATOM 6721 O O . GLY E 5 196 ? 112.261 97.166 104.627 1.00 83.82 63 GLY R O 1
ATOM 6722 N N . SER E 5 197 ? 110.374 96.333 103.713 1.00 82.61 64 SER R N 1
ATOM 6723 C CA . SER E 5 197 ? 109.576 97.507 104.035 1.00 82.61 64 SER R CA 1
ATOM 6724 C C . SER E 5 197 ? 109.417 97.658 105.544 1.00 82.61 64 SER R C 1
ATOM 6725 O O . SER E 5 197 ? 109.265 96.679 106.279 1.00 82.61 64 SER R O 1
ATOM 6728 N N . ARG E 5 198 ? 109.544 98.914 105.990 1.00 80.73 65 ARG R N 1
ATOM 6729 C CA . ARG E 5 198 ? 109.359 99.239 107.426 1.00 80.73 65 ARG R CA 1
ATOM 6730 C C . ARG E 5 198 ? 107.900 99.662 107.587 1.00 80.73 65 ARG R C 1
ATOM 6731 O O . ARG E 5 198 ? 107.531 100.717 107.035 1.00 80.73 65 ARG R O 1
ATOM 6739 N N . ARG E 5 199 ? 107.103 98.868 108.298 1.00 76.58 66 ARG R N 1
ATOM 6740 C CA . ARG E 5 199 ? 105.678 99.138 108.403 1.00 76.58 66 ARG R CA 1
ATOM 6741 C C . ARG E 5 199 ? 105.403 100.235 109.432 1.00 76.58 66 ARG R C 1
ATOM 6742 O O . ARG E 5 199 ? 106.282 100.668 110.180 1.00 76.58 66 ARG R O 1
ATOM 6750 N N . LEU E 5 200 ? 104.147 100.686 109.448 1.00 72.41 67 LEU R N 1
ATOM 6751 C CA . LEU E 5 200 ? 103.793 101.906 110.169 1.00 72.41 67 LEU R CA 1
ATOM 6752 C C . LEU E 5 200 ? 103.974 101.746 111.673 1.00 72.41 67 LEU R C 1
ATOM 6753 O O . LEU E 5 200 ? 104.534 102.624 112.337 1.00 72.41 67 LEU R O 1
ATOM 6758 N N . ILE E 5 201 ? 103.494 100.634 112.234 1.00 68.68 68 ILE R N 1
ATOM 6759 C CA . ILE E 5 201 ? 103.564 100.459 113.679 1.00 68.68 68 ILE R CA 1
ATOM 6760 C C . ILE E 5 201 ? 104.996 100.273 114.150 1.00 68.68 68 ILE R C 1
ATOM 6761 O O . ILE E 5 201 ? 105.297 100.509 115.325 1.00 68.68 68 ILE R O 1
ATOM 6766 N N . ASP E 5 202 ? 105.904 99.870 113.257 1.00 72.95 69 ASP R N 1
ATOM 6767 C CA . ASP E 5 202 ? 107.275 99.628 113.679 1.00 72.95 69 ASP R CA 1
ATOM 6768 C C . ASP E 5 202 ? 108.003 100.920 114.017 1.00 72.95 69 ASP R C 1
ATOM 6769 O O . ASP E 5 202 ? 108.955 100.898 114.804 1.00 72.95 69 ASP R O 1
ATOM 6774 N N . ILE E 5 203 ? 107.578 102.049 113.451 1.00 72.94 70 ILE R N 1
ATOM 6775 C CA . ILE E 5 203 ? 108.141 103.332 113.869 1.00 72.94 70 ILE R CA 1
ATOM 6776 C C . ILE E 5 203 ? 107.846 103.572 115.344 1.00 72.94 70 ILE R C 1
ATOM 6777 O O . ILE E 5 203 ? 108.741 103.911 116.131 1.00 72.94 70 ILE R O 1
ATOM 6782 N N . PHE E 5 204 ? 106.586 103.383 115.744 1.00 68.25 71 PHE R N 1
ATOM 6783 C CA . PHE E 5 204 ? 106.232 103.517 117.151 1.00 68.25 71 PHE R CA 1
ATOM 6784 C C . PHE E 5 204 ? 106.981 102.498 117.995 1.00 68.25 71 PHE R C 1
ATOM 6785 O O . PHE E 5 204 ? 107.462 102.821 119.087 1.00 68.25 71 PHE R O 1
ATOM 6793 N N . ILE E 5 205 ? 107.098 101.265 117.497 1.00 72.57 72 ILE R N 1
ATOM 6794 C CA . ILE E 5 205 ? 107.816 100.223 118.231 1.00 72.57 72 ILE R CA 1
ATOM 6795 C C . ILE E 5 205 ? 109.252 100.655 118.502 1.00 72.57 72 ILE R C 1
ATOM 6796 O O . ILE E 5 205 ? 109.738 100.566 119.633 1.00 72.57 72 ILE R O 1
ATOM 6801 N N . ILE E 5 206 ? 109.945 101.135 117.470 1.00 75.16 73 ILE R N 1
ATOM 6802 C CA . ILE E 5 206 ? 111.365 101.442 117.610 1.00 75.16 73 ILE R CA 1
ATOM 6803 C C . ILE E 5 206 ? 111.574 102.690 118.462 1.00 75.16 73 ILE R C 1
ATOM 6804 O O . ILE E 5 206 ? 112.511 102.750 119.269 1.00 75.16 73 ILE R O 1
ATOM 6809 N N . ASN E 5 207 ? 110.718 103.707 118.311 1.00 75.58 74 ASN R N 1
ATOM 6810 C CA . ASN E 5 207 ? 110.864 104.894 119.152 1.00 75.58 74 ASN R CA 1
ATOM 6811 C C . ASN E 5 207 ? 110.573 104.576 120.613 1.00 75.58 74 ASN R C 1
ATOM 6812 O O . ASN E 5 207 ? 111.280 105.047 121.511 1.00 75.58 74 ASN R O 1
ATOM 6817 N N . LEU E 5 208 ? 109.546 103.763 120.878 1.00 74.74 75 LEU R N 1
ATOM 6818 C CA . LEU E 5 208 ? 109.273 103.365 122.254 1.00 74.74 75 LEU R CA 1
ATOM 6819 C C . LEU E 5 208 ? 110.394 102.491 122.798 1.00 74.74 75 LEU R C 1
ATOM 6820 O O . LEU E 5 208 ? 110.731 102.570 123.986 1.00 74.74 75 LEU R O 1
ATOM 6825 N N . ALA E 5 209 ? 110.989 101.655 121.947 1.00 81.07 76 ALA R N 1
ATOM 6826 C CA . ALA E 5 209 ? 112.113 100.833 122.378 1.00 81.07 76 ALA R CA 1
ATOM 6827 C C . ALA E 5 209 ? 113.313 101.691 122.759 1.00 81.07 76 ALA R C 1
ATOM 6828 O O . ALA E 5 209 ? 113.960 101.443 123.778 1.00 81.07 76 ALA R O 1
ATOM 6830 N N . ALA E 5 210 ? 113.626 102.705 121.948 1.00 84.13 77 ALA R N 1
ATOM 6831 C CA . ALA E 5 210 ? 114.720 103.607 122.290 1.00 84.13 77 ALA R CA 1
ATOM 6832 C C . ALA E 5 210 ? 114.414 104.390 123.561 1.00 84.13 77 ALA R C 1
ATOM 6833 O O . ALA E 5 210 ? 115.297 104.584 124.411 1.00 84.13 77 ALA R O 1
ATOM 6835 N N . SER E 5 211 ? 113.168 104.849 123.703 1.00 83.46 78 SER R N 1
ATOM 6836 C CA . SER E 5 211 ? 112.773 105.571 124.905 1.00 83.46 78 SER R CA 1
ATOM 6837 C C . SER E 5 211 ? 112.937 104.702 126.143 1.00 83.46 78 SER R C 1
ATOM 6838 O O . SER E 5 211 ? 113.453 105.160 127.164 1.00 83.46 78 SER R O 1
ATOM 6841 N N . ASP E 5 212 ? 112.522 103.438 126.063 1.00 86.24 79 ASP R N 1
ATOM 6842 C CA . ASP E 5 212 ? 112.705 102.530 127.189 1.00 86.24 79 ASP R CA 1
ATOM 6843 C C . ASP E 5 212 ? 114.175 102.212 127.429 1.00 86.24 79 ASP R C 1
ATOM 6844 O O . ASP E 5 212 ? 114.594 102.066 128.580 1.00 86.24 79 ASP R O 1
ATOM 6849 N N . PHE E 5 213 ? 114.974 102.098 126.366 1.00 90.84 80 PHE R N 1
ATOM 6850 C CA . PHE E 5 213 ? 116.392 101.811 126.542 1.00 90.84 80 PHE R CA 1
ATOM 6851 C C . PHE E 5 213 ? 117.077 102.931 127.316 1.00 90.84 80 PHE R C 1
ATOM 6852 O O . PHE E 5 213 ? 117.843 102.678 128.252 1.00 90.84 80 PHE R O 1
ATOM 6860 N N . ILE E 5 214 ? 116.798 104.184 126.947 1.00 89.30 81 ILE R N 1
ATOM 6861 C CA . ILE E 5 214 ? 117.389 105.295 127.681 1.00 89.30 81 ILE R CA 1
ATOM 6862 C C . ILE E 5 214 ? 116.681 105.536 129.013 1.00 89.30 81 ILE R C 1
ATOM 6863 O O . ILE E 5 214 ? 117.244 106.186 129.900 1.00 89.30 81 ILE R O 1
ATOM 6868 N N . PHE E 5 215 ? 115.493 104.948 129.183 1.00 91.34 82 PHE R N 1
ATOM 6869 C CA . PHE E 5 215 ? 114.804 105.021 130.497 1.00 91.34 82 PHE R CA 1
ATOM 6870 C C . PHE E 5 215 ? 115.561 104.094 131.450 1.00 91.34 82 PHE R C 1
ATOM 6871 O O . PHE E 5 215 ? 115.747 104.456 132.627 1.00 91.34 82 PHE R O 1
ATOM 6879 N N . LEU E 5 216 ? 116.009 102.942 130.943 1.00 100.81 83 LEU R N 1
ATOM 6880 C CA . LEU E 5 216 ? 116.716 101.961 131.754 1.00 100.81 83 LEU R CA 1
ATOM 6881 C C . LEU E 5 216 ? 118.204 102.247 131.916 1.00 100.81 83 LEU R C 1
ATOM 6882 O O . LEU E 5 216 ? 118.785 101.832 132.920 1.00 100.81 83 LEU R O 1
ATOM 6887 N N . VAL E 5 217 ? 118.833 102.947 130.967 1.00 103.93 84 VAL R N 1
ATOM 6888 C CA . VAL E 5 217 ? 120.291 103.065 130.991 1.00 103.93 84 VAL R CA 1
ATOM 6889 C C . VAL E 5 217 ? 120.778 103.845 132.209 1.00 103.93 84 VAL R C 1
ATOM 6890 O O . VAL E 5 217 ? 121.883 103.599 132.707 1.00 103.93 84 VAL R O 1
ATOM 6894 N N . THR E 5 218 ? 119.981 104.788 132.709 1.00 109.14 85 THR R N 1
ATOM 6895 C CA . THR E 5 218 ? 120.364 105.585 133.868 1.00 109.14 85 THR R CA 1
ATOM 6896 C C . THR E 5 218 ? 119.987 104.921 135.187 1.00 109.14 85 THR R C 1
ATOM 6897 O O . THR E 5 218 ? 120.275 105.475 136.253 1.00 109.14 85 THR R O 1
ATOM 6901 N N . LEU E 5 219 ? 119.352 103.755 135.128 1.00 113.17 86 LEU R N 1
ATOM 6902 C CA . LEU E 5 219 ? 118.902 103.070 136.336 1.00 113.17 86 LEU R CA 1
ATOM 6903 C C . LEU E 5 219 ? 120.021 102.625 137.283 1.00 113.17 86 LEU R C 1
ATOM 6904 O O . LEU E 5 219 ? 119.869 102.838 138.500 1.00 113.17 86 LEU R O 1
ATOM 6909 N N . PRO E 5 220 ? 121.125 102.003 136.839 1.00 117.48 87 PRO R N 1
ATOM 6910 C CA . PRO E 5 220 ? 122.058 101.429 137.824 1.00 117.48 87 PRO R CA 1
ATOM 6911 C C . PRO E 5 220 ? 122.752 102.463 138.694 1.00 117.48 87 PRO R C 1
ATOM 6912 O O . PRO E 5 220 ? 123.178 102.131 139.810 1.00 117.48 87 PRO R O 1
ATOM 6916 N N . LEU E 5 221 ? 122.875 103.708 138.232 1.00 120.47 88 LEU R N 1
ATOM 6917 C CA . LEU E 5 221 ? 123.383 104.762 139.104 1.00 120.47 88 LEU R CA 1
ATOM 6918 C C . LEU E 5 221 ? 122.483 104.921 140.320 1.00 120.47 88 LEU R C 1
ATOM 6919 O O . LEU E 5 221 ? 122.956 105.012 141.460 1.00 120.47 88 LEU R O 1
ATOM 6924 N N . TRP E 5 222 ? 121.142 104.864 140.094 1.00 122.98 89 TRP R N 1
ATOM 6925 C CA . TRP E 5 222 ? 120.114 104.983 141.182 1.00 122.98 89 TRP R CA 1
ATOM 6926 C C . TRP E 5 222 ? 120.095 103.699 141.994 1.00 122.98 89 TRP R C 1
ATOM 6927 O O . TRP E 5 222 ? 119.611 103.719 143.133 1.00 122.98 89 TRP R O 1
ATOM 6938 N N . VAL E 5 223 ? 120.480 102.607 141.362 1.00 124.35 90 VAL R N 1
ATOM 6939 C CA . VAL E 5 223 ? 120.648 101.366 142.120 1.00 124.35 90 VAL R CA 1
ATOM 6940 C C . VAL E 5 223 ? 121.751 101.530 143.153 1.00 124.35 90 VAL R C 1
ATOM 6941 O O . VAL E 5 223 ? 121.575 101.205 144.333 1.00 124.35 90 VAL R O 1
ATOM 6945 N N . ASP E 5 224 ? 122.909 102.021 142.715 1.00 128.73 91 ASP R N 1
ATOM 6946 C CA . ASP E 5 224 ? 124.004 102.274 143.644 1.00 128.73 91 ASP R CA 1
ATOM 6947 C C . ASP E 5 224 ? 123.619 103.315 144.682 1.00 128.73 91 ASP R C 1
ATOM 6948 O O . ASP E 5 224 ? 124.047 103.228 145.839 1.00 128.73 91 ASP R O 1
ATOM 6953 N N . LYS E 5 225 ? 122.810 104.302 144.290 1.00 131.14 92 LYS R N 1
ATOM 6954 C CA . LYS E 5 225 ? 122.345 105.305 145.243 1.00 131.14 92 LYS R CA 1
ATOM 6955 C C . LYS E 5 225 ? 121.506 104.671 146.346 1.00 131.14 92 LYS R C 1
ATOM 6956 O O . LYS E 5 225 ? 121.767 104.872 147.537 1.00 131.14 92 LYS R O 1
ATOM 6962 N N . GLU E 5 226 ? 120.486 103.898 145.966 1.00 132.72 93 GLU R N 1
ATOM 6963 C CA . GLU E 5 226 ? 119.560 103.358 146.956 1.00 132.72 93 GLU R CA 1
ATOM 6964 C C . GLU E 5 226 ? 120.193 102.217 147.743 1.00 132.72 93 GLU R C 1
ATOM 6965 O O . GLU E 5 226 ? 119.781 101.925 148.873 1.00 132.72 93 GLU R O 1
ATOM 6971 N N . ALA E 5 227 ? 121.209 101.566 147.167 1.00 133.97 94 ALA R N 1
ATOM 6972 C CA . ALA E 5 227 ? 121.873 100.466 147.856 1.00 133.97 94 ALA R CA 1
ATOM 6973 C C . ALA E 5 227 ? 122.544 100.942 149.136 1.00 133.97 94 ALA R C 1
ATOM 6974 O O . ALA E 5 227 ? 122.504 100.252 150.163 1.00 133.97 94 ALA R O 1
ATOM 6976 N N . SER E 5 228 ? 123.163 102.117 149.100 1.00 134.54 95 SER R N 1
ATOM 6977 C CA . SER E 5 228 ? 123.795 102.695 150.286 1.00 134.54 95 SER R CA 1
ATOM 6978 C C . SER E 5 228 ? 122.800 103.520 151.097 1.00 134.54 95 SER R C 1
ATOM 6979 O O . SER E 5 228 ? 123.057 104.669 151.449 1.00 134.54 95 SER R O 1
ATOM 6982 N N . LEU E 5 229 ? 121.652 102.911 151.408 1.00 134.40 96 LEU R N 1
ATOM 6983 C CA . LEU E 5 229 ? 120.597 103.543 152.202 1.00 134.40 96 LEU R CA 1
ATOM 6984 C C . LEU E 5 229 ? 120.186 104.892 151.611 1.00 134.40 96 LEU R C 1
ATOM 6985 O O . LEU E 5 229 ? 119.989 105.879 152.323 1.00 134.40 96 LEU R O 1
ATOM 6990 N N . GLY E 5 230 ? 120.051 104.932 150.289 1.00 133.86 97 GLY R N 1
ATOM 6991 C CA . GLY E 5 230 ? 119.646 106.161 149.623 1.00 133.86 97 GLY R CA 1
ATOM 6992 C C . GLY E 5 230 ? 120.658 107.282 149.720 1.00 133.86 97 GLY R C 1
ATOM 6993 O O . GLY E 5 230 ? 120.279 108.436 149.963 1.00 133.86 97 GLY R O 1
ATOM 6994 N N . LEU E 5 231 ? 121.938 106.973 149.535 1.00 134.13 98 LEU R N 1
ATOM 6995 C CA . LEU E 5 231 ? 123.008 107.963 149.552 1.00 134.13 98 LEU R CA 1
ATOM 6996 C C . LEU E 5 231 ? 123.582 108.097 148.149 1.00 134.13 98 LEU R C 1
ATOM 6997 O O . LEU E 5 231 ? 124.020 107.106 147.556 1.00 134.13 98 LEU R O 1
ATOM 7002 N N . TRP E 5 232 ? 123.579 109.321 147.626 1.00 131.91 99 TRP R N 1
ATOM 7003 C CA . TRP E 5 232 ? 124.160 109.590 146.319 1.00 131.91 99 TRP R CA 1
ATOM 7004 C C . TRP E 5 232 ? 125.680 109.550 146.397 1.00 131.91 99 TRP R C 1
ATOM 7005 O O . TRP E 5 232 ? 126.278 109.972 147.390 1.00 131.91 99 TRP R O 1
ATOM 7016 N N . ARG E 5 233 ? 126.305 109.034 145.339 1.00 133.73 100 ARG R N 1
ATOM 7017 C CA . ARG E 5 233 ? 127.754 108.869 145.306 1.00 133.73 100 ARG R CA 1
ATOM 7018 C C . ARG E 5 233 ? 128.443 109.767 144.288 1.00 133.73 100 ARG R C 1
ATOM 7019 O O . ARG E 5 233 ? 129.491 110.344 144.592 1.00 133.73 100 ARG R O 1
ATOM 7027 N N . THR E 5 234 ? 127.884 109.900 143.090 1.00 132.66 101 THR R N 1
ATOM 7028 C CA . THR E 5 234 ? 128.534 110.643 142.017 1.00 132.66 101 THR R CA 1
ATOM 7029 C C . THR E 5 234 ? 128.306 112.142 142.205 1.00 132.66 101 THR R C 1
ATOM 7030 O O . THR E 5 234 ? 127.865 112.605 143.260 1.00 132.66 101 THR R O 1
ATOM 7034 N N . GLY E 5 235 ? 128.630 112.927 141.175 1.00 131.69 102 GLY R N 1
ATOM 7035 C CA . GLY E 5 235 ? 128.462 114.361 141.248 1.00 131.69 102 GLY R CA 1
ATOM 7036 C C . GLY E 5 235 ? 127.027 114.802 141.029 1.00 131.69 102 GLY R C 1
ATOM 7037 O O . GLY E 5 235 ? 126.143 114.018 140.690 1.00 131.69 102 GLY R O 1
ATOM 7038 N N . SER E 5 236 ? 126.804 116.104 141.234 1.00 129.43 103 SER R N 1
ATOM 7039 C CA . SER E 5 236 ? 125.470 116.667 141.047 1.00 129.43 103 SER R CA 1
ATOM 7040 C C . SER E 5 236 ? 125.049 116.653 139.584 1.00 129.43 103 SER R C 1
ATOM 7041 O O . SER E 5 236 ? 123.848 116.701 139.285 1.00 129.43 103 SER R O 1
ATOM 7044 N N . PHE E 5 237 ? 126.012 116.593 138.662 1.00 128.41 104 PHE R N 1
ATOM 7045 C CA . PHE E 5 237 ? 125.679 116.535 137.243 1.00 128.41 104 PHE R CA 1
ATOM 7046 C C . PHE E 5 237 ? 124.859 115.291 136.934 1.00 128.41 104 PHE R C 1
ATOM 7047 O O . PHE E 5 237 ? 123.852 115.356 136.222 1.00 128.41 104 PHE R O 1
ATOM 7055 N N . LEU E 5 238 ? 125.277 114.143 137.467 1.00 127.74 105 LEU R N 1
ATOM 7056 C CA . LEU E 5 238 ? 124.500 112.922 137.283 1.00 127.74 105 LEU R CA 1
ATOM 7057 C C . LEU E 5 238 ? 123.157 113.014 137.995 1.00 127.74 105 LEU R C 1
ATOM 7058 O O . LEU E 5 238 ? 122.142 112.539 137.478 1.00 127.74 105 LEU R O 1
ATOM 7063 N N . CYS E 5 239 ? 123.129 113.637 139.177 1.00 126.73 106 CYS R N 1
ATOM 7064 C CA . CYS E 5 239 ? 121.876 113.805 139.910 1.00 126.73 106 CYS R CA 1
ATOM 7065 C C . CYS E 5 239 ? 120.848 114.559 139.074 1.00 126.73 106 CYS R C 1
ATOM 7066 O O . CYS E 5 239 ? 119.665 114.201 139.050 1.00 126.73 106 CYS R O 1
ATOM 7069 N N . LYS E 5 240 ? 121.284 115.610 138.380 1.00 119.67 107 LYS R N 1
ATOM 7070 C CA . LYS E 5 240 ? 120.372 116.345 137.510 1.00 119.67 107 LYS R CA 1
ATOM 7071 C C . LYS E 5 240 ? 120.043 115.552 136.248 1.00 119.67 107 LYS R C 1
ATOM 7072 O O . LYS E 5 240 ? 118.874 115.445 135.855 1.00 119.67 107 LYS R O 1
ATOM 7078 N N . GLY E 5 241 ? 121.067 114.993 135.599 1.00 112.99 108 GLY R N 1
ATOM 7079 C CA . GLY E 5 241 ? 120.868 114.384 134.294 1.00 112.99 108 GLY R CA 1
ATOM 7080 C C . GLY E 5 241 ? 120.009 113.136 134.342 1.00 112.99 108 GLY R C 1
ATOM 7081 O O . GLY E 5 241 ? 119.132 112.942 133.498 1.00 112.99 108 GLY R O 1
ATOM 7082 N N . SER E 5 242 ? 120.263 112.261 135.317 1.00 110.70 109 SER R N 1
ATOM 7083 C CA . SER E 5 242 ? 119.477 111.040 135.429 1.00 110.70 109 SER R CA 1
ATOM 7084 C C . SER E 5 242 ? 118.022 111.354 135.751 1.00 110.70 109 SER R C 1
ATOM 7085 O O . SER E 5 242 ? 117.113 110.725 135.205 1.00 110.70 109 SER R O 1
ATOM 7088 N N . SER E 5 243 ? 117.783 112.328 136.634 1.00 106.35 110 SER R N 1
ATOM 7089 C CA . SER E 5 243 ? 116.412 112.727 136.929 1.00 106.35 110 SER R CA 1
ATOM 7090 C C . SER E 5 243 ? 115.718 113.269 135.686 1.00 106.35 110 SER R C 1
ATOM 7091 O O . SER E 5 243 ? 114.567 112.915 135.402 1.00 106.35 110 SER R O 1
ATOM 7094 N N . TYR E 5 244 ? 116.411 114.122 134.923 1.00 97.63 111 TYR R N 1
ATOM 7095 C CA . TYR E 5 244 ? 115.805 114.669 133.715 1.00 97.63 111 TYR R CA 1
ATOM 7096 C C . TYR E 5 244 ? 115.502 113.575 132.702 1.00 97.63 111 TYR R C 1
ATOM 7097 O O . TYR E 5 244 ? 114.423 113.562 132.100 1.00 97.63 111 TYR R O 1
ATOM 7106 N N . MET E 5 245 ? 116.448 112.654 132.494 1.00 97.25 112 MET R N 1
ATOM 7107 C CA . MET E 5 245 ? 116.232 111.580 131.533 1.00 97.25 112 MET R CA 1
ATOM 7108 C C . MET E 5 245 ? 115.095 110.668 131.976 1.00 97.25 112 MET R C 1
ATOM 7109 O O . MET E 5 245 ? 114.258 110.269 131.160 1.00 97.25 112 MET R O 1
ATOM 7114 N N . ILE E 5 246 ? 115.034 110.349 133.270 1.00 93.21 113 ILE R N 1
ATOM 7115 C CA . ILE E 5 246 ? 113.963 109.499 133.772 1.00 93.21 113 ILE R CA 1
ATOM 7116 C C . ILE E 5 246 ? 112.612 110.172 133.568 1.00 93.21 113 ILE R C 1
ATOM 7117 O O . ILE E 5 246 ? 111.653 109.537 133.121 1.00 93.21 113 ILE R O 1
ATOM 7122 N N . SER E 5 247 ? 112.517 111.471 133.864 1.00 89.45 114 SER R N 1
ATOM 7123 C CA . SER E 5 247 ? 111.242 112.168 133.710 1.00 89.45 114 SER R CA 1
ATOM 7124 C C . SER E 5 247 ? 110.826 112.262 132.244 1.00 89.45 114 SER R C 1
ATOM 7125 O O . SER E 5 247 ? 109.668 111.987 131.893 1.00 89.45 114 SER R O 1
ATOM 7128 N N . VAL E 5 248 ? 111.759 112.652 131.369 1.00 86.25 115 VAL R N 1
ATOM 7129 C CA . VAL E 5 248 ? 111.415 112.805 129.959 1.00 86.25 115 VAL R CA 1
ATOM 7130 C C . VAL E 5 248 ? 111.039 111.460 129.355 1.00 86.25 115 VAL R C 1
ATOM 7131 O O . VAL E 5 248 ? 110.109 111.369 128.549 1.00 86.25 115 VAL R O 1
ATOM 7135 N N . ASN E 5 249 ? 111.718 110.389 129.766 1.00 85.54 116 ASN R N 1
ATOM 7136 C CA . ASN E 5 249 ? 111.411 109.071 129.224 1.00 85.54 116 ASN R CA 1
ATOM 7137 C C . ASN E 5 249 ? 110.110 108.534 129.806 1.00 85.54 116 ASN R C 1
ATOM 7138 O O . ASN E 5 249 ? 109.374 107.807 129.131 1.00 85.54 116 ASN R O 1
ATOM 7143 N N . MET E 5 250 ? 109.823 108.921 131.053 1.00 80.30 117 MET R N 1
ATOM 7144 C CA . MET E 5 250 ? 108.537 108.524 131.684 1.00 80.30 117 MET R CA 1
ATOM 7145 C C . MET E 5 250 ? 107.397 109.138 130.868 1.00 80.30 117 MET R C 1
ATOM 7146 O O . MET E 5 250 ? 106.438 108.407 130.551 1.00 80.30 117 MET R O 1
ATOM 7151 N N . HIS E 5 251 ? 107.520 110.422 130.514 1.00 77.23 118 HIS R N 1
ATOM 7152 C CA . HIS E 5 251 ? 106.482 111.058 129.706 1.00 77.23 118 HIS R CA 1
ATOM 7153 C C . HIS E 5 251 ? 106.440 110.472 128.297 1.00 77.23 118 HIS R C 1
ATOM 7154 O O . HIS E 5 251 ? 105.355 110.245 127.739 1.00 77.23 118 HIS R O 1
ATOM 7161 N N . CYS E 5 252 ? 107.612 110.204 127.715 1.00 75.19 119 CYS R N 1
ATOM 7162 C CA . CYS E 5 252 ? 107.679 109.735 126.337 1.00 75.19 119 CYS R CA 1
ATOM 7163 C C . CYS E 5 252 ? 107.092 108.340 126.187 1.00 75.19 119 CYS R C 1
ATOM 7164 O O . CYS E 5 252 ? 106.419 108.056 125.195 1.00 75.19 119 CYS R O 1
ATOM 7167 N N . SER E 5 253 ? 107.348 107.448 127.147 1.00 70.98 120 SER R N 1
ATOM 7168 C CA . SER E 5 253 ? 106.809 106.094 127.055 1.00 70.98 120 SER R CA 1
ATOM 7169 C C . SER E 5 253 ? 105.288 106.104 127.091 1.00 70.98 120 SER R C 1
ATOM 7170 O O . SER E 5 253 ? 104.640 105.412 126.299 1.00 70.98 120 SER R O 1
ATOM 7173 N N . VAL E 5 254 ? 104.698 106.895 127.987 1.00 66.31 121 VAL R N 1
ATOM 7174 C CA . VAL E 5 254 ? 103.243 106.960 128.069 1.00 66.31 121 VAL R CA 1
ATOM 7175 C C . VAL E 5 254 ? 102.661 107.585 126.809 1.00 66.31 121 VAL R C 1
ATOM 7176 O O . VAL E 5 254 ? 101.661 107.095 126.263 1.00 66.31 121 VAL R O 1
ATOM 7180 N N . LEU E 5 255 ? 103.268 108.669 126.317 1.00 65.02 122 LEU R N 1
ATOM 7181 C CA . LEU E 5 255 ? 102.745 109.302 125.109 1.00 65.02 122 LEU R CA 1
ATOM 7182 C C . LEU E 5 255 ? 102.872 108.386 123.897 1.00 65.02 122 LEU R C 1
ATOM 7183 O O . LEU E 5 255 ? 101.966 108.322 123.056 1.00 65.02 122 LEU R O 1
ATOM 7188 N N . LEU E 5 256 ? 103.987 107.662 123.788 1.00 65.18 123 LEU R N 1
ATOM 7189 C CA . LEU E 5 256 ? 104.172 106.753 122.664 1.00 65.18 123 LEU R CA 1
ATOM 7190 C C . LEU E 5 256 ? 103.242 105.554 122.766 1.00 65.18 123 LEU R C 1
ATOM 7191 O O . LEU E 5 256 ? 102.762 105.049 121.748 1.00 65.18 123 LEU R O 1
ATOM 7196 N N . LEU E 5 257 ? 102.961 105.086 123.982 1.00 63.81 124 LEU R N 1
ATOM 7197 C CA . LEU E 5 257 ? 101.965 104.033 124.135 1.00 63.81 124 LEU R CA 1
ATOM 7198 C C . LEU E 5 257 ? 100.584 104.532 123.736 1.00 63.81 124 LEU R C 1
ATOM 7199 O O . LEU E 5 257 ? 99.799 103.789 123.135 1.00 63.81 124 LEU R O 1
ATOM 7204 N N . THR E 5 258 ? 100.272 105.790 124.053 1.00 62.97 125 THR R N 1
ATOM 7205 C CA . THR E 5 258 ? 99.007 106.369 123.615 1.00 62.97 125 THR R CA 1
ATOM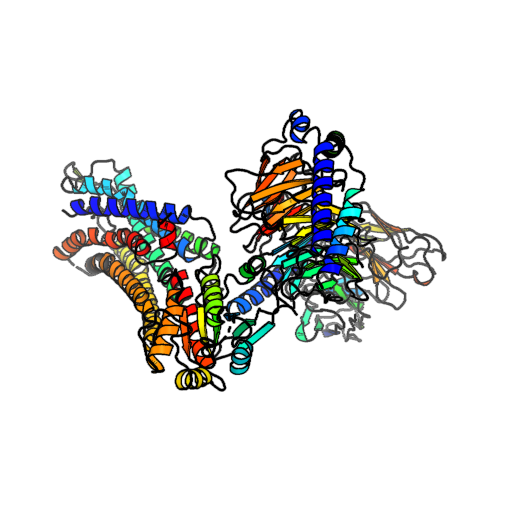 7206 C C . THR E 5 258 ? 98.928 106.449 122.096 1.00 62.97 125 THR R C 1
ATOM 7207 O O . THR E 5 258 ? 97.882 106.151 121.506 1.00 62.97 125 THR R O 1
ATOM 7211 N N . CYS E 5 259 ? 100.021 106.853 121.441 1.00 66.00 126 CYS R N 1
ATOM 7212 C CA . CYS E 5 259 ? 99.991 106.925 119.983 1.00 66.00 126 CYS R CA 1
ATOM 7213 C C . CYS E 5 259 ? 99.912 105.536 119.360 1.00 66.00 126 CYS R C 1
ATOM 7214 O O . CYS E 5 259 ? 99.235 105.355 118.344 1.00 66.00 126 CYS R O 1
ATOM 7217 N N . MET E 5 260 ? 100.571 104.542 119.959 1.00 60.82 127 MET R N 1
ATOM 7218 C CA . MET E 5 260 ? 100.395 103.161 119.515 1.00 60.82 127 MET R CA 1
ATOM 7219 C C . MET E 5 260 ? 98.948 102.718 119.649 1.00 60.82 127 MET R C 1
ATOM 7220 O O . MET E 5 260 ? 98.404 102.067 118.752 1.00 60.82 127 MET R O 1
ATOM 7225 N N . SER E 5 261 ? 98.316 103.037 120.779 1.00 57.51 128 SER R N 1
ATOM 7226 C CA . SER E 5 261 ? 96.935 102.627 120.990 1.00 57.51 128 SER R CA 1
ATOM 7227 C C . SER E 5 261 ? 96.002 103.279 119.982 1.00 57.51 128 SER R C 1
ATOM 7228 O O . SER E 5 261 ? 95.112 102.619 119.435 1.00 57.51 128 SER R O 1
ATOM 7231 N N . VAL E 5 262 ? 96.191 104.574 119.715 1.00 58.11 129 VAL R N 1
ATOM 7232 C CA . VAL E 5 262 ? 95.323 105.237 118.747 1.00 58.11 129 VAL R CA 1
ATOM 7233 C C . VAL E 5 262 ? 95.597 104.716 117.339 1.00 58.11 129 VAL R C 1
ATOM 7234 O O . VAL E 5 262 ? 94.670 104.578 116.535 1.00 58.11 129 VAL R O 1
ATOM 7238 N N . ASP E 5 263 ? 96.857 104.397 117.021 1.00 59.84 130 ASP R N 1
ATOM 7239 C CA . ASP E 5 263 ? 97.175 103.798 115.728 1.00 59.84 130 ASP R CA 1
ATOM 7240 C C . ASP E 5 263 ? 96.479 102.454 115.564 1.00 59.84 130 ASP R C 1
ATOM 7241 O O . ASP E 5 263 ? 95.891 102.167 114.514 1.00 59.84 130 ASP R O 1
ATOM 7246 N N . ARG E 5 264 ? 96.538 101.613 116.597 1.00 52.13 131 ARG R N 1
ATOM 7247 C CA . ARG E 5 264 ? 95.897 100.305 116.525 1.00 52.13 131 ARG R CA 1
ATOM 7248 C C . ARG E 5 264 ? 94.386 100.438 116.416 1.00 52.13 131 ARG R C 1
ATOM 7249 O O . ARG E 5 264 ? 93.747 99.704 115.653 1.00 52.13 131 ARG R O 1
ATOM 7257 N N . TYR E 5 265 ? 93.794 101.367 117.169 1.00 53.47 132 TYR R N 1
ATOM 7258 C CA . TYR E 5 265 ? 92.355 101.584 117.072 1.00 53.47 132 TYR R CA 1
ATOM 7259 C C . TYR E 5 265 ? 91.965 102.045 115.674 1.00 53.47 132 TYR R C 1
ATOM 7260 O O . TYR E 5 265 ? 90.980 101.557 115.105 1.00 53.47 132 TYR R O 1
ATOM 7269 N N . LEU E 5 266 ? 92.734 102.971 115.099 1.00 56.58 133 LEU R N 1
ATOM 7270 C CA . LEU E 5 266 ? 92.459 103.425 113.742 1.00 56.58 133 LEU R CA 1
ATOM 7271 C C . LEU E 5 266 ? 92.581 102.282 112.743 1.00 56.58 133 LEU R C 1
ATOM 7272 O O . LEU E 5 266 ? 91.747 102.144 111.846 1.00 56.58 133 LEU R O 1
ATOM 7277 N N . ALA E 5 267 ? 93.611 101.449 112.884 1.00 55.27 134 ALA R N 1
ATOM 7278 C CA . ALA E 5 267 ? 93.858 100.419 111.886 1.00 55.27 134 ALA R CA 1
ATOM 7279 C C . ALA E 5 267 ? 92.948 99.208 112.040 1.00 55.27 134 ALA R C 1
ATOM 7280 O O . ALA E 5 267 ? 92.805 98.438 111.086 1.00 55.27 134 ALA R O 1
ATOM 7282 N N . ILE E 5 268 ? 92.333 99.014 113.202 1.00 51.97 135 ILE R N 1
ATOM 7283 C CA . ILE E 5 268 ? 91.449 97.872 113.425 1.00 51.97 135 ILE R CA 1
ATOM 7284 C C . ILE E 5 268 ? 89.983 98.248 113.251 1.00 51.97 135 ILE R C 1
ATOM 7285 O O . ILE E 5 268 ? 89.238 97.553 112.564 1.00 51.97 135 ILE R O 1
ATOM 7290 N N . VAL E 5 269 ? 89.550 99.345 113.867 1.00 56.49 136 VAL R N 1
ATOM 7291 C CA . VAL E 5 269 ? 88.140 99.712 113.806 1.00 56.49 136 VAL R CA 1
ATOM 7292 C C . VAL E 5 269 ? 87.814 100.532 112.558 1.00 56.49 136 VAL R C 1
ATOM 7293 O O . VAL E 5 269 ? 86.694 100.451 112.042 1.00 56.49 136 VAL R O 1
ATOM 7297 N N . TRP E 5 270 ? 88.769 101.298 112.040 1.00 60.70 137 TRP R N 1
ATOM 7298 C CA . TRP E 5 270 ? 88.562 102.143 110.866 1.00 60.70 137 TRP R CA 1
ATOM 7299 C C . TRP E 5 270 ? 89.663 101.866 109.853 1.00 60.70 137 TRP R C 1
ATOM 7300 O O . TRP E 5 270 ? 90.469 102.748 109.531 1.00 60.70 137 TRP R O 1
ATOM 7311 N N . PRO E 5 271 ? 89.715 100.649 109.307 1.00 61.10 138 PRO R N 1
ATOM 7312 C CA . PRO E 5 271 ? 90.864 100.275 108.474 1.00 61.10 138 PRO R CA 1
ATOM 7313 C C . PRO E 5 271 ? 90.816 100.824 107.061 1.00 61.10 138 PRO R C 1
ATOM 7314 O O . PRO E 5 271 ? 91.805 100.675 106.331 1.00 61.10 138 PRO R O 1
ATOM 7318 N N . VAL E 5 272 ? 89.718 101.447 106.652 1.00 67.04 139 VAL R N 1
ATOM 7319 C CA . VAL E 5 272 ? 89.578 101.981 105.301 1.00 67.04 139 VAL R CA 1
ATOM 7320 C C . VAL E 5 272 ? 89.647 103.504 105.288 1.00 67.04 139 VAL R C 1
ATOM 7321 O O . VAL E 5 272 ? 90.373 104.091 104.486 1.00 67.04 139 VAL R O 1
ATOM 7325 N N . VAL E 5 273 ? 88.895 104.164 106.171 1.00 70.77 140 VAL R N 1
ATOM 7326 C CA . VAL E 5 273 ? 88.873 105.624 106.177 1.00 70.77 140 VAL R CA 1
ATOM 7327 C C . VAL E 5 273 ? 90.175 106.185 106.740 1.00 70.77 140 VAL R C 1
ATOM 7328 O O . VAL E 5 273 ? 90.658 107.231 106.293 1.00 70.77 140 VAL R O 1
ATOM 7332 N N . SER E 5 274 ? 90.763 105.508 107.724 1.00 71.12 141 SER R N 1
ATOM 7333 C CA . SER E 5 274 ? 91.954 106.017 108.392 1.00 71.12 141 SER R CA 1
ATOM 7334 C C . SER E 5 274 ? 93.245 105.664 107.669 1.00 71.12 141 SER R C 1
ATOM 7335 O O . SER E 5 274 ? 94.312 106.128 108.087 1.00 71.12 141 SER R O 1
ATOM 7338 N N . ARG E 5 275 ? 93.148 104.892 106.593 1.00 76.18 142 ARG R N 1
ATOM 7339 C CA . ARG E 5 275 ? 94.355 104.483 105.835 1.00 76.18 142 ARG R CA 1
ATOM 7340 C C . ARG E 5 275 ? 94.998 105.723 105.215 1.00 76.18 142 ARG R C 1
ATOM 7341 O O . ARG E 5 275 ? 96.240 105.834 105.269 1.00 76.18 142 ARG R O 1
ATOM 7349 N N . LYS E 5 276 ? 94.184 106.620 104.656 1.00 76.95 143 LYS R N 1
ATOM 7350 C CA . LYS E 5 276 ? 94.710 107.839 104.048 1.00 76.95 143 LYS R CA 1
ATOM 7351 C C . LYS E 5 276 ? 95.265 108.795 105.096 1.00 76.95 143 LYS R C 1
ATOM 7352 O O . LYS E 5 276 ? 96.128 109.621 104.781 1.00 76.95 143 LYS R O 1
ATOM 7358 N N . PHE E 5 277 ? 94.788 108.705 106.335 1.00 77.06 144 PHE R N 1
ATOM 7359 C CA . PHE E 5 277 ? 95.333 109.511 107.428 1.00 77.06 144 PHE R CA 1
ATOM 7360 C C . PHE E 5 277 ? 96.439 108.759 108.161 1.00 77.06 144 PHE R C 1
ATOM 7361 O O . PHE E 5 277 ? 96.458 108.685 109.387 1.00 77.06 144 PHE R O 1
ATOM 7369 N N . ARG E 5 278 ? 97.395 108.224 107.403 1.00 74.96 145 ARG R N 1
ATOM 7370 C CA . ARG E 5 278 ? 98.438 107.368 107.963 1.00 74.96 145 ARG R CA 1
ATOM 7371 C C . ARG E 5 278 ? 99.578 107.286 106.964 1.00 74.96 145 ARG R C 1
ATOM 7372 O O . ARG E 5 278 ? 99.397 106.754 105.865 1.00 74.96 145 ARG R O 1
ATOM 7380 N N . ARG E 5 279 ? 100.744 107.804 107.341 1.00 78.46 146 ARG R N 1
ATOM 7381 C CA . ARG E 5 279 ? 101.932 107.714 106.507 1.00 78.46 146 ARG R CA 1
ATOM 7382 C C . ARG E 5 279 ? 103.135 107.420 107.387 1.00 78.46 146 ARG R C 1
ATOM 7383 O O . ARG E 5 279 ? 103.156 107.745 108.576 1.00 78.46 146 ARG R O 1
ATOM 7391 N N . THR E 5 280 ? 104.147 106.791 106.783 1.00 78.26 147 THR R N 1
ATOM 7392 C CA . THR E 5 280 ? 105.400 106.573 107.493 1.00 78.26 147 THR R CA 1
ATOM 7393 C C . THR E 5 280 ? 106.042 107.899 107.882 1.00 78.26 147 THR R C 1
ATOM 7394 O O . THR E 5 280 ? 106.495 108.071 109.021 1.00 78.26 147 THR R O 1
ATOM 7398 N N . ASP E 5 281 ? 106.069 108.859 106.954 1.00 80.99 148 ASP R N 1
ATOM 7399 C CA . ASP E 5 281 ? 106.552 110.194 107.287 1.00 80.99 148 ASP R CA 1
ATOM 7400 C C . ASP E 5 281 ? 105.665 110.849 108.337 1.00 80.99 148 ASP R C 1
ATOM 7401 O O . ASP E 5 281 ? 106.155 111.569 109.214 1.00 80.99 148 ASP R O 1
ATOM 7406 N N . CYS E 5 282 ? 104.352 110.616 108.263 1.00 79.83 149 CYS R N 1
ATOM 7407 C CA . CYS E 5 282 ? 103.460 111.110 109.307 1.00 79.83 149 CYS R CA 1
ATOM 7408 C C . CYS E 5 282 ? 103.778 110.467 110.650 1.00 79.83 149 CYS R C 1
ATOM 7409 O O . CYS E 5 282 ? 103.712 111.127 111.692 1.00 79.83 149 CYS R O 1
ATOM 7412 N N . ALA E 5 283 ? 104.124 109.177 110.646 1.00 78.44 150 ALA R N 1
ATOM 7413 C CA . ALA E 5 283 ? 104.532 108.520 111.882 1.00 78.44 150 ALA R CA 1
ATOM 7414 C C . ALA E 5 283 ? 105.796 109.151 112.446 1.00 78.44 150 ALA R C 1
ATOM 7415 O O . ALA E 5 283 ? 105.902 109.366 113.658 1.00 78.44 150 ALA R O 1
ATOM 7417 N N . TYR E 5 284 ? 106.771 109.452 111.583 1.00 77.92 151 TYR R N 1
ATOM 7418 C CA . TYR E 5 284 ? 107.976 110.130 112.052 1.00 77.92 151 TYR R CA 1
ATOM 7419 C C . TYR E 5 284 ? 107.653 111.513 112.607 1.00 77.92 151 TYR R C 1
ATOM 7420 O O . TYR E 5 284 ? 108.240 111.937 113.607 1.00 77.92 151 TYR R O 1
ATOM 7429 N N . VAL E 5 285 ? 106.733 112.232 111.963 1.00 79.79 152 VAL R N 1
ATOM 7430 C CA . VAL E 5 285 ? 106.350 113.557 112.444 1.00 79.79 152 VAL R CA 1
ATOM 7431 C C . VAL E 5 285 ? 105.725 113.457 113.831 1.00 79.79 152 VAL R C 1
ATOM 7432 O O . VAL E 5 285 ? 106.061 114.225 114.741 1.00 79.79 152 VAL R O 1
ATOM 7436 N N . VAL E 5 286 ? 104.814 112.499 114.013 1.00 79.85 153 VAL R N 1
ATOM 7437 C CA . VAL E 5 286 ? 104.157 112.334 115.306 1.00 79.85 153 VAL R CA 1
ATOM 7438 C C . VAL E 5 286 ? 105.164 111.911 116.368 1.00 79.85 153 VAL R C 1
ATOM 7439 O O . VAL E 5 286 ? 105.118 112.384 117.511 1.00 79.85 153 VAL R O 1
ATOM 7443 N N . CYS E 5 287 ? 106.090 111.015 116.016 1.00 80.30 154 CYS R N 1
ATOM 7444 C CA . CYS E 5 287 ? 107.105 110.583 116.969 1.00 80.30 154 CYS R CA 1
ATOM 7445 C C . CYS E 5 287 ? 108.020 111.731 117.372 1.00 80.30 154 CYS R C 1
ATOM 7446 O O . CYS E 5 287 ? 108.362 111.873 118.551 1.00 80.30 154 CYS R O 1
ATOM 7449 N N . ALA E 5 288 ? 108.440 112.551 116.407 1.00 78.34 155 ALA R N 1
ATOM 7450 C CA . ALA E 5 288 ? 109.280 113.698 116.727 1.00 78.34 155 ALA R CA 1
ATOM 7451 C C . ALA E 5 288 ? 108.534 114.699 117.597 1.00 78.34 155 ALA R C 1
ATOM 7452 O O . ALA E 5 288 ? 109.110 115.264 118.533 1.00 78.34 155 ALA R O 1
ATOM 7454 N N . SER E 5 289 ? 107.250 114.929 117.308 1.00 77.41 156 SER R N 1
ATOM 7455 C CA . SER E 5 289 ? 106.457 115.824 118.142 1.00 77.41 156 SER R CA 1
ATOM 7456 C C . SER E 5 289 ? 106.332 115.285 119.562 1.00 77.41 156 SER R C 1
ATOM 7457 O O . SER E 5 289 ? 106.427 116.044 120.533 1.00 77.41 156 SER R O 1
ATOM 7460 N N . ILE E 5 290 ? 106.119 113.974 119.702 1.00 76.75 157 ILE R N 1
ATOM 7461 C CA . ILE E 5 290 ? 106.015 113.366 121.026 1.00 76.75 157 ILE R CA 1
ATOM 7462 C C . ILE E 5 290 ? 107.332 113.493 121.778 1.00 76.75 157 ILE R C 1
ATOM 7463 O O . ILE E 5 290 ? 107.353 113.825 122.967 1.00 76.75 157 ILE R O 1
ATOM 7468 N N . TRP E 5 291 ? 108.450 113.235 121.098 1.00 76.75 158 TRP R N 1
ATOM 7469 C CA . TRP E 5 291 ? 109.754 113.364 121.738 1.00 76.75 158 TRP R CA 1
ATOM 7470 C C . TRP E 5 291 ? 110.008 114.801 122.181 1.00 76.75 158 TRP R C 1
ATOM 7471 O O . TRP E 5 291 ? 110.490 115.043 123.294 1.00 76.75 158 TRP R O 1
ATOM 7482 N N . PHE E 5 292 ? 109.677 115.769 121.323 1.00 80.97 159 PHE R N 1
ATOM 7483 C CA . PHE E 5 292 ? 109.901 117.171 121.656 1.00 80.97 159 PHE R CA 1
ATOM 7484 C C . PHE E 5 292 ? 109.032 117.611 122.826 1.00 80.97 159 PHE R C 1
ATOM 7485 O O . PHE E 5 292 ? 109.506 118.306 123.732 1.00 80.97 159 PHE R O 1
ATOM 7493 N N . ILE E 5 293 ? 107.756 117.221 122.829 1.00 81.34 160 ILE R N 1
ATOM 7494 C CA . ILE E 5 293 ? 106.887 117.617 123.933 1.00 81.34 160 ILE R CA 1
ATOM 7495 C C . ILE E 5 293 ? 107.287 116.902 125.218 1.00 81.34 160 ILE R C 1
ATOM 7496 O O . ILE E 5 293 ? 107.159 117.465 126.311 1.00 81.34 160 ILE R O 1
ATOM 7501 N N . SER E 5 294 ? 107.796 115.670 125.122 1.00 82.72 161 SER R N 1
ATOM 7502 C CA . SER E 5 294 ? 108.307 114.996 126.308 1.00 82.72 161 SER R CA 1
ATOM 7503 C C . SER E 5 294 ? 109.521 115.726 126.868 1.00 82.72 161 SER R C 1
ATOM 7504 O O . SER E 5 294 ? 109.652 115.884 128.086 1.00 82.72 161 SER R O 1
ATOM 7507 N N . CYS E 5 295 ? 110.413 116.191 125.989 1.00 85.29 162 CYS R N 1
ATOM 7508 C CA . CYS E 5 295 ? 111.545 116.991 126.447 1.00 85.29 162 CYS R CA 1
ATOM 7509 C C . CYS E 5 295 ? 111.072 118.288 127.091 1.00 85.29 162 CYS R C 1
ATOM 7510 O O . CYS E 5 295 ? 111.637 118.733 128.096 1.00 85.29 162 CYS R O 1
ATOM 7513 N N . LEU E 5 296 ? 110.037 118.910 126.523 1.00 87.31 163 LEU R N 1
ATOM 7514 C CA . LEU E 5 296 ? 109.492 120.132 127.106 1.00 87.31 163 LEU R CA 1
ATOM 7515 C C . LEU E 5 296 ? 108.945 119.878 128.507 1.00 87.31 163 LEU R C 1
ATOM 7516 O O . LEU E 5 296 ? 109.208 120.651 129.434 1.00 87.31 163 LEU R O 1
ATOM 7521 N N . LEU E 5 297 ? 108.182 118.796 128.681 1.00 87.97 164 LEU R N 1
ATOM 7522 C CA . LEU E 5 297 ? 107.660 118.453 130.002 1.00 87.97 164 LEU R CA 1
ATOM 7523 C C . LEU E 5 297 ? 108.752 118.012 130.966 1.00 87.97 164 LEU R C 1
ATOM 7524 O O . LEU E 5 297 ? 108.559 118.109 132.182 1.00 87.97 164 LEU R O 1
ATOM 7529 N N . GLY E 5 298 ? 109.884 117.530 130.462 1.00 94.06 165 GLY R N 1
ATOM 7530 C CA . GLY E 5 298 ? 110.973 117.160 131.346 1.00 94.06 165 GLY R CA 1
ATOM 7531 C C . GLY E 5 298 ? 111.735 118.319 131.950 1.00 94.06 165 GLY R C 1
ATOM 7532 O O . GLY E 5 298 ? 112.442 118.126 132.943 1.00 94.06 165 GLY R O 1
ATOM 7533 N N . LEU E 5 299 ? 111.613 119.513 131.370 1.00 98.44 166 LEU R N 1
ATOM 7534 C CA . LEU E 5 299 ? 112.327 120.671 131.900 1.00 98.44 166 LEU R CA 1
ATOM 7535 C C . LEU E 5 299 ? 111.913 121.041 133.322 1.00 98.44 166 LEU R C 1
ATOM 7536 O O . LEU E 5 299 ? 112.800 121.413 134.111 1.00 98.44 166 LEU R O 1
ATOM 7541 N N . PRO E 5 300 ? 110.624 121.020 133.702 1.00 100.40 167 PRO R N 1
ATOM 7542 C CA . PRO E 5 300 ? 110.291 121.276 135.113 1.00 100.40 167 PRO R CA 1
ATOM 7543 C C . PRO E 5 300 ? 111.061 120.400 136.081 1.00 100.40 167 PRO R C 1
ATOM 7544 O O . PRO E 5 300 ? 111.518 120.886 137.125 1.00 100.40 167 PRO R O 1
ATOM 7548 N N . THR E 5 301 ? 111.227 119.113 135.761 1.00 103.94 168 THR R N 1
ATOM 7549 C CA . THR E 5 301 ? 111.992 118.228 136.633 1.00 103.94 168 THR R CA 1
ATOM 7550 C C . THR E 5 301 ? 113.453 118.653 136.703 1.00 103.94 168 THR R C 1
ATOM 7551 O O . THR E 5 301 ? 114.049 118.664 137.784 1.00 103.94 168 THR R O 1
ATOM 7555 N N . LEU E 5 302 ? 114.041 119.015 135.560 1.00 104.28 169 LEU R N 1
ATOM 7556 C CA . LEU E 5 302 ? 115.443 119.422 135.549 1.00 104.28 169 LEU R CA 1
ATOM 7557 C C . LEU E 5 302 ? 115.668 120.683 136.371 1.00 104.28 169 LEU R C 1
ATOM 7558 O O . LEU E 5 302 ? 116.641 120.771 137.129 1.00 104.28 169 LEU R O 1
ATOM 7563 N N . LEU E 5 303 ? 114.781 121.670 136.241 1.00 107.29 170 LEU R N 1
ATOM 7564 C CA . LEU E 5 303 ? 114.968 122.911 136.989 1.00 107.29 170 LEU R CA 1
ATOM 7565 C C . LEU E 5 303 ? 114.655 122.719 138.468 1.00 107.29 170 LEU R C 1
ATOM 7566 O O . LEU E 5 303 ? 115.270 123.364 139.325 1.00 107.29 170 LEU R O 1
ATOM 7571 N N . SER E 5 304 ? 113.701 121.841 138.791 1.00 112.22 171 SER R N 1
ATOM 7572 C CA . SER E 5 304 ? 113.391 121.569 140.189 1.00 112.22 171 SER R CA 1
ATOM 7573 C C . SER E 5 304 ? 114.439 120.681 140.847 1.00 112.22 171 SER R C 1
ATOM 7574 O O . SER E 5 304 ? 114.629 120.755 142.066 1.00 112.22 171 SER R O 1
ATOM 7577 N N . ARG E 5 305 ? 115.116 119.839 140.070 1.00 120.03 172 ARG R N 1
ATOM 7578 C CA . ARG E 5 305 ? 116.113 118.937 140.630 1.00 120.03 172 ARG R CA 1
ATOM 7579 C C . ARG E 5 305 ? 117.395 119.686 140.967 1.00 120.03 172 ARG R C 1
ATOM 7580 O O . ARG E 5 305 ? 117.905 120.465 140.156 1.00 120.03 172 ARG R O 1
ATOM 7588 N N . GLU E 5 306 ? 117.915 119.446 142.170 1.00 128.37 173 GLU R N 1
ATOM 7589 C CA . GLU E 5 306 ? 119.238 119.921 142.553 1.00 128.37 173 GLU R CA 1
ATOM 7590 C C . GLU E 5 306 ? 119.706 119.106 143.747 1.00 128.37 173 GLU R C 1
ATOM 7591 O O . GLU E 5 306 ? 118.933 118.876 144.681 1.00 128.37 173 GLU R O 1
ATOM 7597 N N . LEU E 5 307 ? 120.963 118.674 143.712 1.00 133.48 174 LEU R N 1
ATOM 7598 C CA . LEU E 5 307 ? 121.504 117.883 144.809 1.00 133.48 174 LEU R CA 1
ATOM 7599 C C . LEU E 5 307 ? 121.645 118.761 146.046 1.00 133.48 174 LEU R C 1
ATOM 7600 O O . LEU E 5 307 ? 122.183 119.870 145.976 1.00 133.48 174 LEU R O 1
ATOM 7605 N N . THR E 5 308 ? 121.159 118.265 147.181 1.00 137.06 175 THR R N 1
ATOM 7606 C CA . THR E 5 308 ? 121.110 119.023 148.422 1.00 137.06 175 THR R CA 1
ATOM 7607 C C . THR E 5 308 ? 122.008 118.370 149.464 1.00 137.06 175 THR R C 1
ATOM 7608 O O . THR E 5 308 ? 121.958 117.149 149.654 1.00 137.06 175 THR R O 1
ATOM 7612 N N . LEU E 5 309 ? 122.828 119.180 150.130 1.00 140.60 176 LEU R N 1
ATOM 7613 C CA . LEU E 5 309 ? 123.725 118.695 151.175 1.00 140.60 176 LEU R CA 1
ATOM 7614 C C . LEU E 5 309 ? 123.023 118.821 152.522 1.00 140.60 176 LEU R C 1
ATOM 7615 O O . LEU E 5 309 ? 122.770 119.933 152.997 1.00 140.60 176 LEU R O 1
ATOM 7620 N N . ILE E 5 310 ? 122.717 117.684 153.139 1.00 144.64 177 ILE R N 1
ATOM 7621 C CA . ILE E 5 310 ? 122.125 117.643 154.471 1.00 144.64 177 ILE R CA 1
ATOM 7622 C C . ILE E 5 310 ? 123.009 116.786 155.364 1.00 144.64 177 ILE R C 1
ATOM 7623 O O . ILE E 5 310 ? 123.334 115.646 155.013 1.00 144.64 177 ILE R O 1
ATOM 7628 N N . ASP E 5 311 ? 123.416 117.347 156.506 1.00 147.93 178 ASP R N 1
ATOM 7629 C CA . ASP E 5 311 ? 124.279 116.657 157.468 1.00 147.93 178 ASP R CA 1
ATOM 7630 C C . ASP E 5 311 ? 125.561 116.150 156.813 1.00 147.93 178 ASP R C 1
ATOM 7631 O O . ASP E 5 311 ? 126.151 115.164 157.258 1.00 147.93 178 ASP R O 1
ATOM 7636 N N . ASP E 5 312 ? 126.003 116.842 155.758 1.00 147.82 179 ASP R N 1
ATOM 7637 C CA . ASP E 5 312 ? 127.138 116.423 154.933 1.00 147.82 179 ASP R CA 1
ATOM 7638 C C . ASP E 5 312 ? 126.883 115.082 154.246 1.00 147.82 179 ASP R C 1
ATOM 7639 O O . ASP E 5 312 ? 127.813 114.307 154.011 1.00 147.82 179 ASP R O 1
ATOM 7644 N N . LYS E 5 313 ? 125.621 114.799 153.921 1.00 142.66 180 LYS R N 1
ATOM 7645 C CA . LYS E 5 313 ? 125.265 113.651 153.094 1.00 142.66 180 LYS R CA 1
ATOM 7646 C C . LYS E 5 313 ? 124.719 114.145 151.763 1.00 142.66 180 LYS R C 1
ATOM 7647 O O . LYS E 5 313 ? 123.699 114.850 151.745 1.00 142.66 180 LYS R O 1
ATOM 7653 N N . PRO E 5 314 ? 125.351 113.809 150.638 1.00 139.38 181 PRO R N 1
ATOM 7654 C CA . PRO E 5 314 ? 124.847 114.267 149.333 1.00 139.38 181 PRO R CA 1
ATOM 7655 C C . PRO E 5 314 ? 123.531 113.585 148.989 1.00 139.38 181 PRO R C 1
ATOM 7656 O O . PRO E 5 314 ? 123.462 112.358 148.872 1.00 139.38 181 PRO R O 1
ATOM 7660 N N . TYR E 5 315 ? 122.482 114.387 148.827 1.00 136.38 182 TYR R N 1
ATOM 7661 C CA . TYR E 5 315 ? 121.133 113.893 148.586 1.00 136.38 182 TYR R CA 1
ATOM 7662 C C . TYR E 5 315 ? 120.607 114.448 147.271 1.00 136.38 182 TYR R C 1
ATOM 7663 O O . TYR E 5 315 ? 120.653 115.662 147.041 1.00 136.38 182 TYR R O 1
ATOM 7672 N N . CYS E 5 316 ? 120.105 113.560 146.413 1.00 131.02 183 CYS R N 1
ATOM 7673 C CA . CYS E 5 316 ? 119.471 113.955 145.152 1.00 131.02 183 CYS R CA 1
ATOM 7674 C C . CYS E 5 316 ? 117.983 114.216 145.407 1.00 131.02 183 CYS R C 1
ATOM 7675 O O . CYS E 5 316 ? 117.098 113.460 145.002 1.00 131.02 183 CYS R O 1
ATOM 7678 N N . ALA E 5 317 ? 117.723 115.320 146.103 1.00 128.81 184 ALA R N 1
ATOM 7679 C CA . ALA E 5 317 ? 116.399 115.638 146.615 1.00 128.81 184 ALA R CA 1
ATOM 7680 C C . ALA E 5 317 ? 115.715 116.708 145.765 1.00 128.81 184 ALA R C 1
ATOM 7681 O O . ALA E 5 317 ? 116.200 117.113 144.705 1.00 128.81 184 ALA R O 1
ATOM 7683 N N . GLU E 5 318 ? 114.566 117.173 146.252 1.00 126.12 185 GLU R N 1
ATOM 7684 C CA . GLU E 5 318 ? 113.729 118.151 145.574 1.00 126.12 185 GLU R CA 1
ATOM 7685 C C . GLU E 5 318 ? 113.836 119.511 146.252 1.00 126.12 185 GLU R C 1
ATOM 7686 O O . GLU E 5 318 ? 114.320 119.626 147.381 1.00 126.12 185 GLU R O 1
ATOM 7692 N N . LYS E 5 319 ? 113.377 120.545 145.544 1.00 122.24 186 LYS R N 1
ATOM 7693 C CA . LYS E 5 319 ? 113.308 121.902 146.090 1.00 122.24 186 LYS R CA 1
ATOM 7694 C C . LYS E 5 319 ? 111.979 122.123 146.817 1.00 122.24 186 LYS R C 1
ATOM 7695 O O . LYS E 5 319 ? 111.253 123.087 146.573 1.00 122.24 186 LYS R O 1
ATOM 7701 N N . LYS E 5 320 ? 111.681 121.205 147.739 1.00 119.35 187 LYS R N 1
ATOM 7702 C CA . LYS E 5 320 ? 110.430 121.212 148.490 1.00 119.35 187 LYS R CA 1
ATOM 7703 C C . LYS E 5 320 ? 109.266 121.259 147.501 1.00 119.35 187 LYS R C 1
ATOM 7704 O O . LYS E 5 320 ? 109.200 120.427 146.590 1.00 119.35 187 LYS R O 1
ATOM 7710 N N . ALA E 5 321 ? 108.356 122.218 147.653 1.00 113.10 188 ALA R N 1
ATOM 7711 C CA . ALA E 5 321 ? 107.184 122.318 146.794 1.00 113.10 188 ALA R CA 1
ATOM 7712 C C . ALA E 5 321 ? 106.525 123.670 147.017 1.00 113.10 188 ALA R C 1
ATOM 7713 O O . ALA E 5 321 ? 106.568 124.225 148.119 1.00 113.10 188 ALA R O 1
ATOM 7715 N N . THR E 5 322 ? 105.913 124.192 145.959 1.00 106.69 189 THR R N 1
ATOM 7716 C CA . THR E 5 322 ? 105.184 125.450 146.000 1.00 106.69 189 THR R CA 1
ATOM 7717 C C . THR E 5 322 ? 103.817 125.272 145.354 1.00 106.69 189 THR R C 1
ATOM 7718 O O . THR E 5 322 ? 103.675 124.492 144.407 1.00 106.69 189 THR R O 1
ATOM 7722 N N . PRO E 5 323 ? 102.799 125.996 145.835 1.00 103.24 190 PRO R N 1
ATOM 7723 C CA . PRO E 5 323 ? 101.431 125.751 145.337 1.00 103.24 190 PRO R CA 1
ATOM 7724 C C . PRO E 5 323 ? 101.282 125.901 143.833 1.00 103.24 190 PRO R C 1
ATOM 7725 O O . PRO E 5 323 ? 100.532 125.136 143.214 1.00 103.24 190 PRO R O 1
ATOM 7729 N N . ILE E 5 324 ? 101.975 126.862 143.221 1.00 101.90 191 ILE R N 1
ATOM 7730 C CA . ILE E 5 324 ? 101.925 126.987 141.768 1.00 101.90 191 ILE R CA 1
ATOM 7731 C C . ILE E 5 324 ? 102.575 125.773 141.111 1.00 101.90 191 ILE R C 1
ATOM 7732 O O . ILE E 5 324 ? 102.097 125.271 140.085 1.00 101.90 191 ILE R O 1
ATOM 7737 N N . LYS E 5 325 ? 103.666 125.274 141.700 1.00 100.16 192 LYS R N 1
ATOM 7738 C CA . LYS E 5 325 ? 104.290 124.065 141.180 1.00 100.16 192 LYS R CA 1
ATOM 7739 C C . LYS E 5 325 ? 103.363 122.866 141.319 1.00 100.16 192 LYS R C 1
ATOM 7740 O O . LYS E 5 325 ? 103.329 121.997 140.444 1.00 100.16 192 LYS R O 1
ATOM 7746 N N . LEU E 5 326 ? 102.591 122.805 142.408 1.00 99.11 193 LEU R N 1
ATOM 7747 C CA . LEU E 5 326 ? 101.619 121.725 142.555 1.00 99.11 193 LEU R CA 1
ATOM 7748 C C . LEU E 5 326 ? 100.493 121.839 141.535 1.00 99.11 193 LEU R C 1
ATOM 7749 O O . LEU E 5 326 ? 100.020 120.824 141.019 1.00 99.11 193 LEU R O 1
ATOM 7754 N N . ILE E 5 327 ? 100.040 123.059 141.239 1.00 98.01 194 ILE R N 1
ATOM 7755 C CA . ILE E 5 327 ? 99.021 123.230 140.203 1.00 98.01 194 ILE R CA 1
ATOM 7756 C C . ILE E 5 327 ? 99.555 122.767 138.852 1.00 98.01 194 ILE R C 1
ATOM 7757 O O . ILE E 5 327 ? 98.874 122.044 138.105 1.00 98.01 194 ILE R O 1
ATOM 7762 N N . TRP E 5 328 ? 100.783 123.168 138.523 1.00 96.53 195 TRP R N 1
ATOM 7763 C CA . TRP E 5 328 ? 101.388 122.743 137.265 1.00 96.53 195 TRP R CA 1
ATOM 7764 C C . TRP E 5 328 ? 101.567 121.231 137.226 1.00 96.53 195 TRP R C 1
ATOM 7765 O O . TRP E 5 328 ? 101.347 120.599 136.189 1.00 96.53 195 TRP R O 1
ATOM 7776 N N . SER E 5 329 ? 101.961 120.634 138.350 1.00 92.26 196 SER R N 1
ATOM 7777 C CA . SER E 5 329 ? 102.129 119.187 138.401 1.00 92.26 196 SER R CA 1
ATOM 7778 C C . SER E 5 329 ? 100.791 118.475 138.258 1.00 92.26 196 SER R C 1
ATOM 7779 O O . SER E 5 329 ? 100.712 117.418 137.626 1.00 92.26 196 SER R O 1
ATOM 7782 N N . LEU E 5 330 ? 99.723 119.041 138.824 1.00 89.14 197 LEU R N 1
ATOM 7783 C CA . LEU E 5 330 ? 98.401 118.443 138.665 1.00 89.14 197 LEU R CA 1
ATOM 7784 C C . LEU E 5 330 ? 97.962 118.473 137.209 1.00 89.14 197 LEU R C 1
ATOM 7785 O O . LEU E 5 330 ? 97.438 117.482 136.687 1.00 89.14 197 LEU R O 1
ATOM 7790 N N . VAL E 5 331 ? 98.150 119.609 136.536 1.00 87.04 198 VAL R N 1
ATOM 7791 C CA . VAL E 5 331 ? 97.708 119.691 135.147 1.00 87.04 198 VAL R CA 1
ATOM 7792 C C . VAL E 5 331 ? 98.576 118.808 134.253 1.00 87.04 198 VAL R C 1
ATOM 7793 O O . VAL E 5 331 ? 98.071 118.153 133.332 1.00 87.04 198 VAL R O 1
ATOM 7797 N N . ALA E 5 332 ? 99.883 118.742 134.529 1.00 85.92 199 ALA R N 1
ATOM 7798 C CA . ALA E 5 332 ? 100.791 117.900 133.763 1.00 85.92 199 ALA R CA 1
ATOM 7799 C C . ALA E 5 332 ? 100.713 116.435 134.163 1.00 85.92 199 ALA R C 1
ATOM 7800 O O . ALA E 5 332 ? 101.363 115.601 133.530 1.00 85.92 199 ALA R O 1
ATOM 7802 N N . LEU E 5 333 ? 99.980 116.115 135.225 1.00 80.39 200 LEU R N 1
ATOM 7803 C CA . LEU E 5 333 ? 99.614 114.739 135.510 1.00 80.39 200 LEU R CA 1
ATOM 7804 C C . LEU E 5 333 ? 98.333 114.356 134.791 1.00 80.39 200 LEU R C 1
ATOM 7805 O O . LEU E 5 333 ? 98.292 113.327 134.111 1.00 80.39 200 LEU R O 1
ATOM 7810 N N . ILE E 5 334 ? 97.297 115.191 134.904 1.00 76.67 201 ILE R N 1
ATOM 7811 C CA . ILE E 5 334 ? 96.029 114.902 134.240 1.00 76.67 201 ILE R CA 1
ATOM 7812 C C . ILE E 5 334 ? 96.237 114.794 132.735 1.00 76.67 201 ILE R C 1
ATOM 7813 O O . ILE E 5 334 ? 96.128 113.707 132.158 1.00 76.67 201 ILE R O 1
ATOM 7818 N N . PHE E 5 335 ? 96.632 115.899 132.097 1.00 77.37 202 PHE R N 1
ATOM 7819 C CA . PHE E 5 335 ? 96.688 115.967 130.642 1.00 77.37 202 PHE R CA 1
ATOM 7820 C C . PHE E 5 335 ? 97.896 115.253 130.051 1.00 77.37 202 PHE R C 1
ATOM 7821 O O . PHE E 5 335 ? 98.175 115.429 128.860 1.00 77.37 202 PHE R O 1
ATOM 7829 N N . THR E 5 336 ? 98.617 114.462 130.840 1.00 74.47 203 THR R N 1
ATOM 7830 C CA . THR E 5 336 ? 99.737 113.684 130.329 1.00 74.47 203 THR R CA 1
ATOM 7831 C C . THR E 5 336 ? 99.670 112.211 130.710 1.00 74.47 203 THR R C 1
ATOM 7832 O O . THR E 5 336 ? 100.341 111.396 130.065 1.00 74.47 203 THR R O 1
ATOM 7836 N N . PHE E 5 337 ? 98.880 111.833 131.714 1.00 72.51 204 PHE R N 1
ATOM 7837 C CA . PHE E 5 337 ? 98.629 110.428 131.995 1.00 72.51 204 PHE R CA 1
ATOM 7838 C C . PHE E 5 337 ? 97.154 110.067 131.934 1.00 72.51 204 PHE R C 1
ATOM 7839 O O . PHE E 5 337 ? 96.792 109.094 131.264 1.00 72.51 204 PHE R O 1
ATOM 7847 N N . PHE E 5 338 ? 96.285 110.830 132.601 1.00 72.16 205 PHE R N 1
ATOM 7848 C CA . PHE E 5 338 ? 94.896 110.406 132.732 1.00 72.16 205 PHE R CA 1
ATOM 7849 C C . PHE E 5 338 ? 94.163 110.515 131.402 1.00 72.16 205 PHE R C 1
ATOM 7850 O O . PHE E 5 338 ? 93.438 109.597 131.005 1.00 72.16 205 PHE R O 1
ATOM 7858 N N . VAL E 5 339 ? 94.340 111.633 130.695 1.00 68.17 206 VAL R N 1
ATOM 7859 C CA . VAL E 5 339 ? 93.832 111.724 129.327 1.00 68.17 206 VAL R CA 1
ATOM 7860 C C . VAL E 5 339 ? 94.477 110.668 128.433 1.00 68.17 206 VAL R C 1
ATOM 7861 O O . VAL E 5 339 ? 93.748 110.006 127.678 1.00 68.17 206 VAL R O 1
ATOM 7865 N N . PRO E 5 340 ? 95.798 110.457 128.462 1.00 65.28 207 PRO R N 1
ATOM 7866 C CA . PRO E 5 340 ? 96.341 109.267 127.788 1.00 65.28 207 PRO R CA 1
ATOM 7867 C C . PRO E 5 340 ? 95.785 107.956 128.318 1.00 65.28 207 PRO R C 1
ATOM 7868 O O . PRO E 5 340 ? 95.610 107.016 127.535 1.00 65.28 207 PRO R O 1
ATOM 7872 N N . LEU E 5 341 ? 95.502 107.854 129.620 1.00 62.45 208 LEU R N 1
ATOM 7873 C CA . LEU E 5 341 ? 94.913 106.624 130.142 1.00 62.45 208 LEU R CA 1
ATOM 7874 C C . LEU E 5 341 ? 93.508 106.416 129.594 1.00 62.45 208 LEU R C 1
ATOM 7875 O O . LEU E 5 341 ? 93.176 105.327 129.114 1.00 62.45 208 LEU R O 1
ATOM 7880 N N . LEU E 5 342 ? 92.662 107.444 129.672 1.00 62.66 209 LEU R N 1
ATOM 7881 C CA . LEU E 5 342 ? 91.317 107.328 129.120 1.00 62.66 209 LEU R CA 1
ATOM 7882 C C . LEU E 5 342 ? 91.324 107.226 127.603 1.00 62.66 209 LEU R C 1
ATOM 7883 O O . LEU E 5 342 ? 90.292 106.889 127.018 1.00 62.66 209 LEU R O 1
ATOM 7888 N N . SER E 5 343 ? 92.450 107.524 126.953 1.00 60.49 210 SER R N 1
ATOM 7889 C CA . SER E 5 343 ? 92.559 107.311 125.517 1.00 60.49 210 SER R CA 1
ATOM 7890 C C . SER E 5 343 ? 92.923 105.865 125.201 1.00 60.49 210 SER R C 1
ATOM 7891 O O . SER E 5 343 ? 92.249 105.208 124.398 1.00 60.49 210 SER R O 1
ATOM 7894 N N . ILE E 5 344 ? 93.984 105.354 125.829 1.00 56.22 211 ILE R N 1
ATOM 7895 C CA . ILE E 5 344 ? 94.420 103.988 125.568 1.00 56.22 211 ILE R CA 1
ATOM 7896 C C . ILE E 5 344 ? 93.357 102.991 126.013 1.00 56.22 211 ILE R C 1
ATOM 7897 O O . ILE E 5 344 ? 93.086 102.005 125.315 1.00 56.22 211 ILE R O 1
ATOM 7902 N N . VAL E 5 345 ? 92.726 103.232 127.166 1.00 56.91 212 VAL R N 1
ATOM 7903 C CA . VAL E 5 345 ? 91.717 102.302 127.661 1.00 56.91 212 VAL R CA 1
ATOM 7904 C C . VAL E 5 345 ? 90.524 102.254 126.720 1.00 56.91 212 VAL R C 1
ATOM 7905 O O . VAL E 5 345 ? 90.039 101.172 126.380 1.00 56.91 212 VAL R O 1
ATOM 7909 N N . THR E 5 346 ? 90.046 103.413 126.262 1.00 57.37 213 THR R N 1
ATOM 7910 C CA . THR E 5 346 ? 88.874 103.394 125.388 1.00 57.37 213 THR R CA 1
ATOM 7911 C C . THR E 5 346 ? 89.221 102.827 124.015 1.00 57.37 213 THR R C 1
ATOM 7912 O O . THR E 5 346 ? 88.409 102.114 123.415 1.00 57.37 213 THR R O 1
ATOM 7916 N N . CYS E 5 347 ? 90.429 103.101 123.511 1.00 55.06 214 CYS R N 1
ATOM 7917 C CA . CYS E 5 347 ? 90.818 102.562 122.214 1.00 55.06 214 CYS R CA 1
ATOM 7918 C C . CYS E 5 347 ? 90.925 101.042 122.262 1.00 55.06 214 CYS R C 1
ATOM 7919 O O . CYS E 5 347 ? 90.374 100.340 121.405 1.00 55.06 214 CYS R O 1
ATOM 7922 N N . TYR E 5 348 ? 91.615 100.513 123.273 1.00 52.32 215 TYR R N 1
ATOM 7923 C CA . TYR E 5 348 ? 91.746 99.065 123.374 1.00 52.32 215 TYR R CA 1
ATOM 7924 C C . TYR E 5 348 ? 90.425 98.410 123.755 1.00 52.32 215 TYR R C 1
ATOM 7925 O O . TYR E 5 348 ? 90.171 97.270 123.358 1.00 52.32 215 TYR R O 1
ATOM 7934 N N . CYS E 5 349 ? 89.563 99.112 124.491 1.00 57.28 216 CYS R N 1
ATOM 7935 C CA . CYS E 5 349 ? 88.239 98.578 124.783 1.00 57.28 216 CYS R CA 1
ATOM 7936 C C . CYS E 5 349 ? 87.395 98.480 123.521 1.00 57.28 216 CYS R C 1
ATOM 7937 O O . CYS E 5 349 ? 86.683 97.493 123.324 1.00 57.28 216 CYS R O 1
ATOM 7940 N N . CYS E 5 350 ? 87.464 99.490 122.649 1.00 58.30 217 CYS R N 1
ATOM 7941 C CA . CYS E 5 350 ? 86.741 99.414 121.385 1.00 58.30 217 CYS R CA 1
ATOM 7942 C C . CYS E 5 350 ? 87.310 98.320 120.490 1.00 58.30 217 CYS R C 1
ATOM 7943 O O . CYS E 5 350 ? 86.554 97.608 119.815 1.00 58.30 217 CYS R O 1
ATOM 7946 N N . ILE E 5 351 ? 88.636 98.171 120.470 1.00 51.76 218 ILE R N 1
ATOM 7947 C CA . ILE E 5 351 ? 89.253 97.097 119.694 1.00 51.76 218 ILE R CA 1
ATOM 7948 C C . ILE E 5 351 ? 88.777 95.743 120.202 1.00 51.76 218 ILE R C 1
ATOM 7949 O O . ILE E 5 351 ? 88.400 94.860 119.419 1.00 51.76 218 ILE R O 1
ATOM 7954 N N . ALA E 5 352 ? 88.784 95.560 121.523 1.00 53.97 219 ALA R N 1
ATOM 7955 C CA . ALA E 5 352 ? 88.340 94.301 122.106 1.00 53.97 219 ALA R CA 1
ATOM 7956 C C . ALA E 5 352 ? 86.860 94.066 121.846 1.00 53.97 219 ALA R C 1
ATOM 7957 O O . ALA E 5 352 ? 86.440 92.927 121.621 1.00 53.97 219 ALA R O 1
ATOM 7959 N N . ARG E 5 353 ? 86.051 95.126 121.877 1.00 59.27 220 ARG R N 1
ATOM 7960 C CA . ARG E 5 353 ? 84.629 94.976 121.594 1.00 59.27 220 ARG R CA 1
ATOM 7961 C C . ARG E 5 353 ? 84.396 94.537 120.155 1.00 59.27 220 ARG R C 1
ATOM 7962 O O . ARG E 5 353 ? 83.576 93.650 119.898 1.00 59.27 220 ARG R O 1
ATOM 7970 N N . LYS E 5 354 ? 85.113 95.141 119.204 1.00 57.92 221 LYS R N 1
ATOM 7971 C CA . LYS E 5 354 ? 84.970 94.730 117.809 1.00 57.92 221 LYS R CA 1
ATOM 7972 C C . LYS E 5 354 ? 85.441 93.296 117.604 1.00 57.92 221 LYS R C 1
ATOM 7973 O O . LYS E 5 354 ? 84.783 92.513 116.904 1.00 57.92 221 LYS R O 1
ATOM 7979 N N . LEU E 5 355 ? 86.573 92.928 118.210 1.00 56.92 222 LEU R N 1
ATOM 7980 C CA . LEU E 5 355 ? 87.067 91.564 118.078 1.00 56.92 222 LEU R CA 1
ATOM 7981 C C . LEU E 5 355 ? 86.120 90.557 118.718 1.00 56.92 222 LEU R C 1
ATOM 7982 O O . LEU E 5 355 ? 85.909 89.476 118.166 1.00 56.92 222 LEU R O 1
ATOM 7987 N N . CYS E 5 356 ? 85.533 90.894 119.868 1.00 63.99 223 CYS R N 1
ATOM 7988 C CA . CYS E 5 356 ? 84.572 90.001 120.501 1.00 63.99 223 CYS R CA 1
ATOM 7989 C C . CYS E 5 356 ? 83.286 89.900 119.693 1.00 63.99 223 CYS R C 1
ATOM 7990 O O . CYS E 5 356 ? 82.673 88.829 119.648 1.00 63.99 223 CYS R O 1
ATOM 7993 N N . ALA E 5 357 ? 82.855 90.993 119.061 1.00 64.86 224 ALA R N 1
ATOM 7994 C CA . ALA E 5 357 ? 81.695 90.928 118.179 1.00 64.86 224 ALA R CA 1
ATOM 7995 C C . ALA E 5 357 ? 81.968 90.016 116.990 1.00 64.86 224 ALA R C 1
ATOM 7996 O O . ALA E 5 357 ? 81.099 89.236 116.580 1.00 64.86 224 ALA R O 1
ATOM 7998 N N . HIS E 5 358 ? 83.171 90.105 116.421 1.00 62.91 225 HIS R N 1
ATOM 7999 C CA . HIS E 5 358 ? 83.563 89.175 115.367 1.00 62.91 225 HIS R CA 1
ATOM 8000 C C . HIS E 5 358 ? 83.607 87.745 115.894 1.00 62.91 225 HIS R C 1
ATOM 8001 O O . HIS E 5 358 ? 83.252 86.796 115.185 1.00 62.91 225 HIS R O 1
ATOM 8008 N N . TYR E 5 359 ? 84.047 87.579 117.141 1.00 68.04 226 TYR R N 1
ATOM 8009 C CA . TYR E 5 359 ? 84.105 86.263 117.770 1.00 68.04 226 TYR R CA 1
ATOM 8010 C C . TYR E 5 359 ? 82.710 85.678 117.967 1.00 68.04 226 TYR R C 1
ATOM 8011 O O . TYR E 5 359 ? 82.528 84.458 117.903 1.00 68.04 226 TYR R O 1
ATOM 8020 N N . GLN E 5 360 ? 81.718 86.533 118.221 1.00 71.44 227 GLN R N 1
ATOM 8021 C CA . GLN E 5 360 ? 80.348 86.062 118.400 1.00 71.44 227 GLN R CA 1
ATOM 8022 C C . GLN E 5 360 ? 79.755 85.516 117.111 1.00 71.44 227 GLN R C 1
ATOM 8023 O O . GLN E 5 360 ? 78.860 84.664 117.167 1.00 71.44 227 GLN R O 1
ATOM 8029 N N . GLN E 5 361 ? 80.223 85.990 115.954 1.00 72.36 228 GLN R N 1
ATOM 8030 C CA . GLN E 5 361 ? 79.867 85.336 114.699 1.00 72.36 228 GLN R CA 1
ATOM 8031 C C . GLN E 5 361 ? 80.352 83.893 114.698 1.00 72.36 228 GLN R C 1
ATOM 8032 O O . GLN E 5 361 ? 79.660 82.996 114.203 1.00 72.36 228 GLN R O 1
ATOM 8038 N N . SER E 5 362 ? 81.478 83.689 115.364 1.00 72.73 229 SER R N 1
ATOM 8039 C CA . SER E 5 362 ? 81.986 82.308 115.569 1.00 72.73 229 SER R CA 1
ATOM 8040 C C . SER E 5 362 ? 82.203 81.511 114.285 1.00 72.73 229 SER R C 1
ATOM 8041 O O . SER E 5 362 ? 82.903 82.006 113.390 1.00 72.73 229 SER R O 1
ATOM 8044 N N . GLY E 5 363 ? 81.607 80.329 114.205 1.00 70.27 230 GLY R N 1
ATOM 8045 C CA . GLY E 5 363 ? 81.940 79.411 113.141 1.00 70.27 230 GLY R CA 1
ATOM 8046 C C . GLY E 5 363 ? 83.134 78.554 113.507 1.00 70.27 230 GLY R C 1
ATOM 8047 O O . GLY E 5 363 ? 83.678 78.609 114.613 1.00 70.27 230 GLY R O 1
ATOM 8048 N N . LYS E 5 364 ? 83.543 77.731 112.542 1.00 65.68 231 LYS R N 1
ATOM 8049 C CA . LYS E 5 364 ? 84.690 76.855 112.758 1.00 65.68 231 LYS R CA 1
ATOM 8050 C C . LYS E 5 364 ? 85.959 77.657 113.014 1.00 65.68 231 LYS R C 1
ATOM 8051 O O . LYS E 5 364 ? 86.755 77.316 113.896 1.00 65.68 231 LYS R O 1
ATOM 8057 N N . HIS E 5 365 ? 86.161 78.729 112.257 1.00 65.03 232 HIS R N 1
ATOM 8058 C CA . HIS E 5 365 ? 87.296 79.625 112.409 1.00 65.03 232 HIS R CA 1
ATOM 8059 C C . HIS E 5 365 ? 86.934 80.764 113.365 1.00 65.03 232 HIS R C 1
ATOM 8060 O O . HIS E 5 365 ? 85.942 80.681 114.099 1.00 65.03 232 HIS R O 1
ATOM 8067 N N . ASN E 5 366 ? 87.761 81.816 113.384 1.00 64.19 233 ASN R N 1
ATOM 8068 C CA . ASN E 5 366 ? 87.649 82.973 114.270 1.00 64.19 233 ASN R CA 1
ATOM 8069 C C . ASN E 5 366 ? 88.068 82.662 115.699 1.00 64.19 233 ASN R C 1
ATOM 8070 O O . ASN E 5 366 ? 87.933 83.512 116.584 1.00 64.19 233 ASN R O 1
ATOM 8075 N N . LYS E 5 367 ? 88.581 81.459 115.951 1.00 66.04 234 LYS R N 1
ATOM 8076 C CA . LYS E 5 367 ? 89.090 81.134 117.274 1.00 66.04 234 LYS R CA 1
ATOM 8077 C C . LYS E 5 367 ? 90.539 81.558 117.465 1.00 66.04 234 LYS R C 1
ATOM 8078 O O . LYS E 5 367 ? 91.048 81.473 118.586 1.00 66.04 234 LYS R O 1
ATOM 8084 N N . LYS E 5 368 ? 91.210 82.008 116.405 1.00 61.38 235 LYS R N 1
ATOM 8085 C CA . LYS E 5 368 ? 92.522 82.623 116.552 1.00 61.38 235 LYS R CA 1
ATOM 8086 C C . LYS E 5 368 ? 92.436 84.042 117.097 1.00 61.38 235 LYS R C 1
ATOM 8087 O O . LYS E 5 368 ? 93.457 84.580 117.539 1.00 61.38 235 LYS R O 1
ATOM 8093 N N . LEU E 5 369 ? 91.251 84.658 117.071 1.00 58.70 236 LEU R N 1
ATOM 8094 C CA . LEU E 5 369 ? 91.081 86.003 117.608 1.00 58.70 236 LEU R CA 1
ATOM 8095 C C . LEU E 5 369 ? 91.263 86.044 119.119 1.00 58.70 236 LEU R C 1
ATOM 8096 O O . LEU E 5 369 ? 91.466 87.129 119.680 1.00 58.70 236 LEU R O 1
ATOM 8101 N N . LYS E 5 370 ? 91.186 84.892 119.787 1.00 59.93 237 LYS R N 1
ATOM 8102 C CA . LYS E 5 370 ? 91.432 84.850 121.222 1.00 59.93 237 LYS R CA 1
ATOM 8103 C C . LYS E 5 370 ? 92.848 85.299 121.552 1.00 59.93 237 LYS R C 1
ATOM 8104 O O . LYS E 5 370 ? 93.062 85.965 122.569 1.00 59.93 237 LYS R O 1
ATOM 8110 N N . LYS E 5 371 ? 93.821 84.955 120.705 1.00 57.69 238 LYS R N 1
ATOM 8111 C CA . LYS E 5 371 ? 95.184 85.427 120.922 1.00 57.69 238 LYS R CA 1
ATOM 8112 C C . LYS E 5 371 ? 95.257 86.949 120.867 1.00 57.69 238 LYS R C 1
ATOM 8113 O O . LYS E 5 371 ? 95.917 87.577 121.703 1.00 57.69 238 LYS R O 1
ATOM 8119 N N . SER E 5 372 ? 94.578 87.561 119.895 1.00 55.25 239 SER R N 1
ATOM 8120 C CA . SER E 5 372 ? 94.606 89.015 119.791 1.00 55.25 239 SER R CA 1
ATOM 8121 C C . SER E 5 372 ? 93.898 89.669 120.973 1.00 55.25 239 SER R C 1
ATOM 8122 O O . SER E 5 372 ? 94.341 90.711 121.468 1.00 55.25 239 SER R O 1
ATOM 8125 N N . ILE E 5 373 ? 92.793 89.077 121.430 1.00 54.10 240 ILE R N 1
ATOM 8126 C CA . ILE E 5 373 ? 92.115 89.597 122.615 1.00 54.10 240 ILE R CA 1
ATOM 8127 C C . ILE E 5 373 ? 93.032 89.509 123.828 1.00 54.10 240 ILE R C 1
ATOM 8128 O O . ILE E 5 373 ? 93.094 90.435 124.650 1.00 54.10 240 ILE R O 1
ATOM 8133 N N . LYS E 5 374 ? 93.763 88.399 123.958 1.00 55.87 241 LYS R N 1
ATOM 8134 C CA . LYS E 5 374 ? 94.719 88.264 125.049 1.00 55.87 241 LYS R CA 1
ATOM 8135 C C . LYS E 5 374 ? 95.816 89.314 124.954 1.00 55.87 241 LYS R C 1
ATOM 8136 O O . LYS E 5 374 ? 96.257 89.847 125.974 1.00 55.87 241 LYS R O 1
ATOM 8142 N N . ILE E 5 375 ? 96.279 89.613 123.739 1.00 55.88 242 ILE R N 1
ATOM 8143 C CA . ILE E 5 375 ? 97.308 90.638 123.567 1.00 55.88 242 ILE R CA 1
ATOM 8144 C C . ILE E 5 375 ? 96.778 92.002 124.001 1.00 55.88 242 ILE R C 1
ATOM 8145 O O . ILE E 5 375 ? 97.454 92.756 124.713 1.00 55.88 242 ILE R O 1
ATOM 8150 N N . ILE E 5 376 ? 95.557 92.334 123.577 1.00 54.44 243 ILE R N 1
ATOM 8151 C CA . ILE E 5 376 ? 94.946 93.600 123.976 1.00 54.44 243 ILE R CA 1
ATOM 8152 C C . ILE E 5 376 ? 94.859 93.689 125.494 1.00 54.44 243 ILE R C 1
ATOM 8153 O O . ILE E 5 376 ? 95.271 94.686 126.107 1.00 54.44 243 ILE R O 1
ATOM 8158 N N . PHE E 5 377 ? 94.340 92.637 126.124 1.00 57.67 244 PHE R N 1
ATOM 8159 C CA . PHE E 5 377 ? 94.164 92.633 127.568 1.00 57.67 244 PHE R CA 1
ATOM 8160 C C . PHE E 5 377 ? 95.485 92.644 128.326 1.00 57.67 244 PHE R C 1
ATOM 8161 O O . PHE E 5 377 ? 95.552 93.255 129.396 1.00 57.67 244 PHE R O 1
ATOM 8169 N N . ILE E 5 378 ? 96.531 92.005 127.804 1.00 58.35 245 ILE R N 1
ATOM 8170 C CA . ILE E 5 378 ? 97.803 91.955 128.511 1.00 58.35 245 ILE R CA 1
ATOM 8171 C C . ILE E 5 378 ? 98.484 93.311 128.390 1.00 58.35 245 ILE R C 1
ATOM 8172 O O . ILE E 5 378 ? 99.117 93.772 129.343 1.00 58.35 245 ILE R O 1
ATOM 8177 N N . VAL E 5 379 ? 98.338 93.982 127.243 1.00 58.87 246 VAL R N 1
ATOM 8178 C CA . VAL E 5 379 ? 98.886 95.330 127.117 1.00 58.87 246 VAL R CA 1
ATOM 8179 C C . VAL E 5 379 ? 98.178 96.278 128.077 1.00 58.87 246 VAL R C 1
ATOM 8180 O O . VAL E 5 379 ? 98.819 97.044 128.811 1.00 58.87 246 VAL R O 1
ATOM 8184 N N . VAL E 5 380 ? 96.844 96.224 128.102 1.00 59.32 247 VAL R N 1
ATOM 8185 C CA . VAL E 5 380 ? 96.090 97.079 129.016 1.00 59.32 247 VAL R CA 1
ATOM 8186 C C . VAL E 5 380 ? 96.442 96.754 130.462 1.00 59.32 247 VAL R C 1
ATOM 8187 O O . VAL E 5 380 ? 96.663 97.657 131.280 1.00 59.32 247 VAL R O 1
ATOM 8191 N N . ALA E 5 381 ? 96.501 95.464 130.800 1.00 63.50 248 ALA R N 1
ATOM 8192 C CA . ALA E 5 381 ? 96.794 95.070 132.175 1.00 63.50 248 ALA R CA 1
ATOM 8193 C C . ALA E 5 381 ? 98.186 95.519 132.595 1.00 63.50 248 ALA R C 1
ATOM 8194 O O . ALA E 5 381 ? 98.367 96.031 133.704 1.00 63.50 248 ALA R O 1
ATOM 8196 N N . ALA E 5 382 ? 99.183 95.333 131.730 1.00 68.93 249 ALA R N 1
ATOM 8197 C CA . ALA E 5 382 ? 100.542 95.741 132.064 1.00 68.93 249 ALA R CA 1
ATOM 8198 C C . ALA E 5 382 ? 100.624 97.247 132.259 1.00 68.93 249 ALA R C 1
ATOM 8199 O O . ALA E 5 382 ? 101.187 97.724 133.252 1.00 68.93 249 ALA R O 1
ATOM 8201 N N . PHE E 5 383 ? 100.043 98.016 131.333 1.00 70.09 250 PHE R N 1
ATOM 8202 C CA . PHE E 5 383 ? 100.089 99.469 131.456 1.00 70.09 250 PHE R CA 1
ATOM 8203 C C . PHE E 5 383 ? 99.409 99.928 132.740 1.00 70.09 250 PHE R C 1
ATOM 8204 O O . PHE E 5 383 ? 99.965 100.739 133.495 1.00 70.09 250 PHE R O 1
ATOM 8212 N N . LEU E 5 384 ? 98.215 99.399 133.019 1.00 70.21 251 LEU R N 1
ATOM 8213 C CA . LEU E 5 384 ? 97.483 99.817 134.211 1.00 70.21 251 LEU R CA 1
ATOM 8214 C C . LEU E 5 384 ? 98.237 99.443 135.480 1.00 70.21 251 LEU R C 1
ATOM 8215 O O . LEU E 5 384 ? 98.493 100.301 136.330 1.00 70.21 251 LEU R O 1
ATOM 8220 N N . VAL E 5 385 ? 98.638 98.175 135.610 1.00 76.08 252 VAL R N 1
ATOM 8221 C CA . VAL E 5 385 ? 99.321 97.733 136.820 1.00 76.08 252 VAL R CA 1
ATOM 8222 C C . VAL E 5 385 ? 100.612 98.511 137.028 1.00 76.08 252 VAL R C 1
ATOM 8223 O O . VAL E 5 385 ? 100.960 98.853 138.165 1.00 76.08 252 VAL R O 1
ATOM 8227 N N . SER E 5 386 ? 101.330 98.827 135.949 1.00 82.65 253 SER R N 1
ATOM 8228 C CA . SER E 5 386 ? 102.599 99.523 136.105 1.00 82.65 253 SER R CA 1
ATOM 8229 C C . SER E 5 386 ? 102.411 100.991 136.469 1.00 82.65 253 SER R C 1
ATOM 8230 O O . SER E 5 386 ? 103.153 101.518 137.305 1.00 82.65 253 SER R O 1
ATOM 8233 N N . TRP E 5 387 ? 101.433 101.671 135.873 1.00 80.57 254 TRP R N 1
ATOM 8234 C CA . TRP E 5 387 ? 101.355 103.121 136.002 1.00 80.57 254 TRP R CA 1
ATOM 8235 C C . TRP E 5 387 ? 100.269 103.616 136.944 1.00 80.57 254 TRP R C 1
ATOM 8236 O O . TRP E 5 387 ? 100.523 104.537 137.722 1.00 80.57 254 TRP R O 1
ATOM 8247 N N . LEU E 5 388 ? 99.067 103.042 136.896 1.00 79.90 255 LEU R N 1
ATOM 8248 C CA . LEU E 5 388 ? 97.923 103.582 137.629 1.00 79.90 255 LEU R CA 1
ATOM 8249 C C . LEU E 5 388 ? 98.158 103.777 139.123 1.00 79.90 255 LEU R C 1
ATOM 8250 O O . LEU E 5 388 ? 97.804 104.850 139.635 1.00 79.90 255 LEU R O 1
ATOM 8255 N N . PRO E 5 389 ? 98.719 102.822 139.876 1.00 87.16 256 PRO R N 1
ATOM 8256 C CA . PRO E 5 389 ? 98.842 103.051 141.330 1.00 87.16 256 PRO R CA 1
ATOM 8257 C C . PRO E 5 389 ? 99.739 104.226 141.688 1.00 87.16 256 PRO R C 1
ATOM 8258 O O . PRO E 5 389 ? 99.343 105.089 142.487 1.00 87.16 256 PRO R O 1
ATOM 8262 N N . PHE E 5 390 ? 100.941 104.288 141.110 1.00 92.90 257 PHE R N 1
ATOM 8263 C CA . PHE E 5 390 ? 101.851 105.384 141.418 1.00 92.90 257 PHE R CA 1
ATOM 8264 C C . PHE E 5 390 ? 101.252 106.727 141.021 1.00 92.90 257 PHE R C 1
ATOM 8265 O O . PHE E 5 390 ? 101.340 107.703 141.773 1.00 92.90 257 PHE R O 1
ATOM 8273 N N . ASN E 5 391 ? 100.622 106.789 139.847 1.00 85.74 258 ASN R N 1
ATOM 8274 C CA . ASN E 5 391 ? 100.110 108.064 139.365 1.00 85.74 258 ASN R CA 1
ATOM 8275 C C . ASN E 5 391 ? 98.881 108.509 140.148 1.00 85.74 258 ASN R C 1
ATOM 8276 O O . ASN E 5 391 ? 98.702 109.704 140.400 1.00 85.74 258 ASN R O 1
ATOM 8281 N N . THR E 5 392 ? 98.021 107.569 140.557 1.00 89.60 259 THR R N 1
ATOM 8282 C CA . THR E 5 392 ? 96.878 107.968 141.372 1.00 89.60 259 THR R CA 1
ATOM 8283 C C . THR E 5 392 ? 97.314 108.374 142.775 1.00 89.60 259 THR R C 1
ATOM 8284 O O . THR E 5 392 ? 96.733 109.299 143.357 1.00 89.60 259 THR R O 1
ATOM 8288 N N . PHE E 5 393 ? 98.347 107.728 143.324 1.00 96.37 260 PHE R N 1
ATOM 8289 C CA . PHE E 5 393 ? 98.902 108.191 144.591 1.00 96.37 260 PHE R CA 1
ATOM 8290 C C . PHE E 5 393 ? 99.502 109.585 144.449 1.00 96.37 260 PHE R C 1
ATOM 8291 O O . PHE E 5 393 ? 99.363 110.422 145.348 1.00 96.37 260 PHE R O 1
ATOM 8299 N N . LYS E 5 394 ? 100.143 109.844 143.306 1.00 93.86 261 LYS R N 1
ATOM 8300 C CA . LYS E 5 394 ? 100.719 111.194 143.058 1.00 93.86 261 LYS R CA 1
ATOM 8301 C C . LYS E 5 394 ? 99.578 112.214 142.971 1.00 93.86 261 LYS R C 1
ATOM 8302 O O . LYS E 5 394 ? 99.729 113.313 143.537 1.00 93.86 261 LYS R O 1
ATOM 8308 N N . PHE E 5 395 ? 98.479 111.857 142.298 1.00 93.14 262 PHE R N 1
ATOM 8309 C CA . PHE E 5 395 ? 97.338 112.761 142.193 1.00 93.14 262 PHE R CA 1
ATOM 8310 C C . PHE E 5 395 ? 96.742 113.052 143.564 1.00 93.14 262 PHE R C 1
ATOM 8311 O O . PHE E 5 395 ? 96.388 114.198 143.868 1.00 93.14 262 PHE R O 1
ATOM 8319 N N . LEU E 5 396 ? 96.625 112.024 144.408 1.00 97.19 263 LEU R N 1
ATOM 8320 C CA . LEU E 5 396 ? 96.143 112.239 145.768 1.00 97.19 263 LEU R CA 1
ATOM 8321 C C . LEU E 5 396 ? 97.093 113.139 146.551 1.00 97.19 263 LEU R C 1
ATOM 8322 O O . LEU E 5 396 ? 96.650 114.014 147.303 1.00 97.19 263 LEU R O 1
ATOM 8327 N N . ALA E 5 397 ? 98.402 112.946 146.378 1.00 97.60 264 ALA R N 1
ATOM 8328 C CA . ALA E 5 397 ? 99.376 113.804 147.046 1.00 97.60 264 ALA R CA 1
ATOM 8329 C C . ALA E 5 397 ? 99.217 115.255 146.616 1.00 97.60 264 ALA R C 1
ATOM 8330 O O . ALA E 5 397 ? 99.248 116.167 147.450 1.00 97.60 264 ALA R O 1
ATOM 8332 N N . ILE E 5 398 ? 99.044 115.480 145.315 1.00 95.48 265 ILE R N 1
ATOM 8333 C CA . ILE E 5 398 ? 98.939 116.840 144.802 1.00 95.48 265 ILE R CA 1
ATOM 8334 C C . ILE E 5 398 ? 97.660 117.500 145.305 1.00 95.48 265 ILE R C 1
ATOM 8335 O O . ILE E 5 398 ? 97.667 118.660 145.736 1.00 95.48 265 ILE R O 1
ATOM 8340 N N . VAL E 5 399 ? 96.544 116.767 145.266 1.00 97.53 266 VAL R N 1
ATOM 8341 C CA . VAL E 5 399 ? 95.283 117.354 145.707 1.00 97.53 266 VAL R CA 1
ATOM 83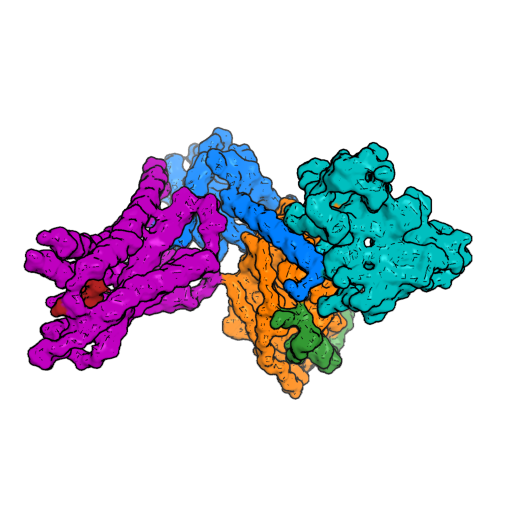42 C C . VAL E 5 399 ? 95.295 117.590 147.214 1.00 97.53 266 VAL R C 1
ATOM 8343 O O . VAL E 5 399 ? 94.667 118.536 147.703 1.00 97.53 266 VAL R O 1
ATOM 8347 N N . SER E 5 400 ? 96.010 116.755 147.977 1.00 99.50 267 SER R N 1
ATOM 8348 C CA . SER E 5 400 ? 96.158 116.998 149.404 1.00 99.50 267 SER R CA 1
ATOM 8349 C C . SER E 5 400 ? 97.037 118.204 149.694 1.00 99.50 267 SER R C 1
ATOM 8350 O O . SER E 5 400 ? 96.738 118.969 150.617 1.00 99.50 267 SER R O 1
ATOM 8353 N N . GLY E 5 401 ? 98.116 118.389 148.935 1.00 99.88 268 GLY R N 1
ATOM 8354 C CA . GLY E 5 401 ? 98.964 119.552 149.099 1.00 99.88 268 GLY R CA 1
ATOM 8355 C C . GLY E 5 401 ? 98.249 120.843 148.758 1.00 99.88 268 GLY R C 1
ATOM 8356 O O . GLY E 5 401 ? 98.384 121.843 149.470 1.00 99.88 268 GLY R O 1
ATOM 8357 N N . LEU E 5 402 ? 97.486 120.831 147.664 1.00 100.30 269 LEU R N 1
ATOM 8358 C CA . LEU E 5 402 ? 96.716 122.009 147.283 1.00 100.30 269 LEU R CA 1
ATOM 8359 C C . LEU E 5 402 ? 95.609 122.303 148.288 1.00 100.30 269 LEU R C 1
ATOM 8360 O O . LEU E 5 402 ? 95.470 123.433 148.766 1.00 100.30 269 LEU R O 1
ATOM 8365 N N . ARG E 5 403 ? 94.813 121.292 148.623 1.00 101.96 270 ARG R N 1
ATOM 8366 C CA . ARG E 5 403 ? 93.689 121.446 149.539 1.00 101.96 270 ARG R CA 1
ATOM 8367 C C . ARG E 5 403 ? 94.082 120.865 150.891 1.00 101.96 270 ARG R C 1
ATOM 8368 O O . ARG E 5 403 ? 94.034 119.648 151.090 1.00 101.96 270 ARG R O 1
ATOM 8376 N N . GLN E 5 404 ? 94.462 121.737 151.819 1.00 103.16 271 GLN R N 1
ATOM 8377 C CA . GLN E 5 404 ? 94.869 121.306 153.150 1.00 103.16 271 GLN R CA 1
ATOM 8378 C C . GLN E 5 404 ? 94.500 122.351 154.196 1.00 103.16 271 GLN R C 1
ATOM 8379 O O . GLN E 5 404 ? 93.926 123.390 153.871 1.00 103.16 271 GLN R O 1
ATOM 8385 N N . SER E 5 410 ? 99.612 111.043 155.847 1.00 116.16 277 SER R N 1
ATOM 8386 C CA . SER E 5 410 ? 100.363 111.053 154.563 1.00 116.16 277 SER R CA 1
ATOM 8387 C C . SER E 5 410 ? 101.458 109.980 154.591 1.00 116.16 277 SER R C 1
ATOM 8388 O O . SER E 5 410 ? 102.119 109.788 153.555 1.00 116.16 277 SER R O 1
ATOM 8391 N N . ALA E 5 411 ? 101.633 109.311 155.734 1.00 116.77 278 ALA R N 1
ATOM 8392 C CA . ALA E 5 411 ? 102.677 108.266 155.857 1.00 116.77 278 ALA R CA 1
ATOM 8393 C C . ALA E 5 411 ? 102.425 107.177 154.811 1.00 116.77 278 ALA R C 1
ATOM 8394 O O . ALA E 5 411 ? 103.385 106.801 154.110 1.00 116.77 278 ALA R O 1
ATOM 8396 N N . ILE E 5 412 ? 101.182 106.698 154.708 1.00 117.39 279 ILE R N 1
ATOM 8397 C CA . ILE E 5 412 ? 100.833 105.672 153.682 1.00 117.39 279 ILE R CA 1
ATOM 8398 C C . ILE E 5 412 ? 101.000 106.302 152.297 1.00 117.39 279 ILE R C 1
ATOM 8399 O O . ILE E 5 412 ? 101.617 105.658 151.426 1.00 117.39 279 ILE R O 1
ATOM 8404 N N . LEU E 5 413 ? 100.474 107.517 152.110 1.00 114.96 280 LEU R N 1
ATOM 8405 C CA . LEU E 5 413 ? 100.619 108.229 150.813 1.00 114.96 280 LEU R CA 1
ATOM 8406 C C . LEU E 5 413 ? 102.093 108.200 150.402 1.00 114.96 280 LEU R C 1
ATOM 8407 O O . LEU E 5 413 ? 102.374 107.849 149.239 1.00 114.96 280 LEU R O 1
ATOM 8412 N N . GLN E 5 414 ? 102.995 108.553 151.322 1.00 117.25 281 GLN R N 1
ATOM 8413 C CA . GLN E 5 414 ? 104.424 108.499 151.028 1.00 117.25 281 GLN R CA 1
ATOM 8414 C C . GLN E 5 414 ? 104.894 107.055 150.886 1.00 117.25 281 GLN R C 1
ATOM 8415 O O . GLN E 5 414 ? 105.685 106.729 149.990 1.00 117.25 281 GLN R O 1
ATOM 8421 N N . LEU E 5 415 ? 104.415 106.178 151.769 1.00 118.00 282 LEU R N 1
ATOM 8422 C CA . LEU E 5 415 ? 104.699 104.755 151.618 1.00 118.00 282 LEU R CA 1
ATOM 8423 C C . LEU E 5 415 ? 104.258 104.266 150.246 1.00 118.00 282 LEU R C 1
ATOM 8424 O O . LEU E 5 415 ? 104.963 103.485 149.601 1.00 118.00 282 LEU R O 1
ATOM 8429 N N . GLY E 5 416 ? 103.095 104.728 149.784 1.00 113.96 283 GLY R N 1
ATOM 8430 C CA . GLY E 5 416 ? 102.668 104.424 148.429 1.00 113.96 283 GLY R CA 1
ATOM 8431 C C . GLY E 5 416 ? 103.650 104.928 147.388 1.00 113.96 283 GLY R C 1
ATOM 8432 O O . GLY E 5 416 ? 103.925 104.245 146.401 1.00 113.96 283 GLY R O 1
ATOM 8433 N N . MET E 5 417 ? 104.272 106.066 147.673 1.00 116.01 284 MET R N 1
ATOM 8434 C CA . MET E 5 417 ? 105.225 106.648 146.694 1.00 116.01 284 MET R CA 1
ATOM 8435 C C . MET E 5 417 ? 106.461 105.746 146.573 1.00 116.01 284 MET R C 1
ATOM 8436 O O . MET E 5 417 ? 106.901 105.532 145.429 1.00 116.01 284 MET R O 1
ATOM 8441 N N . GLU E 5 418 ? 107.012 105.236 147.685 1.00 117.57 285 GLU R N 1
ATOM 8442 C CA . GLU E 5 418 ? 108.176 104.366 147.492 1.00 117.57 285 GLU R CA 1
ATOM 8443 C C . GLU E 5 418 ? 107.825 102.901 147.252 1.00 1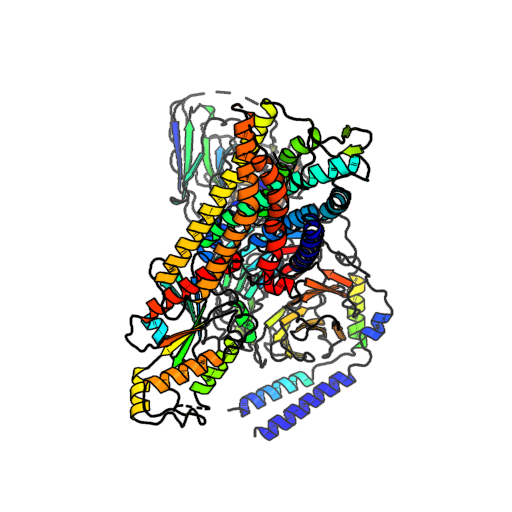17.57 285 GLU R C 1
ATOM 8444 O O . GLU E 5 418 ? 108.729 102.127 146.914 1.00 117.57 285 GLU R O 1
ATOM 8450 N N . VAL E 5 419 ? 106.568 102.484 147.407 1.00 115.44 286 VAL R N 1
ATOM 8451 C CA . VAL E 5 419 ? 106.235 101.106 147.050 1.00 115.44 286 VAL R CA 1
ATOM 8452 C C . VAL E 5 419 ? 105.697 100.985 145.629 1.00 115.44 286 VAL R C 1
ATOM 8453 O O . VAL E 5 419 ? 105.672 99.874 145.082 1.00 115.44 286 VAL R O 1
ATOM 8457 N N . SER E 5 420 ? 105.269 102.087 145.013 1.00 106.99 287 SER R N 1
ATOM 8458 C CA . SER E 5 420 ? 104.806 102.049 143.637 1.00 106.99 287 SER R CA 1
ATOM 8459 C C . SER E 5 420 ? 105.784 102.692 142.666 1.00 106.99 287 SER R C 1
ATOM 8460 O O . SER E 5 420 ? 105.577 102.594 141.451 1.00 106.99 287 SER R O 1
ATOM 8463 N N . GLY E 5 421 ? 106.836 103.341 143.162 1.00 108.08 288 GLY R N 1
ATOM 8464 C CA . GLY E 5 421 ? 107.875 103.863 142.306 1.00 108.08 288 GLY R CA 1
ATOM 8465 C C . GLY E 5 421 ? 108.564 102.808 141.461 1.00 108.08 288 GLY R C 1
ATOM 8466 O O . GLY E 5 421 ? 108.731 102.973 140.249 1.00 108.08 288 GLY R O 1
ATOM 8467 N N . PRO E 5 422 ? 108.995 101.708 142.084 1.00 108.34 289 PRO R N 1
ATOM 8468 C CA . PRO E 5 422 ? 109.536 100.595 141.287 1.00 108.34 289 PRO R CA 1
ATOM 8469 C C . PRO E 5 422 ? 108.537 100.000 140.311 1.00 108.34 289 PRO R C 1
ATOM 8470 O O . PRO E 5 422 ? 108.937 99.527 139.240 1.00 108.34 289 PRO R O 1
ATOM 8474 N N . LEU E 5 423 ? 107.244 100.004 140.649 1.00 98.48 290 LEU R N 1
ATOM 8475 C CA . LEU E 5 423 ? 106.245 99.352 139.808 1.00 98.48 290 LEU R CA 1
ATOM 8476 C C . LEU E 5 423 ? 106.057 100.052 138.469 1.00 98.48 290 LEU R C 1
ATOM 8477 O O . LEU E 5 423 ? 105.573 99.426 137.522 1.00 98.48 290 LEU R O 1
ATOM 8482 N N . ALA E 5 424 ? 106.433 101.327 138.364 1.00 93.31 291 ALA R N 1
ATOM 8483 C CA . ALA E 5 424 ? 106.278 102.062 137.115 1.00 93.31 291 ALA R CA 1
ATOM 8484 C C . ALA E 5 424 ? 107.206 101.563 136.015 1.00 93.31 291 ALA R C 1
ATOM 8485 O O . ALA E 5 424 ? 106.992 101.906 134.848 1.00 93.31 291 ALA R O 1
ATOM 8487 N N . PHE E 5 425 ? 108.222 100.773 136.355 1.00 95.50 292 PHE R N 1
ATOM 8488 C CA . PHE E 5 425 ? 109.180 100.280 135.376 1.00 95.50 292 PHE R CA 1
ATOM 8489 C C . PHE E 5 425 ? 108.698 99.009 134.685 1.00 95.50 292 PHE R C 1
ATOM 8490 O O . PHE E 5 425 ? 109.313 98.580 133.699 1.00 95.50 292 PHE R O 1
ATOM 8498 N N . ALA E 5 426 ? 107.619 98.406 135.191 1.00 91.50 293 ALA R N 1
ATOM 8499 C CA . ALA E 5 426 ? 107.134 97.145 134.646 1.00 91.50 293 ALA R CA 1
ATOM 8500 C C . ALA E 5 426 ? 106.660 97.304 133.207 1.00 91.50 293 ALA R C 1
ATOM 8501 O O . ALA E 5 426 ? 106.932 96.442 132.365 1.00 91.50 293 ALA R O 1
ATOM 8503 N N . ASN E 5 427 ? 105.937 98.385 132.910 1.00 86.72 294 ASN R N 1
ATOM 8504 C CA . ASN E 5 427 ? 105.482 98.608 131.542 1.00 86.72 294 ASN R CA 1
ATOM 8505 C C . ASN E 5 427 ? 106.656 98.792 130.595 1.00 86.72 294 ASN R C 1
ATOM 8506 O O . ASN E 5 427 ? 106.635 98.301 129.462 1.00 86.72 294 ASN R O 1
ATOM 8511 N N . SER E 5 428 ? 107.691 99.507 131.041 1.00 89.21 295 SER R N 1
ATOM 8512 C CA . SER E 5 428 ? 108.867 99.703 130.202 1.00 89.21 295 SER R CA 1
ATOM 8513 C C . SER E 5 428 ? 109.588 98.388 129.941 1.00 89.21 295 SER R C 1
ATOM 8514 O O . SER E 5 428 ? 110.068 98.149 128.827 1.00 89.21 295 SER R O 1
ATOM 8517 N N . CYS E 5 429 ? 109.678 97.521 130.949 1.00 92.22 296 CYS R N 1
ATOM 8518 C CA . CYS E 5 429 ? 110.441 96.288 130.792 1.00 92.22 296 CYS R CA 1
ATOM 8519 C C . CYS E 5 429 ? 109.645 95.138 130.184 1.00 92.22 296 CYS R C 1
ATOM 8520 O O . CYS E 5 429 ? 110.254 94.163 129.734 1.00 92.22 296 CYS R O 1
ATOM 8523 N N . VAL E 5 430 ? 108.318 95.217 130.154 1.00 87.42 297 VAL R N 1
ATOM 8524 C CA . VAL E 5 430 ? 107.533 94.074 129.699 1.00 87.42 297 VAL R CA 1
ATOM 8525 C C . VAL E 5 430 ? 107.297 94.094 128.189 1.00 87.42 297 VAL R C 1
ATOM 8526 O O . VAL E 5 430 ? 107.160 93.027 127.579 1.00 87.42 297 VAL R O 1
ATOM 8530 N N . ASN E 5 431 ? 107.262 95.274 127.572 1.00 86.39 298 ASN R N 1
ATOM 8531 C CA . ASN E 5 431 ? 106.889 95.361 126.162 1.00 86.39 298 ASN R CA 1
ATOM 8532 C C . ASN E 5 431 ? 107.765 94.525 125.232 1.00 86.39 298 ASN R C 1
ATOM 8533 O O . ASN E 5 431 ? 107.196 93.803 124.393 1.00 86.39 298 ASN R O 1
ATOM 8538 N N . PRO E 5 432 ? 109.103 94.557 125.311 1.00 88.11 299 PRO R N 1
ATOM 8539 C CA . PRO E 5 432 ? 109.889 93.731 124.373 1.00 88.11 299 PRO R CA 1
ATOM 8540 C C . PRO E 5 432 ? 109.529 92.258 124.431 1.00 88.11 299 PRO R C 1
ATOM 8541 O O . PRO E 5 432 ? 109.444 91.603 123.385 1.00 88.11 299 PRO R O 1
ATOM 8545 N N . PHE E 5 433 ? 109.274 91.723 125.625 1.00 88.57 300 PHE R N 1
ATOM 8546 C CA . PHE E 5 433 ? 108.829 90.338 125.724 1.00 88.57 300 PHE R CA 1
ATOM 8547 C C . PHE E 5 433 ? 107.442 90.160 125.116 1.00 88.57 300 PHE R C 1
ATOM 8548 O O . PHE E 5 433 ? 107.145 89.110 124.531 1.00 88.57 300 PHE R O 1
ATOM 8556 N N . ILE E 5 434 ? 106.581 91.174 125.242 1.00 82.29 301 ILE R N 1
ATOM 8557 C CA . ILE E 5 434 ? 105.246 91.093 124.651 1.00 82.29 301 ILE R CA 1
ATOM 8558 C C . ILE E 5 434 ? 105.343 90.955 123.138 1.00 82.29 301 ILE R C 1
ATOM 8559 O O . ILE E 5 434 ? 104.693 90.094 122.538 1.00 82.29 301 ILE R O 1
ATOM 8564 N N . TYR E 5 435 ? 106.163 91.791 122.495 1.00 82.36 302 TYR R N 1
ATOM 8565 C CA . TYR E 5 435 ? 106.294 91.635 121.048 1.00 82.36 302 TYR R CA 1
ATOM 8566 C C . TYR E 5 435 ? 107.162 90.441 120.674 1.00 82.36 302 TYR R C 1
ATOM 8567 O O . TYR E 5 435 ? 107.136 90.010 119.517 1.00 82.36 302 TYR R O 1
ATOM 8576 N N . TYR E 5 436 ? 107.933 89.899 121.619 1.00 86.53 303 TYR R N 1
ATOM 8577 C CA . TYR E 5 436 ? 108.726 88.715 121.321 1.00 86.53 303 TYR R CA 1
ATOM 8578 C C . TYR E 5 436 ? 107.881 87.446 121.313 1.00 86.53 303 TYR R C 1
ATOM 8579 O O . TYR E 5 436 ? 108.127 86.550 120.501 1.00 86.53 303 TYR R O 1
ATOM 8588 N N . ILE E 5 437 ? 106.893 87.343 122.201 1.00 81.44 304 ILE R N 1
ATOM 8589 C CA . ILE E 5 437 ? 106.130 86.112 122.334 1.00 81.44 304 ILE R CA 1
ATOM 8590 C C . ILE E 5 437 ? 104.723 86.214 121.746 1.00 81.44 304 ILE R C 1
ATOM 8591 O O . ILE E 5 437 ? 104.189 85.198 121.288 1.00 81.44 304 ILE R O 1
ATOM 8596 N N . PHE E 5 438 ? 104.110 87.395 121.739 1.00 78.14 305 PHE R N 1
ATOM 8597 C CA . PHE E 5 438 ? 102.730 87.569 121.287 1.00 78.14 305 PHE R CA 1
ATOM 8598 C C . PHE E 5 438 ? 102.650 88.415 120.023 1.00 78.14 305 PHE R C 1
ATOM 8599 O O . PHE E 5 438 ? 101.820 89.321 119.925 1.00 78.14 305 PHE R O 1
ATOM 8607 N N . ASP E 5 439 ? 103.510 88.154 119.042 1.00 82.03 306 ASP R N 1
ATOM 8608 C CA . ASP E 5 439 ? 103.487 88.905 117.798 1.00 82.03 306 ASP R CA 1
ATOM 8609 C C . ASP E 5 439 ? 103.948 88.002 116.667 1.00 82.03 306 ASP R C 1
ATOM 8610 O O . ASP E 5 439 ? 104.563 86.957 116.893 1.00 82.03 306 ASP R O 1
ATOM 8615 N N . SER E 5 440 ? 103.840 88.563 115.452 1.00 85.96 307 SER R N 1
ATOM 8616 C CA . SER E 5 440 ? 104.294 87.824 114.247 1.00 85.96 307 SER R CA 1
ATOM 8617 C C . SER E 5 440 ? 105.393 88.597 113.504 1.00 85.96 307 SER R C 1
ATOM 8618 O O . SER E 5 440 ? 106.491 88.042 113.364 1.00 85.96 307 SER R O 1
ATOM 8621 N N . TYR E 5 441 ? 105.109 89.800 112.988 1.00 90.45 308 TYR R N 1
ATOM 8622 C CA . TYR E 5 441 ? 106.126 90.512 112.167 1.00 90.45 308 TYR R CA 1
ATOM 8623 C C . TYR E 5 441 ? 107.345 90.771 113.034 1.00 90.45 308 TYR R C 1
ATOM 8624 O O . TYR E 5 441 ? 108.464 90.441 112.620 1.00 90.45 308 TYR R O 1
ATOM 8633 N N . ILE E 5 442 ? 107.114 91.388 114.195 1.00 88.15 309 ILE R N 1
ATOM 8634 C CA . ILE E 5 442 ? 108.226 91.601 115.161 1.00 88.15 309 ILE R CA 1
ATOM 8635 C C . ILE E 5 442 ? 108.796 90.219 115.475 1.00 88.15 309 ILE R C 1
ATOM 8636 O O . ILE E 5 442 ? 110.023 90.116 115.658 1.00 88.15 309 ILE R O 1
ATOM 8641 N N . ARG E 5 443 ? 107.935 89.196 115.504 1.00 91.16 310 ARG R N 1
ATOM 8642 C CA . ARG E 5 443 ? 108.434 87.865 115.915 1.00 91.16 310 ARG R CA 1
ATOM 8643 C C . ARG E 5 443 ? 109.575 87.475 114.984 1.00 91.16 310 ARG R C 1
ATOM 8644 O O . ARG E 5 443 ? 110.707 87.295 115.464 1.00 91.16 310 ARG R O 1
ATOM 8652 N N . ARG E 5 444 ? 109.289 87.402 113.694 1.00 96.95 311 ARG R N 1
ATOM 8653 C CA . ARG E 5 444 ? 110.324 86.905 112.765 1.00 96.95 311 ARG R CA 1
ATOM 8654 C C . ARG E 5 444 ? 111.518 87.839 112.861 1.00 96.95 311 ARG R C 1
ATOM 8655 O O . ARG E 5 444 ? 112.664 87.364 112.832 1.00 96.95 311 ARG R O 1
ATOM 8663 N N . ALA E 5 445 ? 111.246 89.130 112.956 1.00 98.74 312 ALA R N 1
ATOM 8664 C CA . ALA E 5 445 ? 112.389 90.054 112.931 1.00 98.74 312 ALA R CA 1
ATOM 8665 C C . ALA E 5 445 ? 113.324 89.674 114.072 1.00 98.74 312 ALA R C 1
ATOM 8666 O O . ALA E 5 445 ? 114.515 89.449 113.813 1.00 98.74 312 ALA R O 1
ATOM 8668 N N . ILE E 5 446 ? 112.791 89.579 115.283 1.00 99.11 313 ILE R N 1
ATOM 8669 C CA . ILE E 5 446 ? 113.703 89.331 116.426 1.00 99.11 313 ILE R CA 1
ATOM 8670 C C . ILE E 5 446 ? 114.389 87.995 116.159 1.00 99.11 313 ILE R C 1
ATOM 8671 O O . ILE E 5 446 ? 115.529 87.812 116.618 1.00 99.11 313 ILE R O 1
ATOM 8676 N N . VAL E 5 447 ? 113.721 87.110 115.425 1.00 103.53 314 VAL R N 1
ATOM 8677 C CA . VAL E 5 447 ? 114.299 85.756 115.207 1.00 103.53 314 VAL R CA 1
ATOM 8678 C C . VAL E 5 447 ? 115.665 85.933 114.550 1.00 103.53 314 VAL R C 1
ATOM 8679 O O . VAL E 5 447 ? 116.614 85.245 114.963 1.00 103.53 314 VAL R O 1
ATOM 8683 N N . HIS E 5 448 ? 115.752 86.833 113.576 1.00 108.99 315 HIS R N 1
ATOM 8684 C CA . HIS E 5 448 ? 117.045 87.072 112.887 1.00 108.99 315 HIS R CA 1
ATOM 8685 C C . HIS E 5 448 ? 118.086 87.488 113.931 1.00 108.99 315 HIS R C 1
ATOM 8686 O O . HIS E 5 448 ? 117.717 88.311 114.789 1.00 108.99 315 HIS R O 1
ATOM 8693 N N . TRP F 6 1 ? 111.730 118.519 149.909 1.00 105.30 72 TRP L N 1
ATOM 8694 C CA . TRP F 6 1 ? 113.174 118.168 149.952 1.00 105.30 72 TRP L CA 1
ATOM 8695 C C . TRP F 6 1 ? 113.327 116.655 150.132 1.00 105.30 72 TRP L C 1
ATOM 8696 O O . TRP F 6 1 ? 113.993 116.242 151.102 1.00 105.30 72 TRP L O 1
ATOM 8707 N N . VAL F 6 2 ? 112.733 115.865 149.233 1.00 101.62 73 VAL L N 1
ATOM 8708 C CA . VAL F 6 2 ? 112.781 114.378 149.363 1.00 101.62 73 VAL L CA 1
ATOM 8709 C C . VAL F 6 2 ? 113.439 113.785 148.113 1.00 101.62 73 VAL L C 1
ATOM 8710 O O . VAL F 6 2 ? 113.344 114.414 147.040 1.00 101.62 73 VAL L O 1
ATOM 8714 N N . VAL F 6 3 ? 114.084 112.624 148.255 1.00 99.41 74 VAL L N 1
ATOM 8715 C CA . VAL F 6 3 ? 114.716 111.945 147.084 1.00 99.41 74 VAL L CA 1
ATOM 8716 C C . VAL F 6 3 ? 113.769 110.842 146.596 1.00 99.41 74 VAL L C 1
ATOM 8717 O O . VAL F 6 3 ? 113.466 109.924 147.384 1.00 99.41 74 VAL L O 1
ATOM 8721 N N . PRO F 6 4 ? 113.270 110.904 145.342 1.00 92.93 75 PRO L N 1
ATOM 8722 C CA . PRO F 6 4 ? 112.310 109.919 144.826 1.00 92.93 75 PRO L CA 1
ATOM 8723 C C . PRO F 6 4 ? 112.939 108.550 144.528 1.00 92.93 75 PRO L C 1
ATOM 8724 O O . PRO F 6 4 ? 114.139 108.417 144.674 1.00 92.93 75 PRO L O 1
ATOM 8728 N N . GLY F 6 5 ? 112.117 107.571 144.138 1.00 92.60 76 GLY L N 1
ATOM 8729 C CA . GLY F 6 5 ? 112.631 106.230 143.794 1.00 92.60 76 GLY L CA 1
ATOM 8730 C C . GLY F 6 5 ? 112.860 106.082 142.300 1.00 92.60 76 GLY L C 1
ATOM 8731 O O . GLY F 6 5 ? 112.105 105.317 141.667 1.00 92.60 76 GLY L O 1
ATOM 8732 N N . ALA F 6 6 ? 113.853 106.793 141.754 1.00 89.86 77 ALA L N 1
ATOM 8733 C CA . ALA F 6 6 ? 114.174 106.715 140.307 1.00 89.86 77 ALA L CA 1
ATOM 8734 C C . ALA F 6 6 ? 112.912 106.982 139.482 1.00 89.86 77 ALA L C 1
ATOM 8735 O O . ALA F 6 6 ? 112.732 106.308 138.451 1.00 89.86 77 ALA L O 1
ATOM 8737 N N . LEU F 6 7 ? 112.083 107.936 139.914 1.00 86.78 78 LEU L N 1
ATOM 8738 C CA . LEU F 6 7 ? 110.801 108.204 139.211 1.00 86.78 78 LEU L CA 1
ATOM 8739 C C . LEU F 6 7 ? 110.309 109.609 139.574 1.00 86.78 78 LEU L C 1
ATOM 8740 O O . LEU F 6 7 ? 110.420 109.979 140.757 1.00 86.78 78 LEU L O 1
ATOM 8745 N N . PRO F 6 8 ? 109.758 110.398 138.625 1.00 89.09 79 PRO L N 1
ATOM 8746 C CA . PRO F 6 8 ? 109.207 111.718 138.949 1.00 89.09 79 PRO L CA 1
ATOM 8747 C C . PRO F 6 8 ? 107.946 111.573 139.813 1.00 89.09 79 PRO L C 1
ATOM 8748 O O . PRO F 6 8 ? 106.857 111.610 139.269 1.00 89.09 79 PRO L O 1
ATOM 8752 N N . GLN F 6 9 ? 108.123 111.416 141.128 1.00 90.96 80 GLN L N 1
ATOM 8753 C CA . GLN F 6 9 ? 106.966 111.214 142.041 1.00 90.96 80 GLN L CA 1
ATOM 8754 C C . GLN F 6 9 ? 106.463 112.568 142.553 1.00 90.96 80 GLN L C 1
ATOM 8755 O O . GLN F 6 9 ? 107.141 113.583 142.296 1.00 90.96 80 GLN L O 1
ATOM 8761 N N . VAL F 6 10 ? 105.320 112.574 143.247 1.00 84.66 81 VAL L N 1
ATOM 8762 C CA . VAL F 6 10 ? 104.747 113.837 143.802 1.00 84.66 81 VAL L CA 1
ATOM 8763 C C . VAL F 6 10 ? 104.977 114.970 142.796 1.00 84.66 81 VAL L C 1
ATOM 8764 O O . VAL F 6 10 ? 103.969 115.449 142.239 1.00 84.66 81 VAL L O 1
#

Radius of gyration: 36.76 Å; Cα contacts (8 Å, |Δi|>4): 2500; chains: 6; bounding box: 73×102×111 Å

InterPro domains:
  IPR001019 Guanine nucleotide binding protein, alpha subunit [PF00503] (14-343)
  IPR001019 Guanine nucleotide binding protein, alpha subunit [PR00318] (35-50)
  IPR001019 Guanine nucleotide binding protein, alpha subunit [PR00318] (167-189)
  IPR001019 Guanine nucleotide binding protein, alpha subunit [PR00318] (196-213)
  IPR001019 Guanine nucleotide binding protein, alpha subunit [PR00318] (218-246)
  IPR001019 Guanine nucleotide binding protein, alpha subunit [PR00318] (264-273)
  IPR001019 Guanine nucleotide binding protein, alpha subunit [PS51882] (32-354)
  IPR001019 Guanine nucleotide binding protein, alpha subunit [PTHR10218] (7-351)
  IPR001019 Guanine nucleotide binding protein, alpha subunit [SM00275] (13-353)
  IPR001019 Guanine nucleotide binding protein, alpha subunit [cd00066] (34-348)
  IPR001408 G-protein alpha subunit, group I [PR00441] (79-88)
  IPR001408 G-protein alpha subunit, group I [PR00441] (185-195)
  IPR001408 G-protein alpha subunit, group I [PR00441] (278-290)
  IPR001408 G-protein alpha subunit, group I [PR00441] (296-307)
  IPR001408 G-protein alpha subunit, group I [PR00441] (343-354)
  IPR011025 G protein alpha subunit, helical insertion [G3DSA:1.10.400.10] (62-180)
  IPR011025 G protein alpha subunit, helical insertion [SSF47895] (61-181)
  IPR027417 P-loop containing nucleoside triphosphate hydrolase [G3DSA:3.40.50.300] (35-343)
  IPR027417 P-loop containing nucleoside triphosphate hydrolase [SSF52540] (32-349)

Solvent-accessible surface area: 47313 Å² total; per-residue (Å²): 130,124,70,1,3,12,24,78,14,10,55,39,30,7,112,45,15,41,119,72,6,105,100,40,13,42,97,32,61,114,25,2,58,0,0,0,12,6,22,63,122,7,0,31,96,38,1,35,79,50,7,83,155,0,16,87,70,20,95,18,74,53,133,95,31,69,1,39,0,4,28,3,50,52,2,103,30,41,50,123,17,12,1,24,4,2,72,64,8,21,0,0,0,0,0,0,3,0,2,22,0,56,111,100,29,107,1,67,74,5,24,126,46,0,48,35,0,0,41,17,141,38,0,37,89,12,7,0,0,0,0,0,4,71,66,56,78,0,71,116,44,9,85,90,31,79,5,70,104,4,13,129,85,37,112,30,72,103,51,58,77,66,0,6,51,65,0,39,62,56,2,39,72,30,6,131,68,121,125,51,3,25,10,3,5,36,50,1,32,65,122,30,113,124,1,20,45,39,0,34,55,2,0,32,4,3,55,9,10,57,39,0,41,47,3,4,0,21,124,46,82,87,17,120,92,46,10,98,108,27,133,68,75,9,129,69,29,33,140,87,20,41,96,30,78,0,50,125,60,1,111,95,51,112,68,36,35,200,17,115,16,163,55,66,18,28,0,133,15,10,82,24,22,0,19,12,7,50,15,1,74,66,4,33,20,0,0,0,0,0,30,28,14,26,0,0,2,0,2,0,66,33,62,16,4,7,10,26,12,83,21,162,14,28,6,2,22,4,0,0,12,0,58,54,5,48,44,0,0,7,2,0,0,30,3,50,0,7,0,6,30,10,129,26,110,57,7,65,21,109,36,26,123,87,2,71,49,9,94,0,0,0,9,14,0,48,12,22,60,57,52,52,0,2,0,0,0,2,28,36,21,0,0,8,2,37,10,116,72,21,119,39,82,28,62,1,86,42,11,116,16,10,0,18,13,3,17,39,4,78,95,68,101,32,0,0,0,0,0,22,40,23,7,0,31,2,3,14,9,170,60,16,91,12,81,15,29,1,71,39,9,123,36,34,2,22,3,9,21,11,1,32,42,8,49,0,0,0,0,0,0,57,35,7,7,0,30,1,2,0,16,74,0,0,28,66,15,9,58,0,54,83,138,81,13,150,37,7,0,29,17,10,10,13,2,70,0,0,23,0,0,0,0,0,0,34,50,66,32,0,1,1,2,0,1,2,30,53,58,79,8,5,56,4,52,50,17,61,44,33,0,7,5,16,8,24,4,87,47,0,41,0,0,0,0,0,0,14,20,19,59,0,28,0,2,20,123,45,75,62,92,10,143,117,95,11,92,60,25,114,64,6,14,119,34,126,42,49,139,4,38,118,2,0,46,51,2,32,48,50,0,110,57,60,27,180,101,0,13,2,27,58,117,32,80,62,102,104,10,32,1,116,187,52,99,2,73,18,72,42,8,29,148,10,133,68,53,22,70,75,95,0,28,0,52,5,52,40,13,29,1,48,34,6,4,0,0,0,0,12,25,32,112,90,145,18,6,93,12,0,0,4,2,2,13,31,53,57,30,57,84,42,10,97,80,1,135,74,27,0,71,6,57,23,58,38,132,66,51,18,0,50,0,54,0,54,55,2,112,60,86,3,30,6,50,0,3,0,0,5,1,8,10,38,70,46,2,18,0,0,31,53,12,2,140,18,13,87,1,51,7,65,115,158,72,5,84,5,66,17,72,47,82,49,28,107,18,92,89,53,34,76,24,73,2,40,2,148,3,64,100,46,0,94,34,112,70,54,53,9,4,0,0,0,0,1,20,61,112,88,102,26,5,55,5,0,1,26,21,34,65,60,58,12,68,80,15,46,125,40,4,48,7,47,31,94,5,56,52,1,54,0,54,0,59,180,2,81,79,85,1,25,7,41,0,6,0,0,0,0,18,74,26,52,9,35,10,7,60,13,0,97,6,70,147,185,54,25,83,103,8,56,52,21,37,101,44,0,33,104,3,1,105,70,3,34,29,8,3,125,158,46,95,34,67,68,30,31,5,1,0,12,3,28,32,6,0,35,0,1,60,62,0,0,65,17,0,40,64,7,18,93,6,66,72,59,161,11,42,9,210,40,42,53,160,61,0,81,17,8,5,45,90,3,0,8,0,4,20,0,5,1,24,0,2,26,8,0,0,60,11,4,50,52,4,1,24,118,40,71,80,5,76,114,148,62,146,55,96,48,4,116,101,55,3,62,62,28,56,146,73,0,50,92,21,0,91,27,22,61,109,22,8,75,24,51,114,84,111,130,97,44,68,1,2,37,108,118,48,68,103,127,79,20,91,86,31,45,65,18,7,46,147,11,0,50,78,7,18,107,30,2,47,77,11,1,81,24,0,29,162,64,0,56,57,21,48,131,132,38,49,128,32,3,91,99,0,117,103,0,41,127,3,5,138,55,7,28,31,20,2,49,89,0,1,71,33,0,0,40,65,14,59,85,10,0,54,38,50,51,198,192,103,70,142,36,74,83,5,2,72,87,3,2,25,71,0,1,34,5,2,25,42,6,6,98,8,9,96,92,65,14,42,94,1,77,153,2,13,94,162,175,75,46,4,18,1,5,24,32,52

B-factor: mean 76.73, std 23.89, range [30.0, 151.67]

Nearest PDB structures (foldseek):
  8ykv-assembly1_E  TM=9.936E-01  e=1.085E-40  synthetic construct
  8i97-assembly1_H  TM=9.924E-01  e=2.137E-40  Mus musculus
  7t6u-assembly1_E  TM=9.957E-01  e=1.723E-39  Rattus
  8wc9-assembly1_S  TM=9.816E-01  e=4.240E-41  synthetic construct
  8t3v-assembly1_N  TM=9.917E-01  e=1.328E-39  Mus musculus

GO terms:
  GO:0034695 response to prostaglandin E (P, IDA)
  GO:0003924 GTPase activity (F, IDA)
  GO:0003925 G protein activity (F, IDA)
  GO:0043303 mast cell degranulation (P, IDA)
  GO:0045542 positive regulation of cholesterol biosynthetic process (P, IDA)
  GO:0010855 adenylate cyclase inhibitor activity (F, IDA)
  GO:0007186 G protein-coupled receptor signaling pathway (P, IDA)
  GO:0007193 adenylate cyclase-inhibiting G protein-coupled receptor signaling pathway (P, IDA)
  GO:0072678 T cell migration (P, IDA)
  GO:0007218 neuropeptide signaling pathway (P, IDA)
  GO:0070098 chemokine-mediated signaling pathway (P, IDA)
  GO:0031749 D2 dopamine receptor binding (F, IPI)
  GO:0005525 GTP binding (F, IDA)
  GO:0005737 cytoplasm (C, IDA)
  GO:0005813 centrosome (C, IDA)
  GO:0005886 plasma membrane (C, IDA)
  GO:0005938 cell cortex (C, IDA)
  GO:0009898 cytoplasmic side of plasma membrane (C, IDA)
  GO:0030496 midbody (C, IDA)
  GO:0005834 heterotrimeric G-protein complex (C, IDA)

Organism: Homo sapiens (NCBI:txid9606)